Protein AF-0000000070791806 (afdb_homodimer)

Structure (mmCIF, N/CA/C/O backbone):
data_AF-0000000070791806-model_v1
#
loop_
_entity.id
_entity.type
_entity.pdbx_description
1 polymer 'Calcineurin-like phosphoesterase domain-containing protein'
#
loop_
_atom_site.group_PDB
_atom_site.id
_atom_site.type_symbol
_atom_site.label_atom_id
_atom_site.label_alt_id
_atom_site.label_comp_id
_atom_site.label_asym_id
_atom_site.label_entity_id
_atom_site.label_seq_id
_atom_site.pdbx_PDB_ins_code
_atom_site.Cartn_x
_atom_site.Cartn_y
_atom_site.Cartn_z
_atom_site.occupancy
_atom_site.B_iso_or_equiv
_atom_site.auth_seq_id
_atom_site.auth_comp_id
_atom_site.auth_asym_id
_atom_site.auth_atom_id
_atom_site.pdbx_PDB_model_num
ATOM 1 N N . MET A 1 1 ? 22.719 -7.113 5.812 1 58.66 1 MET A N 1
ATOM 2 C CA . MET A 1 1 ? 23.141 -7.645 7.105 1 58.66 1 MET A CA 1
ATOM 3 C C . MET A 1 1 ? 22.172 -8.711 7.598 1 58.66 1 MET A C 1
ATOM 5 O O . MET A 1 1 ? 20.969 -8.625 7.344 1 58.66 1 MET A O 1
ATOM 9 N N . LEU A 1 2 ? 22.781 -9.82 8.234 1 62.59 2 LEU A N 1
ATOM 10 C CA . LEU A 1 2 ? 21.969 -10.945 8.688 1 62.59 2 LEU A CA 1
ATOM 11 C C . LEU A 1 2 ? 22.406 -11.414 10.07 1 62.59 2 LEU A C 1
ATOM 13 O O . LEU A 1 2 ? 23.594 -11.367 10.398 1 62.59 2 LEU A O 1
ATOM 17 N N . GLY A 1 3 ? 21.516 -11.547 10.984 1 54.28 3 GLY A N 1
ATOM 18 C CA . GLY A 1 3 ? 21.781 -12.141 12.289 1 54.28 3 GLY A CA 1
ATOM 19 C C . GLY A 1 3 ? 20.609 -12.922 12.844 1 54.28 3 GLY A C 1
ATOM 20 O O . GLY A 1 3 ? 19.641 -13.188 12.125 1 54.28 3 GLY A O 1
ATOM 21 N N . THR A 1 4 ? 20.828 -13.5 14.016 1 52.38 4 THR A N 1
ATOM 22 C CA . THR A 1 4 ? 19.734 -14.117 14.75 1 52.38 4 THR A CA 1
ATOM 23 C C . THR A 1 4 ? 19.109 -13.125 15.719 1 52.38 4 THR A C 1
ATOM 25 O O . THR A 1 4 ? 19.734 -12.133 16.094 1 52.38 4 THR A O 1
ATOM 28 N N . PRO A 1 5 ? 17.891 -13.227 16.078 1 47 5 PRO A N 1
ATOM 29 C CA . PRO A 1 5 ? 17.234 -12.305 17 1 47 5 PRO A CA 1
ATOM 30 C C . PRO A 1 5 ? 18.031 -12.094 18.281 1 47 5 PRO A C 1
ATOM 32 O O . PRO A 1 5 ? 18 -11 18.859 1 47 5 PRO A O 1
ATOM 35 N N . THR A 1 6 ? 18.781 -13.117 18.547 1 48.09 6 THR A N 1
ATOM 36 C CA . THR A 1 6 ? 19.5 -13.047 19.828 1 48.09 6 THR A CA 1
ATOM 37 C C . THR A 1 6 ? 20.891 -12.461 19.625 1 48.09 6 THR A C 1
ATOM 39 O O . THR A 1 6 ? 21.453 -11.859 20.547 1 48.09 6 THR A O 1
ATOM 42 N N . SER A 1 7 ? 21.453 -12.617 18.469 1 52.59 7 SER A N 1
ATOM 43 C CA . SER A 1 7 ? 22.875 -12.281 18.312 1 52.59 7 SER A CA 1
ATOM 44 C C . SER A 1 7 ? 23.047 -10.977 17.547 1 52.59 7 SER A C 1
ATOM 46 O O . SER A 1 7 ? 24.141 -10.398 17.531 1 52.59 7 SER A O 1
ATOM 48 N N . GLY A 1 8 ? 22.047 -10.375 17.156 1 58.47 8 GLY A N 1
ATOM 49 C CA . GLY A 1 8 ? 22.172 -9.18 16.344 1 58.47 8 GLY A CA 1
ATOM 50 C C . GLY A 1 8 ? 22.781 -9.445 14.977 1 58.47 8 GLY A C 1
ATOM 51 O O . GLY A 1 8 ? 22.844 -10.594 14.531 1 58.47 8 GLY A O 1
ATOM 52 N N . PHE A 1 9 ? 23.156 -8.352 14.188 1 65.56 9 PHE A N 1
ATOM 53 C CA . PHE A 1 9 ? 23.688 -8.461 12.828 1 65.56 9 PHE A CA 1
ATOM 54 C C . PHE A 1 9 ? 25.156 -8.883 12.844 1 65.56 9 PHE A C 1
ATOM 56 O O . PHE A 1 9 ? 25.969 -8.273 13.531 1 65.56 9 PHE A O 1
ATOM 63 N N . GLY A 1 10 ? 25.344 -10.133 12.273 1 70.19 10 GLY A N 1
ATOM 64 C CA . GLY A 1 10 ? 26.703 -10.625 12.328 1 70.19 10 GLY A CA 1
ATOM 65 C C . GLY A 1 10 ? 27.312 -10.852 10.953 1 70.19 10 GLY A C 1
ATOM 66 O O . GLY A 1 10 ? 28.516 -11.062 10.836 1 70.19 10 GLY A O 1
ATOM 67 N N . SER A 1 11 ? 26.531 -10.883 9.945 1 81.12 11 SER A N 1
ATOM 68 C CA . SER A 1 11 ? 27.047 -11.164 8.609 1 81.12 11 SER A CA 1
ATOM 69 C C . SER A 1 11 ? 26.578 -10.117 7.605 1 81.12 11 SER A C 1
ATOM 71 O O . SER A 1 11 ? 25.484 -9.562 7.75 1 81.12 11 SER A O 1
ATOM 73 N N . VAL A 1 12 ? 27.5 -9.789 6.719 1 84.31 12 VAL A N 1
ATOM 74 C CA . VAL A 1 12 ? 27.172 -8.836 5.664 1 84.31 12 VAL A CA 1
ATOM 75 C C . VAL A 1 12 ? 27.406 -9.469 4.297 1 84.31 12 VAL A C 1
ATOM 77 O O . VAL A 1 12 ? 28.438 -10.109 4.078 1 84.31 12 VAL A O 1
ATOM 80 N N . VAL A 1 13 ? 26.422 -9.43 3.496 1 89.06 13 VAL A N 1
ATOM 81 C CA . VAL A 1 13 ? 26.547 -9.883 2.115 1 89.06 13 VAL A CA 1
ATOM 82 C C . VAL A 1 13 ? 26.359 -8.703 1.165 1 89.06 13 VAL A C 1
ATOM 84 O O . VAL A 1 13 ? 25.406 -7.934 1.297 1 89.06 13 VAL A O 1
ATOM 87 N N . VAL A 1 14 ? 27.25 -8.562 0.212 1 89.44 14 VAL A N 1
ATOM 88 C CA . VAL A 1 14 ? 27.188 -7.469 -0.757 1 89.44 14 VAL A CA 1
ATOM 89 C C . VAL A 1 14 ? 26.172 -7.809 -1.849 1 89.44 14 VAL A C 1
ATOM 91 O O . VAL A 1 14 ? 26.109 -8.945 -2.314 1 89.44 14 VAL A O 1
ATOM 94 N N . ALA A 1 15 ? 25.391 -6.844 -2.207 1 92.25 15 ALA A N 1
ATOM 95 C CA . ALA A 1 15 ? 24.391 -7.043 -3.242 1 92.25 15 ALA A CA 1
ATOM 96 C C . ALA A 1 15 ? 24.984 -6.855 -4.633 1 92.25 15 ALA A C 1
ATOM 98 O O . ALA A 1 15 ? 25.969 -6.133 -4.801 1 92.25 15 ALA A O 1
ATOM 99 N N . GLU A 1 16 ? 24.438 -7.582 -5.551 1 94.12 16 GLU A N 1
ATOM 100 C CA . GLU A 1 16 ? 24.672 -7.371 -6.977 1 94.12 16 GLU A CA 1
ATOM 101 C C . GLU A 1 16 ? 23.516 -6.621 -7.625 1 94.12 16 GLU A C 1
ATOM 103 O O . GLU A 1 16 ? 22.344 -6.875 -7.309 1 94.12 16 GLU A O 1
ATOM 108 N N . THR A 1 17 ? 23.906 -5.719 -8.547 1 94.62 17 THR A N 1
ATOM 109 C CA . THR A 1 17 ? 22.891 -4.902 -9.195 1 94.62 17 THR A CA 1
ATOM 110 C C . THR A 1 17 ? 22.562 -5.445 -10.586 1 94.62 17 THR A C 1
ATOM 112 O O . THR A 1 17 ? 23.484 -5.762 -11.359 1 94.62 17 THR A O 1
ATOM 115 N N . ARG A 1 18 ? 21.312 -5.641 -10.852 1 96.56 18 ARG A N 1
ATOM 116 C CA . ARG A 1 18 ? 20.781 -5.891 -12.195 1 96.56 18 ARG A CA 1
ATOM 117 C C . ARG A 1 18 ? 19.938 -4.723 -12.68 1 96.56 18 ARG A C 1
ATOM 119 O O . ARG A 1 18 ? 19.281 -4.047 -11.875 1 96.56 18 ARG A O 1
ATOM 126 N N . SER A 1 19 ? 20.016 -4.492 -13.969 1 96.81 19 SER A N 1
ATOM 127 C CA . SER A 1 19 ? 19.25 -3.357 -14.484 1 96.81 19 SER A CA 1
ATOM 128 C C . SER A 1 19 ? 18.594 -3.693 -15.82 1 96.81 19 SER A C 1
ATOM 130 O O . SER A 1 19 ? 18.984 -4.664 -16.469 1 96.81 19 SER A O 1
ATOM 132 N N . TYR A 1 20 ? 17.578 -3.004 -16.141 1 97.81 20 TYR A N 1
ATOM 133 C CA . TYR A 1 20 ? 16.969 -2.959 -17.469 1 97.81 20 TYR A CA 1
ATOM 134 C C . TYR A 1 20 ? 16.438 -1.564 -17.781 1 97.81 20 TYR A C 1
ATOM 136 O O . TYR A 1 20 ? 16.359 -0.712 -16.891 1 97.81 20 TYR A O 1
ATOM 144 N N . ARG A 1 21 ? 16.234 -1.248 -19 1 97.69 21 ARG A N 1
ATOM 145 C CA . ARG A 1 21 ? 15.609 -0.006 -19.438 1 97.69 21 ARG A CA 1
ATOM 146 C C . ARG A 1 21 ? 14.188 -0.257 -19.938 1 97.69 21 ARG A C 1
ATOM 148 O O . ARG A 1 21 ? 13.984 -1.01 -20.891 1 97.69 21 ARG A O 1
ATOM 155 N N . ASP A 1 22 ? 13.266 0.296 -19.266 1 98.06 22 ASP A N 1
ATOM 156 C CA . ASP A 1 22 ? 11.875 0.131 -19.672 1 98.06 22 ASP A CA 1
ATOM 157 C C . ASP A 1 22 ? 11.633 0.754 -21.047 1 98.06 22 ASP A C 1
ATOM 159 O O . ASP A 1 22 ? 11.852 1.953 -21.234 1 98.06 22 ASP A O 1
ATOM 163 N N . ALA A 1 23 ? 11.117 -0.011 -21.891 1 98 23 ALA A N 1
ATOM 164 C CA . ALA A 1 23 ? 11 0.411 -23.281 1 98 23 ALA A CA 1
ATOM 165 C C . ALA A 1 23 ? 9.938 1.491 -23.438 1 98 23 ALA A C 1
ATOM 167 O O . ALA A 1 23 ? 10.023 2.334 -24.344 1 98 23 ALA A O 1
ATOM 168 N N . LYS A 1 24 ? 8.977 1.492 -22.641 1 96.38 24 LYS A N 1
ATOM 169 C CA . LYS A 1 24 ? 7.883 2.457 -22.734 1 96.38 24 LYS A CA 1
ATOM 170 C C . LYS A 1 24 ? 8.32 3.834 -22.25 1 96.38 24 LYS A C 1
ATOM 172 O O . LYS A 1 24 ? 8.047 4.844 -22.906 1 96.38 24 LYS A O 1
ATOM 177 N N . SER A 1 25 ? 8.984 3.938 -21.109 1 95.12 25 SER A N 1
ATOM 178 C CA . SER A 1 25 ? 9.328 5.211 -20.484 1 95.12 25 SER A CA 1
ATOM 179 C C . SER A 1 25 ? 10.781 5.59 -20.781 1 95.12 25 SER A C 1
ATOM 181 O O . SER A 1 25 ? 11.188 6.73 -20.547 1 95.12 25 SER A O 1
ATOM 183 N N . ASN A 1 26 ? 11.609 4.668 -21.203 1 96.94 26 ASN A N 1
ATOM 184 C CA . ASN A 1 26 ? 13.047 4.82 -21.422 1 96.94 26 ASN A CA 1
ATOM 185 C C . ASN A 1 26 ? 13.789 5.055 -20.109 1 96.94 26 ASN A C 1
ATOM 187 O O . ASN A 1 26 ? 14.898 5.594 -20.094 1 96.94 26 ASN A O 1
ATOM 191 N N . THR A 1 27 ? 13.18 4.664 -19 1 95 27 THR A N 1
ATOM 192 C CA . THR A 1 27 ? 13.789 4.805 -17.688 1 95 27 THR A CA 1
ATOM 193 C C . THR A 1 27 ? 14.602 3.564 -17.328 1 95 27 THR A C 1
ATOM 195 O O . THR A 1 27 ? 14.141 2.438 -17.531 1 95 27 THR A O 1
ATOM 198 N N . GLU A 1 28 ? 15.797 3.748 -16.828 1 96.62 28 GLU A N 1
ATOM 199 C CA . GLU A 1 28 ? 16.594 2.635 -16.328 1 96.62 28 GLU A CA 1
ATOM 200 C C . GLU A 1 28 ? 16.172 2.236 -14.914 1 96.62 28 GLU A C 1
ATOM 202 O O . GLU A 1 28 ? 16.062 3.088 -14.031 1 96.62 28 GLU A O 1
ATOM 207 N N . VAL A 1 29 ? 15.875 1.046 -14.766 1 96.44 29 VAL A N 1
ATOM 208 C CA . VAL A 1 29 ? 15.539 0.479 -13.469 1 96.44 29 VAL A CA 1
ATOM 209 C C . VAL A 1 29 ? 16.703 -0.365 -12.953 1 96.44 29 VAL A C 1
ATOM 211 O O . VAL A 1 29 ? 17.234 -1.218 -13.68 1 96.44 29 VAL A O 1
ATOM 214 N N . ARG A 1 30 ? 17.203 -0.101 -11.719 1 95.19 30 ARG A N 1
ATOM 215 C CA . ARG A 1 30 ? 18.266 -0.868 -11.07 1 95.19 30 ARG A CA 1
ATOM 216 C C . ARG A 1 30 ? 17.734 -1.598 -9.844 1 95.19 30 ARG A C 1
ATOM 218 O O . ARG A 1 30 ? 17.031 -1.007 -9.016 1 95.19 30 ARG A O 1
ATOM 225 N N . VAL A 1 31 ? 17.969 -2.912 -9.797 1 95.94 31 VAL A N 1
ATOM 226 C CA . VAL A 1 31 ? 17.547 -3.744 -8.672 1 95.94 31 VAL A CA 1
ATOM 227 C C . VAL A 1 31 ? 18.766 -4.406 -8.031 1 95.94 31 VAL A C 1
ATOM 229 O O . VAL A 1 31 ? 19.625 -4.957 -8.734 1 95.94 31 VAL A O 1
ATOM 232 N N . ASN A 1 32 ? 18.906 -4.332 -6.703 1 93.88 32 ASN A N 1
ATOM 233 C CA . ASN A 1 32 ? 19.984 -4.961 -5.957 1 93.88 32 ASN A CA 1
ATOM 234 C C . ASN A 1 32 ? 19.562 -6.297 -5.359 1 93.88 32 ASN A C 1
ATOM 236 O O . ASN A 1 32 ? 18.5 -6.387 -4.719 1 93.88 32 ASN A O 1
ATOM 240 N N . HIS A 1 33 ? 20.328 -7.359 -5.699 1 95.12 33 HIS A N 1
ATOM 241 C CA . HIS A 1 33 ? 20.094 -8.695 -5.18 1 95.12 33 HIS A CA 1
ATOM 242 C C . HIS A 1 33 ? 21.25 -9.172 -4.309 1 95.12 33 HIS A C 1
ATOM 244 O O . HIS A 1 33 ? 22.406 -9.047 -4.688 1 95.12 33 HIS A O 1
ATOM 250 N N . ALA A 1 34 ? 20.938 -9.617 -3.113 1 93.19 34 ALA A N 1
ATOM 251 C CA . ALA A 1 34 ? 21.922 -10.266 -2.254 1 93.19 34 ALA A CA 1
ATOM 252 C C . ALA A 1 34 ? 21.531 -11.719 -1.97 1 93.19 34 ALA A C 1
ATOM 254 O O . ALA A 1 34 ? 20.391 -11.992 -1.582 1 93.19 34 ALA A O 1
ATOM 255 N N . HIS A 1 35 ? 22.406 -12.609 -2.246 1 91.94 35 HIS A N 1
ATOM 256 C CA . HIS A 1 35 ? 22.188 -14.031 -2.006 1 91.94 35 HIS A CA 1
ATOM 257 C C . HIS A 1 35 ? 22.812 -14.469 -0.687 1 91.94 35 HIS A C 1
ATOM 259 O O . HIS A 1 35 ? 24.031 -14.406 -0.522 1 91.94 35 HIS A O 1
ATOM 265 N N . LEU A 1 36 ? 21.938 -14.852 0.222 1 90.69 36 LEU A N 1
ATOM 266 C CA . LEU A 1 36 ? 22.422 -15.383 1.496 1 90.69 36 LEU A CA 1
ATOM 267 C C . LEU A 1 36 ? 22.594 -16.891 1.428 1 90.69 36 LEU A C 1
ATOM 269 O O . LEU A 1 36 ? 21.641 -17.609 1.112 1 90.69 36 LEU A O 1
ATOM 273 N N . THR A 1 37 ? 23.75 -17.359 1.739 1 89.69 37 THR A N 1
ATOM 274 C CA . THR A 1 37 ? 24.062 -18.781 1.644 1 89.69 37 THR A CA 1
ATOM 275 C C . THR A 1 37 ? 24.531 -19.328 2.994 1 89.69 37 THR A C 1
ATOM 277 O O . THR A 1 37 ? 24.703 -18.562 3.949 1 89.69 37 THR A O 1
ATOM 280 N N . ASN A 1 38 ? 24.594 -20.609 3.07 1 90.94 38 ASN A N 1
ATOM 281 C CA . ASN A 1 38 ? 25.109 -21.328 4.242 1 90.94 38 ASN A CA 1
ATOM 282 C C . ASN A 1 38 ? 24.234 -21.078 5.469 1 90.94 38 ASN A C 1
ATOM 284 O O . ASN A 1 38 ? 24.75 -20.797 6.555 1 90.94 38 ASN A O 1
ATOM 288 N N . LEU A 1 39 ? 22.969 -21.078 5.223 1 91.25 39 LEU A N 1
ATOM 289 C CA . LEU A 1 39 ? 22.031 -20.906 6.32 1 91.25 39 LEU A CA 1
ATOM 290 C C . LEU A 1 39 ? 21.672 -22.266 6.93 1 91.25 39 LEU A C 1
ATOM 292 O O . LEU A 1 39 ? 21.75 -23.297 6.258 1 91.25 39 LEU A O 1
ATOM 296 N N . THR A 1 40 ? 21.328 -22.219 8.172 1 92.25 40 THR A N 1
ATOM 297 C CA . THR A 1 40 ? 20.922 -23.422 8.883 1 92.25 40 THR A CA 1
ATOM 298 C C . THR A 1 40 ? 19.453 -23.75 8.617 1 92.25 40 THR A C 1
ATOM 300 O O . THR A 1 40 ? 18.594 -22.859 8.656 1 92.25 40 THR A O 1
ATOM 303 N N . PRO A 1 41 ? 19.172 -25.047 8.266 1 92.62 41 PRO A N 1
ATOM 304 C CA . PRO A 1 41 ? 17.781 -25.406 8.055 1 92.62 41 PRO A CA 1
ATOM 305 C C . PRO A 1 41 ? 16.906 -25.156 9.281 1 92.62 41 PRO A C 1
ATOM 307 O O . PRO A 1 41 ? 17.391 -25.219 10.414 1 92.62 41 PRO A O 1
ATOM 310 N N . ASP A 1 42 ? 15.68 -24.844 9.016 1 93 42 ASP A N 1
ATOM 311 C CA . ASP A 1 42 ? 14.648 -24.719 10.039 1 93 42 ASP A CA 1
ATOM 312 C C . ASP A 1 42 ? 15.055 -23.688 11.094 1 93 42 ASP A C 1
ATOM 314 O O . ASP A 1 42 ? 15.008 -23.984 12.297 1 93 42 ASP A O 1
ATOM 318 N N . THR A 1 43 ? 15.523 -22.531 10.633 1 90.25 43 THR A N 1
ATOM 319 C CA . THR A 1 43 ? 16.078 -21.516 11.523 1 90.25 43 THR A CA 1
ATOM 320 C C . THR A 1 43 ? 15.523 -20.125 11.172 1 90.25 43 THR A C 1
ATOM 322 O O . THR A 1 43 ? 15.398 -19.781 9.992 1 90.25 43 THR A O 1
ATOM 325 N N . ASP A 1 44 ? 15.18 -19.391 12.266 1 85.94 44 ASP A N 1
ATOM 326 C CA . ASP A 1 44 ? 14.742 -18 12.086 1 85.94 44 ASP A CA 1
ATOM 327 C C . ASP A 1 44 ? 15.93 -17.062 11.938 1 85.94 44 ASP A C 1
ATOM 329 O O . ASP A 1 44 ? 16.906 -17.172 12.672 1 85.94 44 ASP A O 1
ATOM 333 N N . TYR A 1 45 ? 15.898 -16.188 11.008 1 85.94 45 TYR A N 1
ATOM 334 C CA . TYR A 1 45 ? 16.906 -15.148 10.789 1 85.94 45 TYR A CA 1
ATOM 335 C C . TYR A 1 45 ? 16.266 -13.766 10.75 1 85.94 45 TYR A C 1
ATOM 337 O O . TYR A 1 45 ? 15.125 -13.617 10.32 1 85.94 45 TYR A O 1
ATOM 345 N N . VAL A 1 46 ? 16.953 -12.758 11.273 1 84.44 46 VAL A N 1
ATOM 346 C CA . VAL A 1 46 ? 16.656 -11.344 11.031 1 84.44 46 VAL A CA 1
ATOM 347 C C . VAL A 1 46 ? 17.625 -10.781 10.008 1 84.44 46 VAL A C 1
ATOM 349 O O . VAL A 1 46 ? 18.812 -11.117 10.023 1 84.44 46 VAL A O 1
ATOM 352 N N . TYR A 1 47 ? 17.125 -9.984 9.086 1 86.19 47 TYR A N 1
ATOM 353 C CA . TYR A 1 47 ? 18.016 -9.367 8.109 1 86.19 47 TYR A CA 1
ATOM 354 C C . TYR A 1 47 ? 17.688 -7.895 7.918 1 86.19 47 TYR A C 1
ATOM 356 O O . TYR A 1 47 ? 16.594 -7.441 8.297 1 86.19 47 TYR A O 1
ATOM 364 N N . ALA A 1 48 ? 18.672 -7.141 7.469 1 85.25 48 ALA A N 1
ATOM 365 C CA . ALA A 1 48 ? 18.531 -5.73 7.121 1 85.25 48 ALA A CA 1
ATOM 366 C C . ALA A 1 48 ? 19.125 -5.441 5.742 1 85.25 48 ALA A C 1
ATOM 368 O O . ALA A 1 48 ? 20.25 -5.852 5.449 1 85.25 48 ALA A O 1
ATOM 369 N N . ALA A 1 49 ? 18.297 -4.902 4.898 1 86.06 49 ALA A N 1
ATOM 370 C CA . ALA A 1 49 ? 18.812 -4.348 3.646 1 86.06 49 ALA A CA 1
ATOM 371 C C . ALA A 1 49 ? 19.25 -2.898 3.826 1 86.06 49 ALA A C 1
ATOM 373 O O . ALA A 1 49 ? 18.453 -2.047 4.223 1 86.06 49 ALA A O 1
ATOM 374 N N . VAL A 1 50 ? 20.516 -2.658 3.539 1 81.5 50 VAL A N 1
ATOM 375 C CA . VAL A 1 50 ? 21.078 -1.334 3.812 1 81.5 50 VAL A CA 1
ATOM 376 C C . VAL A 1 50 ? 21.734 -0.779 2.555 1 81.5 50 VAL A C 1
ATOM 378 O O . VAL A 1 50 ? 22.328 -1.526 1.78 1 81.5 50 VAL A O 1
ATOM 381 N N . HIS A 1 51 ? 21.375 0.355 2.295 1 78.12 51 HIS A N 1
ATOM 382 C CA . HIS A 1 51 ? 22.062 1.123 1.268 1 78.12 51 HIS A CA 1
ATOM 383 C C . HIS A 1 51 ? 22.531 2.473 1.806 1 78.12 51 HIS A C 1
ATOM 385 O O . HIS A 1 51 ? 21.891 3.043 2.693 1 78.12 51 HIS A O 1
ATOM 391 N N . ASP A 1 52 ? 23.656 2.877 1.338 1 70.88 52 ASP A N 1
ATOM 392 C CA . ASP A 1 52 ? 24.203 4.121 1.857 1 70.88 52 ASP A CA 1
ATOM 393 C C . ASP A 1 52 ? 23.172 5.242 1.823 1 70.88 52 ASP A C 1
ATOM 395 O O . ASP A 1 52 ? 22.531 5.473 0.795 1 70.88 52 ASP A O 1
ATOM 399 N N . GLY A 1 53 ? 23.047 5.812 2.93 1 62.53 53 GLY A N 1
ATOM 400 C CA . GLY A 1 53 ? 22.219 7.008 3.023 1 62.53 53 GLY A CA 1
ATOM 401 C C . GLY A 1 53 ? 20.75 6.703 3.279 1 62.53 53 GLY A C 1
ATOM 402 O O . GLY A 1 53 ? 19.922 7.613 3.297 1 62.53 53 GLY A O 1
ATOM 403 N N . THR A 1 54 ? 20.469 5.359 3.361 1 69.31 54 THR A N 1
ATOM 404 C CA . THR A 1 54 ? 19.062 5.07 3.572 1 69.31 54 THR A CA 1
ATOM 405 C C . THR A 1 54 ? 18.844 4.312 4.883 1 69.31 54 THR A C 1
ATOM 407 O O . THR A 1 54 ? 19.812 3.799 5.465 1 69.31 54 THR A O 1
ATOM 410 N N . THR A 1 55 ? 17.641 4.406 5.359 1 74.38 55 THR A N 1
ATOM 411 C CA . THR A 1 55 ? 17.234 3.631 6.523 1 74.38 55 THR A CA 1
ATOM 412 C C . THR A 1 55 ? 17.156 2.143 6.188 1 74.38 55 THR A C 1
ATOM 414 O O . THR A 1 55 ? 16.672 1.763 5.125 1 74.38 55 THR A O 1
ATOM 417 N N . PRO A 1 56 ? 17.781 1.341 7.047 1 78.69 56 PRO A N 1
ATOM 418 C CA . PRO A 1 56 ? 17.719 -0.1 6.793 1 78.69 56 PRO A CA 1
ATOM 419 C C . PRO A 1 56 ? 16.297 -0.64 6.758 1 78.69 56 PRO A C 1
ATOM 421 O O . PRO A 1 56 ? 15.445 -0.215 7.555 1 78.69 56 PRO A O 1
ATOM 424 N N . GLU A 1 57 ? 16.016 -1.464 5.762 1 84.5 57 GLU A N 1
ATOM 425 C CA . GLU A 1 57 ? 14.773 -2.23 5.734 1 84.5 57 GLU A CA 1
ATOM 426 C C . GLU A 1 57 ? 14.945 -3.586 6.414 1 84.5 57 GLU A C 1
ATOM 428 O O . GLU A 1 57 ? 15.805 -4.379 6.02 1 84.5 57 GLU A O 1
ATOM 433 N N . LEU A 1 58 ? 14.141 -3.805 7.465 1 84.69 58 LEU A N 1
ATOM 434 C CA . LEU A 1 58 ? 14.305 -5.008 8.273 1 84.69 58 LEU A CA 1
ATOM 435 C C . LEU A 1 58 ? 13.273 -6.066 7.883 1 84.69 58 LEU A C 1
ATOM 437 O O . LEU A 1 58 ? 12.188 -5.734 7.398 1 84.69 58 LEU A O 1
ATOM 441 N N . GLY A 1 59 ? 13.617 -7.359 8.062 1 86.25 59 GLY A N 1
ATOM 442 C CA . GLY A 1 59 ? 12.742 -8.5 7.859 1 86.25 59 GLY A CA 1
ATOM 443 C C . GLY A 1 59 ? 13.211 -9.75 8.578 1 86.25 59 GLY A C 1
ATOM 444 O O . GLY A 1 59 ? 14.234 -9.727 9.266 1 86.25 59 GLY A O 1
ATOM 445 N N . THR A 1 60 ? 12.391 -10.719 8.578 1 86.12 60 THR A N 1
ATOM 446 C CA . THR A 1 60 ? 12.719 -12.039 9.109 1 86.12 60 THR A CA 1
ATOM 447 C C . THR A 1 60 ? 12.445 -13.125 8.07 1 86.12 60 THR A C 1
ATOM 449 O O . THR A 1 60 ? 11.703 -12.898 7.109 1 86.12 60 THR A O 1
ATOM 452 N N . ALA A 1 61 ? 13.133 -14.148 8.172 1 87.62 61 ALA A N 1
ATOM 453 C CA . ALA A 1 61 ? 12.891 -15.328 7.344 1 87.62 61 ALA A CA 1
ATOM 454 C C . ALA A 1 61 ? 13.195 -16.609 8.109 1 87.62 61 ALA A C 1
ATOM 456 O O . ALA A 1 61 ? 14.086 -16.641 8.953 1 87.62 61 ALA A O 1
ATOM 457 N N . ARG A 1 62 ? 12.43 -17.562 7.812 1 88.94 62 ARG A N 1
ATOM 458 C CA . ARG A 1 62 ? 12.719 -18.906 8.312 1 88.94 62 ARG A CA 1
ATOM 459 C C . ARG A 1 62 ? 13.117 -19.844 7.18 1 88.94 62 ARG A C 1
ATOM 461 O O . ARG A 1 62 ? 12.438 -19.906 6.156 1 88.94 62 ARG A O 1
ATOM 468 N N . THR A 1 63 ? 14.242 -20.484 7.328 1 93.38 63 THR A N 1
ATOM 469 C CA . THR A 1 63 ? 14.695 -21.422 6.305 1 93.38 63 THR A CA 1
ATOM 470 C C . THR A 1 63 ? 13.875 -22.703 6.359 1 93.38 63 THR A C 1
ATOM 472 O O . THR A 1 63 ? 13.359 -23.078 7.414 1 93.38 63 THR A O 1
ATOM 475 N N . ALA A 1 64 ? 13.758 -23.359 5.191 1 93.81 64 ALA A N 1
ATOM 476 C CA . ALA A 1 64 ? 13.047 -24.641 5.098 1 93.81 64 ALA A CA 1
ATOM 477 C C . ALA A 1 64 ? 13.711 -25.703 5.961 1 93.81 64 ALA A C 1
ATOM 479 O O . ALA A 1 64 ? 14.922 -25.672 6.184 1 93.81 64 ALA A O 1
ATOM 480 N N . PRO A 1 65 ? 12.922 -26.656 6.492 1 92.75 65 PRO A N 1
ATOM 481 C CA . PRO A 1 65 ? 13.531 -27.812 7.172 1 92.75 65 PRO A CA 1
ATOM 482 C C . PRO A 1 65 ? 14.297 -28.719 6.219 1 92.75 65 PRO A C 1
ATOM 484 O O . PRO A 1 65 ? 14.023 -28.734 5.016 1 92.75 65 PRO A O 1
ATOM 487 N N . SER A 1 66 ? 15.219 -29.422 6.855 1 90.56 66 SER A N 1
ATOM 488 C CA . SER A 1 66 ? 15.906 -30.453 6.09 1 90.56 66 SER A CA 1
ATOM 489 C C . SER A 1 66 ? 15.18 -31.797 6.207 1 90.56 66 SER A C 1
ATOM 491 O O . SER A 1 66 ? 14.703 -32.156 7.285 1 90.56 66 SER A O 1
ATOM 493 N N . GLY A 1 67 ? 15.102 -32.438 5.098 1 91.69 67 GLY A N 1
ATOM 494 C CA . GLY A 1 67 ? 14.508 -33.75 5.105 1 91.69 67 GLY A CA 1
ATOM 495 C C . GLY A 1 67 ? 13 -33.719 5.27 1 91.69 67 GLY A C 1
ATOM 496 O O . GLY A 1 67 ? 12.344 -32.75 4.941 1 91.69 67 GLY A O 1
ATOM 497 N N . ARG A 1 68 ? 12.492 -34.875 5.703 1 95.94 68 ARG A N 1
ATOM 498 C CA . ARG A 1 68 ? 11.047 -35.062 5.785 1 95.94 68 ARG A CA 1
ATOM 499 C C . ARG A 1 68 ? 10.492 -34.5 7.078 1 95.94 68 ARG A C 1
ATOM 501 O O . ARG A 1 68 ? 10.469 -35.156 8.109 1 95.94 68 ARG A O 1
ATOM 508 N N . LYS A 1 69 ? 10.047 -33.25 7.008 1 96 69 LYS A N 1
ATOM 509 C CA . LYS A 1 69 ? 9.406 -32.531 8.109 1 96 69 LYS A CA 1
ATOM 510 C C . LYS A 1 69 ? 8.148 -31.797 7.633 1 96 69 LYS A C 1
ATOM 512 O O . LYS A 1 69 ? 8 -31.516 6.441 1 96 69 LYS A O 1
ATOM 517 N N . PRO A 1 70 ? 7.25 -31.562 8.594 1 97.38 70 PRO A N 1
ATOM 518 C CA . PRO A 1 70 ? 6.055 -30.812 8.203 1 97.38 70 PRO A CA 1
ATOM 519 C C . PRO A 1 70 ? 6.383 -29.406 7.684 1 97.38 70 PRO A C 1
ATOM 521 O O . PRO A 1 70 ? 7.305 -28.766 8.18 1 97.38 70 PRO A O 1
ATOM 524 N N . LEU A 1 71 ? 5.715 -28.984 6.68 1 97.44 71 LEU A N 1
ATOM 525 C CA . LEU A 1 71 ? 5.801 -27.609 6.211 1 97.44 71 LEU A CA 1
ATOM 526 C C . LEU A 1 71 ? 4.492 -27.172 5.555 1 97.44 71 LEU A C 1
ATOM 528 O O . LEU A 1 71 ? 3.658 -28.016 5.207 1 97.44 71 LEU A O 1
ATOM 532 N N . ARG A 1 72 ? 4.242 -25.984 5.543 1 98.31 72 ARG A N 1
ATOM 533 C CA . ARG A 1 72 ? 3.08 -25.375 4.91 1 98.31 72 ARG A CA 1
ATOM 534 C C . ARG A 1 72 ? 3.502 -24.406 3.818 1 98.31 72 ARG A C 1
ATOM 536 O O . ARG A 1 72 ? 4.402 -23.578 4.023 1 98.31 72 ARG A O 1
ATOM 543 N N . PHE A 1 73 ? 2.871 -24.438 2.635 1 98.81 73 PHE A N 1
ATOM 544 C CA . PHE A 1 73 ? 3.041 -23.406 1.619 1 98.81 73 PHE A CA 1
ATOM 545 C C . PHE A 1 73 ? 1.696 -22.984 1.036 1 98.81 73 PHE A C 1
ATOM 547 O O . PHE A 1 73 ? 0.677 -23.641 1.296 1 98.81 73 PHE A O 1
ATOM 554 N N . THR A 1 74 ? 1.612 -21.828 0.344 1 98.88 74 THR A N 1
ATOM 555 C CA . THR A 1 74 ? 0.393 -21.312 -0.269 1 98.88 74 THR A CA 1
ATOM 556 C C . THR A 1 74 ? 0.62 -21 -1.745 1 98.88 74 THR A C 1
ATOM 558 O O . THR A 1 74 ? 1.763 -20.938 -2.205 1 98.88 74 THR A O 1
ATOM 561 N N . SER A 1 75 ? -0.536 -20.891 -2.426 1 98.94 75 SER A N 1
ATOM 562 C CA . SER A 1 75 ? -0.412 -20.547 -3.842 1 98.94 75 SER A CA 1
ATOM 563 C C . SER A 1 75 ? -1.641 -19.797 -4.34 1 98.94 75 SER A C 1
ATOM 565 O O . SER A 1 75 ? -2.768 -20.109 -3.947 1 98.94 75 SER A O 1
ATOM 567 N N . PHE A 1 76 ? -1.404 -18.828 -5.141 1 98.88 76 PHE A N 1
ATOM 568 C CA . PHE A 1 76 ? -2.404 -18.172 -5.977 1 98.88 76 PHE A CA 1
ATOM 569 C C . PHE A 1 76 ? -1.744 -17.453 -7.145 1 98.88 76 PHE A C 1
ATOM 571 O O . PHE A 1 76 ? -0.519 -17.328 -7.195 1 98.88 76 PHE A O 1
ATOM 578 N N . GLY A 1 77 ? -2.48 -17.094 -8.172 1 98.75 77 GLY A N 1
ATOM 579 C CA . GLY A 1 77 ? -2.014 -16.234 -9.258 1 98.75 77 GLY A CA 1
ATOM 580 C C . GLY A 1 77 ? -2.934 -15.062 -9.539 1 98.75 77 GLY A C 1
ATOM 581 O O . GLY A 1 77 ? -3.928 -14.867 -8.836 1 98.75 77 GLY A O 1
ATOM 582 N N . ASP A 1 78 ? -2.539 -14.211 -10.422 1 98.81 78 ASP A N 1
ATOM 583 C CA . ASP A 1 78 ? -3.387 -13.156 -10.977 1 98.81 78 ASP A CA 1
ATOM 584 C C . ASP A 1 78 ? -3.766 -12.133 -9.914 1 98.81 78 ASP A C 1
ATOM 586 O O . ASP A 1 78 ? -4.945 -11.852 -9.703 1 98.81 78 ASP A O 1
ATOM 590 N N . GLN A 1 79 ? -2.773 -11.453 -9.359 1 98.69 79 GLN A N 1
ATOM 591 C CA . GLN A 1 79 ? -2.986 -10.625 -8.18 1 98.69 79 GLN A CA 1
ATOM 592 C C . GLN A 1 79 ? -3.334 -9.195 -8.57 1 98.69 79 GLN A C 1
ATOM 594 O O . GLN A 1 79 ? -4.328 -8.641 -8.094 1 98.69 79 GLN A O 1
ATOM 599 N N . SER A 1 80 ? -2.451 -8.594 -9.391 1 98.44 80 SER A N 1
ATOM 600 C CA . SER A 1 80 ? -2.506 -7.168 -9.688 1 98.44 80 SER A CA 1
ATOM 601 C C . SER A 1 80 ? -2.141 -6.336 -8.461 1 98.44 80 SER A C 1
ATOM 603 O O . SER A 1 80 ? -1.274 -6.723 -7.676 1 98.44 80 SER A O 1
ATOM 605 N N . THR A 1 81 ? -2.65 -5.027 -8.375 1 97.69 81 THR A N 1
ATOM 606 C CA . THR A 1 81 ? -2.354 -4.137 -7.262 1 97.69 81 THR A CA 1
ATOM 607 C C . THR A 1 81 ? -3.633 -3.5 -6.727 1 97.69 81 THR A C 1
ATOM 609 O O . THR A 1 81 ? -4.609 -3.344 -7.457 1 97.69 81 THR A O 1
ATOM 612 N N . PRO A 1 82 ? -3.67 -3.121 -5.465 1 97 82 PRO A N 1
ATOM 613 C CA . PRO A 1 82 ? -4.797 -2.354 -4.93 1 97 82 PRO A CA 1
ATOM 614 C C . PRO A 1 82 ? -4.633 -0.849 -5.125 1 97 82 PRO A C 1
ATOM 616 O O . PRO A 1 82 ? -5.281 -0.059 -4.438 1 97 82 PRO A O 1
ATOM 619 N N . ALA A 1 83 ? -3.809 -0.431 -6.023 1 96.69 83 ALA A N 1
ATOM 620 C CA . ALA A 1 83 ? -3.383 0.963 -6.121 1 96.69 83 ALA A CA 1
ATOM 621 C C . ALA A 1 83 ? -4.113 1.681 -7.254 1 96.69 83 ALA A C 1
ATOM 623 O O . ALA A 1 83 ? -4.508 1.056 -8.242 1 96.69 83 ALA A O 1
ATOM 624 N N . LEU A 1 84 ? -4.195 2.963 -7.09 1 95.69 84 LEU A N 1
ATOM 625 C CA . LEU A 1 84 ? -4.684 3.852 -8.141 1 95.69 84 LEU A CA 1
ATOM 626 C C . LEU A 1 84 ? -3.635 4.035 -9.227 1 95.69 84 LEU A C 1
ATOM 628 O O . LEU A 1 84 ? -2.434 3.994 -8.953 1 95.69 84 LEU A O 1
ATOM 632 N N . GLY A 1 85 ? -4.09 4.242 -10.492 1 90.38 85 GLY A N 1
ATOM 633 C CA . GLY A 1 85 ? -3.141 4.301 -11.594 1 90.38 85 GLY A CA 1
ATOM 634 C C . GLY A 1 85 ? -3.27 5.562 -12.422 1 90.38 85 GLY A C 1
ATOM 635 O O . GLY A 1 85 ? -2.311 6.328 -12.555 1 90.38 85 GLY A O 1
ATOM 636 N N . ARG A 1 86 ? -4.355 5.816 -13 1 88.38 86 ARG A N 1
ATOM 637 C CA . ARG A 1 86 ? -4.469 6.922 -13.945 1 88.38 86 ARG A CA 1
ATOM 638 C C . ARG A 1 86 ? -5.719 7.75 -13.664 1 88.38 86 ARG A C 1
ATOM 640 O O . ARG A 1 86 ? -6.68 7.254 -13.07 1 88.38 86 ARG A O 1
ATOM 647 N N . LEU A 1 87 ? -5.594 8.969 -14.07 1 87.81 87 LEU A N 1
ATOM 648 C CA . LEU A 1 87 ? -6.746 9.859 -14.023 1 87.81 87 LEU A CA 1
ATOM 649 C C . LEU A 1 87 ? -7.66 9.633 -15.219 1 87.81 87 LEU A C 1
ATOM 651 O O . LEU A 1 87 ? -7.211 9.688 -16.375 1 87.81 87 LEU A O 1
ATOM 655 N N . ALA A 1 88 ? -8.852 9.211 -15.016 1 85.25 88 ALA A N 1
ATOM 656 C CA . ALA A 1 88 ? -9.883 9.039 -16.031 1 85.25 88 ALA A CA 1
ATOM 657 C C . ALA A 1 88 ? -11.195 9.688 -15.602 1 85.25 88 ALA A C 1
ATOM 659 O O . ALA A 1 88 ? -11.742 9.344 -14.547 1 85.25 88 ALA A O 1
ATOM 660 N N . ASP A 1 89 ? -11.703 10.609 -16.375 1 83.38 89 ASP A N 1
ATOM 661 C CA . ASP A 1 89 ? -12.969 11.297 -16.125 1 83.38 89 ASP A CA 1
ATOM 662 C C . ASP A 1 89 ? -12.969 11.953 -14.742 1 83.38 89 ASP A C 1
ATOM 664 O O . ASP A 1 89 ? -13.93 11.805 -13.984 1 83.38 89 ASP A O 1
ATOM 668 N N . GLY A 1 90 ? -11.844 12.508 -14.398 1 80.94 90 GLY A N 1
ATOM 669 C CA . GLY A 1 90 ? -11.75 13.305 -13.18 1 80.94 90 GLY A CA 1
ATOM 670 C C . GLY A 1 90 ? -11.516 12.461 -11.938 1 80.94 90 GLY A C 1
ATOM 671 O O . GLY A 1 90 ? -11.508 12.984 -10.82 1 80.94 90 GLY A O 1
ATOM 672 N N . ARG A 1 91 ? -11.336 11.094 -12.133 1 86.38 91 ARG A N 1
ATOM 673 C CA . ARG A 1 91 ? -11.078 10.211 -10.992 1 86.38 91 ARG A CA 1
ATOM 674 C C . ARG A 1 91 ? -9.891 9.297 -11.273 1 86.38 91 ARG A C 1
ATOM 676 O O . ARG A 1 91 ? -9.688 8.852 -12.398 1 86.38 91 ARG A O 1
ATOM 683 N N . TYR A 1 92 ? -9.18 9.102 -10.242 1 91.12 92 TYR A N 1
ATOM 684 C CA . TYR A 1 92 ? -8.133 8.094 -10.383 1 91.12 92 TYR A CA 1
ATOM 685 C C . TYR A 1 92 ? -8.719 6.688 -10.32 1 91.12 92 TYR A C 1
ATOM 687 O O . TYR A 1 92 ? -9.594 6.406 -9.492 1 91.12 92 TYR A O 1
ATOM 695 N N . VAL A 1 93 ? -8.289 5.855 -11.234 1 93.62 93 VAL A N 1
ATOM 696 C CA . VAL A 1 93 ? -8.805 4.496 -11.359 1 93.62 93 VAL A CA 1
ATOM 697 C C . VAL A 1 93 ? -7.637 3.514 -11.484 1 93.62 93 VAL A C 1
ATOM 699 O O . VAL A 1 93 ? -6.48 3.926 -11.594 1 93.62 93 VAL A O 1
ATOM 702 N N . SER A 1 94 ? -7.965 2.25 -11.398 1 94.31 94 SER A N 1
ATOM 703 C CA . SER A 1 94 ? -7 1.217 -11.766 1 94.31 94 SER A CA 1
ATOM 704 C C . SER A 1 94 ? -6.82 1.14 -13.281 1 94.31 94 SER A C 1
ATOM 706 O O . SER A 1 94 ? -7.793 1.247 -14.031 1 94.31 94 SER A O 1
ATOM 708 N N . ASP A 1 95 ? -5.586 0.958 -13.742 1 94.12 95 ASP A N 1
ATOM 709 C CA . ASP A 1 95 ? -5.359 0.739 -15.172 1 94.12 95 ASP A CA 1
ATOM 710 C C . ASP A 1 95 ? -4.566 -0.545 -15.406 1 94.12 95 ASP A C 1
ATOM 712 O O . ASP A 1 95 ? -3.949 -0.714 -16.453 1 94.12 95 ASP A O 1
ATOM 716 N N . ASN A 1 96 ? -4.52 -1.399 -14.406 1 96.94 96 ASN A N 1
ATOM 717 C CA . ASN A 1 96 ? -3.924 -2.73 -14.469 1 96.94 96 ASN A CA 1
ATOM 718 C C . ASN A 1 96 ? -4.867 -3.793 -13.914 1 96.94 96 ASN A C 1
ATOM 720 O O . ASN A 1 96 ? -4.422 -4.77 -13.305 1 96.94 96 ASN A O 1
ATOM 724 N N . ILE A 1 97 ? -6.117 -3.518 -13.945 1 96.62 97 ILE A N 1
ATOM 725 C CA . ILE A 1 97 ? -7.238 -4.387 -13.594 1 96.62 97 ILE A CA 1
ATOM 726 C C . ILE A 1 97 ? -7.141 -4.785 -12.125 1 96.62 97 ILE A C 1
ATOM 728 O O . ILE A 1 97 ? -7.379 -5.941 -11.773 1 96.62 97 ILE A O 1
ATOM 732 N N . GLY A 1 98 ? -6.727 -3.914 -11.258 1 96.81 98 GLY A N 1
ATOM 733 C CA . GLY A 1 98 ? -6.582 -4.152 -9.836 1 96.81 98 GLY A CA 1
ATOM 734 C C . GLY A 1 98 ? -7.879 -3.977 -9.062 1 96.81 98 GLY A C 1
ATOM 735 O O . GLY A 1 98 ? -8.852 -3.439 -9.594 1 96.81 98 GLY A O 1
ATOM 736 N N . SER A 1 99 ? -7.98 -4.453 -7.855 1 96.25 99 SER A N 1
ATOM 737 C CA . SER A 1 99 ? -9.055 -4.316 -6.875 1 96.25 99 SER A CA 1
ATOM 738 C C . SER A 1 99 ? -8.5 -4.242 -5.457 1 96.25 99 SER A C 1
ATOM 740 O O . SER A 1 99 ? -7.316 -4.512 -5.23 1 96.25 99 SER A O 1
ATOM 742 N N . PRO A 1 100 ? -9.344 -3.891 -4.469 1 95.31 100 PRO A N 1
ATOM 743 C CA . PRO A 1 100 ? -8.891 -3.934 -3.078 1 95.31 100 PRO A CA 1
ATOM 744 C C . PRO A 1 100 ? -8.453 -5.332 -2.643 1 95.31 100 PRO A C 1
ATOM 746 O O . PRO A 1 100 ? -7.613 -5.469 -1.748 1 95.31 100 PRO A O 1
ATOM 749 N N . PHE A 1 101 ? -8.883 -6.355 -3.299 1 96.19 101 PHE A N 1
ATOM 750 C CA . PHE A 1 101 ? -8.625 -7.73 -2.893 1 96.19 101 PHE A CA 1
ATOM 751 C C . PHE A 1 101 ? -7.184 -8.117 -3.203 1 96.19 101 PHE A C 1
ATOM 753 O O . PHE A 1 101 ? -6.652 -9.07 -2.627 1 96.19 101 PHE A O 1
ATOM 760 N N . ALA A 1 102 ? -6.582 -7.371 -4.133 1 97.06 102 ALA A N 1
ATOM 761 C CA . ALA A 1 102 ? -5.156 -7.574 -4.387 1 97.06 102 ALA A CA 1
ATOM 762 C C . ALA A 1 102 ? -4.332 -7.277 -3.137 1 97.06 102 ALA A C 1
ATOM 764 O O . ALA A 1 102 ? -3.236 -7.816 -2.965 1 97.06 102 ALA A O 1
ATOM 765 N N . GLY A 1 103 ? -4.824 -6.391 -2.332 1 96.12 103 GLY A N 1
ATOM 766 C CA . GLY A 1 103 ? -4.199 -6.129 -1.045 1 96.12 103 GLY A CA 1
ATOM 767 C C . GLY A 1 103 ? -4.629 -7.105 0.035 1 96.12 103 GLY A C 1
ATOM 768 O O . GLY A 1 103 ? -3.811 -7.539 0.849 1 96.12 103 GLY A O 1
ATOM 769 N N . ASP A 1 104 ? -5.906 -7.48 0.076 1 96 104 ASP A N 1
ATOM 770 C CA . ASP A 1 104 ? -6.465 -8.359 1.102 1 96 104 ASP A CA 1
ATOM 771 C C . ASP A 1 104 ? -5.785 -9.727 1.083 1 96 104 ASP A C 1
ATOM 773 O O . ASP A 1 104 ? -5.559 -10.328 2.135 1 96 104 ASP A O 1
ATOM 777 N N . ILE A 1 105 ? -5.457 -10.18 -0.071 1 97.38 105 ILE A N 1
ATOM 778 C CA . ILE A 1 105 ? -4.93 -11.531 -0.185 1 97.38 105 ILE A CA 1
ATOM 779 C C . ILE A 1 105 ? -3.529 -11.594 0.42 1 97.38 105 ILE A C 1
ATOM 781 O O . ILE A 1 105 ? -3.139 -12.609 0.997 1 97.38 105 ILE A O 1
ATOM 785 N N . THR A 1 106 ? -2.758 -10.492 0.321 1 96.31 106 THR A N 1
ATOM 786 C CA . THR A 1 106 ? -1.434 -10.445 0.932 1 96.31 106 THR A CA 1
ATOM 787 C C . THR A 1 106 ? -1.53 -10.609 2.445 1 96.31 106 THR A C 1
ATOM 789 O O . THR A 1 106 ? -0.758 -11.359 3.043 1 96.31 106 THR A O 1
ATOM 792 N N . ILE A 1 107 ? -2.5 -9.953 3.059 1 93.06 107 ILE A N 1
ATOM 793 C CA . ILE A 1 107 ? -2.711 -10.055 4.5 1 93.06 107 ILE A CA 1
ATOM 794 C C . ILE A 1 107 ? -3.178 -11.461 4.855 1 93.06 107 ILE A C 1
ATOM 796 O O . ILE A 1 107 ? -2.777 -12.016 5.883 1 93.06 107 ILE A O 1
ATOM 800 N N . ALA A 1 108 ? -4.004 -12.008 4.004 1 94.94 108 ALA A N 1
ATOM 801 C CA . ALA A 1 108 ? -4.52 -13.352 4.227 1 94.94 108 ALA A CA 1
ATOM 802 C C . ALA A 1 108 ? -3.393 -14.383 4.215 1 94.94 108 ALA A C 1
ATOM 804 O O . ALA A 1 108 ? -3.369 -15.297 5.043 1 94.94 108 ALA A O 1
ATOM 805 N N . ILE A 1 109 ? -2.465 -14.25 3.264 1 95.81 109 ILE A N 1
ATOM 806 C CA . ILE A 1 109 ? -1.306 -15.133 3.197 1 95.81 109 ILE A CA 1
ATOM 807 C C . ILE A 1 109 ? -0.5 -15.023 4.488 1 95.81 109 ILE A C 1
ATOM 809 O O . ILE A 1 109 ? -0.092 -16.031 5.059 1 95.81 109 ILE A O 1
ATOM 813 N N . GLU A 1 110 ? -0.3 -13.836 4.926 1 92.19 110 GLU A N 1
ATOM 814 C CA . GLU A 1 110 ? 0.49 -13.625 6.137 1 92.19 110 GLU A CA 1
ATOM 815 C C . GLU A 1 110 ? -0.194 -14.242 7.352 1 92.19 110 GLU A C 1
ATOM 817 O O . GLU A 1 110 ? 0.475 -14.75 8.258 1 92.19 110 GLU A O 1
ATOM 822 N N . ARG A 1 111 ? -1.482 -14.227 7.359 1 89.31 111 ARG A N 1
ATOM 823 C CA . ARG A 1 111 ? -2.232 -14.836 8.453 1 89.31 111 ARG A CA 1
ATOM 824 C C . ARG A 1 111 ? -1.989 -16.344 8.508 1 89.31 111 ARG A C 1
ATOM 826 O O . ARG A 1 111 ? -1.964 -16.938 9.586 1 89.31 111 ARG A O 1
ATOM 833 N N . ILE A 1 112 ? -1.845 -16.875 7.328 1 93.25 112 ILE A N 1
ATOM 834 C CA . ILE A 1 112 ? -1.621 -18.312 7.23 1 93.25 112 ILE A CA 1
ATOM 835 C C . ILE A 1 112 ? -0.163 -18.641 7.555 1 93.25 112 ILE A C 1
ATOM 837 O O . ILE A 1 112 ? 0.154 -19.734 7.992 1 93.25 112 ILE A O 1
ATOM 841 N N . ALA A 1 113 ? 0.75 -17.719 7.379 1 92.19 113 ALA A N 1
ATOM 842 C CA . ALA A 1 113 ? 2.172 -17.766 7.711 1 92.19 113 ALA A CA 1
ATOM 843 C C . ALA A 1 113 ? 2.84 -18.984 7.066 1 92.19 113 ALA A C 1
ATOM 845 O O . ALA A 1 113 ? 3.49 -19.781 7.75 1 92.19 113 ALA A O 1
ATOM 846 N N . PRO A 1 114 ? 2.729 -19.125 5.742 1 96.62 114 PRO A N 1
ATOM 847 C CA . PRO A 1 114 ? 3.371 -20.266 5.074 1 96.62 114 PRO A CA 1
ATOM 848 C C . PRO A 1 114 ? 4.895 -20.156 5.066 1 96.62 114 PRO A C 1
ATOM 850 O O . PRO A 1 114 ? 5.445 -19.078 5.328 1 96.62 114 PRO A O 1
ATOM 853 N N . LEU A 1 115 ? 5.566 -21.297 4.855 1 97.12 115 LEU A N 1
ATOM 854 C CA . LEU A 1 115 ? 7.008 -21.266 4.637 1 97.12 115 LEU A CA 1
ATOM 855 C C . LEU A 1 115 ? 7.359 -20.469 3.393 1 97.12 115 LEU A C 1
ATOM 857 O O . LEU A 1 115 ? 8.336 -19.719 3.389 1 97.12 115 LEU A O 1
ATOM 861 N N . PHE A 1 116 ? 6.594 -20.641 2.352 1 97.94 116 PHE A N 1
ATOM 862 C CA . PHE A 1 116 ? 6.727 -19.859 1.127 1 97.94 116 PHE A CA 1
ATOM 863 C C . PHE A 1 116 ? 5.391 -19.766 0.398 1 97.94 116 PHE A C 1
ATOM 865 O O . PHE A 1 116 ? 4.469 -20.547 0.679 1 97.94 116 PHE A O 1
ATOM 872 N N . ASN A 1 117 ? 5.23 -18.75 -0.4 1 98.69 117 ASN A N 1
ATOM 873 C CA . ASN A 1 117 ? 4.07 -18.562 -1.267 1 98.69 117 ASN A CA 1
ATOM 874 C C . ASN A 1 117 ? 4.449 -18.688 -2.74 1 98.69 117 ASN A C 1
ATOM 876 O O . ASN A 1 117 ? 5.406 -18.062 -3.193 1 98.69 117 ASN A O 1
ATOM 880 N N . LEU A 1 118 ? 3.76 -19.578 -3.457 1 98.88 118 LEU A N 1
ATOM 881 C CA . LEU A 1 118 ? 3.893 -19.656 -4.906 1 98.88 118 LEU A CA 1
ATOM 882 C C . LEU A 1 118 ? 2.922 -18.703 -5.594 1 98.88 118 LEU A C 1
ATOM 884 O O . LEU A 1 118 ? 1.707 -18.797 -5.41 1 98.88 118 LEU A O 1
ATOM 888 N N . ILE A 1 119 ? 3.451 -17.781 -6.383 1 98.5 119 ILE A N 1
ATOM 889 C CA . ILE A 1 119 ? 2.584 -16.922 -7.176 1 98.5 119 ILE A CA 1
ATOM 890 C C . ILE A 1 119 ? 2.631 -17.359 -8.641 1 98.5 119 ILE A C 1
ATOM 892 O O . ILE A 1 119 ? 3.676 -17.25 -9.289 1 98.5 119 ILE A O 1
ATOM 896 N N . ASN A 1 120 ? 1.432 -17.734 -9.141 1 98.12 120 ASN A N 1
ATOM 897 C CA . ASN A 1 120 ? 1.341 -18.531 -10.352 1 98.12 120 ASN A CA 1
ATOM 898 C C . ASN A 1 120 ? 1.252 -17.656 -11.602 1 98.12 120 ASN A C 1
ATOM 900 O O . ASN A 1 120 ? 0.505 -17.969 -12.531 1 98.12 120 ASN A O 1
ATOM 904 N N . GLY A 1 121 ? 1.811 -16.547 -11.609 1 98.56 121 GLY A N 1
ATOM 905 C CA . GLY A 1 121 ? 1.863 -15.734 -12.82 1 98.56 121 GLY A CA 1
ATOM 906 C C . GLY A 1 121 ? 0.833 -14.617 -12.836 1 98.56 121 GLY A C 1
ATOM 907 O O . GLY A 1 121 ? -0.149 -14.664 -12.094 1 98.56 121 GLY A O 1
ATOM 908 N N . ASP A 1 122 ? 1.064 -13.648 -13.789 1 98.75 122 ASP A N 1
ATOM 909 C CA . ASP A 1 122 ? 0.277 -12.422 -13.875 1 98.75 122 ASP A CA 1
ATOM 910 C C . ASP A 1 122 ? 0.267 -11.68 -12.547 1 98.75 122 ASP A C 1
ATOM 912 O O . ASP A 1 122 ? -0.788 -11.516 -11.93 1 98.75 122 ASP A O 1
ATOM 916 N N . LEU A 1 123 ? 1.477 -11.172 -12.273 1 98.81 123 LEU A N 1
ATOM 917 C CA . LEU A 1 123 ? 1.771 -10.656 -10.945 1 98.81 123 LEU A CA 1
ATOM 918 C C . LEU A 1 123 ? 1.108 -9.297 -10.727 1 98.81 123 LEU A C 1
ATOM 920 O O . LEU A 1 123 ? 0.2 -9.172 -9.906 1 98.81 123 LEU A O 1
ATOM 924 N N . CYS A 1 124 ? 1.46 -8.297 -11.594 1 98.62 124 CYS A N 1
ATOM 925 C CA . CYS A 1 124 ? 0.971 -6.949 -11.312 1 98.62 124 CYS A CA 1
ATOM 926 C C . CYS A 1 124 ? 0.278 -6.352 -12.531 1 98.62 124 CYS A C 1
ATOM 928 O O . CYS A 1 124 ? -0.35 -5.297 -12.438 1 98.62 124 CYS A O 1
ATOM 930 N N . TYR A 1 125 ? 0.424 -7.039 -13.711 1 98.56 125 TYR A N 1
ATOM 931 C CA . TYR A 1 125 ? -0.198 -6.586 -14.945 1 98.56 125 TYR A CA 1
ATOM 932 C C . TYR A 1 125 ? 0.376 -5.246 -15.391 1 98.56 125 TYR A C 1
ATOM 934 O O . TYR A 1 125 ? -0.344 -4.402 -15.93 1 98.56 125 TYR A O 1
ATOM 942 N N . ALA A 1 126 ? 1.63 -5.016 -15.18 1 98.5 126 ALA A N 1
ATOM 943 C CA . ALA A 1 126 ? 2.285 -3.77 -15.57 1 98.5 126 ALA A CA 1
ATOM 944 C C . ALA A 1 126 ? 2.215 -3.562 -17.078 1 98.5 126 ALA A C 1
ATOM 946 O O . ALA A 1 126 ? 2.182 -2.426 -17.547 1 98.5 126 ALA A O 1
ATOM 947 N N . ASN A 1 127 ? 2.111 -4.605 -17.844 1 98.31 127 ASN A N 1
ATOM 948 C CA . ASN A 1 127 ? 2.104 -4.484 -19.297 1 98.31 127 ASN A CA 1
ATOM 949 C C . ASN A 1 127 ? 0.85 -3.77 -19.797 1 98.31 127 ASN A C 1
ATOM 951 O O . ASN A 1 127 ? 0.812 -3.285 -20.922 1 98.31 127 ASN A O 1
ATOM 955 N N . LEU A 1 128 ? -0.193 -3.682 -18.984 1 97.06 128 LEU A N 1
ATOM 956 C CA . LEU A 1 128 ? -1.433 -2.998 -19.328 1 97.06 128 LEU A CA 1
ATOM 957 C C . LEU A 1 128 ? -1.38 -1.53 -18.922 1 97.06 128 LEU A C 1
ATOM 959 O O . LEU A 1 128 ? -2.154 -0.712 -19.422 1 97.06 128 LEU A O 1
ATOM 963 N N . ALA A 1 129 ? -0.549 -1.193 -17.953 1 96.69 129 ALA A N 1
ATOM 964 C CA . ALA A 1 129 ? -0.6 0.076 -17.234 1 96.69 129 ALA A CA 1
ATOM 965 C C . ALA A 1 129 ? 0.073 1.188 -18.031 1 96.69 129 ALA A C 1
ATOM 967 O O . ALA A 1 129 ? 0.981 0.929 -18.828 1 96.69 129 ALA A O 1
ATOM 968 N N . GLN A 1 130 ? -0.391 2.42 -17.781 1 94 130 GLN A N 1
ATOM 969 C CA . GLN A 1 130 ? 0.261 3.596 -18.344 1 94 130 GLN A CA 1
ATOM 970 C C . GLN A 1 130 ? 1.697 3.723 -17.844 1 94 130 GLN A C 1
ATOM 972 O O . GLN A 1 130 ? 2.609 4 -18.625 1 94 130 GLN A O 1
ATOM 977 N N . ASP A 1 131 ? 1.929 3.559 -16.625 1 95.06 131 ASP A N 1
ATOM 978 C CA . ASP A 1 131 ? 3.246 3.582 -15.992 1 95.06 131 ASP A CA 1
ATOM 979 C C . ASP A 1 131 ? 3.619 2.205 -15.445 1 95.06 131 ASP A C 1
ATOM 981 O O . ASP A 1 131 ? 3.289 1.873 -14.305 1 95.06 131 ASP A O 1
ATOM 985 N N . ARG A 1 132 ? 4.473 1.449 -16.25 1 97.62 132 ARG A N 1
ATOM 986 C CA . ARG A 1 132 ? 4.844 0.084 -15.891 1 97.62 132 ARG A CA 1
ATOM 987 C C . ARG A 1 132 ? 5.664 0.059 -14.602 1 97.62 132 ARG A C 1
ATOM 989 O O . ARG A 1 132 ? 5.434 -0.782 -13.727 1 97.62 132 ARG A O 1
ATOM 996 N N . ILE A 1 133 ? 6.555 0.99 -14.516 1 96.44 133 ILE A N 1
ATOM 997 C CA . ILE A 1 133 ? 7.496 1.013 -13.398 1 96.44 133 ILE A CA 1
ATOM 998 C C . ILE A 1 133 ? 6.75 1.291 -12.102 1 96.44 133 ILE A C 1
ATOM 1000 O O . ILE A 1 133 ? 7 0.639 -11.078 1 96.44 133 ILE A O 1
ATOM 1004 N N . ARG A 1 134 ? 5.77 2.23 -12.102 1 95.06 134 ARG A N 1
ATOM 1005 C CA . ARG A 1 134 ? 4.945 2.494 -10.93 1 95.06 134 ARG A CA 1
ATOM 1006 C C . ARG A 1 134 ? 4.148 1.256 -10.531 1 95.06 134 ARG A C 1
ATOM 1008 O O . ARG A 1 134 ? 4.023 0.947 -9.344 1 95.06 134 ARG A O 1
ATOM 1015 N N . THR A 1 135 ? 3.641 0.602 -11.5 1 97.44 135 THR A N 1
ATOM 1016 C CA . THR A 1 135 ? 2.816 -0.571 -11.234 1 97.44 135 THR A CA 1
ATOM 1017 C C . THR A 1 135 ? 3.631 -1.656 -10.531 1 97.44 135 THR A C 1
ATOM 1019 O O . THR A 1 135 ? 3.17 -2.254 -9.562 1 97.44 135 THR A O 1
ATOM 1022 N N . TRP A 1 136 ? 4.848 -1.917 -11.008 1 98.06 136 TRP A N 1
ATOM 1023 C CA . TRP A 1 136 ? 5.738 -2.861 -10.336 1 98.06 136 TRP A CA 1
ATOM 1024 C C . TRP A 1 136 ? 6.043 -2.406 -8.914 1 98.06 136 TRP A C 1
ATOM 1026 O O . TRP A 1 136 ? 5.996 -3.205 -7.977 1 98.06 136 TRP A O 1
ATOM 1036 N N . SER A 1 137 ? 6.328 -1.124 -8.773 1 95.31 137 SER A N 1
ATOM 1037 C CA . SER A 1 137 ? 6.645 -0.583 -7.457 1 95.31 137 SER A CA 1
ATOM 1038 C C . SER A 1 137 ? 5.48 -0.771 -6.492 1 95.31 137 SER A C 1
ATOM 1040 O O . SER A 1 137 ? 5.68 -1.171 -5.344 1 95.31 137 SER A O 1
ATOM 1042 N N . ASP A 1 138 ? 4.273 -0.445 -6.977 1 96.31 138 ASP A N 1
ATOM 1043 C CA . ASP A 1 138 ? 3.072 -0.607 -6.16 1 96.31 138 ASP A CA 1
ATOM 1044 C C . ASP A 1 138 ? 2.893 -2.062 -5.734 1 96.31 138 ASP A C 1
ATOM 1046 O O . ASP A 1 138 ? 2.461 -2.336 -4.613 1 96.31 138 ASP A O 1
ATOM 1050 N N . TRP A 1 139 ? 3.217 -2.965 -6.637 1 98.19 139 TRP A N 1
ATOM 1051 C CA . TRP A 1 139 ? 3.07 -4.387 -6.344 1 98.19 139 TRP A CA 1
ATOM 1052 C C . TRP A 1 139 ? 4.047 -4.824 -5.258 1 98.19 139 TRP A C 1
ATOM 1054 O O . TRP A 1 139 ? 3.674 -5.551 -4.336 1 98.19 139 TRP A O 1
ATOM 1064 N N . PHE A 1 140 ? 5.285 -4.41 -5.355 1 96.69 140 PHE A N 1
ATOM 1065 C CA . PHE A 1 140 ? 6.281 -4.766 -4.352 1 96.69 140 PHE A CA 1
ATOM 1066 C C . PHE A 1 140 ? 5.941 -4.137 -3.006 1 96.69 140 PHE A C 1
ATOM 1068 O O . PHE A 1 140 ? 6.086 -4.777 -1.962 1 96.69 140 PHE A O 1
ATOM 1075 N N . ASP A 1 141 ? 5.469 -2.887 -3.053 1 93.69 141 ASP A N 1
ATOM 1076 C CA . ASP A 1 141 ? 5.07 -2.227 -1.813 1 93.69 141 ASP A CA 1
ATOM 1077 C C . ASP A 1 141 ? 3.92 -2.971 -1.138 1 93.69 141 ASP A C 1
ATOM 1079 O O . ASP A 1 141 ? 3.896 -3.109 0.087 1 93.69 141 ASP A O 1
ATOM 1083 N N . ASN A 1 142 ? 2.98 -3.381 -1.911 1 96.44 142 ASN A N 1
ATOM 1084 C CA . ASN A 1 142 ? 1.853 -4.148 -1.396 1 96.44 142 ASN A CA 1
ATOM 1085 C C . ASN A 1 142 ? 2.307 -5.465 -0.774 1 96.44 142 ASN A C 1
ATOM 1087 O O . ASN A 1 142 ? 1.895 -5.809 0.335 1 96.44 142 ASN A O 1
ATOM 1091 N N . ASN A 1 143 ? 3.166 -6.125 -1.46 1 97.44 143 ASN A N 1
ATOM 1092 C CA . ASN A 1 143 ? 3.465 -7.5 -1.078 1 97.44 143 ASN A CA 1
ATOM 1093 C C . ASN A 1 143 ? 4.57 -7.562 -0.027 1 97.44 143 ASN A C 1
ATOM 1095 O O . ASN A 1 143 ? 4.754 -8.594 0.625 1 97.44 143 ASN A O 1
ATOM 1099 N N . THR A 1 144 ? 5.32 -6.516 0.172 1 93.94 144 THR A N 1
ATOM 1100 C CA . THR A 1 144 ? 6.348 -6.496 1.207 1 93.94 144 THR A CA 1
ATOM 1101 C C . THR A 1 144 ? 5.734 -6.723 2.586 1 93.94 144 THR A C 1
ATOM 1103 O O . THR A 1 144 ? 6.426 -7.113 3.525 1 93.94 144 THR A O 1
ATOM 1106 N N . ARG A 1 145 ? 4.406 -6.539 2.727 1 91.62 145 ARG A N 1
ATOM 1107 C CA . ARG A 1 145 ? 3.676 -6.801 3.963 1 91.62 145 ARG A CA 1
ATOM 1108 C C . ARG A 1 145 ? 3.762 -8.273 4.344 1 91.62 145 ARG A C 1
ATOM 1110 O O . ARG A 1 145 ? 3.5 -8.641 5.492 1 91.62 145 ARG A O 1
ATOM 1117 N N . SER A 1 146 ? 4.156 -9.078 3.361 1 94.12 146 SER A N 1
ATOM 1118 C CA . SER A 1 146 ? 4.371 -10.5 3.598 1 94.12 146 SER A CA 1
ATOM 1119 C C . SER A 1 146 ? 5.754 -10.938 3.121 1 94.12 146 SER A C 1
ATOM 1121 O O . SER A 1 146 ? 6.484 -11.609 3.852 1 94.12 146 SER A O 1
ATOM 1123 N N . ALA A 1 147 ? 6.184 -10.469 1.998 1 95.5 147 ALA A N 1
ATOM 1124 C CA . ALA A 1 147 ? 7.371 -10.953 1.304 1 95.5 147 ALA A CA 1
ATOM 1125 C C . ALA A 1 147 ? 8.633 -10.656 2.105 1 95.5 147 ALA A C 1
ATOM 1127 O O . ALA A 1 147 ? 9.68 -11.266 1.876 1 95.5 147 ALA A O 1
ATOM 1128 N N . ARG A 1 148 ? 8.609 -9.773 3.033 1 93 148 ARG A N 1
ATOM 1129 C CA . ARG A 1 148 ? 9.773 -9.523 3.873 1 93 148 ARG A CA 1
ATOM 1130 C C . ARG A 1 148 ? 9.945 -10.609 4.926 1 93 148 ARG A C 1
ATOM 1132 O O . ARG A 1 148 ? 11.008 -10.727 5.543 1 93 148 ARG A O 1
ATOM 1139 N N . TYR A 1 149 ? 8.883 -11.484 5.082 1 91.81 149 TYR A N 1
ATOM 1140 C CA . TYR A 1 149 ? 8.922 -12.5 6.133 1 91.81 149 TYR A CA 1
ATOM 1141 C C . TYR A 1 149 ? 9 -13.898 5.535 1 91.81 149 TYR A C 1
ATOM 1143 O O . TYR A 1 149 ? 9.391 -14.852 6.219 1 91.81 149 TYR A O 1
ATOM 1151 N N . ARG A 1 150 ? 8.562 -14.039 4.375 1 93.5 150 ARG A N 1
ATOM 1152 C CA . ARG A 1 150 ? 8.562 -15.336 3.713 1 93.5 150 ARG A CA 1
ATOM 1153 C C . ARG A 1 150 ? 8.789 -15.195 2.213 1 93.5 150 ARG A C 1
ATOM 1155 O O . ARG A 1 150 ? 8.344 -14.219 1.606 1 93.5 150 ARG A O 1
ATOM 1162 N N . PRO A 1 151 ? 9.422 -16.156 1.636 1 96 151 PRO A N 1
ATOM 1163 C CA . PRO A 1 151 ? 9.672 -16.062 0.196 1 96 151 PRO A CA 1
ATOM 1164 C C . PRO A 1 151 ? 8.391 -16.109 -0.633 1 96 151 PRO A C 1
ATOM 1166 O O . PRO A 1 151 ? 7.523 -16.953 -0.384 1 96 151 PRO A O 1
ATOM 1169 N N . TRP A 1 152 ? 8.195 -15.18 -1.491 1 97.94 152 TRP A N 1
ATOM 1170 C CA . TRP A 1 152 ? 7.23 -15.25 -2.584 1 97.94 152 TRP A CA 1
ATOM 1171 C C . TRP A 1 152 ? 7.902 -15.711 -3.875 1 97.94 152 TRP A C 1
ATOM 1173 O O . TRP A 1 152 ? 8.68 -14.961 -4.477 1 97.94 152 TRP A O 1
ATOM 1183 N N . MET A 1 153 ? 7.652 -16.922 -4.273 1 98.56 153 MET A N 1
ATOM 1184 C CA . MET A 1 153 ? 8.297 -17.562 -5.414 1 98.56 153 MET A CA 1
ATOM 1185 C C . MET A 1 153 ? 7.445 -17.422 -6.672 1 98.56 153 MET A C 1
ATOM 1187 O O . MET A 1 153 ? 6.402 -18.062 -6.793 1 98.56 153 MET A O 1
ATOM 1191 N N . PRO A 1 154 ? 7.914 -16.641 -7.645 1 98.56 154 PRO A N 1
ATOM 1192 C CA . PRO A 1 154 ? 7.039 -16.297 -8.773 1 98.56 154 PRO A CA 1
ATOM 1193 C C . PRO A 1 154 ? 7.207 -17.25 -9.953 1 98.56 154 PRO A C 1
ATOM 1195 O O . PRO A 1 154 ? 8.289 -17.797 -10.156 1 98.56 154 PRO A O 1
ATOM 1198 N N . ALA A 1 155 ? 6.18 -17.469 -10.68 1 98.62 155 ALA A N 1
ATOM 1199 C CA . ALA A 1 155 ? 6.203 -17.875 -12.078 1 98.62 155 ALA A CA 1
ATOM 1200 C C . ALA A 1 155 ? 5.75 -16.734 -12.984 1 98.62 155 ALA A C 1
ATOM 1202 O O . ALA A 1 155 ? 4.906 -15.922 -12.602 1 98.62 155 ALA A O 1
ATOM 1203 N N . ALA A 1 156 ? 6.352 -16.641 -14.133 1 98.19 156 ALA A N 1
ATOM 1204 C CA . ALA A 1 156 ? 5.922 -15.609 -15.062 1 98.19 156 ALA A CA 1
ATOM 1205 C C . ALA A 1 156 ? 4.672 -16.031 -15.828 1 98.19 156 ALA A C 1
ATOM 1207 O O . ALA A 1 156 ? 4.52 -17.203 -16.172 1 98.19 156 ALA A O 1
ATOM 1208 N N . GLY A 1 157 ? 3.76 -15.133 -15.977 1 98.5 157 GLY A N 1
ATOM 1209 C CA . GLY A 1 157 ? 2.617 -15.305 -16.859 1 98.5 157 GLY A CA 1
ATOM 1210 C C . GLY A 1 157 ? 2.68 -14.43 -18.094 1 98.5 157 GLY A C 1
ATOM 1211 O O . GLY A 1 157 ? 3.711 -13.82 -18.391 1 98.5 157 GLY A O 1
ATOM 1212 N N . ASN A 1 158 ? 1.616 -14.484 -18.875 1 98.19 158 ASN A N 1
ATOM 1213 C CA . ASN A 1 158 ? 1.596 -13.734 -20.125 1 98.19 158 ASN A CA 1
ATOM 1214 C C . ASN A 1 158 ? 1.61 -12.227 -19.875 1 98.19 158 ASN A C 1
ATOM 1216 O O . ASN A 1 158 ? 2.049 -11.453 -20.734 1 98.19 158 ASN A O 1
ATOM 1220 N N . HIS A 1 159 ? 1.316 -11.758 -18.672 1 98.56 159 HIS A N 1
ATOM 1221 C CA . HIS A 1 159 ? 1.271 -10.32 -18.422 1 98.56 159 HIS A CA 1
ATOM 1222 C C . HIS A 1 159 ? 2.588 -9.82 -17.844 1 98.56 159 HIS A C 1
ATOM 1224 O O . HIS A 1 159 ? 2.748 -8.617 -17.594 1 98.56 159 HIS A O 1
ATOM 1230 N N . GLU A 1 160 ? 3.533 -10.695 -17.672 1 98.75 160 GLU A N 1
ATOM 1231 C CA . GLU A 1 160 ? 4.902 -10.258 -17.422 1 98.75 160 GLU A CA 1
ATOM 1232 C C . GLU A 1 160 ? 5.621 -9.938 -18.734 1 98.75 160 GLU A C 1
ATOM 1234 O O . GLU A 1 160 ? 6.73 -9.391 -18.719 1 98.75 160 GLU A O 1
ATOM 1239 N N . ASN A 1 161 ? 4.945 -10.258 -19.844 1 98.38 161 ASN A N 1
ATOM 1240 C CA . ASN A 1 161 ? 5.445 -9.898 -21.172 1 98.38 161 ASN A CA 1
ATOM 1241 C C . ASN A 1 161 ? 5.188 -8.43 -21.484 1 98.38 161 ASN A C 1
ATOM 1243 O O . ASN A 1 161 ? 4.078 -8.062 -21.875 1 98.38 161 ASN A O 1
ATOM 1247 N N . GLU A 1 162 ? 6.25 -7.66 -21.375 1 98.25 162 GLU A N 1
ATOM 1248 C CA . GLU A 1 162 ? 6.211 -6.227 -21.641 1 98.25 162 GLU A CA 1
ATOM 1249 C C . GLU A 1 162 ? 6.957 -5.887 -22.922 1 98.25 162 GLU A C 1
ATOM 1251 O O . GLU A 1 162 ? 8.188 -5.938 -22.969 1 98.25 162 GLU A O 1
ATOM 1256 N N . VAL A 1 163 ? 6.195 -5.477 -23.922 1 96.06 163 VAL A N 1
ATOM 1257 C CA . VAL A 1 163 ? 6.758 -5.277 -25.25 1 96.06 163 VAL A CA 1
ATOM 1258 C C . VAL A 1 163 ? 7.969 -4.352 -25.172 1 96.06 163 VAL A C 1
ATOM 1260 O O . VAL A 1 163 ? 7.926 -3.322 -24.5 1 96.06 163 VAL A O 1
ATOM 1263 N N . GLY A 1 164 ? 9.062 -4.746 -25.734 1 96.81 164 GLY A N 1
ATOM 1264 C CA . GLY A 1 164 ? 10.266 -3.938 -25.828 1 96.81 164 GLY A CA 1
ATOM 1265 C C . GLY A 1 164 ? 11.258 -4.215 -24.703 1 96.81 164 GLY A C 1
ATOM 1266 O O . GLY A 1 164 ? 12.43 -3.836 -24.797 1 96.81 164 GLY A O 1
ATOM 1267 N N . ASN A 1 165 ? 10.852 -4.828 -23.672 1 97.94 165 ASN A N 1
ATOM 1268 C CA . ASN A 1 165 ? 11.727 -5.121 -22.547 1 97.94 165 ASN A CA 1
ATOM 1269 C C . ASN A 1 165 ? 12.5 -6.422 -22.75 1 97.94 165 ASN A C 1
ATOM 1271 O O . ASN A 1 165 ? 12.211 -7.43 -22.109 1 97.94 165 ASN A O 1
ATOM 1275 N N . GLY A 1 166 ? 13.578 -6.355 -23.547 1 95.62 166 GLY A N 1
ATOM 1276 C CA . GLY A 1 166 ? 14.391 -7.523 -23.859 1 95.62 166 GLY A CA 1
ATOM 1277 C C . GLY A 1 166 ? 13.914 -8.281 -25.078 1 95.62 166 GLY A C 1
ATOM 1278 O O . GLY A 1 166 ? 12.969 -7.867 -25.75 1 95.62 166 GLY A O 1
ATOM 1279 N N . PRO A 1 167 ? 14.523 -9.375 -25.391 1 93.94 167 PRO A N 1
ATOM 1280 C CA . PRO A 1 167 ? 14.266 -10.078 -26.656 1 93.94 167 PRO A CA 1
ATOM 1281 C C . PRO A 1 167 ? 12.859 -10.656 -26.734 1 93.94 167 PRO A C 1
ATOM 1283 O O . PRO A 1 167 ? 12.273 -10.734 -27.812 1 93.94 167 PRO A O 1
ATOM 1286 N N . ILE A 1 168 ? 12.312 -10.992 -25.531 1 95.44 168 ILE A N 1
ATOM 1287 C CA . ILE A 1 168 ? 10.977 -11.586 -25.609 1 95.44 168 ILE A CA 1
ATOM 1288 C C . ILE A 1 168 ? 10.047 -10.891 -24.609 1 95.44 168 ILE A C 1
ATOM 1290 O O . ILE A 1 168 ? 8.977 -11.406 -24.297 1 95.44 168 ILE A O 1
ATOM 1294 N N . GLY A 1 169 ? 10.461 -9.82 -24 1 97.62 169 GLY A N 1
ATOM 1295 C CA . GLY A 1 169 ? 9.547 -8.969 -23.25 1 97.62 169 GLY A CA 1
ATOM 1296 C C . GLY A 1 169 ? 9.578 -9.227 -21.75 1 97.62 169 GLY A C 1
ATOM 1297 O O . GLY A 1 169 ? 8.719 -8.742 -21.016 1 97.62 169 GLY A O 1
ATOM 1298 N N . TYR A 1 170 ? 10.602 -9.969 -21.188 1 98.25 170 TYR A N 1
ATOM 1299 C CA . TYR A 1 170 ? 10.531 -10.383 -19.797 1 98.25 170 TYR A CA 1
ATOM 1300 C C . TYR A 1 170 ? 11.688 -9.797 -19 1 98.25 170 TYR A C 1
ATOM 1302 O O . TYR A 1 170 ? 11.984 -10.266 -17.891 1 98.25 170 TYR A O 1
ATOM 1310 N N . ASP A 1 171 ? 12.344 -8.711 -19.484 1 98.19 171 ASP A N 1
ATOM 1311 C CA . ASP A 1 171 ? 13.5 -8.125 -18.812 1 98.19 171 ASP A CA 1
ATOM 1312 C C . ASP A 1 171 ? 13.117 -7.59 -17.438 1 98.19 171 ASP A C 1
ATOM 1314 O O . ASP A 1 171 ? 13.906 -7.652 -16.484 1 98.19 171 ASP A O 1
ATOM 1318 N N . ALA A 1 172 ? 11.914 -6.977 -17.359 1 98.62 172 ALA A N 1
ATOM 1319 C CA . ALA A 1 172 ? 11.484 -6.484 -16.047 1 98.62 172 ALA A CA 1
ATOM 1320 C C . ALA A 1 172 ? 11.406 -7.621 -15.039 1 98.62 172 ALA A C 1
ATOM 1322 O O . ALA A 1 172 ? 12.031 -7.559 -13.977 1 98.62 172 ALA A O 1
ATOM 1323 N N . TYR A 1 173 ? 10.695 -8.695 -15.445 1 98.69 173 TYR A N 1
ATOM 1324 C CA . TYR A 1 173 ? 10.57 -9.867 -14.578 1 98.69 173 TYR A CA 1
ATOM 1325 C C . TYR A 1 173 ? 11.938 -10.414 -14.203 1 98.69 173 TYR A C 1
ATOM 1327 O O . TYR A 1 173 ? 12.203 -10.68 -13.023 1 98.69 173 TYR A O 1
ATOM 1335 N N . GLN A 1 174 ? 12.789 -10.562 -15.164 1 98.38 174 GLN A N 1
ATOM 1336 C CA . GLN A 1 174 ? 14.102 -11.172 -14.961 1 98.38 174 GLN A CA 1
ATOM 1337 C C . GLN A 1 174 ? 15 -10.266 -14.117 1 98.38 174 GLN A C 1
ATOM 1339 O O . GLN A 1 174 ? 15.961 -10.742 -13.5 1 98.38 174 GLN A O 1
ATOM 1344 N N . THR A 1 175 ? 14.734 -8.969 -14.133 1 98.31 175 THR A N 1
ATOM 1345 C CA . THR A 1 175 ? 15.508 -8.031 -13.328 1 98.31 175 THR A CA 1
ATOM 1346 C C . THR A 1 175 ? 15.008 -8.008 -11.883 1 98.31 175 THR A C 1
ATOM 1348 O O . THR A 1 175 ? 15.797 -8.023 -10.945 1 98.31 175 THR A O 1
ATOM 1351 N N . TYR A 1 176 ? 13.711 -8.055 -11.656 1 98.31 176 TYR A N 1
ATOM 1352 C CA . TYR A 1 176 ? 13.117 -7.914 -10.328 1 98.31 176 TYR A CA 1
ATOM 1353 C C . TYR A 1 176 ? 13.305 -9.18 -9.508 1 98.31 176 TYR A C 1
ATOM 1355 O O . TYR A 1 176 ? 13.375 -9.133 -8.281 1 98.31 176 TYR A O 1
ATOM 1363 N N . PHE A 1 177 ? 13.414 -10.344 -10.172 1 98.25 177 PHE A N 1
ATOM 1364 C CA . PHE A 1 177 ? 13.414 -11.594 -9.414 1 98.25 177 PHE A CA 1
ATOM 1365 C C . PHE A 1 177 ? 14.727 -12.344 -9.617 1 98.25 177 PHE A C 1
ATOM 1367 O O . PHE A 1 177 ? 15.133 -12.594 -10.758 1 98.25 177 PHE A O 1
ATOM 1374 N N . ALA A 1 178 ? 15.352 -12.648 -8.562 1 96.75 178 ALA A N 1
ATOM 1375 C CA . ALA A 1 178 ? 16.484 -13.57 -8.531 1 96.75 178 ALA A CA 1
ATOM 1376 C C . ALA A 1 178 ? 16.062 -14.938 -7.988 1 96.75 178 ALA A C 1
ATOM 1378 O O . ALA A 1 178 ? 16.031 -15.141 -6.773 1 96.75 178 ALA A O 1
ATOM 1379 N N . VAL A 1 179 ? 15.789 -15.859 -8.852 1 97.62 179 VAL A N 1
ATOM 1380 C CA . VAL A 1 179 ? 15.32 -17.203 -8.516 1 97.62 179 VAL A CA 1
ATOM 1381 C C . VAL A 1 179 ? 16.453 -18.203 -8.734 1 97.62 179 VAL A C 1
ATOM 1383 O O . VAL A 1 179 ? 17.5 -17.859 -9.266 1 97.62 179 VAL A O 1
ATOM 1386 N N . PRO A 1 180 ? 16.297 -19.453 -8.273 1 97.25 180 PRO A N 1
ATOM 1387 C CA . PRO A 1 180 ? 17.359 -20.438 -8.461 1 97.25 180 PRO A CA 1
ATOM 1388 C C . PRO A 1 180 ? 17.75 -20.625 -9.93 1 97.25 180 PRO A C 1
ATOM 1390 O O . PRO A 1 180 ? 16.891 -20.562 -10.812 1 97.25 180 PRO A O 1
ATOM 1393 N N . ASP A 1 181 ? 18.984 -20.875 -10.109 1 96.62 181 ASP A N 1
ATOM 1394 C CA . ASP A 1 181 ? 19.531 -21 -11.461 1 96.62 181 ASP A CA 1
ATOM 1395 C C . ASP A 1 181 ? 19.234 -22.359 -12.062 1 96.62 181 ASP A C 1
ATOM 1397 O O . ASP A 1 181 ? 19.609 -23.391 -11.492 1 96.62 181 ASP A O 1
ATOM 1401 N N . SER A 1 182 ? 18.562 -22.359 -13.172 1 97.62 182 SER A N 1
ATOM 1402 C CA . SER A 1 182 ? 18.234 -23.609 -13.859 1 97.62 182 SER A CA 1
ATOM 1403 C C . SER A 1 182 ? 19.328 -24 -14.852 1 97.62 182 SER A C 1
ATOM 1405 O O . SER A 1 182 ? 19.312 -25.109 -15.391 1 97.62 182 SER A O 1
ATOM 1407 N N . GLY A 1 183 ? 20.234 -23.125 -15.094 1 97.19 183 GLY A N 1
ATOM 1408 C CA . GLY A 1 183 ? 21.234 -23.344 -16.125 1 97.19 183 GLY A CA 1
ATOM 1409 C C . GLY A 1 183 ? 20.766 -22.953 -17.516 1 97.19 183 GLY A C 1
ATOM 1410 O O . GLY A 1 183 ? 21.391 -23.328 -18.5 1 97.19 183 GLY A O 1
ATOM 1411 N N . SER A 1 184 ? 19.719 -22.188 -17.594 1 96.69 184 SER A N 1
ATOM 1412 C CA . SER A 1 184 ? 19.188 -21.734 -18.875 1 96.69 184 SER A CA 1
ATOM 1413 C C . SER A 1 184 ? 20.156 -20.766 -19.562 1 96.69 184 SER A C 1
ATOM 1415 O O . SER A 1 184 ? 21.078 -20.266 -18.938 1 96.69 184 SER A O 1
ATOM 1417 N N . SER A 1 185 ? 19.906 -20.547 -20.859 1 96.25 185 SER A N 1
ATOM 1418 C CA . SER A 1 185 ? 20.641 -19.5 -21.562 1 96.25 185 SER A CA 1
ATOM 1419 C C . SER A 1 185 ? 20.422 -18.141 -20.922 1 96.25 185 SER A C 1
ATOM 1421 O O . SER A 1 185 ? 19.375 -17.891 -20.312 1 96.25 185 SER A O 1
ATOM 1423 N N . PRO A 1 186 ? 21.391 -17.266 -21.047 1 93 186 PRO A N 1
ATOM 1424 C CA . PRO A 1 186 ? 21.344 -15.984 -20.344 1 93 186 PRO A CA 1
ATOM 1425 C C . PRO A 1 186 ? 20.062 -15.195 -20.656 1 93 186 PRO A C 1
ATOM 1427 O O . PRO A 1 186 ? 19.5 -14.562 -19.766 1 93 186 PRO A O 1
ATOM 1430 N N . GLN A 1 187 ? 19.625 -15.273 -21.859 1 94.31 187 GLN A N 1
ATOM 1431 C CA . GLN A 1 187 ? 18.438 -14.516 -22.266 1 94.31 187 GLN A CA 1
ATOM 1432 C C . GLN A 1 187 ? 17.172 -15.078 -21.625 1 94.31 187 GLN A C 1
ATOM 1434 O O . GLN A 1 187 ? 16.141 -14.398 -21.578 1 94.31 187 GLN A O 1
ATOM 1439 N N . LEU A 1 188 ? 17.297 -16.297 -21.125 1 97.38 188 LEU A N 1
ATOM 1440 C CA . LEU A 1 188 ? 16.109 -16.969 -20.594 1 97.38 188 LEU A CA 1
ATOM 1441 C C . LEU A 1 188 ? 16.25 -17.203 -19.094 1 97.38 188 LEU A C 1
ATOM 1443 O O . LEU A 1 188 ? 15.445 -17.922 -18.5 1 97.38 188 LEU A O 1
ATOM 1447 N N . ARG A 1 189 ? 17.234 -16.562 -18.469 1 96.75 189 ARG A N 1
ATOM 1448 C CA . ARG A 1 189 ? 17.547 -16.75 -17.062 1 96.75 189 ARG A CA 1
ATOM 1449 C C . ARG A 1 189 ? 16.328 -16.469 -16.188 1 96.75 189 ARG A C 1
ATOM 1451 O O . ARG A 1 189 ? 15.664 -15.438 -16.359 1 96.75 189 ARG A O 1
ATOM 1458 N N . GLY A 1 190 ? 16.016 -17.375 -15.352 1 97.44 190 GLY A N 1
ATOM 1459 C CA . GLY A 1 190 ? 15.023 -17.156 -14.312 1 97.44 190 GLY A CA 1
ATOM 1460 C C . GLY A 1 190 ? 13.602 -17.406 -14.773 1 97.44 190 GLY A C 1
ATOM 1461 O O . GLY A 1 190 ? 12.664 -17.328 -13.977 1 97.44 190 GLY A O 1
ATOM 1462 N N . LEU A 1 191 ? 13.367 -17.75 -16.031 1 98.62 191 LEU A N 1
ATOM 1463 C CA . LEU A 1 191 ? 12.016 -17.953 -16.547 1 98.62 191 LEU A CA 1
ATOM 1464 C C . LEU A 1 191 ? 11.453 -19.297 -16.094 1 98.62 191 LEU A C 1
ATOM 1466 O O . LEU A 1 191 ? 10.242 -19.516 -16.125 1 98.62 191 LEU A O 1
ATOM 1470 N N . TRP A 1 192 ? 12.336 -20.188 -15.766 1 98.81 192 TRP A N 1
ATOM 1471 C CA . TRP A 1 192 ? 11.984 -21.453 -15.109 1 98.81 192 TRP A CA 1
ATOM 1472 C C . TRP A 1 192 ? 13.047 -21.844 -14.094 1 98.81 192 TRP A C 1
ATOM 1474 O O . TRP A 1 192 ? 14.203 -21.422 -14.195 1 98.81 192 TRP A O 1
ATOM 1484 N N . TYR A 1 193 ? 12.641 -22.531 -13.062 1 98.81 193 TYR A N 1
ATOM 1485 C CA . TYR A 1 193 ? 13.555 -22.922 -12 1 98.81 193 TYR A CA 1
ATOM 1486 C C . TYR A 1 193 ? 12.922 -23.969 -11.094 1 98.81 193 TYR A C 1
ATOM 1488 O O . TYR A 1 193 ? 11.766 -24.344 -11.289 1 98.81 193 TYR A O 1
ATOM 1496 N N . SER A 1 194 ? 13.734 -24.516 -10.195 1 98.75 194 SER A N 1
ATOM 1497 C CA . SER A 1 194 ? 13.234 -25.453 -9.195 1 98.75 194 SER A CA 1
ATOM 1498 C C . SER A 1 194 ? 13.922 -25.234 -7.852 1 98.75 194 SER A C 1
ATOM 1500 O O . SER A 1 194 ? 14.984 -24.609 -7.781 1 98.75 194 SER A O 1
ATOM 1502 N N . PHE A 1 195 ? 13.25 -25.594 -6.82 1 97.75 195 PHE A N 1
ATOM 1503 C CA . PHE A 1 195 ? 13.828 -25.641 -5.48 1 97.75 195 PHE A CA 1
ATOM 1504 C C . PHE A 1 195 ? 13.188 -26.734 -4.648 1 97.75 195 PHE A C 1
ATOM 1506 O O . PHE A 1 195 ? 12.148 -27.281 -5.031 1 97.75 195 PHE A O 1
ATOM 1513 N N . THR A 1 196 ? 13.875 -27.094 -3.6 1 97.19 196 THR A N 1
ATOM 1514 C CA . THR A 1 196 ? 13.391 -28.141 -2.697 1 97.19 196 THR A CA 1
ATOM 1515 C C . THR A 1 196 ? 13.133 -27.562 -1.306 1 97.19 196 THR A C 1
ATOM 1517 O O . THR A 1 196 ? 13.953 -26.812 -0.771 1 97.19 196 THR A O 1
ATOM 1520 N N . ALA A 1 197 ? 12.047 -27.781 -0.759 1 97.12 197 ALA A N 1
ATOM 1521 C CA . ALA A 1 197 ? 11.711 -27.547 0.641 1 97.12 197 ALA A CA 1
ATOM 1522 C C . ALA A 1 197 ? 11.25 -28.828 1.324 1 97.12 197 ALA A C 1
ATOM 1524 O O . ALA A 1 197 ? 10.172 -29.344 1.031 1 97.12 197 ALA A O 1
ATOM 1525 N N . GLY A 1 198 ? 12.031 -29.266 2.242 1 96.25 198 GLY A N 1
ATOM 1526 C CA . GLY A 1 198 ? 11.742 -30.578 2.803 1 96.25 198 GLY A CA 1
ATOM 1527 C C . GLY A 1 198 ? 11.742 -31.688 1.765 1 96.25 198 GLY A C 1
ATOM 1528 O O . GLY A 1 198 ? 12.711 -31.844 1.019 1 96.25 198 GLY A O 1
ATOM 1529 N N . SER A 1 199 ? 10.648 -32.375 1.708 1 97.31 199 SER A N 1
ATOM 1530 C CA . SER A 1 199 ? 10.531 -33.5 0.772 1 97.31 199 SER A CA 1
ATOM 1531 C C . SER A 1 199 ? 9.727 -33.094 -0.461 1 97.31 199 SER A C 1
ATOM 1533 O O . SER A 1 199 ? 9.242 -33.969 -1.199 1 97.31 199 SER A O 1
ATOM 1535 N N . VAL A 1 200 ? 9.578 -31.766 -0.642 1 98.25 200 VAL A N 1
ATOM 1536 C CA . VAL A 1 200 ? 8.781 -31.266 -1.755 1 98.25 200 VAL A CA 1
ATOM 1537 C C . VAL A 1 200 ? 9.695 -30.594 -2.781 1 98.25 200 VAL A C 1
ATOM 1539 O O . VAL A 1 200 ? 10.406 -29.641 -2.465 1 98.25 200 VAL A O 1
ATOM 1542 N N . ARG A 1 201 ? 9.742 -31.172 -3.973 1 98.5 201 ARG A N 1
ATOM 1543 C CA . ARG A 1 201 ? 10.367 -30.484 -5.102 1 98.5 201 ARG A CA 1
ATOM 1544 C C . ARG A 1 201 ? 9.359 -29.609 -5.836 1 98.5 201 ARG A C 1
ATOM 1546 O O . ARG A 1 201 ? 8.352 -30.094 -6.34 1 98.5 201 ARG A O 1
ATOM 1553 N N . VAL A 1 202 ? 9.648 -28.281 -5.855 1 98.88 202 VAL A N 1
ATOM 1554 C CA . VAL A 1 202 ? 8.812 -27.344 -6.59 1 98.88 202 VAL A CA 1
ATOM 1555 C C . VAL A 1 202 ? 9.477 -26.984 -7.914 1 98.88 202 VAL A C 1
ATOM 1557 O O . VAL A 1 202 ? 10.664 -26.656 -7.949 1 98.88 202 VAL A O 1
ATOM 1560 N N . ILE A 1 203 ? 8.734 -27.078 -8.945 1 98.94 203 ILE A N 1
ATOM 1561 C CA . ILE A 1 203 ? 9.203 -26.75 -10.289 1 98.94 203 ILE A CA 1
ATOM 1562 C C . ILE A 1 203 ? 8.352 -25.625 -10.867 1 98.94 203 ILE A C 1
ATOM 1564 O O . ILE A 1 203 ? 7.137 -25.781 -11.031 1 98.94 203 ILE A O 1
ATOM 1568 N N . SER A 1 204 ? 8.969 -24.5 -11.133 1 98.88 204 SER A N 1
ATOM 1569 C CA . SER A 1 204 ? 8.297 -23.359 -11.773 1 98.88 204 SER A CA 1
ATOM 1570 C C . SER A 1 204 ? 8.578 -23.344 -13.273 1 98.88 204 SER A C 1
ATOM 1572 O O . SER A 1 204 ? 9.727 -23.406 -13.703 1 98.88 204 SER A O 1
ATOM 1574 N N . LEU A 1 205 ? 7.52 -23.25 -14.055 1 98.88 205 LEU A N 1
ATOM 1575 C CA . LEU A 1 205 ? 7.641 -23.25 -15.508 1 98.88 205 LEU A CA 1
ATOM 1576 C C . LEU A 1 205 ? 7.086 -21.953 -16.094 1 98.88 205 LEU A C 1
ATOM 1578 O O . LEU A 1 205 ? 6.164 -21.359 -15.523 1 98.88 205 LEU A O 1
ATOM 1582 N N . HIS A 1 206 ? 7.637 -21.547 -17.188 1 98.56 206 HIS A N 1
ATOM 1583 C CA . HIS A 1 206 ? 7.074 -20.484 -18.016 1 98.56 206 HIS A CA 1
ATOM 1584 C C . HIS A 1 206 ? 6.449 -21.047 -19.281 1 98.56 206 HIS A C 1
ATOM 1586 O O . HIS A 1 206 ? 7.09 -21.078 -20.328 1 98.56 206 HIS A O 1
ATOM 1592 N N . ASN A 1 207 ? 5.184 -21.297 -19.219 1 97.06 207 ASN A N 1
ATOM 1593 C CA . ASN A 1 207 ? 4.605 -22.172 -20.234 1 97.06 207 ASN A CA 1
ATOM 1594 C C . ASN A 1 207 ? 4.066 -21.391 -21.422 1 97.06 207 ASN A C 1
ATOM 1596 O O . ASN A 1 207 ? 3.574 -21.969 -22.391 1 97.06 207 ASN A O 1
ATOM 1600 N N . ASP A 1 208 ? 4.254 -20.016 -21.422 1 97.69 208 ASP A N 1
ATOM 1601 C CA . ASP A 1 208 ? 4.012 -19.297 -22.672 1 97.69 208 ASP A CA 1
ATOM 1602 C C . ASP A 1 208 ? 4.84 -19.875 -23.812 1 97.69 208 ASP A C 1
ATOM 1604 O O . ASP A 1 208 ? 4.484 -19.734 -24.984 1 97.69 208 ASP A O 1
ATOM 1608 N N . ASP A 1 209 ? 5.887 -20.484 -23.484 1 98.19 209 ASP A N 1
ATOM 1609 C CA . ASP A 1 209 ? 6.805 -21.125 -24.422 1 98.19 209 ASP A CA 1
ATOM 1610 C C . ASP A 1 209 ? 6.074 -22.141 -25.297 1 98.19 209 ASP A C 1
ATOM 1612 O O . ASP A 1 209 ? 6.367 -22.266 -26.484 1 98.19 209 ASP A O 1
ATOM 1616 N N . VAL A 1 210 ? 5.098 -22.875 -24.766 1 98.69 210 VAL A N 1
ATOM 1617 C CA . VAL A 1 210 ? 4.488 -23.969 -25.484 1 98.69 210 VAL A CA 1
ATOM 1618 C C . VAL A 1 210 ? 3.031 -23.641 -25.797 1 98.69 210 VAL A C 1
ATOM 1620 O O . VAL A 1 210 ? 2.393 -24.328 -26.609 1 98.69 210 VAL A O 1
ATOM 1623 N N . CYS A 1 211 ? 2.473 -22.609 -25.234 1 98.69 211 CYS A N 1
ATOM 1624 C CA . CYS A 1 211 ? 1.06 -22.281 -25.391 1 98.69 211 CYS A CA 1
ATOM 1625 C C . CYS A 1 211 ? 0.783 -21.688 -26.766 1 98.69 211 CYS A C 1
ATOM 1627 O O . CYS A 1 211 ? 1.597 -20.922 -27.281 1 98.69 211 CYS A O 1
ATOM 1629 N N . TYR A 1 212 ? -0.392 -21.969 -27.266 1 98.56 212 TYR A N 1
ATOM 1630 C CA . TYR A 1 212 ? -0.858 -21.391 -28.531 1 98.56 212 TYR A CA 1
ATOM 1631 C C . TYR A 1 212 ? -1.336 -19.953 -28.328 1 98.56 212 TYR A C 1
ATOM 1633 O O . TYR A 1 212 ? -1.183 -19.109 -29.203 1 98.56 212 TYR A O 1
ATOM 1641 N N . GLN A 1 213 ? -1.847 -19.641 -27.25 1 97.88 213 GLN A N 1
ATOM 1642 C CA . GLN A 1 213 ? -2.5 -18.359 -27.016 1 97.88 213 GLN A CA 1
ATOM 1643 C C . GLN A 1 213 ? -1.506 -17.219 -27.156 1 97.88 213 GLN A C 1
ATOM 1645 O O . GLN A 1 213 ? -0.4 -17.281 -26.609 1 97.88 213 GLN A O 1
ATOM 1650 N N . ASP A 1 214 ? -1.934 -16.203 -27.891 1 96.94 214 ASP A N 1
ATOM 1651 C CA . ASP A 1 214 ? -1.271 -14.906 -27.906 1 96.94 214 ASP A CA 1
ATOM 1652 C C . ASP A 1 214 ? -1.855 -13.977 -26.844 1 96.94 214 ASP A C 1
ATOM 1654 O O . ASP A 1 214 ? -2.729 -13.164 -27.141 1 96.94 214 ASP A O 1
ATOM 1658 N N . GLY A 1 215 ? -1.3 -14.094 -25.609 1 92.56 215 GLY A N 1
ATOM 1659 C CA . GLY A 1 215 ? -1.993 -13.461 -24.5 1 92.56 215 GLY A CA 1
ATOM 1660 C C . GLY A 1 215 ? -1.216 -12.312 -23.875 1 92.56 215 GLY A C 1
ATOM 1661 O O . GLY A 1 215 ? -1.734 -11.586 -23.031 1 92.56 215 GLY A O 1
ATOM 1662 N N . GLY A 1 216 ? 0.073 -12.086 -24.219 1 93.12 216 GLY A N 1
ATOM 1663 C CA . GLY A 1 216 ? 0.891 -10.992 -23.734 1 93.12 216 GLY A CA 1
ATOM 1664 C C . GLY A 1 216 ? 0.959 -9.812 -24.688 1 93.12 216 GLY A C 1
ATOM 1665 O O . GLY A 1 216 ? 0.098 -9.664 -25.562 1 93.12 216 GLY A O 1
ATOM 1666 N N . ASN A 1 217 ? 1.906 -8.938 -24.422 1 95.5 217 ASN A N 1
ATOM 1667 C CA . ASN A 1 217 ? 2.08 -7.82 -25.344 1 95.5 217 ASN A CA 1
ATOM 1668 C C . ASN A 1 217 ? 2.648 -8.273 -26.688 1 95.5 217 ASN A C 1
ATOM 1670 O O . ASN A 1 217 ? 2.543 -7.562 -27.688 1 95.5 217 ASN A O 1
ATOM 1674 N N . SER A 1 218 ? 3.295 -9.453 -26.719 1 95.19 218 SER A N 1
ATOM 1675 C CA . SER A 1 218 ? 3.816 -10.055 -27.938 1 95.19 218 SER A CA 1
ATOM 1676 C C . SER A 1 218 ? 3.645 -11.57 -27.906 1 95.19 218 SER A C 1
ATOM 1678 O O . SER A 1 218 ? 3.455 -12.164 -26.844 1 95.19 218 SER A O 1
ATOM 1680 N N . TYR A 1 219 ? 3.625 -12.148 -29.109 1 96.75 219 TYR A N 1
ATOM 1681 C CA . TYR A 1 219 ? 3.492 -13.594 -29.25 1 96.75 219 TYR A CA 1
ATOM 1682 C C . TYR A 1 219 ? 4.84 -14.289 -29.078 1 96.75 219 TYR A C 1
ATOM 1684 O O . TYR A 1 219 ? 5.758 -14.078 -29.875 1 96.75 219 TYR A O 1
ATOM 1692 N N . VAL A 1 220 ? 4.961 -15.188 -28.062 1 96.69 220 VAL A N 1
ATOM 1693 C CA . VAL A 1 220 ? 6.293 -15.664 -27.719 1 96.69 220 VAL A CA 1
ATOM 1694 C C . VAL A 1 220 ? 6.305 -17.188 -27.719 1 96.69 220 VAL A C 1
ATOM 1696 O O . VAL A 1 220 ? 7.141 -17.812 -27.047 1 96.69 220 VAL A O 1
ATOM 1699 N N . ARG A 1 221 ? 5.438 -17.875 -28.375 1 97.44 221 ARG A N 1
ATOM 1700 C CA . ARG A 1 221 ? 5.457 -19.328 -28.453 1 97.44 221 ARG A CA 1
ATOM 1701 C C . ARG A 1 221 ? 6.75 -19.828 -29.094 1 97.44 221 ARG A C 1
ATOM 1703 O O . ARG A 1 221 ? 7.188 -19.297 -30.109 1 97.44 221 ARG A O 1
ATOM 1710 N N . GLY A 1 222 ? 7.352 -20.797 -28.469 1 98.06 222 GLY A N 1
ATOM 1711 C CA . GLY A 1 222 ? 8.531 -21.453 -29.016 1 98.06 222 GLY A CA 1
ATOM 1712 C C . GLY A 1 222 ? 9.812 -20.672 -28.75 1 98.06 222 GLY A C 1
ATOM 1713 O O . GLY A 1 222 ? 10.859 -20.969 -29.344 1 98.06 222 GLY A O 1
ATOM 1714 N N . TYR A 1 223 ? 9.75 -19.719 -27.859 1 97.25 223 TYR A N 1
ATOM 1715 C CA . TYR A 1 223 ? 10.859 -18.797 -27.703 1 97.25 223 TYR A CA 1
ATOM 1716 C C . TYR A 1 223 ? 12.109 -19.5 -27.188 1 97.25 223 TYR A C 1
ATOM 1718 O O . TYR A 1 223 ? 13.227 -19.031 -27.406 1 97.25 223 TYR A O 1
ATOM 1726 N N . SER A 1 224 ? 11.961 -20.688 -26.5 1 98 224 SER A N 1
ATOM 1727 C CA . SER A 1 224 ? 13.117 -21.312 -25.875 1 98 224 SER A CA 1
ATOM 1728 C C . SER A 1 224 ? 13.789 -22.312 -26.812 1 98 224 SER A C 1
ATOM 1730 O O . SER A 1 224 ? 14.836 -22.875 -26.484 1 98 224 SER A O 1
ATOM 1732 N N . GLY A 1 225 ? 13.156 -22.656 -27.969 1 97.69 225 GLY A N 1
ATOM 1733 C CA . GLY A 1 225 ? 13.688 -23.688 -28.859 1 97.69 225 GLY A CA 1
ATOM 1734 C C . GLY A 1 225 ? 13.734 -25.062 -28.234 1 97.69 225 GLY A C 1
ATOM 1735 O O . GLY A 1 225 ? 14.641 -25.844 -28.516 1 97.69 225 GLY A O 1
ATOM 1736 N N . GLY A 1 226 ? 12.914 -25.25 -27.281 1 98.25 226 GLY A N 1
ATOM 1737 C CA . GLY A 1 226 ? 12.852 -26.547 -26.625 1 98.25 226 GLY A CA 1
ATOM 1738 C C . GLY A 1 226 ? 13.727 -26.656 -25.391 1 98.25 226 GLY A C 1
ATOM 1739 O O . GLY A 1 226 ? 13.719 -27.672 -24.703 1 98.25 226 GLY A O 1
ATOM 1740 N N . GLU A 1 227 ? 14.422 -25.609 -25.047 1 98.44 227 GLU A N 1
ATOM 1741 C CA . GLU A 1 227 ? 15.32 -25.625 -23.906 1 98.44 227 GLU A CA 1
ATOM 1742 C C . GLU A 1 227 ? 14.555 -25.922 -22.609 1 98.44 227 GLU A C 1
ATOM 1744 O O . GLU A 1 227 ? 15.008 -26.703 -21.781 1 98.44 227 GLU A O 1
ATOM 1749 N N . GLN A 1 228 ? 13.461 -25.281 -22.406 1 98.69 228 GLN A N 1
ATOM 1750 C CA . GLN A 1 228 ? 12.68 -25.484 -21.188 1 98.69 228 GLN A CA 1
ATOM 1751 C C . GLN A 1 228 ? 12.188 -26.922 -21.078 1 98.69 228 GLN A C 1
ATOM 1753 O O . GLN A 1 228 ? 12.234 -27.531 -20.016 1 98.69 228 GLN A O 1
ATOM 1758 N N . ARG A 1 229 ? 11.719 -27.484 -22.203 1 98.62 229 ARG A N 1
ATOM 1759 C CA . ARG A 1 229 ? 11.211 -28.844 -22.188 1 98.62 229 ARG A CA 1
ATOM 1760 C C . ARG A 1 229 ? 12.305 -29.844 -21.828 1 98.62 229 ARG A C 1
ATOM 1762 O O . ARG A 1 229 ? 12.078 -30.75 -21.031 1 98.62 229 ARG A O 1
ATOM 1769 N N . ARG A 1 230 ? 13.469 -29.688 -22.406 1 98.69 230 ARG A N 1
ATOM 1770 C CA . ARG A 1 230 ? 14.594 -30.547 -22.094 1 98.69 230 ARG A CA 1
ATOM 1771 C C . ARG A 1 230 ? 14.969 -30.453 -20.609 1 98.69 230 ARG A C 1
ATOM 1773 O O . ARG A 1 230 ? 15.219 -31.469 -19.953 1 98.69 230 ARG A O 1
ATOM 1780 N N . TRP A 1 231 ? 15 -29.266 -20.172 1 98.81 231 TRP A N 1
ATOM 1781 C CA . TRP A 1 231 ? 15.305 -29.031 -18.766 1 98.81 231 TRP A CA 1
ATOM 1782 C C . TRP A 1 231 ? 14.266 -29.703 -17.875 1 98.81 231 TRP A C 1
ATOM 1784 O O . TRP A 1 231 ? 14.617 -30.344 -16.875 1 98.81 231 TRP A O 1
ATOM 1794 N N . LEU A 1 232 ? 13 -29.516 -18.188 1 98.88 232 LEU A N 1
ATOM 1795 C CA . LEU A 1 232 ? 11.914 -30.094 -17.406 1 98.88 232 LEU A CA 1
ATOM 1796 C C . LEU A 1 232 ? 12.039 -31.609 -17.328 1 98.88 232 LEU A C 1
ATOM 1798 O O . LEU A 1 232 ? 11.891 -32.188 -16.25 1 98.88 232 LEU A O 1
ATOM 1802 N N . GLN A 1 233 ? 12.234 -32.219 -18.469 1 98.81 233 GLN A N 1
ATOM 1803 C CA . GLN A 1 233 ? 12.383 -33.656 -18.5 1 98.81 233 GLN A CA 1
ATOM 1804 C C . GLN A 1 233 ? 13.5 -34.125 -17.562 1 98.81 233 GLN A C 1
ATOM 1806 O O . GLN A 1 233 ? 13.328 -35.062 -16.797 1 98.81 233 GLN A O 1
ATOM 1811 N N . ALA A 1 234 ? 14.594 -33.469 -17.672 1 98.81 234 ALA A N 1
ATOM 1812 C CA . ALA A 1 234 ? 15.734 -33.812 -16.828 1 98.81 234 ALA A CA 1
ATOM 1813 C C . ALA A 1 234 ? 15.422 -33.562 -15.352 1 98.81 234 ALA A C 1
ATOM 1815 O O . ALA A 1 234 ? 15.781 -34.344 -14.492 1 98.81 234 ALA A O 1
ATOM 1816 N N . GLU A 1 235 ? 14.836 -32.438 -15.078 1 98.75 235 GLU A N 1
ATOM 1817 C CA . GLU A 1 235 ? 14.508 -32.062 -13.703 1 98.75 235 GLU A CA 1
ATOM 1818 C C . GLU A 1 235 ? 13.539 -33.062 -13.07 1 98.75 235 GLU A C 1
ATOM 1820 O O . GLU A 1 235 ? 13.688 -33.438 -11.898 1 98.75 235 GLU A O 1
ATOM 1825 N N . LEU A 1 236 ? 12.547 -33.469 -13.797 1 98.88 236 LEU A N 1
ATOM 1826 C CA . LEU A 1 236 ? 11.578 -34.438 -13.305 1 98.88 236 LEU A CA 1
ATOM 1827 C C . LEU A 1 236 ? 12.242 -35.781 -13.047 1 98.88 236 LEU A C 1
ATOM 1829 O O . LEU A 1 236 ? 11.984 -36.438 -12.031 1 98.88 236 LEU A O 1
ATOM 1833 N N . ALA A 1 237 ? 13.055 -36.188 -13.977 1 98.75 237 ALA A N 1
ATOM 1834 C CA . ALA A 1 237 ? 13.789 -37.438 -13.789 1 98.75 237 ALA A CA 1
ATOM 1835 C C . ALA A 1 237 ? 14.656 -37.375 -12.539 1 98.75 237 ALA A C 1
ATOM 1837 O O . ALA A 1 237 ? 14.711 -38.344 -11.773 1 98.75 237 ALA A O 1
ATOM 1838 N N . ASN A 1 238 ? 15.336 -36.281 -12.367 1 98.38 238 ASN A N 1
ATOM 1839 C CA . ASN A 1 238 ? 16.172 -36.125 -11.188 1 98.38 238 ASN A CA 1
ATOM 1840 C C . ASN A 1 238 ? 15.359 -36.156 -9.906 1 98.38 238 ASN A C 1
ATOM 1842 O O . ASN A 1 238 ? 15.781 -36.75 -8.914 1 98.38 238 ASN A O 1
ATOM 1846 N N . ALA A 1 239 ? 14.242 -35.469 -9.93 1 98 239 ALA A N 1
ATOM 1847 C CA . ALA A 1 239 ? 13.375 -35.438 -8.75 1 98 239 ALA A CA 1
ATOM 1848 C C . ALA A 1 239 ? 12.922 -36.875 -8.375 1 98 239 ALA A C 1
ATOM 1850 O O . ALA A 1 239 ? 12.883 -37.219 -7.191 1 98 239 ALA A O 1
ATOM 1851 N N . ARG A 1 240 ? 12.625 -37.688 -9.32 1 97.06 240 ARG A N 1
ATOM 1852 C CA . ARG A 1 240 ? 12.094 -39 -9.062 1 97.06 240 ARG A CA 1
ATOM 1853 C C . ARG A 1 240 ? 13.211 -39.969 -8.688 1 97.06 240 ARG A C 1
ATOM 1855 O O . ARG A 1 240 ? 12.969 -40.969 -8.016 1 97.06 240 ARG A O 1
ATOM 1862 N N . ARG A 1 241 ? 14.398 -39.656 -9.031 1 96.81 241 ARG A N 1
ATOM 1863 C CA . ARG A 1 241 ? 15.531 -40.5 -8.641 1 96.81 241 ARG A CA 1
ATOM 1864 C C . ARG A 1 241 ? 16.016 -40.156 -7.238 1 96.81 241 ARG A C 1
ATOM 1866 O O . ARG A 1 241 ? 16.766 -40.906 -6.629 1 96.81 241 ARG A O 1
ATOM 1873 N N . ASP A 1 242 ? 15.641 -39.031 -6.797 1 96.25 242 ASP A N 1
ATOM 1874 C CA . ASP A 1 242 ? 16.078 -38.562 -5.477 1 96.25 242 ASP A CA 1
ATOM 1875 C C . ASP A 1 242 ? 15.188 -39.156 -4.379 1 96.25 242 ASP A C 1
ATOM 1877 O O . ASP A 1 242 ? 14.023 -38.75 -4.234 1 96.25 242 ASP A O 1
ATOM 1881 N N . SER A 1 243 ? 15.719 -39.938 -3.549 1 93.81 243 SER A N 1
ATOM 1882 C CA . SER A 1 243 ? 14.953 -40.656 -2.535 1 93.81 243 SER A CA 1
ATOM 1883 C C . SER A 1 243 ? 14.453 -39.719 -1.446 1 93.81 243 SER A C 1
ATOM 1885 O O . SER A 1 243 ? 13.578 -40.094 -0.658 1 93.81 243 SER A O 1
ATOM 1887 N N . GLU A 1 244 ? 14.984 -38.5 -1.463 1 94.56 244 GLU A N 1
ATOM 1888 C CA . GLU A 1 244 ? 14.586 -37.562 -0.434 1 94.56 244 GLU A CA 1
ATOM 1889 C C . GLU A 1 244 ? 13.352 -36.781 -0.857 1 94.56 244 GLU A C 1
ATOM 1891 O O . GLU A 1 244 ? 12.75 -36.062 -0.044 1 94.56 244 GLU A O 1
ATOM 1896 N N . ILE A 1 245 ? 12.961 -36.938 -2.082 1 97.06 245 ILE A N 1
ATOM 1897 C CA . ILE A 1 245 ? 11.82 -36.188 -2.609 1 97.06 245 ILE A CA 1
ATOM 1898 C C . ILE A 1 245 ? 10.586 -37.094 -2.646 1 97.06 245 ILE A C 1
ATOM 1900 O O . ILE A 1 245 ? 10.594 -38.156 -3.299 1 97.06 245 ILE A O 1
ATOM 1904 N N . ASP A 1 246 ? 9.555 -36.719 -1.967 1 97.81 246 ASP A N 1
ATOM 1905 C CA . ASP A 1 246 ? 8.281 -37.406 -2.02 1 97.81 246 ASP A CA 1
ATOM 1906 C C . ASP A 1 246 ? 7.32 -36.75 -2.998 1 97.81 246 ASP A C 1
ATOM 1908 O O . ASP A 1 246 ? 6.68 -37.406 -3.807 1 97.81 246 ASP A O 1
ATOM 1912 N N . TRP A 1 247 ? 7.281 -35.469 -2.932 1 98.62 247 TRP A N 1
ATOM 1913 C CA . TRP A 1 247 ? 6.266 -34.719 -3.668 1 98.62 247 TRP A CA 1
ATOM 1914 C C . TRP A 1 247 ? 6.902 -33.875 -4.762 1 98.62 247 TRP A C 1
ATOM 1916 O O . TRP A 1 247 ? 7.957 -33.25 -4.555 1 98.62 247 TRP A O 1
ATOM 1926 N N . VAL A 1 248 ? 6.305 -33.875 -5.926 1 98.88 248 VAL A N 1
ATOM 1927 C CA . VAL A 1 248 ? 6.668 -32.969 -7.016 1 98.88 248 VAL A CA 1
ATOM 1928 C C . VAL A 1 248 ? 5.496 -32.062 -7.336 1 98.88 248 VAL A C 1
ATOM 1930 O O . VAL A 1 248 ? 4.43 -32.5 -7.746 1 98.88 248 VAL A O 1
ATOM 1933 N N . VAL A 1 249 ? 5.684 -30.75 -7.109 1 98.94 249 VAL A N 1
ATOM 1934 C CA . VAL A 1 249 ? 4.691 -29.719 -7.348 1 98.94 249 VAL A CA 1
ATOM 1935 C C . VAL A 1 249 ? 5.156 -28.812 -8.484 1 98.94 249 VAL A C 1
ATOM 1937 O O . VAL A 1 249 ? 6.277 -28.297 -8.453 1 98.94 249 VAL A O 1
ATOM 1940 N N . VAL A 1 250 ? 4.305 -28.641 -9.492 1 98.94 250 VAL A N 1
ATOM 1941 C CA . VAL A 1 250 ? 4.621 -27.766 -10.602 1 98.94 250 VAL A CA 1
ATOM 1942 C C . VAL A 1 250 ? 3.797 -26.484 -10.492 1 98.94 250 VAL A C 1
ATOM 1944 O O . VAL A 1 250 ? 2.586 -26.531 -10.273 1 98.94 250 VAL A O 1
ATOM 1947 N N . CYS A 1 251 ? 4.434 -25.391 -10.578 1 98.88 251 CYS A N 1
ATOM 1948 C CA . CYS A 1 251 ? 3.82 -24.062 -10.625 1 98.88 251 CYS A CA 1
ATOM 1949 C C . CYS A 1 251 ? 3.977 -23.438 -12.008 1 98.88 251 CYS A C 1
ATOM 1951 O O . CYS A 1 251 ? 5.09 -23.344 -12.523 1 98.88 251 CYS A O 1
ATOM 1953 N N . MET A 1 252 ? 2.916 -23.078 -12.633 1 98.81 252 MET A N 1
ATOM 1954 C CA . MET A 1 252 ? 2.895 -22.438 -13.945 1 98.81 252 MET A CA 1
ATOM 1955 C C . MET A 1 252 ? 1.664 -21.547 -14.102 1 98.81 252 MET A C 1
ATOM 1957 O O . MET A 1 252 ? 0.796 -21.531 -13.227 1 98.81 252 MET A O 1
ATOM 1961 N N . HIS A 1 253 ? 1.598 -20.812 -15.18 1 98.88 253 HIS A N 1
ATOM 1962 C CA . HIS A 1 253 ? 0.554 -19.797 -15.227 1 98.88 253 HIS A CA 1
ATOM 1963 C C . HIS A 1 253 ? -0.651 -20.281 -16.031 1 98.88 253 HIS A C 1
ATOM 1965 O O . HIS A 1 253 ? -1.742 -20.438 -15.477 1 98.88 253 HIS A O 1
ATOM 1971 N N . GLN A 1 254 ? -0.452 -20.547 -17.312 1 98.62 254 GLN A N 1
ATOM 1972 C CA . GLN A 1 254 ? -1.551 -21 -18.156 1 98.62 254 GLN A CA 1
ATOM 1973 C C . GLN A 1 254 ? -1.933 -22.438 -17.812 1 98.62 254 GLN A C 1
ATOM 1975 O O . GLN A 1 254 ? -1.188 -23.141 -17.125 1 98.62 254 GLN A O 1
ATOM 1980 N N . THR A 1 255 ? -3.08 -22.844 -18.234 1 98.44 255 THR A N 1
ATOM 1981 C CA . THR A 1 255 ? -3.604 -24.062 -17.625 1 98.44 255 THR A CA 1
ATOM 1982 C C . THR A 1 255 ? -3.99 -25.078 -18.703 1 98.44 255 THR A C 1
ATOM 1984 O O . THR A 1 255 ? -4.34 -24.703 -19.828 1 98.44 255 THR A O 1
ATOM 1987 N N . ALA A 1 256 ? -3.951 -26.344 -18.344 1 98.5 256 ALA A N 1
ATOM 1988 C CA . ALA A 1 256 ? -4.363 -27.453 -19.203 1 98.5 256 ALA A CA 1
ATOM 1989 C C . ALA A 1 256 ? -5.859 -27.734 -19.062 1 98.5 256 ALA A C 1
ATOM 1991 O O . ALA A 1 256 ? -6.441 -28.453 -19.875 1 98.5 256 ALA A O 1
ATOM 1992 N N . ILE A 1 257 ? -6.469 -27.125 -18.078 1 98.25 257 ILE A N 1
ATOM 1993 C CA . ILE A 1 257 ? -7.891 -27.328 -17.812 1 98.25 257 ILE A CA 1
ATOM 1994 C C . ILE A 1 257 ? -8.555 -26 -17.5 1 98.25 257 ILE A C 1
ATOM 1996 O O . ILE A 1 257 ? -7.938 -25.109 -16.906 1 98.25 257 ILE A O 1
ATOM 2000 N N . SER A 1 258 ? -9.758 -25.859 -17.906 1 98.12 258 SER A N 1
ATOM 2001 C CA . SER A 1 258 ? -10.586 -24.703 -17.578 1 98.12 258 SER A CA 1
ATOM 2002 C C . SER A 1 258 ? -12.031 -24.922 -18 1 98.12 258 SER A C 1
ATOM 2004 O O . SER A 1 258 ? -12.297 -25.422 -19.094 1 98.12 258 SER A O 1
ATOM 2006 N N . THR A 1 259 ? -12.898 -24.547 -17.125 1 98.12 259 THR A N 1
ATOM 2007 C CA . THR A 1 259 ? -14.305 -24.625 -17.5 1 98.12 259 THR A CA 1
ATOM 2008 C C . THR A 1 259 ? -14.883 -23.234 -17.75 1 98.12 259 THR A C 1
ATOM 2010 O O . THR A 1 259 ? -16.094 -23.047 -17.734 1 98.12 259 THR A O 1
ATOM 2013 N N . ALA A 1 260 ? -14.031 -22.281 -17.922 1 96.25 260 ALA A N 1
ATOM 2014 C CA . ALA A 1 260 ? -14.516 -20.953 -18.266 1 96.25 260 ALA A CA 1
ATOM 2015 C C . ALA A 1 260 ? -15.102 -20.922 -19.672 1 96.25 260 ALA A C 1
ATOM 2017 O O . ALA A 1 260 ? -14.516 -21.469 -20.609 1 96.25 260 ALA A O 1
ATOM 2018 N N . ASP A 1 261 ? -16.25 -20.312 -19.859 1 92.44 261 ASP A N 1
ATOM 2019 C CA . ASP A 1 261 ? -16.953 -20.188 -21.125 1 92.44 261 ASP A CA 1
ATOM 2020 C C . ASP A 1 261 ? -16.469 -18.969 -21.906 1 92.44 261 ASP A C 1
ATOM 2022 O O . ASP A 1 261 ? -16.406 -19.016 -23.141 1 92.44 261 ASP A O 1
ATOM 2026 N N . ASP A 1 262 ? -16.188 -17.875 -21.219 1 87.06 262 ASP A N 1
ATOM 2027 C CA . ASP A 1 262 ? -15.836 -16.625 -21.859 1 87.06 262 ASP A CA 1
ATOM 2028 C C . ASP A 1 262 ? -14.625 -15.984 -21.188 1 87.06 262 ASP A C 1
ATOM 2030 O O . ASP A 1 262 ? -14.758 -15.023 -20.438 1 87.06 262 ASP A O 1
ATOM 2034 N N . ASN A 1 263 ? -13.492 -16.453 -21.484 1 91.94 263 ASN A N 1
ATOM 2035 C CA . ASN A 1 263 ? -12.195 -15.938 -21.047 1 91.94 263 ASN A CA 1
ATOM 2036 C C . ASN A 1 263 ? -11.055 -16.609 -21.812 1 91.94 263 ASN A C 1
ATOM 2038 O O . ASN A 1 263 ? -11.023 -16.578 -23.031 1 91.94 263 ASN A O 1
ATOM 2042 N N . ASN A 1 264 ? -10.07 -17.297 -21.141 1 95.44 264 ASN A N 1
ATOM 2043 C CA . ASN A 1 264 ? -8.906 -17.828 -21.859 1 95.44 264 ASN A CA 1
ATOM 2044 C C . ASN A 1 264 ? -9.141 -19.25 -22.328 1 95.44 264 ASN A C 1
ATOM 2046 O O . ASN A 1 264 ? -9.031 -19.547 -23.531 1 95.44 264 ASN A O 1
ATOM 2050 N N . GLY A 1 265 ? -9.523 -20.203 -21.453 1 96.5 265 GLY A N 1
ATOM 2051 C CA . GLY A 1 265 ? -9.656 -21.625 -21.75 1 96.5 265 GLY A CA 1
ATOM 2052 C C . GLY A 1 265 ? -8.391 -22.422 -21.469 1 96.5 265 GLY A C 1
ATOM 2053 O O . GLY A 1 265 ? -7.414 -21.875 -20.953 1 96.5 265 GLY A O 1
ATOM 2054 N N . ALA A 1 266 ? -8.5 -23.75 -21.766 1 98.38 266 ALA A N 1
ATOM 2055 C CA . ALA A 1 266 ? -7.332 -24.625 -21.688 1 98.38 266 ALA A CA 1
ATOM 2056 C C . ALA A 1 266 ? -6.477 -24.516 -22.953 1 98.38 266 ALA A C 1
ATOM 2058 O O . ALA A 1 266 ? -6.961 -24.078 -24 1 98.38 266 ALA A O 1
ATOM 2059 N N . ASP A 1 267 ? -5.277 -24.828 -22.859 1 98.81 267 ASP A N 1
ATOM 2060 C CA . ASP A 1 267 ? -4.395 -24.719 -24.031 1 98.81 267 ASP A CA 1
ATOM 2061 C C . ASP A 1 267 ? -3.861 -26.078 -24.453 1 98.81 267 ASP A C 1
ATOM 2063 O O . ASP A 1 267 ? -3.227 -26.781 -23.656 1 98.81 267 ASP A O 1
ATOM 2067 N N . LEU A 1 268 ? -4.023 -26.438 -25.656 1 98.81 268 LEU A N 1
ATOM 2068 C CA . LEU A 1 268 ? -3.594 -27.719 -26.203 1 98.81 268 LEU A CA 1
ATOM 2069 C C . LEU A 1 268 ? -2.076 -27.844 -26.141 1 98.81 268 LEU A C 1
ATOM 2071 O O . LEU A 1 268 ? -1.552 -28.953 -25.953 1 98.81 268 LEU A O 1
ATOM 2075 N N . GLY A 1 269 ? -1.368 -26.75 -26.312 1 98.81 269 GLY A N 1
ATOM 2076 C CA . GLY A 1 269 ? 0.083 -26.797 -26.234 1 98.81 269 GLY A CA 1
ATOM 2077 C C . GLY A 1 269 ? 0.594 -27.359 -24.922 1 98.81 269 GLY A C 1
ATOM 2078 O O . GLY A 1 269 ? 1.585 -28.094 -24.906 1 98.81 269 GLY A O 1
ATOM 2079 N N . ILE A 1 270 ? -0.031 -27.016 -23.844 1 98.88 270 ILE A N 1
ATOM 2080 C CA . ILE A 1 270 ? 0.335 -27.562 -22.547 1 98.88 270 ILE A CA 1
ATOM 2081 C C . ILE A 1 270 ? 0.044 -29.062 -22.5 1 98.88 270 ILE A C 1
ATOM 2083 O O . ILE A 1 270 ? 0.86 -29.844 -22.016 1 98.88 270 ILE A O 1
ATOM 2087 N N . ARG A 1 271 ? -1.108 -29.484 -23.031 1 98.81 271 ARG A N 1
ATOM 2088 C CA . ARG A 1 271 ? -1.503 -30.891 -23.031 1 98.81 271 ARG A CA 1
ATOM 2089 C C . ARG A 1 271 ? -0.541 -31.719 -23.875 1 98.81 271 ARG A C 1
ATOM 2091 O O . ARG A 1 271 ? -0.272 -32.875 -23.562 1 98.81 271 ARG A O 1
ATOM 2098 N N . GLN A 1 272 ? -0.019 -31.125 -24.906 1 98.69 272 GLN A N 1
ATOM 2099 C CA . GLN A 1 272 ? 0.876 -31.812 -25.812 1 98.69 272 GLN A CA 1
ATOM 2100 C C . GLN A 1 272 ? 2.287 -31.906 -25.234 1 98.69 272 GLN A C 1
ATOM 2102 O O . GLN A 1 272 ? 2.939 -32.938 -25.344 1 98.69 272 GLN A O 1
ATOM 2107 N N . GLU A 1 273 ? 2.715 -30.828 -24.609 1 98.69 273 GLU A N 1
ATOM 2108 C CA . GLU A 1 273 ? 4.145 -30.719 -24.344 1 98.69 273 GLU A CA 1
ATOM 2109 C C . GLU A 1 273 ? 4.461 -31.047 -22.891 1 98.69 273 GLU A C 1
ATOM 2111 O O . GLU A 1 273 ? 5.535 -31.562 -22.578 1 98.69 273 GLU A O 1
ATOM 2116 N N . TRP A 1 274 ? 3.551 -30.75 -21.938 1 98.75 274 TRP A N 1
ATOM 2117 C CA . TRP A 1 274 ? 3.854 -30.906 -20.531 1 98.75 274 TRP A CA 1
ATOM 2118 C C . TRP A 1 274 ? 3.178 -32.156 -19.953 1 98.75 274 TRP A C 1
ATOM 2120 O O . TRP A 1 274 ? 3.803 -32.938 -19.234 1 98.75 274 TRP A O 1
ATOM 2130 N N . LEU A 1 275 ? 1.905 -32.438 -20.266 1 98.69 275 LEU A N 1
ATOM 2131 C CA . LEU A 1 275 ? 1.134 -33.469 -19.562 1 98.69 275 LEU A CA 1
ATOM 2132 C C . LEU A 1 275 ? 1.757 -34.844 -19.75 1 98.69 275 LEU A C 1
ATOM 2134 O O . LEU A 1 275 ? 1.79 -35.656 -18.812 1 98.69 275 LEU A O 1
ATOM 2138 N N . PRO A 1 276 ? 2.279 -35.188 -20.969 1 98.62 276 PRO A N 1
ATOM 2139 C CA . PRO A 1 276 ? 2.947 -36.5 -21.078 1 98.62 276 PRO A CA 1
ATOM 2140 C C . PRO A 1 276 ? 4.129 -36.625 -20.125 1 98.62 276 PRO A C 1
ATOM 2142 O O . PRO A 1 276 ? 4.375 -37.719 -19.594 1 98.62 276 PRO A O 1
ATOM 2145 N N . LEU A 1 277 ? 4.895 -35.531 -19.953 1 98.88 277 LEU A N 1
ATOM 2146 C CA . LEU A 1 277 ? 6 -35.562 -19.016 1 98.88 277 LEU A CA 1
ATOM 2147 C C . LEU A 1 277 ? 5.484 -35.688 -17.578 1 98.88 277 LEU A C 1
ATOM 2149 O O . LEU A 1 277 ? 6.074 -36.406 -16.766 1 98.88 277 LEU A O 1
ATOM 2153 N N . PHE A 1 278 ? 4.406 -35 -17.266 1 98.88 278 PHE A N 1
ATOM 2154 C CA . PHE A 1 278 ? 3.816 -35.094 -15.938 1 98.88 278 PHE A CA 1
ATOM 2155 C C . PHE A 1 278 ? 3.369 -36.531 -15.641 1 98.88 278 PHE A C 1
ATOM 2157 O O . PHE A 1 278 ? 3.527 -37 -14.523 1 98.88 278 PHE A O 1
ATOM 2164 N N . ASP A 1 279 ? 2.811 -37.188 -16.641 1 98.62 279 ASP A N 1
ATOM 2165 C CA . ASP A 1 279 ? 2.402 -38.594 -16.516 1 98.62 279 ASP A CA 1
ATOM 2166 C C . ASP A 1 279 ? 3.611 -39.5 -16.297 1 98.62 279 ASP A C 1
ATOM 2168 O O . ASP A 1 279 ? 3.627 -40.312 -15.375 1 98.62 279 ASP A O 1
ATOM 2172 N N . GLN A 1 280 ? 4.562 -39.312 -17.141 1 98.62 280 GLN A N 1
ATOM 2173 C CA . GLN A 1 280 ? 5.734 -40.188 -17.141 1 98.62 280 GLN A CA 1
ATOM 2174 C C . GLN A 1 280 ? 6.465 -40.125 -15.805 1 98.62 280 GLN A C 1
ATOM 2176 O O . GLN A 1 280 ? 6.934 -41.156 -15.297 1 98.62 280 GLN A O 1
ATOM 2181 N N . TYR A 1 281 ? 6.516 -38.938 -15.297 1 98.62 281 TYR A N 1
ATOM 2182 C CA . TYR A 1 281 ? 7.328 -38.781 -14.094 1 98.62 281 TYR A CA 1
ATOM 2183 C C . TYR A 1 281 ? 6.453 -38.531 -12.875 1 98.62 281 TYR A C 1
ATOM 2185 O O . TYR A 1 281 ? 6.941 -38.125 -11.82 1 98.62 281 TYR A O 1
ATOM 2193 N N . GLN A 1 282 ? 5.191 -38.75 -13 1 97.81 282 GLN A N 1
ATOM 2194 C CA . GLN A 1 282 ? 4.23 -38.812 -11.906 1 97.81 282 GLN A CA 1
ATOM 2195 C C . GLN A 1 282 ? 4.242 -37.531 -11.094 1 97.81 282 GLN A C 1
ATOM 2197 O O . GLN A 1 282 ? 4.395 -37.562 -9.867 1 97.81 282 GLN A O 1
ATOM 2202 N N . VAL A 1 283 ? 4.109 -36.406 -11.742 1 98.88 283 VAL A N 1
ATOM 2203 C CA . VAL A 1 283 ? 3.881 -35.156 -11.039 1 98.88 283 VAL A CA 1
ATOM 2204 C C . VAL A 1 283 ? 2.635 -35.25 -10.164 1 98.88 283 VAL A C 1
ATOM 2206 O O . VAL A 1 283 ? 1.629 -35.844 -10.578 1 98.88 283 VAL A O 1
ATOM 2209 N N . ASP A 1 284 ? 2.699 -34.688 -8.938 1 98.88 284 ASP A N 1
ATOM 2210 C CA . ASP A 1 284 ? 1.611 -34.906 -7.988 1 98.88 284 ASP A CA 1
ATOM 2211 C C . ASP A 1 284 ? 0.572 -33.781 -8.102 1 98.88 284 ASP A C 1
ATOM 2213 O O . ASP A 1 284 ? -0.632 -34.062 -8.031 1 98.88 284 ASP A O 1
ATOM 2217 N N . LEU A 1 285 ? 1.032 -32.594 -8.195 1 98.94 285 LEU A N 1
ATOM 2218 C CA . LEU A 1 285 ? 0.191 -31.406 -8.086 1 98.94 285 LEU A CA 1
ATOM 2219 C C . LEU A 1 285 ? 0.663 -30.312 -9.047 1 98.94 285 LEU A C 1
ATOM 2221 O O . LEU A 1 285 ? 1.866 -30.078 -9.172 1 98.94 285 LEU A O 1
ATOM 2225 N N . VAL A 1 286 ? -0.26 -29.734 -9.781 1 98.94 286 VAL A N 1
ATOM 2226 C CA . VAL A 1 286 ? 0.005 -28.562 -10.625 1 98.94 286 VAL A CA 1
ATOM 2227 C C . VAL A 1 286 ? -0.851 -27.391 -10.164 1 98.94 286 VAL A C 1
ATOM 2229 O O . VAL A 1 286 ? -2.066 -27.516 -10.016 1 98.94 286 VAL A O 1
ATOM 2232 N N . VAL A 1 287 ? -0.216 -26.25 -9.898 1 98.94 287 VAL A N 1
ATOM 2233 C CA . VAL A 1 287 ? -0.936 -25.031 -9.531 1 98.94 287 VAL A CA 1
ATOM 2234 C C . VAL A 1 287 ? -0.765 -23.984 -10.625 1 98.94 287 VAL A C 1
ATOM 2236 O O . VAL A 1 287 ? 0.35 -23.734 -11.094 1 98.94 287 VAL A O 1
ATOM 2239 N N . CYS A 1 288 ? -1.891 -23.406 -11.07 1 98.75 288 CYS A N 1
ATOM 2240 C CA . CYS A 1 288 ? -1.922 -22.469 -12.18 1 98.75 288 CYS A CA 1
ATOM 2241 C C . CYS A 1 288 ? -2.748 -21.234 -11.82 1 98.75 288 CYS A C 1
ATOM 2243 O O . CYS A 1 288 ? -3.303 -21.156 -10.719 1 98.75 288 CYS A O 1
ATOM 2245 N N . GLY A 1 289 ? -2.713 -20.25 -12.688 1 98.44 289 GLY A N 1
ATOM 2246 C CA . GLY A 1 289 ? -3.607 -19.109 -12.734 1 98.44 289 GLY A CA 1
ATOM 2247 C C . GLY A 1 289 ? -4.242 -18.906 -14.102 1 98.44 289 GLY A C 1
ATOM 2248 O O . GLY A 1 289 ? -4.816 -19.828 -14.664 1 98.44 289 GLY A O 1
ATOM 2249 N N . HIS A 1 290 ? -4.23 -17.734 -14.594 1 98.56 290 HIS A N 1
ATOM 2250 C CA . HIS A 1 290 ? -4.621 -17.391 -15.961 1 98.56 290 HIS A CA 1
ATOM 2251 C C . HIS A 1 290 ? -6.137 -17.25 -16.078 1 98.56 290 HIS A C 1
ATOM 2253 O O . HIS A 1 290 ? -6.625 -16.359 -16.766 1 98.56 290 HIS A O 1
ATOM 2259 N N . GLU A 1 291 ? -6.828 -18.234 -15.586 1 98.38 291 GLU A N 1
ATOM 2260 C CA . GLU A 1 291 ? -8.242 -18.031 -15.289 1 98.38 291 GLU A CA 1
ATOM 2261 C C . GLU A 1 291 ? -8.438 -17.406 -13.914 1 98.38 291 GLU A C 1
ATOM 2263 O O . GLU A 1 291 ? -7.719 -17.734 -12.969 1 98.38 291 GLU A O 1
ATOM 2268 N N . HIS A 1 292 ? -9.391 -16.469 -13.883 1 98.38 292 HIS A N 1
ATOM 2269 C CA . HIS A 1 292 ? -9.508 -15.688 -12.648 1 98.38 292 HIS A CA 1
ATOM 2270 C C . HIS A 1 292 ? -10.57 -16.266 -11.727 1 98.38 292 HIS A C 1
ATOM 2272 O O . HIS A 1 292 ? -11.484 -15.555 -11.297 1 98.38 292 HIS A O 1
ATOM 2278 N N . HIS A 1 293 ? -10.5 -17.547 -11.461 1 98.5 293 HIS A N 1
ATOM 2279 C CA . HIS A 1 293 ? -11.359 -18.281 -10.547 1 98.5 293 HIS A CA 1
ATOM 2280 C C . HIS A 1 293 ? -10.633 -19.5 -9.969 1 98.5 293 HIS A C 1
ATOM 2282 O O . HIS A 1 293 ? -9.461 -19.719 -10.273 1 98.5 293 HIS A O 1
ATOM 2288 N N . TYR A 1 294 ? -11.32 -20.203 -8.984 1 98.62 294 TYR A N 1
ATOM 2289 C CA . TYR A 1 294 ? -10.789 -21.453 -8.445 1 98.62 294 TYR A CA 1
ATOM 2290 C C . TYR A 1 294 ? -11.477 -22.656 -9.07 1 98.62 294 TYR A C 1
ATOM 2292 O O . TYR A 1 294 ? -12.711 -22.719 -9.109 1 98.62 294 TYR A O 1
ATOM 2300 N N . GLU A 1 295 ? -10.625 -23.578 -9.57 1 98.31 295 GLU A N 1
ATOM 2301 C CA . GLU A 1 295 ? -11.133 -24.875 -10 1 98.31 295 GLU A CA 1
ATOM 2302 C C . GLU A 1 295 ? -10.109 -25.969 -9.766 1 98.31 295 GLU A C 1
ATOM 2304 O O . GLU A 1 295 ? -8.906 -25.719 -9.742 1 98.31 295 GLU A O 1
ATOM 2309 N N . ARG A 1 296 ? -10.617 -27.188 -9.523 1 98.75 296 ARG A N 1
ATOM 2310 C CA . ARG A 1 296 ? -9.805 -28.359 -9.227 1 98.75 296 ARG A CA 1
ATOM 2311 C C . ARG A 1 296 ? -10.219 -29.547 -10.086 1 98.75 296 ARG A C 1
ATOM 2313 O O . ARG A 1 296 ? -11.414 -29.781 -10.297 1 98.75 296 ARG A O 1
ATOM 2320 N N . SER A 1 297 ? -9.25 -30.297 -10.547 1 98.62 297 SER A N 1
ATOM 2321 C CA . SER A 1 297 ? -9.531 -31.531 -11.289 1 98.62 297 SER A CA 1
ATOM 2322 C C . SER A 1 297 ? -9.508 -32.75 -10.367 1 98.62 297 SER A C 1
ATOM 2324 O O . SER A 1 297 ? -8.945 -32.688 -9.266 1 98.62 297 SER A O 1
ATOM 2326 N N . HIS A 1 298 ? -10.109 -33.781 -10.852 1 98.25 298 HIS A N 1
ATOM 2327 C CA . HIS A 1 298 ? -9.75 -35.094 -10.367 1 98.25 298 HIS A CA 1
ATOM 2328 C C . HIS A 1 298 ? -8.297 -35.438 -10.695 1 98.25 298 HIS A C 1
ATOM 2330 O O . HIS A 1 298 ? -7.652 -34.719 -11.461 1 98.25 298 HIS A O 1
ATOM 2336 N N . PRO A 1 299 ? -7.734 -36.531 -9.984 1 98.56 299 PRO A N 1
ATOM 2337 C CA . PRO A 1 299 ? -6.414 -36.969 -10.461 1 98.56 299 PRO A CA 1
ATOM 2338 C C . PRO A 1 299 ? -6.438 -37.438 -11.914 1 98.56 299 PRO A C 1
ATOM 2340 O O . PRO A 1 299 ? -7.32 -38.188 -12.305 1 98.56 299 PRO A O 1
ATOM 2343 N N . LEU A 1 300 ? -5.492 -36.906 -12.695 1 98.69 300 LEU A N 1
ATOM 2344 C CA . LEU A 1 300 ? -5.496 -37.125 -14.133 1 98.69 300 LEU A CA 1
ATOM 2345 C C . LEU A 1 300 ? -4.285 -37.969 -14.555 1 98.69 300 LEU A C 1
ATOM 2347 O O . LEU A 1 300 ? -3.186 -37.781 -14.031 1 98.69 300 LEU A O 1
ATOM 2351 N N . ARG A 1 301 ? -4.473 -38.906 -15.438 1 98.5 301 ARG A N 1
ATOM 2352 C CA . ARG A 1 301 ? -3.426 -39.688 -16.094 1 98.5 301 ARG A CA 1
ATOM 2353 C C . ARG A 1 301 ? -3.861 -40.094 -17.484 1 98.5 301 ARG A C 1
ATOM 2355 O O . ARG A 1 301 ? -4.91 -40.75 -17.656 1 98.5 301 ARG A O 1
ATOM 2362 N N . GLY A 1 302 ? -3.016 -39.688 -18.438 1 98.12 302 GLY A N 1
ATOM 2363 C CA . GLY A 1 302 ? -3.33 -40 -19.812 1 98.12 302 GLY A CA 1
ATOM 2364 C C . GLY A 1 302 ? -4.281 -39.031 -20.453 1 98.12 302 GLY A C 1
ATOM 2365 O O . GLY A 1 302 ? -4.746 -38.094 -19.812 1 98.12 302 GLY A O 1
ATOM 2366 N N . ALA A 1 303 ? -4.512 -39.219 -21.734 1 98.12 303 ALA A N 1
ATOM 2367 C CA . ALA A 1 303 ? -5.395 -38.375 -22.531 1 98.12 303 ALA A CA 1
ATOM 2368 C C . ALA A 1 303 ? -6.227 -39.219 -23.5 1 98.12 303 ALA A C 1
ATOM 2370 O O . ALA A 1 303 ? -5.754 -40.25 -24.016 1 98.12 303 ALA A O 1
ATOM 2371 N N . LEU A 1 304 ? -7.398 -38.781 -23.75 1 97.5 304 LEU A N 1
ATOM 2372 C CA . LEU A 1 304 ? -8.227 -39.406 -24.781 1 97.5 304 LEU A CA 1
ATOM 2373 C C . LEU A 1 304 ? -7.633 -39.188 -26.172 1 97.5 304 LEU A C 1
ATOM 2375 O O . LEU A 1 304 ? -6.867 -38.219 -26.375 1 97.5 304 LEU A O 1
ATOM 2379 N N . GLY A 1 305 ? -7.957 -40.031 -27.156 1 95.19 305 GLY A N 1
ATOM 2380 C CA . GLY A 1 305 ? -7.496 -39.906 -28.531 1 95.19 305 GLY A CA 1
ATOM 2381 C C . GLY A 1 305 ? -8.234 -38.844 -29.312 1 95.19 305 GLY A C 1
ATOM 2382 O O . GLY A 1 305 ? -8.461 -38.969 -30.516 1 95.19 305 GLY A O 1
ATOM 2383 N N . THR A 1 306 ? -8.695 -37.812 -28.641 1 95.69 306 THR A N 1
ATOM 2384 C CA . THR A 1 306 ? -9.383 -36.719 -29.281 1 95.69 306 THR A CA 1
ATOM 2385 C C . THR A 1 306 ? -8.375 -35.688 -29.828 1 95.69 306 THR A C 1
ATOM 2387 O O . THR A 1 306 ? -7.191 -35.75 -29.469 1 95.69 306 THR A O 1
ATOM 2390 N N . ASP A 1 307 ? -8.797 -34.75 -30.625 1 95.75 307 ASP A N 1
ATOM 2391 C CA . ASP A 1 307 ? -7.953 -33.688 -31.188 1 95.75 307 ASP A CA 1
ATOM 2392 C C . ASP A 1 307 ? -7.418 -32.781 -30.078 1 95.75 307 ASP A C 1
ATOM 2394 O O . ASP A 1 307 ? -6.359 -32.156 -30.25 1 95.75 307 ASP A O 1
ATOM 2398 N N . THR A 1 308 ? -8.133 -32.719 -28.984 1 98.44 308 THR A N 1
ATOM 2399 C CA . THR A 1 308 ? -7.746 -31.797 -27.906 1 98.44 308 THR A CA 1
ATOM 2400 C C . THR A 1 308 ? -7.004 -32.531 -26.797 1 98.44 308 THR A C 1
ATOM 2402 O O . THR A 1 308 ? -6.641 -31.938 -25.781 1 98.44 308 THR A O 1
ATOM 2405 N N . ARG A 1 309 ? -6.871 -33.844 -26.938 1 98.38 309 ARG A N 1
ATOM 2406 C CA . ARG A 1 309 ? -6.176 -34.656 -25.938 1 98.38 309 ARG A CA 1
ATOM 2407 C C . ARG A 1 309 ? -6.793 -34.469 -24.562 1 98.38 309 ARG A C 1
ATOM 2409 O O . ARG A 1 309 ? -6.09 -34.156 -23.594 1 98.38 309 ARG A O 1
ATOM 2416 N N . THR A 1 310 ? -8.102 -34.719 -24.469 1 98.62 310 THR A N 1
ATOM 2417 C CA . THR A 1 310 ? -8.836 -34.531 -23.219 1 98.62 310 THR A CA 1
ATOM 2418 C C . THR A 1 310 ? -8.227 -35.375 -22.094 1 98.62 310 THR A C 1
ATOM 2420 O O . THR A 1 310 ? -8.086 -36.594 -22.219 1 98.62 310 THR A O 1
ATOM 2423 N N . PRO A 1 311 ? -7.82 -34.688 -20.969 1 98.62 311 PRO A N 1
ATOM 2424 C CA . PRO A 1 311 ? -7.227 -35.438 -19.875 1 98.62 311 PRO A CA 1
ATOM 2425 C C . PRO A 1 311 ? -8.195 -36.469 -19.266 1 98.62 311 PRO A C 1
ATOM 2427 O O . PRO A 1 311 ? -9.391 -36.188 -19.141 1 98.62 311 PRO A O 1
ATOM 2430 N N . ILE A 1 312 ? -7.691 -37.625 -18.797 1 98.5 312 ILE A N 1
ATOM 2431 C CA . ILE A 1 312 ? -8.523 -38.719 -18.297 1 98.5 312 ILE A CA 1
ATOM 2432 C C . ILE A 1 312 ? -8.484 -38.719 -16.766 1 98.5 312 ILE A C 1
ATOM 2434 O O . ILE A 1 312 ? -7.426 -38.906 -1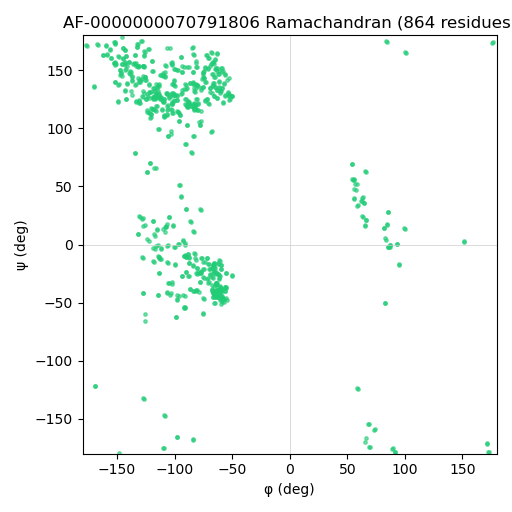6.172 1 98.5 312 ILE A O 1
ATOM 2438 N N . PRO A 1 313 ? -9.633 -38.5 -16.125 1 98.31 313 PRO A N 1
ATOM 2439 C CA . PRO A 1 313 ? -9.656 -38.719 -14.68 1 98.31 313 PRO A CA 1
ATOM 2440 C C . PRO A 1 313 ? -9.484 -40.188 -14.32 1 98.31 313 PRO A C 1
ATOM 2442 O O . PRO A 1 313 ? -10.156 -41.062 -14.906 1 98.31 313 PRO A O 1
ATOM 2445 N N . VAL A 1 314 ? -8.695 -40.5 -13.344 1 98.12 314 VAL A N 1
ATOM 2446 C CA . VAL A 1 314 ? -8.414 -41.875 -13.023 1 98.12 314 VAL A CA 1
ATOM 2447 C C . VAL A 1 314 ? -9.133 -42.281 -11.734 1 98.12 314 VAL A C 1
ATOM 2449 O O . VAL A 1 314 ? -9.195 -43.438 -11.391 1 98.12 314 VAL A O 1
ATOM 2452 N N . ASP A 1 315 ? -9.586 -41.375 -11.008 1 96.62 315 ASP A N 1
ATOM 2453 C CA . ASP A 1 315 ? -10.398 -41.531 -9.805 1 96.62 315 ASP A CA 1
ATOM 2454 C C . ASP A 1 315 ? -11.297 -40.312 -9.594 1 96.62 315 ASP A C 1
ATOM 2456 O O . ASP A 1 315 ? -11.031 -39.25 -10.141 1 96.62 315 ASP A O 1
ATOM 2460 N N . THR A 1 316 ? -12.406 -40.469 -8.859 1 95 316 THR A N 1
ATOM 2461 C CA . THR A 1 316 ? -13.328 -39.375 -8.672 1 95 316 THR A CA 1
ATOM 2462 C C . THR A 1 316 ? -13.531 -39.062 -7.184 1 95 316 THR A C 1
ATOM 2464 O O . THR A 1 316 ? -14.297 -38.188 -6.816 1 95 316 THR A O 1
ATOM 2467 N N . ARG A 1 317 ? -12.805 -39.781 -6.355 1 92.94 317 ARG A N 1
ATOM 2468 C CA . ARG A 1 317 ? -12.852 -39.469 -4.938 1 92.94 317 ARG A CA 1
ATOM 2469 C C . ARG A 1 317 ? -12.266 -38.062 -4.691 1 92.94 317 ARG A C 1
ATOM 2471 O O . ARG A 1 317 ? -11.203 -37.719 -5.215 1 92.94 317 ARG A O 1
ATOM 2478 N N . SER A 1 318 ? -12.977 -37.312 -3.855 1 89.69 318 SER A N 1
ATOM 2479 C CA . SER A 1 318 ? -12.633 -35.875 -3.809 1 89.69 318 SER A CA 1
ATOM 2480 C C . SER A 1 318 ? -12.023 -35.5 -2.465 1 89.69 318 SER A C 1
ATOM 2482 O O . SER A 1 318 ? -11.43 -34.438 -2.326 1 89.69 318 SER A O 1
ATOM 2484 N N . ASP A 1 319 ? -12.086 -36.312 -1.476 1 93.62 319 ASP A N 1
ATOM 2485 C CA . ASP A 1 319 ? -11.609 -35.938 -0.147 1 93.62 319 ASP A CA 1
ATOM 2486 C C . ASP A 1 319 ? -10.188 -36.469 0.087 1 93.62 319 ASP A C 1
ATOM 2488 O O . ASP A 1 319 ? -9.336 -35.75 0.613 1 93.62 319 ASP A O 1
ATOM 2492 N N . LEU A 1 320 ? -9.977 -37.688 -0.223 1 97.25 320 LEU A N 1
ATOM 2493 C CA . LEU A 1 320 ? -8.68 -38.344 -0.113 1 97.25 320 LEU A CA 1
ATOM 2494 C C . LEU A 1 320 ? -8.227 -38.875 -1.466 1 97.25 320 LEU A C 1
ATOM 2496 O O . LEU A 1 320 ? -8.75 -39.906 -1.947 1 97.25 320 LEU A O 1
ATOM 2500 N N . ILE A 1 321 ? -7.234 -38.25 -2.025 1 98.31 321 ILE A N 1
ATOM 2501 C CA . ILE A 1 321 ? -6.82 -38.5 -3.4 1 98.31 321 ILE A CA 1
ATOM 2502 C C . ILE A 1 321 ? -5.473 -39.219 -3.406 1 98.31 321 ILE A C 1
ATOM 2504 O O . ILE A 1 321 ? -4.5 -38.75 -2.818 1 98.31 321 ILE A O 1
ATOM 2508 N N . ASP A 1 322 ? -5.402 -40.375 -4.027 1 97.75 322 ASP A N 1
ATOM 2509 C CA . ASP A 1 322 ? -4.152 -41.094 -4.238 1 97.75 322 ASP A CA 1
ATOM 2510 C C . ASP A 1 322 ? -3.346 -40.469 -5.379 1 97.75 322 ASP A C 1
ATOM 2512 O O . ASP A 1 322 ? -3.605 -40.75 -6.551 1 97.75 322 ASP A O 1
ATOM 2516 N N . SER A 1 323 ? -2.299 -39.781 -5.082 1 96.44 323 SER A N 1
ATOM 2517 C CA . SER A 1 323 ? -1.558 -39 -6.082 1 96.44 323 SER A CA 1
ATOM 2518 C C . SER A 1 323 ? -0.713 -39.938 -6.961 1 96.44 323 SER A C 1
ATOM 2520 O O . SER A 1 323 ? -0.234 -39.5 -8.016 1 96.44 323 SER A O 1
ATOM 2522 N N . THR A 1 324 ? -0.523 -41.156 -6.555 1 96.69 324 THR A N 1
ATOM 2523 C CA . THR A 1 324 ? 0.217 -42.094 -7.395 1 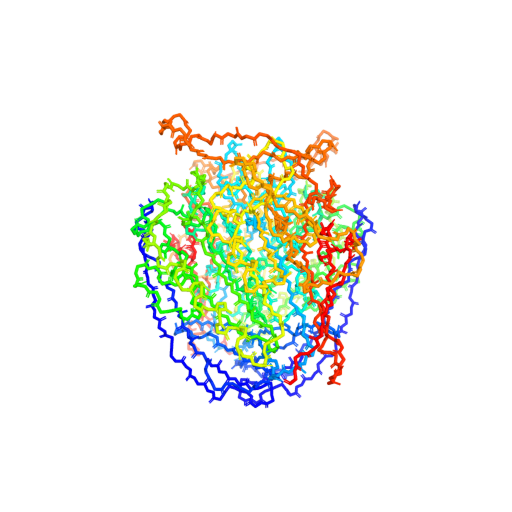96.69 324 THR A CA 1
ATOM 2524 C C . THR A 1 324 ? -0.575 -42.406 -8.656 1 96.69 324 THR A C 1
ATOM 2526 O O . THR A 1 324 ? -0.009 -42.906 -9.641 1 96.69 324 THR A O 1
ATOM 2529 N N . ARG A 1 325 ? -1.808 -42.188 -8.633 1 97.12 325 ARG A N 1
ATOM 2530 C CA . ARG A 1 325 ? -2.664 -42.594 -9.75 1 97.12 325 ARG A CA 1
ATOM 2531 C C . ARG A 1 325 ? -2.727 -41.5 -10.805 1 97.12 325 ARG A C 1
ATOM 2533 O O . ARG A 1 325 ? -2.998 -41.75 -11.977 1 97.12 325 ARG A O 1
ATOM 2540 N N . GLY A 1 326 ? -2.545 -40.312 -10.383 1 98.19 326 GLY A N 1
ATOM 2541 C CA . GLY A 1 326 ? -2.633 -39.219 -11.328 1 98.19 326 GLY A CA 1
ATOM 2542 C C . GLY A 1 326 ? -2.305 -37.875 -10.703 1 98.19 326 GLY A C 1
ATOM 2543 O O . GLY A 1 326 ? -2.168 -37.75 -9.484 1 98.19 326 GLY A O 1
ATOM 2544 N N . THR A 1 327 ? -2.193 -36.906 -11.555 1 98.75 327 THR A N 1
ATOM 2545 C CA . THR A 1 327 ? -1.851 -35.531 -11.164 1 98.75 327 THR A CA 1
ATOM 2546 C C . THR A 1 327 ? -3.111 -34.719 -10.906 1 98.75 327 THR A C 1
ATOM 2548 O O . THR A 1 327 ? -4.062 -34.75 -11.688 1 98.75 327 THR A O 1
ATOM 2551 N N . VAL A 1 328 ? -3.176 -33.969 -9.828 1 98.88 328 VAL A N 1
ATOM 2552 C CA . VAL A 1 328 ? -4.266 -33.031 -9.594 1 98.88 328 VAL A CA 1
ATOM 2553 C C . VAL A 1 328 ? -3.867 -31.625 -10.086 1 98.88 328 VAL A C 1
ATOM 2555 O O . VAL A 1 328 ? -2.771 -31.141 -9.789 1 98.88 328 VAL A O 1
ATOM 2558 N N . HIS A 1 329 ? -4.746 -31.031 -10.875 1 98.88 329 HIS A N 1
ATOM 2559 C CA . HIS A 1 329 ? -4.543 -29.672 -11.391 1 98.88 329 HIS A CA 1
ATOM 2560 C C . HIS A 1 329 ? -5.461 -28.672 -10.688 1 98.88 329 HIS A C 1
ATOM 2562 O O . HIS A 1 329 ? -6.664 -28.906 -10.57 1 98.88 329 HIS A O 1
ATOM 2568 N N . LEU A 1 330 ? -4.852 -27.625 -10.25 1 98.88 330 LEU A N 1
ATOM 2569 C CA . LEU A 1 330 ? -5.613 -26.516 -9.664 1 98.88 330 LEU A CA 1
ATOM 2570 C C . LEU A 1 330 ? -5.449 -25.25 -10.484 1 98.88 330 LEU A C 1
ATOM 2572 O O . LEU A 1 330 ? -4.34 -24.922 -10.914 1 98.88 330 LEU A O 1
ATOM 2576 N N . VAL A 1 331 ? -6.543 -24.594 -10.781 1 98.75 331 VAL A N 1
ATOM 2577 C CA . VAL A 1 331 ? -6.551 -23.203 -11.18 1 98.75 331 VAL A CA 1
ATOM 2578 C C . VAL A 1 331 ? -6.855 -22.312 -9.969 1 98.75 331 VAL A C 1
ATOM 2580 O O . VAL A 1 331 ? -7.926 -22.422 -9.367 1 98.75 331 VAL A O 1
ATOM 2583 N N . ILE A 1 332 ? -5.867 -21.547 -9.594 1 98.88 332 ILE A N 1
ATOM 2584 C CA . ILE A 1 332 ? -5.996 -20.672 -8.43 1 98.88 332 ILE A CA 1
ATOM 2585 C C . ILE A 1 332 ? -5.77 -19.234 -8.852 1 98.88 332 ILE A C 1
ATOM 2587 O O . ILE A 1 332 ? -4.793 -18.594 -8.438 1 98.88 332 ILE A O 1
ATOM 2591 N N . GLY A 1 333 ? -6.703 -18.656 -9.609 1 98.56 333 GLY A N 1
ATOM 2592 C CA . GLY A 1 333 ? -6.48 -17.359 -10.219 1 98.56 333 GLY A CA 1
ATOM 2593 C C . GLY A 1 333 ? -7.227 -16.234 -9.523 1 98.56 333 GLY A C 1
ATOM 2594 O O . GLY A 1 333 ? -7.504 -15.203 -10.133 1 98.56 333 GLY A O 1
ATOM 2595 N N . GLY A 1 334 ? -7.582 -16.391 -8.25 1 98 334 GLY A N 1
ATOM 2596 C CA . GLY A 1 334 ? -8.352 -15.406 -7.504 1 98 334 GLY A CA 1
ATOM 2597 C C . GLY A 1 334 ? -7.48 -14.453 -6.711 1 98 334 GLY A C 1
ATOM 2598 O O . GLY A 1 334 ? -7.785 -14.141 -5.559 1 98 334 GLY A O 1
ATOM 2599 N N . GLY A 1 335 ? -6.395 -14 -7.293 1 98.06 335 GLY A N 1
ATOM 2600 C CA . GLY A 1 335 ? -5.41 -13.25 -6.531 1 98.06 335 GLY A CA 1
ATOM 2601 C C . GLY A 1 335 ? -5.82 -11.812 -6.281 1 98.06 335 GLY A C 1
ATOM 2602 O O . GLY A 1 335 ? -5.297 -11.164 -5.371 1 98.06 335 GLY A O 1
ATOM 2603 N N . GLY A 1 336 ? -6.719 -11.266 -7.191 1 97.12 336 GLY A N 1
ATOM 2604 C CA . GLY A 1 336 ? -7.125 -9.914 -6.832 1 97.12 336 GLY A CA 1
ATOM 2605 C C . GLY A 1 336 ? -7.496 -9.062 -8.031 1 97.12 336 GLY A C 1
ATOM 2606 O O . GLY A 1 336 ? -7.891 -7.906 -7.883 1 97.12 336 GLY A O 1
ATOM 2607 N N . THR A 1 337 ? -7.469 -9.594 -9.234 1 96.69 337 THR A N 1
ATOM 2608 C CA . THR A 1 337 ? -7.828 -8.812 -10.414 1 96.69 337 THR A CA 1
ATOM 2609 C C . THR A 1 337 ? -9.289 -8.383 -10.352 1 96.69 337 THR A C 1
ATOM 2611 O O . THR A 1 337 ? -10.117 -9.055 -9.734 1 96.69 337 THR A O 1
ATOM 2614 N N . SER A 1 338 ? -9.578 -7.246 -10.984 1 96.69 338 SER A N 1
ATOM 2615 C CA . SER A 1 338 ? -10.945 -6.727 -10.984 1 96.69 338 SER A CA 1
ATOM 2616 C C . SER A 1 338 ? -11.781 -7.375 -12.086 1 96.69 338 SER A C 1
ATOM 2618 O O . SER A 1 338 ? -12.883 -6.918 -12.383 1 96.69 338 SER A O 1
ATOM 2620 N N . LYS A 1 339 ? -11.266 -8.438 -12.703 1 95.62 339 LYS A N 1
ATOM 2621 C CA . LYS A 1 339 ? -11.977 -9.18 -13.734 1 95.62 339 LYS A CA 1
ATOM 2622 C C . LYS A 1 339 ? -12.086 -10.664 -13.383 1 95.62 339 LYS A C 1
ATOM 2624 O O . LYS A 1 339 ? -11.609 -11.523 -14.125 1 95.62 339 LYS A O 1
ATOM 2629 N N . PRO A 1 340 ? -12.758 -10.93 -12.312 1 96.25 340 PRO A N 1
ATOM 2630 C CA . PRO A 1 340 ? -12.938 -12.344 -11.961 1 96.25 340 PRO A CA 1
ATOM 2631 C C . PRO A 1 340 ? -13.742 -13.109 -13.008 1 96.25 340 PRO A C 1
ATOM 2633 O O . PRO A 1 340 ? -14.578 -12.523 -13.703 1 96.25 340 PRO A O 1
ATOM 2636 N N . THR A 1 341 ? -13.516 -14.422 -13.148 1 97.56 341 THR A N 1
ATOM 2637 C CA . THR A 1 341 ? -14.18 -15.227 -14.164 1 97.56 341 THR A CA 1
ATOM 2638 C C . THR A 1 341 ? -15.055 -16.297 -13.523 1 97.56 341 THR A C 1
ATOM 2640 O O . THR A 1 341 ? -15.586 -17.172 -14.219 1 97.56 341 THR A O 1
ATOM 2643 N N . ASN A 1 342 ? -15.195 -16.234 -12.219 1 96.56 342 ASN A N 1
ATOM 2644 C CA . ASN A 1 342 ? -15.969 -17.266 -11.539 1 96.56 342 ASN A CA 1
ATOM 2645 C C . ASN A 1 342 ? -17.422 -17.266 -11.992 1 96.56 342 ASN A C 1
ATOM 2647 O O . ASN A 1 342 ? -18.094 -18.312 -11.953 1 96.56 342 ASN A O 1
ATOM 2651 N N . ALA A 1 343 ? -17.891 -16.125 -12.461 1 95.06 343 ALA A N 1
ATOM 2652 C CA . ALA A 1 343 ? -19.281 -16.031 -12.891 1 95.06 343 ALA A CA 1
ATOM 2653 C C . ALA A 1 343 ? -19.422 -16.359 -14.375 1 95.06 343 ALA A C 1
ATOM 2655 O O . ALA A 1 343 ? -20.531 -16.344 -14.922 1 95.06 343 ALA A O 1
ATOM 2656 N N . LEU A 1 344 ? -18.328 -16.688 -14.969 1 95.81 344 LEU A N 1
ATOM 2657 C CA . LEU A 1 344 ? -18.328 -16.953 -16.406 1 95.81 344 LEU A CA 1
ATOM 2658 C C . LEU A 1 344 ? -18.141 -18.453 -16.688 1 95.81 344 LEU A C 1
ATOM 2660 O O . LEU A 1 344 ? -17.812 -18.844 -17.797 1 95.81 344 LEU A O 1
ATOM 2664 N N . LEU A 1 345 ? -18.312 -19.281 -15.719 1 96.94 345 LEU A N 1
ATOM 2665 C CA . LEU A 1 345 ? -18.141 -20.719 -15.883 1 96.94 345 LEU A CA 1
ATOM 2666 C C . LEU A 1 345 ? -19.312 -21.328 -16.625 1 96.94 345 LEU A C 1
ATOM 2668 O O . LEU A 1 345 ? -20.469 -20.922 -16.422 1 96.94 345 LEU A O 1
ATOM 2672 N N . PHE A 1 346 ? -19.062 -22.359 -17.484 1 97.06 346 PHE A N 1
ATOM 2673 C CA . PHE A 1 346 ? -20.141 -23.141 -18.078 1 97.06 346 PHE A CA 1
ATOM 2674 C C . PHE A 1 346 ? -21.047 -23.703 -17 1 97.06 346 PHE A C 1
ATOM 2676 O O . PHE A 1 346 ? -20.594 -24.109 -15.938 1 97.06 346 PHE A O 1
ATOM 2683 N N . PRO A 1 347 ? -22.391 -23.719 -17.281 1 95.31 347 PRO A N 1
ATOM 2684 C CA . PRO A 1 347 ? -23.266 -24.375 -16.312 1 95.31 347 PRO A CA 1
ATOM 2685 C C . PRO A 1 347 ? -22.922 -25.844 -16.094 1 95.31 347 PRO A C 1
ATOM 2687 O O . PRO A 1 347 ? -22.891 -26.328 -14.961 1 95.31 347 PRO A O 1
ATOM 2690 N N . GLN A 1 348 ? -22.609 -26.547 -17.203 1 93.69 348 GLN A N 1
ATOM 2691 C CA . GLN A 1 348 ? -22.094 -27.906 -17.141 1 93.69 348 GLN A CA 1
ATOM 2692 C C . GLN A 1 348 ? -20.594 -27.938 -17.359 1 93.69 348 GLN A C 1
ATOM 2694 O O . GLN A 1 348 ? -20.031 -27.031 -17.984 1 93.69 348 GLN A O 1
ATOM 2699 N N . PRO A 1 349 ? -19.953 -28.969 -16.891 1 94.25 349 PRO A N 1
ATOM 2700 C CA . PRO A 1 349 ? -18.5 -29.016 -17.078 1 94.25 349 PRO A CA 1
ATOM 2701 C C . PRO A 1 349 ? -18.094 -29.203 -18.547 1 94.25 349 PRO A C 1
ATOM 2703 O O . PRO A 1 349 ? -18.203 -30.312 -19.078 1 94.25 349 PRO A O 1
ATOM 2706 N N . ARG A 1 350 ? -17.812 -28.203 -19.141 1 97.56 350 ARG A N 1
ATOM 2707 C CA . ARG A 1 350 ? -17.25 -28.125 -20.484 1 97.56 350 ARG A CA 1
ATOM 2708 C C . ARG A 1 350 ? -15.961 -27.312 -20.5 1 97.56 350 ARG A C 1
ATOM 2710 O O . ARG A 1 350 ? -15.617 -26.672 -19.5 1 97.56 350 ARG A O 1
ATOM 2717 N N . CYS A 1 351 ? -15.281 -27.469 -21.594 1 98.12 351 CYS A N 1
ATOM 2718 C CA . CYS A 1 351 ? -13.984 -26.797 -21.719 1 98.12 351 CYS A CA 1
ATOM 2719 C C . CYS A 1 351 ? -13.773 -26.281 -23.141 1 98.12 351 CYS A C 1
ATOM 2721 O O . CYS A 1 351 ? -13.992 -27.016 -24.109 1 98.12 351 CYS A O 1
ATOM 2723 N N . GLN A 1 352 ? -13.5 -25 -23.25 1 97.88 352 GLN A N 1
ATOM 2724 C CA . GLN A 1 352 ? -12.938 -24.484 -24.484 1 97.88 352 GLN A CA 1
ATOM 2725 C C . GLN A 1 352 ? -11.43 -24.672 -24.531 1 97.88 352 GLN A C 1
ATOM 2727 O O . GLN A 1 352 ? -10.711 -24.188 -23.656 1 97.88 352 GLN A O 1
ATOM 2732 N N . VAL A 1 353 ? -10.977 -25.375 -25.531 1 98.56 353 VAL A N 1
ATOM 2733 C CA . VAL A 1 353 ? -9.547 -25.641 -25.672 1 98.56 353 VAL A CA 1
ATOM 2734 C C . VAL A 1 353 ? -8.977 -24.844 -26.844 1 98.56 353 VAL A C 1
ATOM 2736 O O . VAL A 1 353 ? -9.492 -24.906 -27.953 1 98.56 353 VAL A O 1
ATOM 2739 N N . ILE A 1 354 ? -7.953 -24.078 -26.562 1 98.62 354 ILE A N 1
ATOM 2740 C CA . ILE A 1 354 ? -7.242 -23.375 -27.625 1 98.62 354 ILE A CA 1
ATOM 2741 C C . ILE A 1 354 ? -6.387 -24.359 -28.422 1 98.62 354 ILE A C 1
ATOM 2743 O O . ILE A 1 354 ? -5.516 -25.031 -27.844 1 98.62 354 ILE A O 1
ATOM 2747 N N . THR A 1 355 ? -6.574 -24.438 -29.719 1 98.31 355 THR A N 1
ATOM 2748 C CA . THR A 1 355 ? -5.875 -25.422 -30.531 1 98.31 355 THR A CA 1
ATOM 2749 C C . THR A 1 355 ? -4.969 -24.734 -31.547 1 98.31 355 THR A C 1
ATOM 2751 O O . THR A 1 355 ? -4.223 -25.406 -32.281 1 98.31 355 THR A O 1
ATOM 2754 N N . GLY A 1 356 ? -5.039 -23.469 -31.562 1 97.94 356 GLY A N 1
ATOM 2755 C CA . GLY A 1 356 ? -4.262 -22.625 -32.469 1 97.94 356 GLY A CA 1
ATOM 2756 C C . GLY A 1 356 ? -4.645 -21.172 -32.406 1 97.94 356 GLY A C 1
ATOM 2757 O O . GLY A 1 356 ? -5.406 -20.75 -31.547 1 97.94 356 GLY A O 1
ATOM 2758 N N . VAL A 1 357 ? -4.004 -20.406 -33.219 1 98.12 357 VAL A N 1
ATOM 2759 C CA . VAL A 1 357 ? -4.324 -18.984 -33.312 1 98.12 357 VAL A CA 1
ATOM 2760 C C . VAL A 1 357 ? -4.473 -18.578 -34.781 1 98.12 357 VAL A C 1
ATOM 2762 O O . VAL A 1 357 ? -3.922 -19.234 -35.688 1 98.12 357 VAL A O 1
ATOM 2765 N N . GLY A 1 358 ? -5.254 -17.531 -35 1 97.44 358 GLY A N 1
ATOM 2766 C CA . GLY A 1 358 ? -5.359 -16.953 -36.344 1 97.44 358 GLY A CA 1
ATOM 2767 C C . GLY A 1 358 ? -4.246 -15.977 -36.656 1 97.44 358 GLY A C 1
ATOM 2768 O O . GLY A 1 358 ? -3.221 -15.953 -35.969 1 97.44 358 GLY A O 1
ATOM 2769 N N . ASP A 1 359 ? -4.5 -15.242 -37.781 1 96.62 359 ASP A N 1
ATOM 2770 C CA . ASP A 1 359 ? -3.57 -14.18 -38.156 1 96.62 359 ASP A CA 1
ATOM 2771 C C . ASP A 1 359 ? -3.66 -13 -37.188 1 96.62 359 ASP A C 1
ATOM 2773 O O . ASP A 1 359 ? -4.703 -12.781 -36.594 1 96.62 359 ASP A O 1
ATOM 2777 N N . PHE A 1 360 ? -2.543 -12.367 -37.125 1 95.06 360 PHE A N 1
ATOM 2778 C CA . PHE A 1 360 ? -2.514 -11.18 -36.281 1 95.06 360 PHE A CA 1
ATOM 2779 C C . PHE A 1 360 ? -3.646 -10.227 -36.656 1 95.06 360 PHE A C 1
ATOM 2781 O O . PHE A 1 360 ? -3.844 -9.914 -37.812 1 95.06 360 PHE A O 1
ATOM 2788 N N . ASP A 1 361 ? -4.402 -9.828 -35.688 1 94.56 361 ASP A N 1
ATOM 2789 C CA . ASP A 1 361 ? -5.492 -8.867 -35.844 1 94.56 361 ASP A CA 1
ATOM 2790 C C . ASP A 1 361 ? -5.117 -7.512 -35.25 1 94.56 361 ASP A C 1
ATOM 2792 O O . ASP A 1 361 ? -5.043 -7.355 -34.031 1 94.56 361 ASP A O 1
ATOM 2796 N N . PRO A 1 362 ? -4.941 -6.508 -36.062 1 92.19 362 PRO A N 1
ATOM 2797 C CA . PRO A 1 362 ? -4.531 -5.195 -35.562 1 92.19 362 PRO A CA 1
ATOM 2798 C C . PRO A 1 362 ? -5.57 -4.562 -34.656 1 92.19 362 PRO A C 1
ATOM 2800 O O . PRO A 1 362 ? -5.23 -3.732 -33.812 1 92.19 362 PRO A O 1
ATOM 2803 N N . ALA A 1 363 ? -6.797 -4.938 -34.781 1 91.25 363 ALA A N 1
ATOM 2804 C CA . ALA A 1 363 ? -7.863 -4.355 -33.969 1 91.25 363 ALA A CA 1
ATOM 2805 C C . ALA A 1 363 ? -7.707 -4.742 -32.5 1 91.25 363 ALA A C 1
ATOM 2807 O O . ALA A 1 363 ? -7.969 -3.934 -31.609 1 91.25 363 ALA A O 1
ATOM 2808 N N . ILE A 1 364 ? -7.23 -5.969 -32.281 1 88.88 364 ILE A N 1
ATOM 2809 C CA . ILE A 1 364 ? -7.094 -6.43 -30.906 1 88.88 364 ILE A CA 1
ATOM 2810 C C . ILE A 1 364 ? -5.617 -6.57 -30.562 1 88.88 364 ILE A C 1
ATOM 2812 O O . ILE A 1 364 ? -5.273 -6.93 -29.422 1 88.88 364 ILE A O 1
ATOM 2816 N N . ARG A 1 365 ? -4.766 -6.328 -31.594 1 90.31 365 ARG A N 1
ATOM 2817 C CA . ARG A 1 365 ? -3.314 -6.312 -31.453 1 90.31 365 ARG A CA 1
ATOM 2818 C C . ARG A 1 365 ? -2.799 -7.652 -30.938 1 90.31 365 ARG A C 1
ATOM 2820 O O . ARG A 1 365 ? -1.919 -7.703 -30.078 1 90.31 365 ARG A O 1
ATOM 2827 N N . ARG A 1 366 ? -3.438 -8.75 -31.312 1 95.25 366 ARG A N 1
ATOM 2828 C CA . ARG A 1 366 ? -3.014 -10.117 -31.016 1 95.25 366 ARG A CA 1
ATOM 2829 C C . ARG A 1 366 ? -3.586 -11.094 -32.031 1 95.25 366 ARG A C 1
ATOM 2831 O O . ARG A 1 366 ? -4.422 -10.719 -32.875 1 95.25 366 ARG A O 1
ATOM 2838 N N . LYS A 1 367 ? -3.088 -12.297 -32.031 1 97.44 367 LYS A N 1
ATOM 2839 C CA . LYS A 1 367 ? -3.652 -13.406 -32.781 1 97.44 367 LYS A CA 1
ATOM 2840 C C . LYS A 1 367 ? -4.828 -14.039 -32.062 1 97.44 367 LYS A C 1
ATOM 2842 O O . LYS A 1 367 ? -4.688 -14.492 -30.922 1 97.44 367 LYS A O 1
ATOM 2847 N N . PRO A 1 368 ? -6.012 -14.016 -32.719 1 96.88 368 PRO A N 1
ATOM 2848 C CA . PRO A 1 368 ? -7.164 -14.602 -32.031 1 96.88 368 PRO A CA 1
ATOM 2849 C C . PRO A 1 368 ? -7.023 -16.109 -31.812 1 96.88 368 PRO A C 1
ATOM 2851 O O . PRO A 1 368 ? -6.527 -16.812 -32.688 1 96.88 368 PRO A O 1
ATOM 2854 N N . SER A 1 369 ? -7.488 -16.594 -30.734 1 97.38 369 SER A N 1
ATOM 2855 C CA . SER A 1 369 ? -7.438 -18.016 -30.422 1 97.38 369 SER A CA 1
ATOM 2856 C C . SER A 1 369 ? -8.469 -18.797 -31.234 1 97.38 369 SER A C 1
ATOM 2858 O O . SER A 1 369 ? -9.57 -18.312 -31.484 1 97.38 369 SER A O 1
ATOM 2860 N N . ILE A 1 370 ? -8.109 -19.984 -31.641 1 97.75 370 ILE A N 1
ATOM 2861 C CA . ILE A 1 370 ? -9.031 -20.953 -32.219 1 97.75 370 ILE A CA 1
ATOM 2862 C C . ILE A 1 370 ? -9.43 -21.984 -31.188 1 97.75 370 ILE A C 1
ATOM 2864 O O . ILE A 1 370 ? -8.578 -22.672 -30.625 1 97.75 370 ILE A O 1
ATOM 2868 N N . PHE A 1 371 ? -10.742 -22.109 -30.984 1 97.81 371 PHE A N 1
ATOM 2869 C CA . PHE A 1 371 ? -11.234 -22.922 -29.875 1 97.81 371 PHE A CA 1
ATOM 2870 C C . PHE A 1 371 ? -11.898 -24.188 -30.391 1 97.81 371 PHE A C 1
ATOM 2872 O O . PHE A 1 371 ? -12.523 -24.188 -31.453 1 97.81 371 PHE A O 1
ATOM 2879 N N . VAL A 1 372 ? -11.742 -25.234 -29.672 1 98.06 372 VAL A N 1
ATOM 2880 C CA . VAL A 1 372 ? -12.531 -26.453 -29.797 1 98.06 372 VAL A CA 1
ATOM 2881 C C . VAL A 1 372 ? -13.211 -26.766 -28.469 1 98.06 372 VAL A C 1
ATOM 2883 O O . VAL A 1 372 ? -12.57 -26.75 -27.406 1 98.06 372 VAL A O 1
ATOM 2886 N N . LEU A 1 373 ? -14.484 -27.031 -28.531 1 97.56 373 LEU A N 1
ATOM 2887 C CA . LEU A 1 373 ? -15.25 -27.344 -27.328 1 97.56 373 LEU A CA 1
ATOM 2888 C C . LEU A 1 373 ? -15.172 -28.844 -27.016 1 97.56 373 LEU A C 1
ATOM 2890 O O . LEU A 1 373 ? -15.234 -29.672 -27.922 1 97.56 373 LEU A O 1
ATOM 2894 N N . GLU A 1 374 ? -15.031 -29.188 -25.75 1 98.06 374 GLU A N 1
ATOM 2895 C CA . GLU A 1 374 ? -15.07 -30.562 -25.297 1 98.06 374 GLU A CA 1
ATOM 2896 C C . GLU A 1 374 ? -15.781 -30.688 -23.953 1 98.06 374 GLU A C 1
ATOM 2898 O O . GLU A 1 374 ? -16.031 -29.672 -23.281 1 98.06 374 GLU A O 1
ATOM 2903 N N . ASP A 1 375 ? -16.219 -31.953 -23.609 1 97.31 375 ASP A N 1
ATOM 2904 C CA . ASP A 1 375 ? -16.656 -32.219 -22.234 1 97.31 375 ASP A CA 1
ATOM 2905 C C . ASP A 1 375 ? -15.477 -32.188 -21.266 1 97.31 375 ASP A C 1
ATOM 2907 O O . ASP A 1 375 ? -14.328 -32.344 -21.672 1 97.31 375 ASP A O 1
ATOM 2911 N N . ALA A 1 376 ? -15.734 -31.891 -20.031 1 98.19 376 ALA A N 1
ATOM 2912 C CA . ALA A 1 376 ? -14.695 -31.812 -19 1 98.19 376 ALA A CA 1
ATOM 2913 C C . ALA A 1 376 ? -14.898 -32.875 -17.922 1 98.19 376 ALA A C 1
ATOM 2915 O O . ALA A 1 376 ? -15.125 -32.531 -16.766 1 98.19 376 ALA A O 1
ATOM 2916 N N . PRO A 1 377 ? -14.766 -34.156 -18.266 1 97.19 377 PRO A N 1
ATOM 2917 C CA . PRO A 1 377 ? -14.961 -35.188 -17.25 1 97.19 377 PRO A CA 1
ATOM 2918 C C . PRO A 1 377 ? -13.977 -35.062 -16.094 1 97.19 377 PRO A C 1
ATOM 2920 O O . PRO A 1 377 ? -14.188 -35.688 -15.031 1 97.19 377 PRO A O 1
ATOM 2923 N N . TRP A 1 378 ? -12.961 -34.281 -16.297 1 97.88 378 TRP A N 1
ATOM 2924 C CA . TRP A 1 378 ? -11.883 -34.125 -15.312 1 97.88 378 TRP A CA 1
ATOM 2925 C C . TRP A 1 378 ? -12.273 -33.156 -14.227 1 97.88 378 TRP A C 1
ATOM 2927 O O . TRP A 1 378 ? -11.586 -33.031 -13.203 1 97.88 378 TRP A O 1
ATOM 2937 N N . SER A 1 379 ? -13.359 -32.375 -14.391 1 98.12 379 SER A N 1
ATOM 2938 C CA . SER A 1 379 ? -13.727 -31.312 -13.461 1 98.12 379 SER A CA 1
ATOM 2939 C C . SER A 1 379 ? -14.219 -31.875 -12.141 1 98.12 379 SER A C 1
ATOM 2941 O O . SER A 1 379 ? -15.188 -32.656 -12.109 1 98.12 379 SER A O 1
ATOM 2943 N N . ALA A 1 380 ? -13.555 -31.516 -11.047 1 98.12 380 ALA A N 1
ATOM 2944 C CA . ALA A 1 380 ? -13.93 -32.031 -9.734 1 98.12 380 ALA A CA 1
ATOM 2945 C C . ALA A 1 380 ? -14.625 -30.984 -8.891 1 98.12 380 ALA A C 1
ATOM 2947 O O . ALA A 1 380 ? -15.539 -31.297 -8.125 1 98.12 380 ALA A O 1
ATOM 2948 N N . PHE A 1 381 ? -14.18 -29.766 -8.906 1 98.19 381 PHE A N 1
ATOM 2949 C CA . PHE A 1 381 ? -14.727 -28.672 -8.102 1 98.19 381 PHE A CA 1
ATOM 2950 C C . PHE A 1 381 ? -14.578 -27.344 -8.82 1 98.19 381 PHE A C 1
ATOM 2952 O O . PHE A 1 381 ? -13.547 -27.078 -9.445 1 98.19 381 PHE A O 1
ATOM 2959 N N . ARG A 1 382 ? -15.547 -26.5 -8.812 1 97.94 382 ARG A N 1
ATOM 2960 C CA . ARG A 1 382 ? -15.586 -25.156 -9.359 1 97.94 382 ARG A CA 1
ATOM 2961 C C . ARG A 1 382 ? -16.188 -24.172 -8.359 1 97.94 382 ARG A C 1
ATOM 2963 O O . ARG A 1 382 ? -17.312 -24.359 -7.887 1 97.94 382 ARG A O 1
ATOM 2970 N N . ASP A 1 383 ? -15.445 -23.125 -8.016 1 98.06 383 ASP A N 1
ATOM 2971 C CA . ASP A 1 383 ? -16 -22.125 -7.113 1 98.06 383 ASP A CA 1
ATOM 2972 C C . ASP A 1 383 ? -16.734 -21.031 -7.887 1 98.06 383 ASP A C 1
ATOM 2974 O O . ASP A 1 383 ? -16.125 -20.078 -8.344 1 98.06 383 ASP A O 1
ATOM 2978 N N . ARG A 1 384 ? -18.016 -21.062 -7.918 1 97.12 384 ARG A N 1
ATOM 2979 C CA . ARG A 1 384 ? -18.844 -20.125 -8.672 1 97.12 384 ARG A CA 1
ATOM 2980 C C . ARG A 1 384 ? -19.203 -18.906 -7.82 1 97.12 384 ARG A C 1
ATOM 2982 O O . ARG A 1 384 ? -19.656 -17.875 -8.344 1 97.12 384 ARG A O 1
ATOM 2989 N N . ASP A 1 385 ? -18.922 -18.984 -6.516 1 96.88 385 ASP A N 1
ATOM 2990 C CA . ASP A 1 385 ? -19.484 -18.016 -5.59 1 96.88 385 ASP A CA 1
ATOM 2991 C C . ASP A 1 385 ? -18.422 -17 -5.148 1 96.88 385 ASP A C 1
ATOM 2993 O O . ASP A 1 385 ? -18.734 -15.844 -4.867 1 96.88 385 ASP A O 1
ATOM 2997 N N . ASN A 1 386 ? -17.234 -17.422 -5.055 1 97.19 386 ASN A N 1
ATOM 2998 C CA . ASN A 1 386 ? -16.188 -16.578 -4.492 1 97.19 386 ASN A CA 1
ATOM 2999 C C . ASN A 1 386 ? -15.117 -16.25 -5.527 1 97.19 386 ASN A C 1
ATOM 3001 O O . ASN A 1 386 ? -14.391 -17.141 -5.969 1 97.19 386 ASN A O 1
ATOM 3005 N N . PRO A 1 387 ? -14.93 -15.039 -5.812 1 96.38 387 PRO A N 1
ATOM 3006 C CA . PRO A 1 387 ? -14.016 -14.672 -6.895 1 96.38 387 PRO A CA 1
ATOM 3007 C C . PRO A 1 387 ? -12.555 -14.695 -6.461 1 96.38 387 PRO A C 1
ATOM 3009 O O . PRO A 1 387 ? -11.656 -14.836 -7.297 1 96.38 387 PRO A O 1
ATOM 3012 N N . TYR A 1 388 ? -12.297 -14.508 -5.152 1 97.88 388 TYR A N 1
ATOM 3013 C CA . TYR A 1 388 ? -10.922 -14.328 -4.688 1 97.88 388 TYR A CA 1
ATOM 3014 C C . TYR A 1 388 ? -10.547 -15.375 -3.65 1 97.88 388 TYR A C 1
ATOM 3016 O O . TYR A 1 388 ? -11.359 -15.719 -2.785 1 97.88 388 TYR A O 1
ATOM 3024 N N . GLY A 1 389 ? -9.312 -15.883 -3.826 1 98.5 389 GLY A N 1
ATOM 3025 C CA . GLY A 1 389 ? -8.859 -16.875 -2.861 1 98.5 389 GLY A CA 1
ATOM 3026 C C . GLY A 1 389 ? -7.496 -17.438 -3.184 1 98.5 389 GLY A C 1
ATOM 3027 O O . GLY A 1 389 ? -6.875 -17.062 -4.176 1 98.5 389 GLY A O 1
ATOM 3028 N N . PHE A 1 390 ? -6.984 -18.25 -2.279 1 98.81 390 PHE A N 1
ATOM 3029 C CA . PHE A 1 390 ? -5.719 -18.969 -2.383 1 98.81 390 PHE A CA 1
ATOM 3030 C C . PHE A 1 390 ? -5.824 -20.359 -1.747 1 98.81 390 PHE A C 1
ATOM 3032 O O . PHE A 1 390 ? -6.812 -20.656 -1.079 1 98.81 390 PHE A O 1
ATOM 3039 N N . VAL A 1 391 ? -4.84 -21.188 -2.002 1 98.94 391 VAL A N 1
ATOM 3040 C CA . VAL A 1 391 ? -4.824 -22.516 -1.4 1 98.94 391 VAL A CA 1
ATOM 3041 C C . VAL A 1 391 ? -3.627 -22.641 -0.459 1 98.94 391 VAL A C 1
ATOM 3043 O O . VAL A 1 391 ? -2.525 -22.188 -0.782 1 98.94 391 VAL A O 1
ATOM 3046 N N . ALA A 1 392 ? -3.877 -23.188 0.704 1 98.88 392 ALA A N 1
ATOM 3047 C CA . ALA A 1 392 ? -2.824 -23.609 1.625 1 98.88 392 ALA A CA 1
ATOM 3048 C C . ALA A 1 392 ? -2.586 -25.109 1.539 1 98.88 392 ALA A C 1
ATOM 3050 O O . ALA A 1 392 ? -3.535 -25.891 1.442 1 98.88 392 ALA A O 1
ATOM 3051 N N . PHE A 1 393 ? -1.344 -25.453 1.533 1 98.94 393 PHE A N 1
ATOM 3052 C CA . PHE A 1 393 ? -0.935 -26.859 1.469 1 98.94 393 PHE A CA 1
ATOM 3053 C C . PHE A 1 393 ? -0.133 -27.25 2.707 1 98.94 393 PHE A C 1
ATOM 3055 O O . PHE A 1 393 ? 0.962 -26.719 2.93 1 98.94 393 PHE A O 1
ATOM 3062 N N . ASP A 1 394 ? -0.627 -28.141 3.484 1 98.81 394 ASP A N 1
ATOM 3063 C CA . ASP A 1 394 ? 0.053 -28.672 4.664 1 98.81 394 ASP A CA 1
ATOM 3064 C C . ASP A 1 394 ? 0.665 -30.047 4.383 1 98.81 394 ASP A C 1
ATOM 3066 O O . ASP A 1 394 ? -0.057 -31.016 4.195 1 98.81 394 ASP A O 1
ATOM 3070 N N . VAL A 1 395 ? 1.933 -30.094 4.391 1 98.69 395 VAL A N 1
ATOM 3071 C CA . VAL A 1 395 ? 2.646 -31.344 4.141 1 98.69 395 VAL A CA 1
ATOM 3072 C C . VAL A 1 395 ? 2.846 -32.094 5.453 1 98.69 395 VAL A C 1
ATOM 3074 O O . VAL A 1 395 ? 3.41 -31.562 6.406 1 98.69 395 VAL A O 1
ATOM 3077 N N . ASP A 1 396 ? 2.387 -33.25 5.496 1 98.31 396 ASP A N 1
ATOM 3078 C CA . ASP A 1 396 ? 2.654 -34.219 6.559 1 98.31 396 ASP A CA 1
ATOM 3079 C C . ASP A 1 396 ? 3.562 -35.344 6.066 1 98.31 396 ASP A C 1
ATOM 3081 O O . ASP A 1 396 ? 3.135 -36.188 5.289 1 98.31 396 ASP A O 1
ATOM 3085 N N . PRO A 1 397 ? 4.785 -35.375 6.523 1 96.62 397 PRO A N 1
ATOM 3086 C CA . PRO A 1 397 ? 5.738 -36.375 6.012 1 96.62 397 PRO A CA 1
ATOM 3087 C C . PRO A 1 397 ? 5.344 -37.812 6.359 1 96.62 397 PRO A C 1
ATOM 3089 O O . PRO A 1 397 ? 5.789 -38.75 5.703 1 96.62 397 PRO A O 1
ATOM 3092 N N . GLY A 1 398 ? 4.531 -37.875 7.336 1 96.12 398 GLY A N 1
ATOM 3093 C CA . GLY A 1 398 ? 4.176 -39.219 7.77 1 96.12 398 GLY A CA 1
ATOM 3094 C C . GLY A 1 398 ? 5.32 -39.969 8.438 1 96.12 398 GLY A C 1
ATOM 3095 O O . GLY A 1 398 ? 6.379 -39.375 8.688 1 96.12 398 GLY A O 1
ATOM 3096 N N . GLN A 1 399 ? 5.039 -41.312 8.758 1 95 399 GLN A N 1
ATOM 3097 C CA . GLN A 1 399 ? 6.035 -42.156 9.414 1 95 399 GLN A CA 1
ATOM 3098 C C . GLN A 1 399 ? 6.785 -43 8.398 1 95 399 GLN A C 1
ATOM 3100 O O . GLN A 1 399 ? 6.23 -43.375 7.359 1 95 399 GLN A O 1
ATOM 3105 N N . PRO A 1 400 ? 8.062 -43.312 8.734 1 92.62 400 PRO A N 1
ATOM 3106 C CA . PRO A 1 400 ? 8.773 -44.219 7.836 1 92.62 400 PRO A CA 1
ATOM 3107 C C . PRO A 1 400 ? 8.008 -45.531 7.574 1 92.62 400 PRO A C 1
ATOM 3109 O O . PRO A 1 400 ? 7.477 -46.125 8.508 1 92.62 400 PRO A O 1
ATOM 3112 N N . GLY A 1 401 ? 7.902 -45.844 6.367 1 92 401 GLY A N 1
ATOM 3113 C CA . GLY A 1 401 ? 7.188 -47.062 5.992 1 92 401 GLY A CA 1
ATOM 3114 C C . GLY A 1 401 ? 5.695 -46.844 5.836 1 92 401 GLY A C 1
ATOM 3115 O O . GLY A 1 401 ? 4.973 -47.781 5.438 1 92 401 GLY A O 1
ATOM 3116 N N . GLY A 1 402 ? 5.258 -45.688 6.082 1 95.81 402 GLY A N 1
ATOM 3117 C CA . GLY A 1 402 ? 3.844 -45.344 5.984 1 95.81 402 GLY A CA 1
ATOM 3118 C C . GLY A 1 402 ? 3.518 -44.469 4.797 1 95.81 402 GLY A C 1
ATOM 3119 O O . GLY A 1 402 ? 4.082 -44.625 3.715 1 95.81 402 GLY A O 1
ATOM 3120 N N . THR A 1 403 ? 2.508 -43.625 5.035 1 96.81 403 THR A N 1
ATOM 3121 C CA . THR A 1 403 ? 2.066 -42.719 3.98 1 96.81 403 THR A CA 1
ATOM 3122 C C . THR A 1 403 ? 2.441 -41.25 4.312 1 96.81 403 THR A C 1
ATOM 3124 O O . THR A 1 403 ? 2.645 -40.938 5.48 1 96.81 403 THR A O 1
ATOM 3127 N N . THR A 1 404 ? 2.715 -40.5 3.334 1 98.12 404 THR A N 1
ATOM 3128 C CA . THR A 1 404 ? 2.828 -39.031 3.414 1 98.12 404 THR A CA 1
ATOM 3129 C C . THR A 1 404 ? 1.64 -38.375 2.734 1 98.12 404 THR A C 1
ATOM 3131 O O . THR A 1 404 ? 0.946 -38.969 1.926 1 98.12 404 THR A O 1
ATOM 3134 N N . SER A 1 405 ? 1.334 -37.125 3.217 1 98.69 405 SER A N 1
ATOM 3135 C CA . SER A 1 405 ? 0.14 -36.469 2.689 1 98.69 405 SER A CA 1
ATOM 3136 C C . SER A 1 405 ? 0.333 -34.969 2.588 1 98.69 405 SER A C 1
ATOM 3138 O O . SER A 1 405 ? 1.217 -34.406 3.236 1 98.69 405 SER A O 1
ATOM 3140 N N . ILE A 1 406 ? -0.406 -34.344 1.716 1 98.88 406 ILE A N 1
ATOM 3141 C CA . ILE A 1 406 ? -0.59 -32.875 1.625 1 98.88 406 ILE A CA 1
ATOM 3142 C C . ILE A 1 406 ? -2.068 -32.531 1.783 1 98.88 406 ILE A C 1
ATOM 3144 O O . ILE A 1 406 ? -2.891 -32.906 0.941 1 98.88 406 ILE A O 1
ATOM 3148 N N . LYS A 1 407 ? -2.424 -31.891 2.852 1 98.88 407 LYS A N 1
ATOM 3149 C CA . LYS A 1 407 ? -3.775 -31.359 3.006 1 98.88 407 LYS A CA 1
ATOM 3150 C C . LYS A 1 407 ? -3.902 -29.984 2.355 1 98.88 407 LYS A C 1
ATOM 3152 O O . LYS A 1 407 ? -3.203 -29.047 2.738 1 98.88 407 LYS A O 1
ATOM 3157 N N . ALA A 1 408 ? -4.797 -29.922 1.371 1 98.88 408 ALA A N 1
ATOM 3158 C CA . ALA A 1 408 ? -5.031 -28.656 0.662 1 98.88 408 ALA A CA 1
ATOM 3159 C C . ALA A 1 408 ? -6.324 -28 1.123 1 98.88 408 ALA A C 1
ATOM 3161 O O . ALA A 1 408 ? -7.363 -28.656 1.218 1 98.88 408 ALA A O 1
ATOM 3162 N N . THR A 1 409 ? -6.262 -26.75 1.477 1 98.81 409 THR A N 1
ATOM 3163 C CA . THR A 1 409 ? -7.422 -25.953 1.87 1 98.81 409 THR A CA 1
ATOM 3164 C C . THR A 1 409 ? -7.535 -24.688 1.01 1 98.81 409 THR A C 1
ATOM 3166 O O . THR A 1 409 ? -6.641 -23.844 1.02 1 98.81 409 THR A O 1
ATOM 3169 N N . TYR A 1 410 ? -8.625 -24.656 0.221 1 98.75 410 TYR A N 1
ATOM 3170 C CA . TYR A 1 410 ? -8.922 -23.438 -0.516 1 98.75 410 TYR A CA 1
ATOM 3171 C C . TYR A 1 410 ? -9.68 -22.438 0.358 1 98.75 410 TYR A C 1
ATOM 3173 O O . TYR A 1 410 ? -10.781 -22.734 0.837 1 98.75 410 TYR A O 1
ATOM 3181 N N . TYR A 1 411 ? -9.031 -21.266 0.572 1 98.56 411 TYR A N 1
ATOM 3182 C CA . TYR A 1 411 ? -9.633 -20.156 1.313 1 98.56 411 TYR A CA 1
ATOM 3183 C C . TYR A 1 411 ? -10.133 -19.078 0.367 1 98.56 411 TYR A C 1
ATOM 3185 O O . TYR A 1 411 ? -9.367 -18.531 -0.434 1 98.56 411 TYR A O 1
ATOM 3193 N N . ALA A 1 412 ? -11.43 -18.797 0.47 1 98.25 412 ALA A N 1
ATOM 3194 C CA . ALA A 1 412 ? -11.906 -17.547 -0.113 1 98.25 412 ALA A CA 1
ATOM 3195 C C . ALA A 1 412 ? -11.516 -16.344 0.752 1 98.25 412 ALA A C 1
ATOM 3197 O O . ALA A 1 412 ? -11.57 -16.422 1.982 1 98.25 412 ALA A O 1
ATOM 3198 N N . VAL A 1 413 ? -11.039 -15.305 0.077 1 96.38 413 VAL A N 1
ATOM 3199 C CA . VAL A 1 413 ? -10.781 -14.039 0.757 1 96.38 413 VAL A CA 1
ATOM 3200 C C . VAL A 1 413 ? -12.031 -13.172 0.726 1 96.38 413 VAL A C 1
ATOM 3202 O O . VAL A 1 413 ? -12.484 -12.75 -0.345 1 96.38 413 VAL A O 1
ATOM 3205 N N . THR A 1 414 ? -12.602 -12.805 1.877 1 89.25 414 THR A N 1
ATOM 3206 C CA . THR A 1 414 ? -13.945 -12.234 1.916 1 89.25 414 THR A CA 1
ATOM 3207 C C . THR A 1 414 ? -13.906 -10.797 2.418 1 89.25 414 THR A C 1
ATOM 3209 O O . THR A 1 414 ? -14.945 -10.148 2.537 1 89.25 414 THR A O 1
ATOM 3212 N N . GLY A 1 415 ? -12.695 -10.273 2.764 1 79.75 415 GLY A N 1
ATOM 3213 C CA . GLY A 1 415 ? -12.672 -8.883 3.182 1 79.75 415 GLY A CA 1
ATOM 3214 C C . GLY A 1 415 ? -11.336 -8.445 3.734 1 79.75 415 GLY A C 1
ATOM 3215 O O . GLY A 1 415 ? -10.344 -9.172 3.625 1 79.75 415 GLY A O 1
ATOM 3216 N N . PRO A 1 416 ? -11.445 -7.168 4.293 1 79.31 416 PRO A N 1
ATOM 3217 C CA . PRO A 1 416 ? -10.203 -6.613 4.844 1 79.31 416 PRO A CA 1
ATOM 3218 C C . PRO A 1 416 ? -9.688 -7.406 6.043 1 79.31 416 PRO A C 1
ATOM 3220 O O . PRO A 1 416 ? -10.414 -8.227 6.602 1 79.31 416 PRO A O 1
ATOM 3223 N N . PHE A 1 417 ? -8.398 -7.316 6.418 1 77.5 417 PHE A N 1
ATOM 3224 C CA . PHE A 1 417 ? -7.684 -7.914 7.539 1 77.5 417 PHE A CA 1
ATOM 3225 C C . PHE A 1 417 ? -7.629 -9.43 7.395 1 77.5 417 PHE A C 1
ATOM 3227 O O . PHE A 1 417 ? -7.598 -10.156 8.398 1 77.5 417 PHE A O 1
ATOM 3234 N N . GLY A 1 418 ? -7.918 -9.93 6.105 1 73.38 418 GLY A N 1
ATOM 3235 C CA . GLY A 1 418 ? -7.68 -11.336 5.816 1 73.38 418 GLY A CA 1
ATOM 3236 C C . GLY A 1 418 ? -8.836 -12.227 6.211 1 73.38 418 GLY A C 1
ATOM 3237 O O . GLY A 1 418 ? -8.633 -13.359 6.652 1 73.38 418 GLY A O 1
ATOM 3238 N N . GLY A 1 419 ? -9.953 -11.719 6.211 1 85.81 419 GLY A N 1
ATOM 3239 C CA . GLY A 1 419 ? -11.094 -12.594 6.414 1 85.81 419 GLY A CA 1
ATOM 3240 C C . GLY A 1 419 ? -11.117 -13.781 5.473 1 85.81 419 GLY A C 1
ATOM 3241 O O . GLY A 1 419 ? -11 -13.617 4.254 1 85.81 419 GLY A O 1
ATOM 3242 N N . LEU A 1 420 ? -11.172 -15.023 6.031 1 94.56 420 LEU A N 1
ATOM 3243 C CA . LEU A 1 420 ? -11.055 -16.234 5.238 1 94.56 420 LEU A CA 1
ATOM 3244 C C . LEU A 1 420 ? -12.25 -17.156 5.465 1 94.56 420 LEU A C 1
ATOM 3246 O O . LEU A 1 420 ? -12.773 -17.25 6.578 1 94.56 420 LEU A O 1
ATOM 3250 N N . THR A 1 421 ? -12.688 -17.766 4.422 1 96.69 421 THR A N 1
ATOM 3251 C CA . THR A 1 421 ? -13.695 -18.828 4.473 1 96.69 421 THR A CA 1
ATOM 3252 C C . THR A 1 421 ? -13.203 -20.078 3.74 1 96.69 421 THR A C 1
ATOM 3254 O O . THR A 1 421 ? -12.758 -19.984 2.594 1 96.69 421 THR A O 1
ATOM 3257 N N . VAL A 1 422 ? -13.25 -21.219 4.426 1 97.69 422 VAL A N 1
ATOM 3258 C CA . VAL A 1 422 ? -12.891 -22.469 3.779 1 97.69 422 VAL A CA 1
ATOM 3259 C C . VAL A 1 422 ? -13.969 -22.875 2.779 1 97.69 422 VAL A C 1
ATOM 3261 O O . VAL A 1 422 ? -15.148 -22.953 3.129 1 97.69 422 VAL A O 1
ATOM 3264 N N . ILE A 1 423 ? -13.602 -23.094 1.592 1 98.31 423 ILE A N 1
ATOM 3265 C CA . ILE A 1 423 ? -14.562 -23.359 0.531 1 98.31 423 ILE A CA 1
ATOM 3266 C C . ILE A 1 423 ? -14.383 -24.797 0.03 1 98.31 423 ILE A C 1
ATOM 3268 O O . ILE A 1 423 ? -15.367 -25.484 -0.252 1 98.31 423 ILE A O 1
ATOM 3272 N N . ASP A 1 424 ? -13.141 -25.234 -0.158 1 98.31 424 ASP A N 1
ATOM 3273 C CA . ASP A 1 424 ? -12.781 -26.578 -0.642 1 98.31 424 ASP A CA 1
ATOM 3274 C C . ASP A 1 424 ? -11.617 -27.156 0.156 1 98.31 424 ASP A C 1
ATOM 3276 O O . ASP A 1 424 ? -10.742 -26.406 0.613 1 98.31 424 ASP A O 1
ATOM 3280 N N . GLN A 1 425 ? -11.672 -28.438 0.437 1 98.44 425 GLN A N 1
ATOM 3281 C CA . GLN A 1 425 ? -10.609 -29.156 1.122 1 98.44 425 GLN A CA 1
ATOM 3282 C C . GLN A 1 425 ? -10.43 -30.562 0.539 1 98.44 425 GLN A C 1
ATOM 3284 O O . GLN A 1 425 ? -11.414 -31.234 0.248 1 98.44 425 GLN A O 1
ATOM 3289 N N . PHE A 1 426 ? -9.203 -30.953 0.381 1 98.62 426 PHE A N 1
ATOM 3290 C CA . PHE A 1 426 ? -8.867 -32.312 -0.051 1 98.62 426 PHE A CA 1
ATOM 3291 C C . PHE A 1 426 ? -7.473 -32.688 0.417 1 98.62 426 PHE A C 1
ATOM 3293 O O . PHE A 1 426 ? -6.676 -31.828 0.798 1 98.62 426 PHE A O 1
ATOM 3300 N N . THR A 1 427 ? -7.168 -33.938 0.474 1 98.81 427 THR A N 1
ATOM 3301 C CA . THR A 1 427 ? -5.867 -34.438 0.899 1 98.81 427 THR A CA 1
ATOM 3302 C C . THR A 1 427 ? -5.258 -35.344 -0.173 1 98.81 427 THR A C 1
ATOM 3304 O O . THR A 1 427 ? -5.914 -36.281 -0.661 1 98.81 427 THR A O 1
ATOM 3307 N N . LEU A 1 428 ? -4.098 -35.062 -0.61 1 98.81 428 LEU A N 1
ATOM 3308 C CA . LEU A 1 428 ? -3.289 -35.969 -1.412 1 98.81 428 LEU A CA 1
ATOM 3309 C C . LEU A 1 428 ? -2.529 -36.938 -0.524 1 98.81 428 LEU A C 1
ATOM 3311 O O . LEU A 1 428 ? -2.014 -36.562 0.529 1 98.81 428 LEU A O 1
ATOM 3315 N N . THR A 1 429 ? -2.482 -38.156 -0.904 1 98.31 429 THR A N 1
ATOM 3316 C CA . THR A 1 429 ? -1.76 -39.156 -0.135 1 98.31 429 THR A CA 1
ATOM 3317 C C . THR A 1 429 ? -0.975 -40.094 -1.059 1 98.31 429 THR A C 1
ATOM 3319 O O . THR A 1 429 ? -1.353 -40.281 -2.215 1 98.31 429 THR A O 1
ATOM 3322 N N . LYS A 1 430 ? 0.131 -40.594 -0.608 1 97.81 430 LYS A N 1
ATOM 3323 C CA . LYS A 1 430 ? 0.962 -41.562 -1.296 1 97.81 430 LYS A CA 1
ATOM 3324 C C . LYS A 1 430 ? 1.918 -42.25 -0.325 1 97.81 430 LYS A C 1
ATOM 3326 O O . LYS A 1 430 ? 2.113 -41.781 0.798 1 97.81 430 LYS A O 1
ATOM 3331 N N . PRO A 1 431 ? 2.492 -43.406 -0.775 1 96.12 431 PRO A N 1
ATOM 3332 C CA . PRO A 1 431 ? 3.512 -44 0.087 1 96.12 431 PRO A CA 1
ATOM 3333 C C . PRO A 1 431 ? 4.719 -43.094 0.298 1 96.12 431 PRO A C 1
ATOM 3335 O O . PRO A 1 431 ? 5.18 -42.438 -0.645 1 96.12 431 PRO A O 1
ATOM 3338 N N . ARG A 1 432 ? 5.129 -43 1.535 1 94.44 432 ARG A N 1
ATOM 3339 C CA . ARG A 1 432 ? 6.332 -42.25 1.869 1 94.44 432 ARG A CA 1
ATOM 3340 C C . ARG A 1 432 ? 7.574 -42.906 1.279 1 94.44 432 ARG A C 1
ATOM 3342 O O . ARG A 1 432 ? 7.691 -44.125 1.282 1 94.44 432 ARG A O 1
ATOM 3349 N N . GLY A 1 433 ? 8.484 -42.094 0.75 1 83.5 433 GLY A N 1
ATOM 3350 C CA . GLY A 1 433 ? 9.727 -42.625 0.232 1 83.5 433 GLY A CA 1
ATOM 3351 C C . GLY A 1 433 ? 10.625 -43.219 1.314 1 83.5 433 GLY A C 1
ATOM 3352 O O . GLY A 1 433 ? 10.453 -42.906 2.496 1 83.5 433 GLY A O 1
ATOM 3353 N N . GLY A 1 434 ? 11.414 -44.25 1.125 1 73.06 434 GLY A N 1
ATOM 3354 C CA . GLY A 1 434 ? 12.312 -44.875 2.061 1 73.06 434 GLY A CA 1
ATOM 3355 C C . GLY A 1 434 ? 13.602 -44.125 2.291 1 73.06 434 GLY A C 1
ATOM 3356 O O . GLY A 1 434 ? 13.945 -43.219 1.501 1 73.06 434 GLY A O 1
ATOM 3357 N N . MET B 1 1 ? 8.984 -5.383 21.828 1 60.53 1 MET B N 1
ATOM 3358 C CA . MET B 1 1 ? 10.391 -5.582 22.188 1 60.53 1 MET B CA 1
ATOM 3359 C C . MET B 1 1 ? 11.258 -4.48 21.594 1 60.53 1 MET B C 1
ATOM 3361 O O . MET B 1 1 ? 10.977 -3.973 20.5 1 60.53 1 MET B O 1
ATOM 3365 N N . LEU B 1 2 ? 12.312 -4.047 22.453 1 65.19 2 LEU B N 1
ATOM 3366 C CA . LEU B 1 2 ? 13.172 -2.953 22.016 1 65.19 2 LEU B CA 1
ATOM 3367 C C . LEU B 1 2 ? 14.633 -3.248 22.344 1 65.19 2 LEU B C 1
ATOM 3369 O O . LEU B 1 2 ? 14.93 -3.896 23.359 1 65.19 2 LEU B O 1
ATOM 3373 N N . GLY B 1 3 ? 15.516 -3.074 21.438 1 57.59 3 GLY B N 1
ATOM 3374 C CA . GLY B 1 3 ? 16.953 -3.162 21.672 1 57.59 3 GLY B CA 1
ATOM 3375 C C . GLY B 1 3 ? 17.75 -2.234 20.766 1 57.59 3 GLY B C 1
ATOM 3376 O O . GLY B 1 3 ? 17.188 -1.337 20.141 1 57.59 3 GLY B O 1
ATOM 3377 N N . THR B 1 4 ? 19.078 -2.293 20.938 1 54.5 4 THR B N 1
ATOM 3378 C CA . THR B 1 4 ? 19.969 -1.587 20.031 1 54.5 4 THR B CA 1
ATOM 3379 C C . THR B 1 4 ? 20.438 -2.506 18.906 1 54.5 4 THR B C 1
ATOM 3381 O O . THR B 1 4 ? 20.375 -3.73 19.031 1 54.5 4 THR B O 1
ATOM 3384 N N . PRO B 1 5 ? 20.781 -2.031 17.797 1 47.16 5 PRO B N 1
ATOM 3385 C CA . PRO B 1 5 ? 21.25 -2.859 16.672 1 47.16 5 PRO B CA 1
ATOM 3386 C C . PRO B 1 5 ? 22.344 -3.836 17.078 1 47.16 5 PRO B C 1
ATOM 3388 O O . PRO B 1 5 ? 22.438 -4.938 16.531 1 47.16 5 PRO B O 1
ATOM 3391 N N . THR B 1 6 ? 23.016 -3.404 18.078 1 49.41 6 THR B N 1
ATOM 3392 C CA . THR B 1 6 ? 24.172 -4.219 18.453 1 49.41 6 THR B CA 1
ATOM 3393 C C . THR B 1 6 ? 23.781 -5.215 19.547 1 49.41 6 THR B C 1
ATOM 3395 O O . THR B 1 6 ? 24.391 -6.285 19.656 1 49.41 6 THR B O 1
ATOM 3398 N N . SER B 1 7 ? 22.797 -4.891 20.328 1 53.94 7 SER B N 1
ATOM 3399 C CA . SER B 1 7 ? 22.547 -5.695 21.516 1 53.94 7 SER B CA 1
ATOM 3400 C C . SER B 1 7 ? 21.312 -6.57 21.344 1 53.94 7 SER B C 1
ATOM 3402 O O . SER B 1 7 ? 21.078 -7.496 22.125 1 53.94 7 SER B O 1
ATOM 3404 N N . GLY B 1 8 ? 20.672 -6.484 20.281 1 60.12 8 GLY B N 1
ATOM 3405 C CA . GLY B 1 8 ? 19.438 -7.227 20.094 1 60.12 8 GLY B CA 1
ATOM 3406 C C . GLY B 1 8 ? 18.328 -6.77 21.016 1 60.12 8 GLY B C 1
ATOM 3407 O O . GLY B 1 8 ? 18.375 -5.672 21.562 1 60.12 8 GLY B O 1
ATOM 3408 N N . PHE B 1 9 ? 17.172 -7.582 21.141 1 66.25 9 PHE B N 1
ATOM 3409 C CA . PHE B 1 9 ? 15.992 -7.219 21.922 1 66.25 9 PHE B CA 1
ATOM 3410 C C . PHE B 1 9 ? 16.203 -7.484 23.406 1 66.25 9 PHE B C 1
ATOM 3412 O O . PHE B 1 9 ? 16.625 -8.578 23.781 1 66.25 9 PHE B O 1
ATOM 3419 N N . GLY B 1 10 ? 16.188 -6.324 24.156 1 70.81 10 GLY B N 1
ATOM 3420 C CA . GLY B 1 10 ? 16.453 -6.5 25.562 1 70.81 10 GLY B CA 1
ATOM 3421 C C . GLY B 1 10 ? 15.305 -6.055 26.453 1 70.81 10 GLY B C 1
ATOM 3422 O O . GLY B 1 10 ? 15.305 -6.324 27.656 1 70.81 10 GLY B O 1
ATOM 3423 N N . SER B 1 11 ? 14.398 -5.348 25.938 1 81.44 11 SER B N 1
ATOM 3424 C CA . SER B 1 11 ? 13.305 -4.836 26.75 1 81.44 11 SER B CA 1
ATOM 3425 C C . SER B 1 11 ? 11.953 -5.152 26.109 1 81.44 11 SER B C 1
ATOM 3427 O O . SER B 1 11 ? 11.836 -5.215 24.875 1 81.44 11 SER B O 1
ATOM 3429 N N . VAL B 1 12 ? 11.008 -5.473 27 1 84.69 12 VAL B N 1
ATOM 3430 C CA . VAL B 1 12 ? 9.656 -5.75 26.531 1 84.69 12 VAL B CA 1
ATOM 3431 C C . VAL B 1 12 ? 8.672 -4.82 27.234 1 84.69 12 VAL B C 1
ATOM 3433 O O . VAL B 1 12 ? 8.75 -4.625 28.453 1 84.69 12 VAL B O 1
ATOM 3436 N N . VAL B 1 13 ? 7.891 -4.164 26.484 1 89.25 13 VAL B N 1
ATOM 3437 C CA . VAL B 1 13 ? 6.816 -3.328 27 1 89.25 13 VAL B CA 1
ATOM 3438 C C . VAL B 1 13 ? 5.465 -3.896 26.578 1 89.25 13 VAL B C 1
ATOM 3440 O O . VAL B 1 13 ? 5.25 -4.191 25.406 1 89.25 13 VAL B O 1
ATOM 3443 N N . VAL B 1 14 ? 4.562 -4.039 27.516 1 89.62 14 VAL B N 1
ATOM 3444 C CA . VAL B 1 14 ? 3.232 -4.57 27.234 1 89.62 14 VAL B CA 1
ATOM 3445 C C . VAL B 1 14 ? 2.354 -3.477 26.641 1 89.62 14 VAL B C 1
ATOM 3447 O O . VAL B 1 14 ? 2.389 -2.328 27.078 1 89.62 14 VAL B O 1
ATOM 3450 N N . ALA B 1 15 ? 1.63 -3.834 25.641 1 92.31 15 ALA B N 1
ATOM 3451 C CA . ALA B 1 15 ? 0.745 -2.879 24.969 1 92.31 15 ALA B CA 1
ATOM 3452 C C . ALA B 1 15 ? -0.589 -2.768 25.703 1 92.31 15 ALA B C 1
ATOM 3454 O O . ALA B 1 15 ? -1.02 -3.713 26.375 1 92.31 15 ALA B O 1
ATOM 3455 N N . GLU B 1 16 ? -1.145 -1.599 25.641 1 94.19 16 GLU B N 1
ATOM 3456 C CA . GLU B 1 16 ? -2.525 -1.348 26.047 1 94.19 16 GLU B CA 1
ATOM 3457 C C . GLU B 1 16 ? -3.447 -1.271 24.828 1 94.19 16 GLU B C 1
ATOM 3459 O O . GLU B 1 16 ? -3.078 -0.704 23.797 1 94.19 16 GLU B O 1
ATOM 3464 N N . THR B 1 17 ? -4.648 -1.854 25.031 1 94.81 17 THR B N 1
ATOM 3465 C CA . THR B 1 17 ? -5.594 -1.889 23.922 1 94.81 17 THR B CA 1
ATOM 3466 C C . THR B 1 17 ? -6.652 -0.801 24.078 1 94.81 17 THR B C 1
ATOM 3468 O O . THR B 1 17 ? -7.211 -0.624 25.172 1 94.81 17 THR B O 1
ATOM 3471 N N . ARG B 1 18 ? -6.852 -0.03 23.047 1 96.56 18 ARG B N 1
ATOM 3472 C CA . ARG B 1 18 ? -7.984 0.879 22.906 1 96.56 18 ARG B CA 1
ATOM 3473 C C . ARG B 1 18 ? -8.914 0.429 21.781 1 96.56 18 ARG B C 1
ATOM 3475 O O . ARG B 1 18 ? -8.461 -0.172 20.797 1 96.56 18 ARG B O 1
ATOM 3482 N N . SER B 1 19 ? -10.195 0.679 22 1 96.88 19 SER B N 1
ATOM 3483 C CA . SER B 1 19 ? -11.141 0.229 20.984 1 96.88 19 SER B CA 1
ATOM 3484 C C . SER B 1 19 ? -12.234 1.265 20.75 1 96.88 19 SER B C 1
ATOM 3486 O O . SER B 1 19 ? -12.43 2.166 21.562 1 96.88 19 SER B O 1
ATOM 3488 N N . TYR B 1 20 ? -12.836 1.217 19.609 1 97.81 20 TYR B N 1
ATOM 3489 C CA . TYR B 1 20 ? -14.078 1.91 19.281 1 97.81 20 TYR B CA 1
ATOM 3490 C C . TYR B 1 20 ? -14.938 1.068 18.344 1 97.81 20 TYR B C 1
ATOM 3492 O O . TYR B 1 20 ? -14.477 0.062 17.812 1 97.81 20 TYR B O 1
ATOM 3500 N N . ARG B 1 21 ? -16.188 1.339 18.281 1 97.75 21 ARG B N 1
ATOM 3501 C CA . ARG B 1 21 ? -17.109 0.712 17.328 1 97.75 21 ARG B CA 1
ATOM 3502 C C . ARG B 1 21 ? -17.484 1.677 16.219 1 97.75 21 ARG B C 1
ATOM 3504 O O . ARG B 1 21 ? -18.047 2.744 16.469 1 97.75 21 ARG B O 1
ATOM 3511 N N . ASP B 1 22 ? -17.109 1.338 15.039 1 98.12 22 ASP B N 1
ATOM 3512 C CA . ASP B 1 22 ? -17.453 2.189 13.906 1 98.12 22 ASP B CA 1
ATOM 3513 C C . ASP B 1 22 ? -18.969 2.27 13.703 1 98.12 22 ASP B C 1
ATOM 3515 O O . ASP B 1 22 ? -19.625 1.247 13.5 1 98.12 22 ASP B O 1
ATOM 3519 N N . ALA B 1 23 ? -19.422 3.418 13.672 1 98 23 ALA B N 1
ATOM 3520 C CA . ALA B 1 23 ? -20.875 3.621 13.656 1 98 23 ALA B CA 1
ATOM 3521 C C . ALA B 1 23 ? -21.469 3.203 12.32 1 98 23 ALA B C 1
ATOM 3523 O O . ALA B 1 23 ? -22.641 2.789 12.25 1 98 23 ALA B O 1
ATOM 3524 N N . LYS B 1 24 ? -20.766 3.287 11.297 1 96.38 24 LYS B N 1
ATOM 3525 C CA . LYS B 1 24 ? -21.281 2.961 9.969 1 96.38 24 LYS B CA 1
ATOM 3526 C C . LYS B 1 24 ? -21.391 1.45 9.773 1 96.38 24 LYS B C 1
ATOM 3528 O O . LYS B 1 24 ? -22.406 0.953 9.281 1 96.38 24 LYS B O 1
ATOM 3533 N N . SER B 1 25 ? -20.359 0.682 10.148 1 95.31 25 SER B N 1
ATOM 3534 C CA . SER B 1 25 ? -20.297 -0.753 9.891 1 95.31 25 SER B CA 1
ATOM 3535 C C . SER B 1 25 ? -20.688 -1.554 11.125 1 95.31 25 SER B C 1
ATOM 3537 O O . SER B 1 25 ? -20.922 -2.76 11.047 1 95.31 25 SER B O 1
ATOM 3539 N N . ASN B 1 26 ? -20.688 -0.952 12.297 1 97 26 ASN B N 1
ATOM 3540 C CA . ASN B 1 26 ? -20.922 -1.579 13.594 1 97 26 ASN B CA 1
ATOM 3541 C C . ASN B 1 26 ? -19.797 -2.557 13.953 1 97 26 ASN B C 1
ATOM 3543 O O . ASN B 1 26 ? -20 -3.453 14.773 1 97 26 ASN B O 1
ATOM 3547 N N . THR B 1 27 ? -18.656 -2.396 13.336 1 95.12 27 THR B N 1
ATOM 3548 C CA . THR B 1 27 ? -17.5 -3.242 13.609 1 95.12 27 THR B CA 1
ATOM 3549 C C . THR B 1 27 ? -16.656 -2.656 14.742 1 95.12 27 THR B C 1
ATOM 3551 O O . THR B 1 27 ? -16.375 -1.456 14.758 1 95.12 27 THR B O 1
ATOM 3554 N N . GLU B 1 28 ? -16.234 -3.48 15.68 1 96.69 28 GLU B N 1
ATOM 3555 C CA . GLU B 1 28 ? -15.32 -3.055 16.734 1 96.69 28 GLU B CA 1
ATOM 3556 C C . GLU B 1 28 ? -13.875 -3.064 16.234 1 96.69 28 GLU B C 1
ATOM 3558 O O . GLU B 1 28 ? -13.414 -4.055 15.664 1 96.69 28 GLU B O 1
ATOM 3563 N N . VAL B 1 29 ? -13.258 -2.002 16.359 1 96.56 29 VAL B N 1
ATOM 3564 C CA . VAL B 1 29 ? -11.844 -1.865 16.016 1 96.56 29 VAL B CA 1
ATOM 3565 C C . VAL B 1 29 ? -11.008 -1.816 17.297 1 96.56 29 VAL B C 1
ATOM 3567 O O . VAL B 1 29 ? -11.312 -1.049 18.203 1 96.56 29 VAL B O 1
ATOM 3570 N N . ARG B 1 30 ? -9.969 -2.68 17.438 1 95.5 30 ARG B N 1
ATOM 3571 C CA . ARG B 1 30 ? -9.039 -2.705 18.562 1 95.5 30 ARG B CA 1
ATOM 3572 C C . ARG B 1 30 ? -7.633 -2.322 18.109 1 95.5 30 ARG B C 1
ATOM 3574 O O . ARG B 1 30 ? -7.133 -2.83 17.109 1 95.5 30 ARG B O 1
ATOM 3581 N N . VAL B 1 31 ? -7.059 -1.344 18.812 1 96 31 VAL B N 1
ATOM 3582 C CA . VAL B 1 31 ? -5.707 -0.879 18.516 1 96 31 VAL B CA 1
ATOM 3583 C C . VAL B 1 31 ? -4.828 -1.055 19.75 1 96 31 VAL B C 1
ATOM 3585 O O . VAL B 1 31 ? -5.227 -0.693 20.859 1 96 31 VAL B O 1
ATOM 3588 N N . ASN B 1 32 ? -3.643 -1.646 19.625 1 93.94 32 ASN B N 1
ATOM 3589 C CA . ASN B 1 32 ? -2.684 -1.834 20.703 1 93.94 32 ASN B CA 1
ATOM 3590 C C . ASN B 1 32 ? -1.605 -0.754 20.703 1 93.94 32 ASN B C 1
ATOM 3592 O O . ASN B 1 32 ? -1.007 -0.481 19.656 1 93.94 32 ASN B O 1
ATOM 3596 N N . HIS B 1 33 ? -1.466 -0.078 21.844 1 95.19 33 HIS B N 1
ATOM 3597 C CA . HIS B 1 33 ? -0.454 0.959 22.016 1 95.19 33 HIS B CA 1
ATOM 3598 C C . HIS B 1 33 ? 0.561 0.569 23.094 1 95.19 33 HIS B C 1
ATOM 3600 O O . HIS B 1 33 ? 0.184 0.11 24.172 1 95.19 33 HIS B O 1
ATOM 3606 N N . ALA B 1 34 ? 1.821 0.661 22.75 1 93.31 34 ALA B N 1
ATOM 3607 C CA . ALA B 1 34 ? 2.891 0.493 23.734 1 93.31 34 ALA B CA 1
ATOM 3608 C C . ALA B 1 34 ? 3.729 1.763 23.859 1 93.31 34 ALA B C 1
ATOM 3610 O O . ALA B 1 34 ? 4.152 2.332 22.844 1 93.31 34 ALA B O 1
ATOM 3611 N N . HIS B 1 35 ? 3.873 2.23 25.031 1 91.81 35 HIS B N 1
ATOM 3612 C CA . HIS B 1 35 ? 4.668 3.422 25.312 1 91.81 35 HIS B CA 1
ATOM 3613 C C . HIS B 1 35 ? 6.066 3.053 25.797 1 91.81 35 HIS B C 1
ATOM 3615 O O . HIS B 1 35 ? 6.219 2.439 26.859 1 91.81 35 HIS B O 1
ATOM 3621 N N . LEU B 1 36 ? 7.035 3.406 24.984 1 90.69 36 LEU B N 1
ATOM 3622 C CA . LEU B 1 36 ? 8.422 3.188 25.375 1 90.69 36 LEU B CA 1
ATOM 3623 C C . LEU B 1 36 ? 8.984 4.41 26.094 1 90.69 36 LEU B C 1
ATOM 3625 O O . LEU B 1 36 ? 8.977 5.516 25.547 1 90.69 36 LEU B O 1
ATOM 3629 N N . THR B 1 37 ? 9.484 4.223 27.25 1 89.56 37 THR B N 1
ATOM 3630 C CA . THR B 1 37 ? 9.984 5.316 28.078 1 89.56 37 THR B CA 1
ATOM 3631 C C . THR B 1 37 ? 11.445 5.09 28.438 1 89.56 37 THR B C 1
ATOM 3633 O O . THR B 1 37 ? 12.008 4.031 28.141 1 89.56 37 THR B O 1
ATOM 3636 N N . ASN B 1 38 ? 12.047 6.109 28.969 1 90.75 38 ASN B N 1
ATOM 3637 C CA . ASN B 1 38 ? 13.414 6.07 29.469 1 90.75 38 ASN B CA 1
ATOM 3638 C C . ASN B 1 38 ? 14.414 5.77 28.359 1 90.75 38 ASN B C 1
ATOM 3640 O O . ASN B 1 38 ? 15.312 4.941 28.531 1 90.75 38 ASN B O 1
ATOM 3644 N N . LEU B 1 39 ? 14.156 6.363 27.25 1 91.19 39 LEU B N 1
ATOM 3645 C CA . LEU B 1 39 ? 15.078 6.219 26.125 1 91.19 39 LEU B CA 1
ATOM 3646 C C . LEU B 1 39 ? 16.172 7.273 26.188 1 91.19 39 LEU B C 1
ATOM 3648 O O . LEU B 1 39 ? 15.977 8.352 26.75 1 91.19 39 LEU B O 1
ATOM 3652 N N . THR B 1 40 ? 17.281 6.93 25.625 1 92.06 40 THR B N 1
ATOM 3653 C CA . THR B 1 40 ? 18.422 7.844 25.578 1 92.06 40 THR B CA 1
ATOM 3654 C C . THR B 1 40 ? 18.281 8.805 24.406 1 92.06 40 THR B C 1
ATOM 3656 O O . THR B 1 40 ? 17.938 8.398 23.281 1 92.06 40 THR B O 1
ATOM 3659 N N . PRO B 1 41 ? 18.484 10.125 24.672 1 92.56 41 PRO B N 1
ATOM 3660 C CA . PRO B 1 41 ? 18.406 11.078 23.578 1 92.56 41 PRO B CA 1
ATOM 3661 C C . PRO B 1 41 ? 19.406 10.766 22.453 1 92.56 41 PRO B C 1
ATOM 3663 O O . PRO B 1 41 ? 20.469 10.211 22.719 1 92.56 41 PRO B O 1
ATOM 3666 N N . ASP B 1 42 ? 19.016 11.109 21.281 1 92.94 42 ASP B N 1
ATOM 3667 C CA . ASP B 1 42 ? 19.875 11.039 20.094 1 92.94 42 ASP B CA 1
ATOM 3668 C C . ASP B 1 42 ? 20.422 9.633 19.906 1 92.94 42 ASP B C 1
ATOM 3670 O O . ASP B 1 42 ? 21.641 9.453 19.75 1 92.94 42 ASP B O 1
ATOM 3674 N N . THR B 1 43 ? 19.531 8.641 20 1 90.25 43 THR B N 1
ATOM 3675 C CA . THR B 1 43 ? 19.938 7.238 19.969 1 90.25 43 THR B CA 1
ATOM 3676 C C . THR B 1 43 ? 19.062 6.434 19.031 1 90.25 43 THR B C 1
ATOM 3678 O O . THR B 1 43 ? 17.844 6.625 19 1 90.25 43 THR B O 1
ATOM 3681 N N . ASP B 1 44 ? 19.734 5.535 18.25 1 86.06 44 ASP B N 1
ATOM 3682 C CA . ASP B 1 44 ? 19 4.625 17.375 1 86.06 44 ASP B CA 1
ATOM 3683 C C . ASP B 1 44 ? 18.516 3.404 18.141 1 86.06 44 ASP B C 1
ATOM 3685 O O . ASP B 1 44 ? 19.25 2.824 18.938 1 86.06 44 ASP B O 1
ATOM 3689 N N . TYR B 1 45 ? 17.312 3.029 17.953 1 85.94 45 TYR B N 1
ATOM 3690 C CA . TYR B 1 45 ? 16.703 1.837 18.547 1 85.94 45 TYR B CA 1
ATOM 3691 C C . TYR B 1 45 ? 16.094 0.949 17.469 1 85.94 45 TYR B C 1
ATOM 3693 O O . TYR B 1 45 ? 15.625 1.444 16.438 1 85.94 45 TYR B O 1
ATOM 3701 N N . VAL B 1 46 ? 16.172 -0.366 17.641 1 84.5 46 VAL B N 1
ATOM 3702 C CA . VAL B 1 46 ? 15.375 -1.337 16.891 1 84.5 46 VAL B CA 1
ATOM 3703 C C . VAL B 1 46 ? 14.219 -1.831 17.766 1 84.5 46 VAL B C 1
ATOM 3705 O O . VAL B 1 46 ? 14.391 -2.031 18.969 1 84.5 46 VAL B O 1
ATOM 3708 N N . TYR B 1 47 ? 13.062 -1.957 17.172 1 86.25 47 TYR B N 1
ATOM 3709 C CA . TYR B 1 47 ? 11.93 -2.467 17.938 1 86.25 47 TYR B CA 1
ATOM 3710 C C . TYR B 1 47 ? 11.148 -3.502 17.125 1 86.25 47 TYR B C 1
ATOM 3712 O O . TYR B 1 47 ? 11.289 -3.586 15.906 1 86.25 47 TYR B O 1
ATOM 3720 N N . ALA B 1 48 ? 10.453 -4.367 17.844 1 85.44 48 ALA B N 1
ATOM 3721 C CA . ALA B 1 48 ? 9.555 -5.363 17.266 1 85.44 48 ALA B CA 1
ATOM 3722 C C . ALA B 1 48 ? 8.195 -5.344 17.953 1 85.44 48 ALA B C 1
ATOM 3724 O O . ALA B 1 48 ? 8.109 -5.344 19.188 1 85.44 48 ALA B O 1
ATOM 3725 N N . ALA B 1 49 ? 7.184 -5.164 17.141 1 86.38 49 ALA B N 1
ATOM 3726 C CA . ALA B 1 49 ? 5.828 -5.379 17.641 1 86.38 49 ALA B CA 1
ATOM 3727 C C . ALA B 1 49 ? 5.41 -6.84 17.469 1 86.38 49 ALA B C 1
ATOM 3729 O O . ALA B 1 49 ? 5.414 -7.371 16.359 1 86.38 49 ALA B O 1
ATOM 3730 N N . VAL B 1 50 ? 5.07 -7.445 18.609 1 81.56 50 VAL B N 1
ATOM 3731 C CA . VAL B 1 50 ? 4.793 -8.875 18.578 1 81.56 50 VAL B CA 1
ATOM 3732 C C . VAL B 1 50 ? 3.436 -9.156 19.219 1 81.56 50 VAL B C 1
ATOM 3734 O O . VAL B 1 50 ? 3.035 -8.469 20.156 1 81.56 50 VAL B O 1
ATOM 3737 N N . HIS B 1 51 ? 2.738 -9.891 18.531 1 78.31 51 HIS B N 1
ATOM 3738 C CA . HIS B 1 51 ? 1.51 -10.445 19.078 1 78.31 51 HIS B CA 1
ATOM 3739 C C . HIS B 1 51 ? 1.47 -11.961 18.922 1 78.31 51 HIS B C 1
ATOM 3741 O O . HIS B 1 51 ? 2.043 -12.5 17.969 1 78.31 51 HIS B O 1
ATOM 3747 N N . ASP B 1 52 ? 0.899 -12.578 19.891 1 70.88 52 ASP B N 1
ATOM 3748 C CA . ASP B 1 52 ? 0.883 -14.039 19.844 1 70.88 52 ASP B CA 1
ATOM 3749 C C . ASP B 1 52 ? 0.382 -14.547 18.5 1 70.88 52 ASP B C 1
ATOM 3751 O O . ASP B 1 52 ? -0.663 -14.102 18.016 1 70.88 52 ASP B O 1
ATOM 3755 N N . GLY B 1 53 ? 1.169 -15.375 17.984 1 62.56 53 GLY B N 1
ATOM 3756 C CA . GLY B 1 53 ? 0.756 -16.078 16.781 1 62.56 53 GLY B CA 1
ATOM 3757 C C . GLY B 1 53 ? 1.081 -15.328 15.5 1 62.56 53 GLY B C 1
ATOM 3758 O O . GLY B 1 53 ? 0.711 -15.758 14.406 1 62.56 53 GLY B O 1
ATOM 3759 N N . THR B 1 54 ? 1.692 -14.117 15.711 1 69.44 54 THR B N 1
ATOM 3760 C CA . THR B 1 54 ? 1.97 -13.383 14.484 1 69.44 54 THR B CA 1
ATOM 3761 C C . THR B 1 54 ? 3.467 -13.133 14.328 1 69.44 54 THR B C 1
ATOM 3763 O O . THR B 1 54 ? 4.23 -13.281 15.281 1 69.44 54 THR B O 1
ATOM 3766 N N . THR B 1 55 ? 3.844 -12.906 13.102 1 74.38 55 THR B N 1
ATOM 3767 C CA . THR B 1 55 ? 5.211 -12.508 12.789 1 74.38 55 THR B CA 1
ATOM 3768 C C . THR B 1 55 ? 5.504 -11.109 13.328 1 74.38 55 THR B C 1
ATOM 3770 O O . THR B 1 55 ? 4.68 -10.203 13.195 1 74.38 55 THR B O 1
ATOM 3773 N N . PRO B 1 56 ? 6.613 -10.984 14.031 1 78.81 56 PRO B N 1
ATOM 3774 C CA . PRO B 1 56 ? 6.957 -9.664 14.547 1 78.81 56 PRO B CA 1
ATOM 3775 C C . PRO B 1 56 ? 7.117 -8.617 13.445 1 78.81 56 PRO B C 1
ATOM 3777 O O . PRO B 1 56 ? 7.66 -8.922 12.383 1 78.81 56 PRO B O 1
ATOM 3780 N N . GLU B 1 57 ? 6.535 -7.457 13.672 1 84.56 57 GLU B N 1
ATOM 3781 C CA . GLU B 1 57 ? 6.797 -6.305 12.82 1 84.56 57 GLU B CA 1
ATOM 3782 C C . GLU B 1 57 ? 7.969 -5.48 13.352 1 84.56 57 GLU B C 1
ATOM 3784 O O . GLU B 1 57 ? 7.945 -5.02 14.492 1 84.56 57 GLU B O 1
ATOM 3789 N N . LEU B 1 58 ? 8.992 -5.348 12.508 1 84.81 58 LEU B N 1
ATOM 3790 C CA . LEU B 1 58 ? 10.227 -4.699 12.945 1 84.81 58 LEU B CA 1
ATOM 3791 C C . LEU B 1 58 ? 10.281 -3.254 12.461 1 84.81 58 LEU B C 1
ATOM 3793 O O . LEU B 1 58 ? 9.672 -2.914 11.438 1 84.81 58 LEU B O 1
ATOM 3797 N N . GLY B 1 59 ? 10.977 -2.379 13.211 1 86.19 59 GLY B N 1
ATOM 3798 C CA . GLY B 1 59 ? 11.242 -0.991 12.859 1 86.19 59 GLY B CA 1
ATOM 3799 C C . GLY B 1 59 ? 12.414 -0.395 13.609 1 86.19 59 GLY B C 1
ATOM 3800 O O . GLY B 1 59 ? 13.055 -1.076 14.414 1 86.19 59 GLY B O 1
ATOM 3801 N N . THR B 1 60 ? 12.789 0.763 13.227 1 86 60 THR B N 1
ATOM 3802 C CA . THR B 1 60 ? 13.812 1.541 13.906 1 86 60 THR B CA 1
ATOM 3803 C C . THR B 1 60 ? 13.305 2.939 14.242 1 86 60 THR B C 1
ATOM 3805 O O . THR B 1 60 ? 12.312 3.398 13.664 1 86 60 THR B O 1
ATOM 3808 N N . ALA B 1 61 ? 13.844 3.488 15.211 1 87.69 61 ALA B N 1
ATOM 3809 C CA . ALA B 1 61 ? 13.562 4.875 15.57 1 87.69 61 ALA B CA 1
ATOM 3810 C C . ALA B 1 61 ? 14.789 5.551 16.172 1 87.69 61 ALA B C 1
ATOM 3812 O O . ALA B 1 61 ? 15.594 4.902 16.844 1 87.69 61 ALA B O 1
ATOM 3813 N N . ARG B 1 62 ? 14.891 6.773 15.883 1 88.88 62 ARG B N 1
ATOM 3814 C CA . ARG B 1 62 ? 15.898 7.594 16.531 1 88.88 62 ARG B CA 1
ATOM 3815 C C . ARG B 1 62 ? 15.25 8.633 17.453 1 88.88 62 ARG B C 1
ATOM 3817 O O . ARG B 1 62 ? 14.328 9.344 17.031 1 88.88 62 ARG B O 1
ATOM 3824 N N . THR B 1 63 ? 15.664 8.656 18.688 1 93.25 63 THR B N 1
ATOM 3825 C CA . THR B 1 63 ? 15.125 9.633 19.625 1 93.25 63 THR B CA 1
ATOM 3826 C C . THR B 1 63 ? 15.68 11.023 19.328 1 93.25 63 THR B C 1
ATOM 3828 O O . THR B 1 63 ? 16.781 11.156 18.797 1 93.25 63 THR B O 1
ATOM 3831 N N . ALA B 1 64 ? 14.883 12.055 19.688 1 93.69 64 ALA B N 1
ATOM 3832 C CA . ALA B 1 64 ? 15.297 13.438 19.5 1 93.69 64 ALA B CA 1
ATOM 3833 C C . ALA B 1 64 ? 16.531 13.75 20.344 1 93.69 64 ALA B C 1
ATOM 3835 O O . ALA B 1 64 ? 16.75 13.141 21.406 1 93.69 64 ALA B O 1
ATOM 3836 N N . PRO B 1 65 ? 17.406 14.672 19.875 1 92.81 65 PRO B N 1
ATOM 3837 C CA . PRO B 1 65 ? 18.5 15.141 20.719 1 92.81 65 PRO B CA 1
ATOM 3838 C C . PRO B 1 65 ? 18.016 15.938 21.938 1 92.81 65 PRO B C 1
ATOM 3840 O O . PRO B 1 65 ? 16.906 16.5 21.906 1 92.81 65 PRO B O 1
ATOM 3843 N N . SER B 1 66 ? 18.891 15.914 22.922 1 90.56 66 SER B N 1
ATOM 3844 C CA . SER B 1 66 ? 18.625 16.781 24.062 1 90.56 66 SER B CA 1
ATOM 3845 C C . SER B 1 66 ? 19.25 18.156 23.875 1 90.56 66 SER B C 1
ATOM 3847 O O . SER B 1 66 ? 20.375 18.266 23.375 1 90.56 66 SER B O 1
ATOM 3849 N N . GLY B 1 67 ? 18.5 19.125 24.219 1 91.56 67 GLY B N 1
ATOM 3850 C CA . GLY B 1 67 ? 19.031 20.484 24.156 1 91.56 67 GLY B CA 1
ATOM 3851 C C . GLY B 1 67 ? 19.141 21.016 22.75 1 91.56 67 GLY B C 1
ATOM 3852 O O . GLY B 1 67 ? 18.422 20.578 21.844 1 91.56 67 GLY B O 1
ATOM 3853 N N . ARG B 1 68 ? 20 22.016 22.641 1 95.94 68 ARG B N 1
ATOM 3854 C CA . ARG B 1 68 ? 20.125 22.734 21.375 1 95.94 68 ARG B CA 1
ATOM 3855 C C . ARG B 1 68 ? 21.047 22 20.406 1 95.94 68 ARG B C 1
ATOM 3857 O O . ARG B 1 68 ? 22.266 22.203 20.453 1 95.94 68 ARG B O 1
ATOM 3864 N N . LYS B 1 69 ? 20.469 21.172 19.562 1 96 69 LYS B N 1
ATOM 3865 C CA . LYS B 1 69 ? 21.172 20.422 18.516 1 96 69 LYS B CA 1
ATOM 3866 C C . LYS B 1 69 ? 20.422 20.516 17.188 1 96 69 LYS B C 1
ATOM 3868 O O . LYS B 1 69 ? 19.219 20.766 17.156 1 96 69 LYS B O 1
ATOM 3873 N N . PRO B 1 70 ? 21.172 20.312 16.109 1 97.38 70 PRO B N 1
ATOM 3874 C CA . PRO B 1 70 ? 20.5 20.312 14.812 1 97.38 70 PRO B CA 1
ATOM 3875 C C . PRO B 1 70 ? 19.453 19.203 14.703 1 97.38 70 PRO B C 1
ATOM 3877 O O . PRO B 1 70 ? 19.672 18.094 15.211 1 97.38 70 PRO B O 1
ATOM 3880 N N . LEU B 1 71 ? 18.359 19.484 14.109 1 97.44 71 LEU B N 1
ATOM 3881 C CA . LEU B 1 71 ? 17.375 18.469 13.773 1 97.44 71 LEU B CA 1
ATOM 3882 C C . LEU B 1 71 ? 16.562 18.875 12.539 1 97.44 71 LEU B C 1
ATOM 3884 O O . LEU B 1 71 ? 16.578 20.047 12.148 1 97.44 71 LEU B O 1
ATOM 3888 N N . ARG B 1 72 ? 16.062 17.969 11.875 1 98.25 72 ARG B N 1
ATOM 3889 C CA . ARG B 1 72 ? 15.219 18.156 10.703 1 98.25 72 ARG B CA 1
ATOM 3890 C C . ARG B 1 72 ? 13.828 17.578 10.938 1 98.25 72 ARG B C 1
ATOM 3892 O O . ARG B 1 72 ? 13.695 16.453 11.422 1 98.25 72 ARG B O 1
ATOM 3899 N N . PHE B 1 73 ? 12.758 18.297 10.586 1 98.81 73 PHE B N 1
ATOM 3900 C CA . PHE B 1 73 ? 11.406 17.734 10.555 1 98.81 73 PHE B CA 1
ATOM 3901 C C . PHE B 1 73 ? 10.68 18.141 9.281 1 98.81 73 PHE B C 1
ATOM 3903 O O . PHE B 1 73 ? 11.164 19 8.531 1 98.81 73 PHE B O 1
ATOM 3910 N N . THR B 1 74 ? 9.578 17.453 8.898 1 98.88 74 THR B N 1
ATOM 3911 C CA . THR B 1 74 ? 8.781 17.75 7.711 1 98.88 74 THR B CA 1
ATOM 3912 C C . THR B 1 74 ? 7.312 17.922 8.07 1 98.88 74 THR B C 1
ATOM 3914 O O . THR B 1 74 ? 6.891 17.578 9.18 1 98.88 74 THR B O 1
ATOM 3917 N N . SER B 1 75 ? 6.625 18.547 7.105 1 98.94 75 SER B N 1
ATOM 3918 C CA . SER B 1 75 ? 5.199 18.734 7.352 1 98.94 75 SER B CA 1
ATOM 3919 C C . SER B 1 75 ? 4.414 18.781 6.047 1 98.94 75 SER B C 1
ATOM 3921 O O . SER B 1 75 ? 4.879 19.359 5.059 1 98.94 75 SER B O 1
ATOM 3923 N N . PHE B 1 76 ? 3.289 18.172 6.055 1 98.88 76 PHE B N 1
ATOM 3924 C CA . PHE B 1 76 ? 2.242 18.328 5.055 1 98.88 76 PHE B CA 1
ATOM 3925 C C . PHE B 1 76 ? 0.892 17.891 5.609 1 98.88 76 PHE B C 1
ATOM 3927 O O . PHE B 1 76 ? 0.82 17.312 6.695 1 98.88 76 PHE B O 1
ATOM 3934 N N . GLY B 1 77 ? -0.212 18.25 4.988 1 98.75 77 GLY B N 1
ATOM 3935 C CA . GLY B 1 77 ? -1.541 17.75 5.301 1 98.75 77 GLY B CA 1
ATOM 3936 C C . GLY B 1 77 ? -2.289 17.234 4.082 1 98.75 77 GLY B C 1
ATOM 3937 O O . GLY B 1 77 ? -1.744 17.219 2.977 1 98.75 77 GLY B O 1
ATOM 3938 N N . ASP B 1 78 ? -3.449 16.688 4.297 1 98.81 78 ASP B N 1
ATOM 3939 C CA . ASP B 1 78 ? -4.398 16.344 3.238 1 98.81 78 ASP B CA 1
ATOM 3940 C C . ASP B 1 78 ? -3.844 15.258 2.328 1 98.81 78 ASP B C 1
ATOM 3942 O O . ASP B 1 78 ? -3.793 15.422 1.108 1 98.81 78 ASP B O 1
ATOM 3946 N N . GLN B 1 79 ? -3.6 14.078 2.883 1 98.75 79 GLN B N 1
ATOM 3947 C CA . GLN B 1 79 ? -2.861 13.039 2.172 1 98.75 79 GLN B CA 1
ATOM 3948 C C . GLN B 1 79 ? -3.805 12.117 1.405 1 98.75 79 GLN B C 1
ATOM 3950 O O . GLN B 1 79 ? -3.609 11.875 0.214 1 98.75 79 GLN B O 1
ATOM 3955 N N . SER B 1 80 ? -4.789 11.57 2.137 1 98.44 80 SER B N 1
ATOM 3956 C CA . SER B 1 80 ? -5.641 10.5 1.623 1 98.44 80 SER B CA 1
ATOM 3957 C C . SER B 1 80 ? -4.848 9.211 1.436 1 98.44 80 SER B C 1
ATOM 3959 O O . SER B 1 80 ? -3.953 8.906 2.225 1 98.44 80 SER B O 1
ATOM 3961 N N . THR B 1 81 ? -5.324 8.289 0.468 1 97.69 81 THR B N 1
ATOM 3962 C CA . THR B 1 81 ? -4.656 7.016 0.215 1 97.69 81 THR B CA 1
ATOM 3963 C C . THR B 1 81 ? -4.449 6.801 -1.282 1 97.69 81 THR B C 1
ATOM 3965 O O . THR B 1 81 ? -5.207 7.324 -2.1 1 97.69 81 THR B O 1
ATOM 3968 N N . PRO B 1 82 ? -3.432 6.047 -1.678 1 96.94 82 PRO B N 1
ATOM 3969 C CA . PRO B 1 82 ? -3.279 5.664 -3.082 1 96.94 82 PRO B CA 1
ATOM 3970 C C . PRO B 1 82 ? -4.062 4.402 -3.438 1 96.94 82 PRO B C 1
ATOM 3972 O O . PRO B 1 82 ? -3.787 3.766 -4.457 1 96.94 82 PRO B O 1
ATOM 3975 N N . ALA B 1 83 ? -5.023 4.027 -2.666 1 96.69 83 ALA B N 1
ATOM 3976 C CA . ALA B 1 83 ? -5.664 2.721 -2.768 1 96.69 83 ALA B CA 1
ATOM 3977 C C . ALA B 1 83 ? -7.008 2.824 -3.48 1 96.69 83 ALA B C 1
ATOM 3979 O O . ALA B 1 83 ? -7.668 3.867 -3.432 1 96.69 83 ALA B O 1
ATOM 3980 N N . LEU B 1 84 ? -7.387 1.719 -4.047 1 95.81 84 LEU B N 1
ATOM 3981 C CA . LEU B 1 84 ? -8.719 1.555 -4.621 1 95.81 84 LEU B CA 1
ATOM 3982 C C . LEU B 1 84 ? -9.766 1.38 -3.525 1 95.81 84 LEU B C 1
ATOM 3984 O O . LEU B 1 84 ? -9.469 0.834 -2.459 1 95.81 84 LEU B O 1
ATOM 3988 N N . GLY B 1 85 ? -11.008 1.843 -3.789 1 90.75 85 GLY B N 1
ATOM 3989 C CA . GLY B 1 85 ? -12.023 1.818 -2.748 1 90.75 85 GLY B CA 1
ATOM 3990 C C . GLY B 1 85 ? -13.289 1.094 -3.164 1 90.75 85 GLY B C 1
ATOM 3991 O O . GLY B 1 85 ? -13.602 0.023 -2.637 1 90.75 85 GLY B O 1
ATOM 3992 N N . ARG B 1 86 ? -14 1.57 -4.074 1 88.44 86 ARG B N 1
ATOM 3993 C CA . ARG B 1 86 ? -15.312 1.022 -4.391 1 88.44 86 ARG B CA 1
ATOM 3994 C C . ARG B 1 86 ? -15.43 0.706 -5.875 1 88.44 86 ARG B C 1
ATOM 3996 O O . ARG B 1 86 ? -14.727 1.294 -6.699 1 88.44 86 ARG B O 1
ATOM 4003 N N . LEU B 1 87 ? -16.281 -0.235 -6.113 1 88.12 87 LEU B N 1
ATOM 4004 C CA . LEU B 1 87 ? -16.641 -0.555 -7.492 1 88.12 87 LEU B CA 1
ATOM 4005 C C . LEU B 1 87 ? -17.672 0.427 -8.023 1 88.12 87 LEU B C 1
ATOM 4007 O O . LEU B 1 87 ? -18.734 0.611 -7.414 1 88.12 87 LEU B O 1
ATOM 4011 N N . ALA B 1 88 ? -17.359 1.189 -9 1 85.81 88 ALA B N 1
ATOM 4012 C CA . ALA B 1 88 ? -18.25 2.111 -9.688 1 85.81 88 ALA B CA 1
ATOM 4013 C C . ALA B 1 88 ? -18.172 1.93 -11.203 1 85.81 88 ALA B C 1
ATOM 4015 O O . ALA B 1 88 ? -17.094 2.047 -11.789 1 85.81 88 ALA B O 1
ATOM 4016 N N . ASP B 1 89 ? -19.281 1.628 -11.828 1 84 89 ASP B N 1
ATOM 4017 C CA . ASP B 1 89 ? -19.375 1.451 -13.273 1 84 89 ASP B CA 1
ATOM 4018 C C . ASP B 1 89 ? -18.391 0.403 -13.766 1 84 89 ASP B C 1
ATOM 4020 O O . ASP B 1 89 ? -17.656 0.637 -14.734 1 84 89 ASP B O 1
ATOM 4024 N N . GLY B 1 90 ? -18.25 -0.668 -12.992 1 81.5 90 GLY B N 1
ATOM 4025 C CA . GLY B 1 90 ? -17.453 -1.814 -13.406 1 81.5 90 GLY B CA 1
ATOM 4026 C C . GLY B 1 90 ? -15.969 -1.638 -13.156 1 81.5 90 GLY B C 1
ATOM 4027 O O . GLY B 1 90 ? -15.164 -2.479 -13.562 1 81.5 90 GLY B O 1
ATOM 4028 N N . ARG B 1 91 ? -15.547 -0.521 -12.492 1 87.31 91 ARG B N 1
ATOM 4029 C CA . ARG B 1 91 ? -14.141 -0.269 -12.18 1 87.31 91 ARG B CA 1
ATOM 4030 C C . ARG B 1 91 ? -13.969 0.125 -10.711 1 87.31 91 ARG B C 1
ATOM 4032 O O . ARG B 1 91 ? -14.828 0.808 -10.148 1 87.31 91 ARG B O 1
ATOM 4039 N N . TYR B 1 92 ? -12.961 -0.339 -10.195 1 91.31 92 TYR B N 1
ATOM 4040 C CA . TYR B 1 92 ? -12.625 0.145 -8.859 1 91.31 92 TYR B CA 1
ATOM 4041 C C . TYR B 1 92 ? -12.008 1.539 -8.93 1 91.31 92 TYR B C 1
ATOM 4043 O O . TYR B 1 92 ? -11.164 1.812 -9.781 1 91.31 92 TYR B O 1
ATOM 4051 N N . VAL B 1 93 ? -12.5 2.42 -8.062 1 93.62 93 VAL B N 1
ATOM 4052 C CA . VAL B 1 93 ? -12.078 3.814 -8.055 1 93.62 93 VAL B CA 1
ATOM 4053 C C . VAL B 1 93 ? -11.75 4.242 -6.625 1 93.62 93 VAL B C 1
ATOM 4055 O O . VAL B 1 93 ? -11.984 3.494 -5.676 1 93.62 93 VAL B O 1
ATOM 4058 N N . SER B 1 94 ? -11.156 5.406 -6.512 1 94.38 94 SER B N 1
ATOM 4059 C CA . SER B 1 94 ? -11.039 6.043 -5.203 1 94.38 94 SER B CA 1
ATOM 4060 C C . SER B 1 94 ? -12.383 6.582 -4.73 1 94.38 94 SER B C 1
ATOM 4062 O O . SER B 1 94 ? -13.148 7.141 -5.52 1 94.38 94 SER B O 1
ATOM 4064 N N . ASP B 1 95 ? -12.695 6.434 -3.436 1 94.19 95 ASP B N 1
ATOM 4065 C CA . ASP B 1 95 ? -13.906 7.035 -2.881 1 94.19 95 ASP B CA 1
ATOM 4066 C C . ASP B 1 95 ? -13.586 7.875 -1.648 1 94.19 95 ASP B C 1
ATOM 4068 O O . ASP B 1 95 ? -14.469 8.156 -0.835 1 94.19 95 ASP B O 1
ATOM 4072 N N . ASN B 1 96 ? -12.328 8.203 -1.468 1 97 96 ASN B N 1
ATOM 4073 C CA . ASN B 1 96 ? -11.836 9.094 -0.426 1 97 96 ASN B CA 1
ATOM 4074 C C . ASN B 1 96 ? -10.922 10.18 -0.999 1 97 96 ASN B C 1
ATOM 4076 O O . ASN B 1 96 ? -9.969 10.602 -0.345 1 97 96 ASN B O 1
ATOM 4080 N N . ILE B 1 97 ? -11.078 10.461 -2.23 1 96.62 97 ILE B N 1
ATOM 4081 C CA . ILE B 1 97 ? -10.422 11.516 -2.998 1 96.62 97 ILE B CA 1
ATOM 4082 C C . ILE B 1 97 ? -8.914 11.266 -3.031 1 96.62 97 ILE B C 1
ATOM 4084 O O . ILE B 1 97 ? -8.125 12.203 -2.9 1 96.62 97 ILE B O 1
ATOM 4088 N N . GLY B 1 98 ? -8.492 10.047 -3.129 1 96.75 98 GLY B N 1
ATOM 4089 C CA . GLY B 1 98 ? -7.09 9.656 -3.17 1 96.75 98 GLY B CA 1
ATOM 4090 C C . GLY B 1 98 ? -6.484 9.758 -4.559 1 96.75 98 GLY B C 1
ATOM 4091 O O . GLY B 1 98 ? -7.207 9.891 -5.547 1 96.75 98 GLY B O 1
ATOM 4092 N N . SER B 1 99 ? -5.18 9.766 -4.691 1 96.19 99 SER B N 1
ATOM 4093 C CA . SER B 1 99 ? -4.363 9.727 -5.898 1 96.19 99 SER B CA 1
ATOM 4094 C C . SER B 1 99 ? -3.088 8.93 -5.68 1 96.19 99 SER B C 1
ATOM 4096 O O . SER B 1 99 ? -2.744 8.594 -4.543 1 96.19 99 SER B O 1
ATOM 4098 N N . PRO B 1 100 ? -2.336 8.609 -6.766 1 95.19 100 PRO B N 1
ATOM 4099 C CA . PRO B 1 100 ? -1.038 7.957 -6.586 1 95.19 100 PRO B CA 1
ATOM 4100 C C . PRO B 1 100 ? -0.064 8.797 -5.762 1 95.19 100 PRO B C 1
ATOM 4102 O O . PRO B 1 100 ? 0.828 8.25 -5.109 1 95.19 100 PRO B O 1
ATOM 4105 N N . PHE B 1 101 ? -0.256 10.078 -5.668 1 96.12 101 PHE B N 1
ATOM 4106 C CA . PHE B 1 101 ? 0.679 10.977 -5.004 1 96.12 101 PHE B CA 1
ATOM 4107 C C . PHE B 1 101 ? 0.583 10.828 -3.49 1 96.12 101 PHE B C 1
ATOM 4109 O O . PHE B 1 101 ? 1.508 11.203 -2.766 1 96.12 101 PHE B O 1
ATOM 4116 N N . ALA B 1 102 ? -0.558 10.297 -3.035 1 97.06 102 ALA B N 1
ATOM 4117 C CA . ALA B 1 102 ? -0.674 9.977 -1.614 1 97.06 102 ALA B CA 1
ATOM 4118 C C . ALA B 1 102 ? 0.36 8.938 -1.195 1 97.06 102 ALA B C 1
ATOM 4120 O O . ALA B 1 102 ? 0.757 8.883 -0.029 1 97.06 102 ALA B O 1
ATOM 4121 N N . GLY B 1 103 ? 0.734 8.109 -2.111 1 96.12 103 GLY B N 1
ATOM 4122 C CA . GLY B 1 103 ? 1.816 7.168 -1.872 1 96.12 103 GLY B CA 1
ATOM 4123 C C . GLY B 1 103 ? 3.191 7.766 -2.105 1 96.12 103 GLY B C 1
ATOM 4124 O O . GLY B 1 103 ? 4.125 7.5 -1.349 1 96.12 103 GLY B O 1
ATOM 4125 N N . ASP B 1 104 ? 3.359 8.586 -3.148 1 95.88 104 ASP B N 1
ATOM 4126 C CA . ASP B 1 104 ? 4.641 9.18 -3.525 1 95.88 104 ASP B CA 1
ATOM 4127 C C . ASP B 1 104 ? 5.191 10.055 -2.402 1 95.88 104 ASP B C 1
ATOM 4129 O O . ASP B 1 104 ? 6.402 10.086 -2.168 1 95.88 104 ASP B O 1
ATOM 4133 N N . ILE B 1 105 ? 4.332 10.711 -1.726 1 97.38 105 ILE B N 1
ATOM 4134 C CA . ILE B 1 105 ? 4.789 11.672 -0.729 1 97.38 105 ILE B CA 1
ATOM 4135 C C . ILE B 1 105 ? 5.395 10.938 0.463 1 97.38 105 ILE B C 1
ATOM 4137 O O . ILE B 1 105 ? 6.344 11.422 1.085 1 97.38 105 ILE B O 1
ATOM 4141 N N . THR B 1 106 ? 4.867 9.742 0.789 1 96.31 106 THR B N 1
ATOM 4142 C CA . THR B 1 106 ? 5.43 8.938 1.87 1 96.31 106 THR B CA 1
ATOM 4143 C C . THR B 1 106 ? 6.879 8.562 1.569 1 96.31 106 THR B C 1
ATOM 4145 O O . THR B 1 106 ? 7.746 8.656 2.439 1 96.31 106 THR B O 1
ATOM 4148 N N . ILE B 1 107 ? 7.152 8.188 0.332 1 93.06 107 ILE B N 1
ATOM 4149 C CA . ILE B 1 107 ? 8.5 7.832 -0.09 1 93.06 107 ILE B CA 1
ATOM 4150 C C . ILE B 1 107 ? 9.391 9.07 -0.066 1 93.06 107 ILE B C 1
ATOM 4152 O O . ILE B 1 107 ? 10.562 8.992 0.312 1 93.06 107 ILE B O 1
ATOM 4156 N N . ALA B 1 108 ? 8.828 10.172 -0.469 1 94.94 108 ALA B N 1
ATOM 4157 C CA . ALA B 1 108 ? 9.562 11.43 -0.491 1 94.94 108 ALA B CA 1
ATOM 4158 C C . ALA B 1 108 ? 10 11.836 0.915 1 94.94 108 ALA B C 1
ATOM 4160 O O . ALA B 1 108 ? 11.125 12.289 1.117 1 94.94 108 ALA B O 1
ATOM 4161 N N . ILE B 1 109 ? 9.094 11.695 1.888 1 95.88 109 ILE B N 1
ATOM 4162 C CA . ILE B 1 109 ? 9.414 11.984 3.281 1 95.88 109 ILE B CA 1
ATOM 4163 C C . ILE B 1 109 ? 10.562 11.102 3.742 1 95.88 109 ILE B C 1
ATOM 4165 O O . ILE B 1 109 ? 11.508 11.578 4.379 1 95.88 109 ILE B O 1
ATOM 4169 N N . GLU B 1 110 ? 10.492 9.867 3.418 1 92.31 110 GLU B N 1
ATOM 4170 C CA . GLU B 1 110 ? 11.523 8.93 3.844 1 92.31 110 GLU B CA 1
ATOM 4171 C C . GLU B 1 110 ? 12.875 9.281 3.221 1 92.31 110 GLU B C 1
ATOM 4173 O O . GLU B 1 110 ? 13.922 9.102 3.848 1 92.31 110 GLU B O 1
ATOM 4178 N N . ARG B 1 111 ? 12.844 9.789 2.037 1 89.31 111 ARG B N 1
ATOM 4179 C CA . ARG B 1 111 ? 14.07 10.211 1.372 1 89.31 111 ARG B CA 1
ATOM 4180 C C . ARG B 1 111 ? 14.742 11.352 2.127 1 89.31 111 ARG B C 1
ATOM 4182 O O . ARG B 1 111 ? 15.977 11.445 2.164 1 89.31 111 ARG B O 1
ATOM 4189 N N . ILE B 1 112 ? 13.883 12.164 2.676 1 93.25 112 ILE B N 1
ATOM 4190 C CA . ILE B 1 112 ? 14.391 13.32 3.416 1 93.25 112 ILE B CA 1
ATOM 4191 C C . ILE B 1 112 ? 14.836 12.883 4.809 1 93.25 112 ILE B C 1
ATOM 4193 O O . ILE B 1 112 ? 15.68 13.539 5.43 1 93.25 112 ILE B O 1
ATOM 4197 N N . ALA B 1 113 ? 14.344 11.805 5.34 1 92.12 113 ALA B N 1
ATOM 4198 C CA . ALA B 1 113 ? 14.703 11.148 6.598 1 92.12 113 ALA B CA 1
ATOM 4199 C C . ALA B 1 113 ? 14.617 12.133 7.762 1 92.12 113 ALA B C 1
ATOM 4201 O O . ALA B 1 113 ? 15.578 12.289 8.523 1 92.12 113 ALA B O 1
ATOM 4202 N N . PRO B 1 114 ? 13.453 12.758 7.961 1 96.62 114 PRO B N 1
ATOM 4203 C CA . PRO B 1 114 ? 13.312 13.695 9.078 1 96.62 114 PRO B CA 1
ATOM 4204 C C . PRO B 1 114 ? 13.289 12.984 10.438 1 96.62 114 PRO B C 1
ATOM 4206 O O . PRO B 1 114 ? 13.109 11.766 10.5 1 96.62 114 PRO B O 1
ATOM 4209 N N . LEU B 1 115 ? 13.562 13.75 11.492 1 97.12 115 LEU B N 1
ATOM 4210 C CA . LEU B 1 115 ? 13.383 13.227 12.844 1 97.12 115 LEU B CA 1
ATOM 4211 C C . LEU B 1 115 ? 11.93 12.859 13.102 1 97.12 115 LEU B C 1
ATOM 4213 O O . LEU B 1 115 ? 11.641 11.836 13.719 1 97.12 115 LEU B O 1
ATOM 4217 N N . PHE B 1 116 ? 11.031 13.703 12.656 1 97.94 116 PHE B N 1
ATOM 4218 C CA . PHE B 1 116 ? 9.602 13.438 12.711 1 97.94 116 PHE B CA 1
ATOM 4219 C C . PHE B 1 116 ? 8.867 14.172 11.586 1 97.94 116 PHE B C 1
ATOM 4221 O O . PHE B 1 116 ? 9.422 15.086 10.977 1 97.94 116 PHE B O 1
ATOM 4228 N N . ASN B 1 117 ? 7.723 13.672 11.219 1 98.69 117 ASN B N 1
ATOM 4229 C CA . ASN B 1 117 ? 6.836 14.305 10.25 1 98.69 117 ASN B CA 1
ATOM 4230 C C . ASN B 1 117 ? 5.547 14.789 10.906 1 98.69 117 ASN B C 1
ATOM 4232 O O . ASN B 1 117 ? 4.898 14.039 11.641 1 98.69 117 ASN B O 1
ATOM 4236 N N . LEU B 1 118 ? 5.238 16.078 10.727 1 98.88 118 LEU B N 1
ATOM 4237 C CA . LEU B 1 118 ? 3.945 16.609 11.141 1 98.88 118 LEU B CA 1
ATOM 4238 C C . LEU B 1 118 ? 2.912 16.453 10.031 1 98.88 118 LEU B C 1
ATOM 4240 O O . LEU B 1 118 ? 3.1 16.969 8.922 1 98.88 118 LEU B O 1
ATOM 4244 N N . ILE B 1 119 ? 1.829 15.773 10.328 1 98.56 119 ILE B N 1
ATOM 4245 C CA . ILE B 1 119 ? 0.735 15.688 9.367 1 98.56 119 ILE B CA 1
ATOM 4246 C C . ILE B 1 119 ? -0.428 16.562 9.836 1 98.56 119 ILE B C 1
ATOM 4248 O O . ILE B 1 119 ? -1.038 16.297 10.875 1 98.56 119 ILE B O 1
ATOM 4252 N N . ASN B 1 120 ? -0.753 17.547 8.969 1 98.19 120 ASN B N 1
ATOM 4253 C CA . ASN B 1 120 ? -1.536 18.703 9.398 1 98.19 120 ASN B CA 1
ATOM 4254 C C . ASN B 1 120 ? -3.033 18.453 9.227 1 98.19 120 ASN B C 1
ATOM 4256 O O . ASN B 1 120 ? -3.77 19.359 8.828 1 98.19 120 ASN B O 1
ATOM 4260 N N . GLY B 1 121 ? -3.484 17.297 9.336 1 98.56 121 GLY B N 1
ATOM 4261 C CA . GLY B 1 121 ? -4.914 17.031 9.312 1 98.56 121 GLY B CA 1
ATOM 4262 C C . GLY B 1 121 ? -5.406 16.531 7.965 1 98.56 121 GLY B C 1
ATOM 4263 O O . GLY B 1 121 ? -4.727 16.703 6.949 1 98.56 121 GLY B O 1
ATOM 4264 N N . ASP B 1 122 ? -6.672 15.977 7.996 1 98.75 122 ASP B N 1
ATOM 4265 C CA . ASP B 1 122 ? -7.262 15.297 6.844 1 98.75 122 ASP B CA 1
ATOM 4266 C C . ASP B 1 122 ? -6.344 14.195 6.324 1 98.75 122 ASP B C 1
ATOM 4268 O O . ASP B 1 122 ? -5.863 14.266 5.191 1 98.75 122 ASP B O 1
ATOM 4272 N N . LEU B 1 123 ? -6.285 13.188 7.191 1 98.88 123 LEU B N 1
ATOM 4273 C CA . LEU B 1 123 ? -5.27 12.148 7.027 1 98.88 123 LEU B CA 1
ATOM 4274 C C . LEU B 1 123 ? -5.641 11.203 5.891 1 98.88 123 LEU B C 1
ATOM 4276 O O . LEU B 1 123 ? -4.953 11.156 4.867 1 98.88 123 LEU B O 1
ATOM 4280 N N . CYS B 1 124 ? -6.828 10.531 6.004 1 98.69 124 CYS B N 1
ATOM 4281 C CA . CYS B 1 124 ? -7.125 9.492 5.02 1 98.69 124 CYS B CA 1
ATOM 4282 C C . CYS B 1 124 ? -8.492 9.719 4.387 1 98.69 124 CYS B C 1
ATOM 4284 O O . CYS B 1 124 ? -8.844 9.055 3.41 1 98.69 124 CYS B O 1
ATOM 4286 N N . TYR B 1 125 ? -9.297 10.664 4.984 1 98.56 125 TYR B N 1
ATOM 4287 C CA . TYR B 1 125 ? -10.625 10.984 4.473 1 98.56 125 TYR B CA 1
ATOM 4288 C C . TYR B 1 125 ? -11.562 9.789 4.59 1 98.56 125 TYR B C 1
ATOM 4290 O O . TYR B 1 125 ? -12.406 9.57 3.721 1 98.56 125 TYR B O 1
ATOM 4298 N N . ALA B 1 126 ? -11.438 9.016 5.613 1 98.5 126 ALA B N 1
ATOM 4299 C CA . ALA B 1 126 ? -12.289 7.848 5.836 1 98.5 126 ALA B CA 1
ATOM 4300 C C . ALA B 1 126 ? -13.75 8.258 5.965 1 98.5 126 ALA B C 1
ATOM 4302 O O . ALA B 1 126 ? -14.648 7.488 5.605 1 98.5 126 ALA B O 1
ATOM 4303 N N . ASN B 1 127 ? -14.023 9.453 6.395 1 98.31 127 ASN B N 1
ATOM 4304 C CA . ASN B 1 127 ? -15.398 9.875 6.609 1 98.31 127 ASN B CA 1
ATOM 4305 C C . ASN B 1 127 ? -16.172 9.969 5.293 1 98.31 127 ASN B C 1
ATOM 4307 O O . ASN B 1 127 ? -17.406 9.984 5.289 1 98.31 127 ASN B O 1
ATOM 4311 N N . LEU B 1 128 ? -15.492 10.023 4.16 1 97.19 128 LEU B N 1
ATOM 4312 C CA . LEU B 1 128 ? -16.109 10.078 2.842 1 97.19 128 LEU B CA 1
ATOM 4313 C C . LEU B 1 128 ? -16.328 8.672 2.285 1 97.19 128 LEU B C 1
ATOM 4315 O O . LEU B 1 128 ? -17.141 8.477 1.375 1 97.19 128 LEU B O 1
ATOM 4319 N N . ALA B 1 129 ? -15.578 7.699 2.746 1 96.81 129 ALA B N 1
ATOM 4320 C CA . ALA B 1 129 ? -15.43 6.395 2.107 1 96.81 129 ALA B CA 1
ATOM 4321 C C . ALA B 1 129 ? -16.594 5.477 2.459 1 96.81 129 ALA B C 1
ATOM 4323 O O . ALA B 1 129 ? -17.203 5.613 3.525 1 96.81 129 ALA B O 1
ATOM 4324 N N . GLN B 1 130 ? -16.875 4.539 1.534 1 94.19 130 GLN B N 1
ATOM 4325 C CA . GLN B 1 130 ? -17.859 3.492 1.795 1 94.19 130 GLN B CA 1
ATOM 4326 C C . GLN B 1 130 ? -17.438 2.621 2.973 1 94.19 130 GLN B C 1
ATOM 4328 O O . GLN B 1 130 ? -18.25 2.291 3.836 1 94.19 130 GLN B O 1
ATOM 4333 N N . ASP B 1 131 ? -16.234 2.225 3.037 1 95.31 131 ASP B N 1
ATOM 4334 C CA . ASP B 1 131 ? -15.648 1.441 4.117 1 95.31 131 ASP B CA 1
ATOM 4335 C C . ASP B 1 131 ? -14.578 2.244 4.863 1 95.31 131 ASP B C 1
ATOM 4337 O O . ASP B 1 131 ? -13.406 2.238 4.477 1 95.31 131 ASP B O 1
ATOM 4341 N N . ARG B 1 132 ? -14.984 2.826 6.059 1 97.75 132 ARG B N 1
ATOM 4342 C CA . ARG B 1 132 ? -14.094 3.691 6.828 1 97.75 132 ARG B CA 1
ATOM 4343 C C . ARG B 1 132 ? -12.891 2.914 7.355 1 97.75 132 ARG B C 1
ATOM 4345 O O . ARG B 1 132 ? -11.758 3.393 7.293 1 97.75 132 ARG B O 1
ATOM 4352 N N . ILE B 1 133 ? -13.18 1.742 7.812 1 96.56 133 ILE B N 1
ATOM 4353 C CA . ILE B 1 133 ? -12.148 0.936 8.469 1 96.56 133 ILE B CA 1
ATOM 4354 C C . ILE B 1 133 ? -11.086 0.531 7.449 1 96.56 133 ILE B C 1
ATOM 4356 O O . ILE B 1 133 ? -9.891 0.605 7.73 1 96.56 133 ILE B O 1
ATOM 4360 N N . ARG B 1 134 ? -11.5 0.141 6.207 1 95.25 134 ARG B N 1
ATOM 4361 C CA . ARG B 1 134 ? -10.547 -0.174 5.148 1 95.25 134 ARG B CA 1
ATOM 4362 C C . ARG B 1 134 ? -9.703 1.043 4.793 1 95.25 134 ARG B C 1
ATOM 4364 O O . ARG B 1 134 ? -8.492 0.921 4.578 1 95.25 134 ARG B O 1
ATOM 4371 N N . THR B 1 135 ? -10.328 2.154 4.75 1 97.5 135 THR B N 1
ATOM 4372 C CA . THR B 1 135 ? -9.625 3.373 4.371 1 97.5 135 THR B CA 1
ATOM 4373 C C . THR B 1 135 ? -8.531 3.699 5.383 1 97.5 135 THR B C 1
ATOM 4375 O O . THR B 1 135 ? -7.406 4.031 5 1 97.5 135 THR B O 1
ATOM 4378 N N . TRP B 1 136 ? -8.82 3.592 6.672 1 98.12 136 TRP B N 1
ATOM 4379 C CA . TRP B 1 136 ? -7.812 3.777 7.707 1 98.12 136 TRP B CA 1
ATOM 4380 C C . TRP B 1 136 ? -6.691 2.756 7.562 1 98.12 136 TRP B C 1
ATOM 4382 O O . TRP B 1 136 ? -5.508 3.104 7.641 1 98.12 136 TRP B O 1
ATOM 4392 N N . SER B 1 137 ? -7.082 1.511 7.336 1 95.44 137 SER B N 1
ATOM 4393 C CA . SER B 1 137 ? -6.09 0.449 7.191 1 95.44 137 SER B CA 1
ATOM 4394 C C . SER B 1 137 ? -5.156 0.724 6.016 1 95.44 137 SER B C 1
ATOM 4396 O O . SER B 1 137 ? -3.941 0.557 6.133 1 95.44 137 SER B O 1
ATOM 4398 N N . ASP B 1 138 ? -5.758 1.129 4.883 1 96.44 138 ASP B N 1
ATOM 4399 C CA . ASP B 1 138 ? -4.977 1.452 3.695 1 96.44 138 ASP B CA 1
ATOM 4400 C C . ASP B 1 138 ? -4 2.592 3.975 1 96.44 138 ASP B C 1
ATOM 4402 O O . ASP B 1 138 ? -2.873 2.59 3.473 1 96.44 138 ASP B O 1
ATOM 4406 N N . TRP B 1 139 ? -4.461 3.543 4.766 1 98.12 139 TRP B N 1
ATOM 4407 C CA . TRP B 1 139 ? -3.619 4.688 5.098 1 98.12 139 TRP B CA 1
ATOM 4408 C C . TRP B 1 139 ? -2.428 4.262 5.949 1 98.12 139 TRP B C 1
ATOM 4410 O O . TRP B 1 139 ? -1.297 4.688 5.703 1 98.12 139 TRP B O 1
ATOM 4420 N N . PHE B 1 140 ? -2.646 3.453 6.938 1 96.75 140 PHE B N 1
ATOM 4421 C CA . PHE B 1 140 ? -1.567 2.979 7.793 1 96.75 140 PHE B CA 1
ATOM 4422 C C . PHE B 1 140 ? -0.598 2.102 7.012 1 96.75 140 PHE B C 1
ATOM 4424 O O . PHE B 1 140 ? 0.618 2.199 7.188 1 96.75 140 PHE B O 1
ATOM 4431 N N . ASP B 1 141 ? -1.153 1.257 6.145 1 93.81 141 ASP B N 1
ATOM 4432 C CA . ASP B 1 141 ? -0.297 0.416 5.312 1 93.81 141 ASP B CA 1
ATOM 4433 C C . ASP B 1 141 ? 0.601 1.263 4.414 1 93.81 141 ASP B C 1
ATOM 4435 O O . ASP B 1 141 ? 1.777 0.946 4.227 1 93.81 141 ASP B O 1
ATOM 4439 N N . ASN B 1 142 ? 0.04 2.271 3.852 1 96.44 142 ASN B N 1
ATOM 4440 C CA . ASN B 1 142 ? 0.799 3.186 3.006 1 96.44 142 ASN B CA 1
ATOM 4441 C C . ASN B 1 142 ? 1.911 3.881 3.787 1 96.44 142 ASN B C 1
ATOM 4443 O O . ASN B 1 142 ? 3.053 3.939 3.328 1 96.44 142 ASN B O 1
ATOM 4447 N N . ASN B 1 143 ? 1.583 4.324 4.93 1 97.44 143 ASN B N 1
ATOM 4448 C CA . ASN B 1 143 ? 2.496 5.215 5.637 1 97.44 143 ASN B CA 1
ATOM 4449 C C . ASN B 1 143 ? 3.506 4.434 6.473 1 97.44 143 ASN B C 1
ATOM 4451 O O . ASN B 1 143 ? 4.527 4.98 6.895 1 97.44 143 ASN B O 1
ATOM 4455 N N . THR B 1 144 ? 3.279 3.18 6.738 1 94.06 144 THR B N 1
ATOM 4456 C CA . THR B 1 144 ? 4.238 2.367 7.477 1 94.06 144 THR B CA 1
ATOM 4457 C C . THR B 1 144 ? 5.578 2.309 6.746 1 94.06 144 THR B C 1
ATOM 4459 O O . THR B 1 144 ? 6.609 2.021 7.355 1 94.06 144 THR B O 1
ATOM 4462 N N . ARG B 1 145 ? 5.602 2.646 5.441 1 91.62 145 ARG B N 1
ATOM 4463 C CA . ARG B 1 145 ? 6.824 2.715 4.652 1 91.62 145 ARG B CA 1
ATOM 4464 C C . ARG B 1 145 ? 7.773 3.775 5.199 1 91.62 145 ARG B C 1
ATOM 4466 O O . ARG B 1 145 ? 8.969 3.766 4.895 1 91.62 145 ARG B O 1
ATOM 4473 N N . SER B 1 146 ? 7.215 4.645 6.035 1 94.12 146 SER B N 1
ATOM 4474 C CA . SER B 1 146 ? 8.008 5.664 6.711 1 94.12 146 SER B CA 1
ATOM 4475 C C . SER B 1 146 ? 7.781 5.637 8.219 1 94.12 146 SER B C 1
ATOM 4477 O O . SER B 1 146 ? 8.734 5.641 8.992 1 94.12 146 SER B O 1
ATOM 4479 N N . ALA B 1 147 ? 6.57 5.48 8.641 1 95.56 147 ALA B N 1
ATOM 4480 C CA . ALA B 1 147 ? 6.156 5.656 10.031 1 95.56 147 ALA B CA 1
ATOM 4481 C C . ALA B 1 147 ? 6.789 4.598 10.93 1 95.56 147 ALA B C 1
ATOM 4483 O O . ALA B 1 147 ? 6.844 4.762 12.148 1 95.56 147 ALA B O 1
ATOM 4484 N N . ARG B 1 148 ? 7.293 3.533 10.422 1 92.94 148 ARG B N 1
ATOM 4485 C CA . ARG B 1 148 ? 7.98 2.539 11.234 1 92.94 148 ARG B CA 1
ATOM 4486 C C . ARG B 1 148 ? 9.391 3.004 11.594 1 92.94 148 ARG B C 1
ATOM 4488 O O . ARG B 1 148 ? 10.023 2.443 12.492 1 92.94 148 ARG B O 1
ATOM 4495 N N . TYR B 1 149 ? 9.867 4.105 10.914 1 91.69 149 TYR B N 1
ATOM 4496 C CA . TYR B 1 149 ? 11.234 4.555 11.125 1 91.69 149 TYR B CA 1
ATOM 4497 C C . TYR B 1 149 ? 11.266 5.918 11.812 1 91.69 149 TYR B C 1
ATOM 4499 O O . TYR B 1 149 ? 12.289 6.312 12.375 1 91.69 149 TYR B O 1
ATOM 4507 N N . ARG B 1 150 ? 10.25 6.633 11.672 1 93.5 150 ARG B N 1
ATOM 4508 C CA . ARG B 1 150 ? 10.172 7.965 12.266 1 93.5 150 ARG B CA 1
ATOM 4509 C C . ARG B 1 150 ? 8.75 8.289 12.688 1 93.5 150 ARG B C 1
ATOM 4511 O O . ARG B 1 150 ? 7.785 7.879 12.039 1 93.5 150 ARG B O 1
ATOM 4518 N N . PRO B 1 151 ? 8.625 9.047 13.727 1 96 151 PRO B N 1
ATOM 4519 C CA . PRO B 1 151 ? 7.277 9.391 14.188 1 96 151 PRO B CA 1
ATOM 4520 C C . PRO B 1 151 ? 6.512 10.258 13.195 1 96 151 PRO B C 1
ATOM 4522 O O . PRO B 1 151 ? 7.066 11.227 12.664 1 96 151 PRO B O 1
ATOM 4525 N N . TRP B 1 152 ? 5.34 9.883 12.836 1 97.94 152 TRP B N 1
ATOM 4526 C CA . TRP B 1 152 ? 4.352 10.727 12.18 1 97.94 152 TRP B CA 1
ATOM 4527 C C . TRP B 1 152 ? 3.375 11.312 13.195 1 97.94 152 TRP B C 1
ATOM 4529 O O . TRP B 1 152 ? 2.543 10.586 13.75 1 97.94 152 TRP B O 1
ATOM 4539 N N . MET B 1 153 ? 3.498 12.578 13.477 1 98.56 153 MET B N 1
ATOM 4540 C CA . MET B 1 153 ? 2.729 13.266 14.508 1 98.56 153 MET B CA 1
ATOM 4541 C C . MET B 1 153 ? 1.505 13.953 13.906 1 98.56 153 MET B C 1
ATOM 4543 O O . MET B 1 153 ? 1.633 14.961 13.219 1 98.56 153 MET B O 1
ATOM 4547 N N . PRO B 1 154 ? 0.307 13.453 14.219 1 98.56 154 PRO B N 1
ATOM 4548 C CA . PRO B 1 154 ? -0.874 13.938 13.5 1 98.56 154 PRO B CA 1
ATOM 4549 C C . PRO B 1 154 ? -1.568 15.094 14.219 1 98.56 154 PRO B C 1
ATOM 4551 O O . PRO B 1 154 ? -1.506 15.188 15.445 1 98.56 154 PRO B O 1
ATOM 4554 N N . ALA B 1 155 ? -2.156 15.961 13.484 1 98.62 155 ALA B N 1
ATOM 4555 C CA . ALA B 1 155 ? -3.275 16.797 13.906 1 98.62 155 ALA B CA 1
ATOM 4556 C C . ALA B 1 155 ? -4.578 16.359 13.25 1 98.62 155 ALA B C 1
ATOM 4558 O O . ALA B 1 155 ? -4.57 15.875 12.109 1 98.62 155 ALA B O 1
ATOM 4559 N N . ALA B 1 156 ? -5.648 16.469 13.977 1 98.25 156 ALA B N 1
ATOM 4560 C CA . ALA B 1 156 ? -6.934 16.109 13.375 1 98.25 156 ALA B CA 1
ATOM 4561 C C . ALA B 1 156 ? -7.48 17.25 12.531 1 98.25 156 ALA B C 1
ATOM 4563 O O . ALA B 1 156 ? -7.336 18.422 12.883 1 98.25 156 ALA B O 1
ATOM 4564 N N . GLY B 1 157 ? -8.008 16.906 11.398 1 98.5 157 GLY B N 1
ATOM 4565 C CA . GLY B 1 157 ? -8.758 17.844 10.578 1 98.5 157 GLY B CA 1
ATOM 4566 C C . GLY B 1 157 ? -10.242 17.531 10.539 1 98.5 157 GLY B C 1
ATOM 4567 O O . GLY B 1 157 ? -10.734 16.703 11.305 1 98.5 157 GLY B O 1
ATOM 4568 N N . ASN B 1 158 ? -10.961 18.297 9.727 1 98.19 158 ASN B N 1
ATOM 4569 C CA . ASN B 1 158 ? -12.406 18.141 9.664 1 98.19 158 ASN B CA 1
ATOM 4570 C C . ASN B 1 158 ? -12.789 16.781 9.086 1 98.19 158 ASN B C 1
ATOM 4572 O O . ASN B 1 158 ? -13.875 16.266 9.367 1 98.19 158 ASN B O 1
ATOM 4576 N N . HIS B 1 159 ? -11.898 16.062 8.438 1 98.62 159 HIS B N 1
ATOM 4577 C CA . HIS B 1 159 ? -12.258 14.789 7.828 1 98.62 159 HIS B CA 1
ATOM 4578 C C . HIS B 1 159 ? -11.906 13.625 8.742 1 98.62 159 HIS B C 1
ATOM 4580 O O . HIS B 1 159 ? -12.18 12.469 8.414 1 98.62 159 HIS B O 1
ATOM 4586 N N . GLU B 1 160 ? -11.359 13.906 9.891 1 98.75 160 GLU B N 1
ATOM 4587 C CA . GLU B 1 160 ? -11.289 12.891 10.93 1 98.75 160 GLU B CA 1
ATOM 4588 C C . GLU B 1 160 ? -12.602 12.805 11.703 1 98.75 160 GLU B C 1
ATOM 4590 O O . GLU B 1 160 ? -12.797 11.898 12.516 1 98.75 160 GLU B O 1
ATOM 4595 N N . ASN B 1 161 ? -13.492 13.766 11.414 1 98.38 161 ASN B N 1
ATOM 4596 C CA . ASN B 1 161 ? -14.836 13.742 11.984 1 98.38 161 ASN B CA 1
ATOM 4597 C C . ASN B 1 161 ? -15.734 12.742 11.266 1 98.38 161 ASN B C 1
ATOM 4599 O O . ASN B 1 161 ? -16.25 13.023 10.18 1 98.38 161 ASN B O 1
ATOM 4603 N N . GLU B 1 162 ? -15.922 11.609 11.93 1 98.31 162 GLU B N 1
ATOM 4604 C CA . GLU B 1 162 ? -16.75 10.523 11.414 1 98.31 162 GLU B CA 1
ATOM 4605 C C . GLU B 1 162 ? -18.047 10.398 12.211 1 98.31 162 GLU B C 1
ATOM 4607 O O . GLU B 1 162 ? -18.047 9.953 13.359 1 98.31 162 GLU B O 1
ATOM 4612 N N . VAL B 1 163 ? -19.141 10.742 11.547 1 96.31 163 VAL B N 1
ATOM 4613 C CA . VAL B 1 163 ? -20.422 10.828 12.219 1 96.31 163 VAL B CA 1
ATOM 4614 C C . VAL B 1 163 ? -20.703 9.531 12.977 1 96.31 163 VAL B C 1
ATOM 4616 O O . VAL B 1 163 ? -20.5 8.438 12.438 1 96.31 163 VAL B O 1
ATOM 4619 N N . GLY B 1 164 ? -21.047 9.617 14.219 1 96.94 164 GLY B N 1
ATOM 4620 C CA . GLY B 1 164 ? -21.438 8.477 15.039 1 96.94 164 GLY B CA 1
ATOM 4621 C C . GLY B 1 164 ? -20.281 7.902 15.844 1 96.94 164 GLY B C 1
ATOM 4622 O O . GLY B 1 164 ? -20.5 7.141 16.781 1 96.94 164 GLY B O 1
ATOM 4623 N N . ASN B 1 165 ? -19.094 8.195 15.508 1 98 165 ASN B N 1
ATOM 4624 C CA . ASN B 1 165 ? -17.922 7.676 16.203 1 98 165 ASN B CA 1
ATOM 4625 C C . ASN B 1 165 ? -17.578 8.531 17.422 1 98 165 ASN B C 1
ATOM 4627 O O . ASN B 1 165 ? -16.594 9.258 17.422 1 98 165 ASN B O 1
ATOM 4631 N N . GLY B 1 166 ? -18.312 8.328 18.516 1 95.69 166 GLY B N 1
ATOM 4632 C CA . GLY B 1 166 ? -18.094 9.078 19.75 1 95.69 166 GLY B CA 1
ATOM 4633 C C . GLY B 1 166 ? -18.906 10.352 19.828 1 95.69 166 GLY B C 1
ATOM 4634 O O . GLY B 1 166 ? -19.719 10.633 18.922 1 95.69 166 GLY B O 1
ATOM 4635 N N . PRO B 1 167 ? -18.734 11.148 20.828 1 94.06 167 PRO B N 1
ATOM 4636 C CA . PRO B 1 167 ? -19.609 12.297 21.078 1 94.06 167 PRO B CA 1
ATOM 4637 C C . PRO B 1 167 ? -19.469 13.391 20.016 1 94.06 167 PRO B C 1
ATOM 4639 O O . PRO B 1 167 ? -20.438 14.086 19.719 1 94.06 167 PRO B O 1
ATOM 4642 N N . ILE B 1 168 ? -18.25 13.445 19.422 1 95.5 168 ILE B N 1
ATOM 4643 C CA . ILE B 1 168 ? -18.109 14.508 18.438 1 95.5 168 ILE B CA 1
ATOM 4644 C C . ILE B 1 168 ? -17.5 13.953 17.156 1 95.5 168 ILE B C 1
ATOM 4646 O O . ILE B 1 168 ? -17.016 14.703 16.312 1 95.5 168 ILE B O 1
ATOM 4650 N N . GLY B 1 169 ? -17.359 12.664 17.031 1 97.69 169 GLY B N 1
ATOM 4651 C CA . GLY B 1 169 ? -17.047 12.055 15.75 1 97.69 169 GLY B CA 1
ATOM 4652 C C . GLY B 1 169 ? -15.578 11.711 15.602 1 97.69 169 GLY B C 1
ATOM 4653 O O . GLY B 1 169 ? -15.117 11.391 14.508 1 97.69 169 GLY B O 1
ATOM 4654 N N . TYR B 1 170 ? -14.734 11.711 16.703 1 98.31 170 TYR B N 1
ATOM 4655 C CA . TYR B 1 170 ? -13.297 11.578 16.547 1 98.31 170 TYR B CA 1
ATOM 4656 C C . TYR B 1 170 ? -12.781 10.328 17.25 1 98.31 170 TYR B C 1
ATOM 4658 O O . TYR B 1 170 ? -11.578 10.195 17.484 1 98.31 170 TYR B O 1
ATOM 4666 N N . ASP B 1 171 ? -13.664 9.336 17.531 1 98.25 171 ASP B N 1
ATOM 4667 C CA . ASP B 1 171 ? -13.258 8.133 18.25 1 98.25 171 ASP B CA 1
ATOM 4668 C C . ASP B 1 171 ? -12.227 7.34 17.453 1 98.25 171 ASP B C 1
ATOM 4670 O O . ASP B 1 171 ? -11.328 6.723 18.031 1 98.25 171 ASP B O 1
ATOM 4674 N N . ALA B 1 172 ? -12.438 7.281 16.109 1 98.62 172 ALA B N 1
ATOM 4675 C CA . ALA B 1 172 ? -11.461 6.566 15.305 1 98.62 172 ALA B CA 1
ATOM 4676 C C . ALA B 1 172 ? -10.07 7.18 15.461 1 98.62 172 ALA B C 1
ATOM 4678 O O . ALA B 1 172 ? -9.109 6.48 15.797 1 98.62 172 ALA B O 1
ATOM 4679 N N . TYR B 1 173 ? -10 8.516 15.305 1 98.69 173 TYR B N 1
ATOM 4680 C CA . TYR B 1 173 ? -8.734 9.227 15.445 1 98.69 173 TYR B CA 1
ATOM 4681 C C . TYR B 1 173 ? -8.133 8.992 16.828 1 98.69 173 TYR B C 1
ATOM 4683 O O . TYR B 1 173 ? -6.945 8.672 16.953 1 98.69 173 TYR B O 1
ATOM 4691 N N . GLN B 1 174 ? -8.938 9.117 17.828 1 98.44 174 GLN B N 1
ATOM 4692 C CA . GLN B 1 174 ? -8.484 9.023 19.203 1 98.44 174 GLN B CA 1
ATOM 4693 C C . GLN B 1 174 ? -8.062 7.594 19.547 1 98.44 174 GLN B C 1
ATOM 4695 O O . GLN B 1 174 ? -7.285 7.375 20.484 1 98.44 174 GLN B O 1
ATOM 4700 N N . THR B 1 175 ? -8.625 6.617 18.844 1 98.31 175 THR B N 1
ATOM 4701 C CA . THR B 1 175 ? -8.25 5.223 19.078 1 98.31 175 THR B CA 1
ATOM 4702 C C . THR B 1 175 ? -6.957 4.887 18.344 1 98.31 175 THR B C 1
ATOM 4704 O O . THR B 1 175 ? -6.074 4.227 18.891 1 98.31 175 THR B O 1
ATOM 4707 N N . TYR B 1 176 ? -6.75 5.375 17.125 1 98.31 176 TYR B N 1
ATOM 4708 C CA . TYR B 1 176 ? -5.609 5.02 16.281 1 98.31 176 TYR B CA 1
ATOM 4709 C C . TYR B 1 176 ? -4.34 5.703 16.781 1 98.31 176 TYR B C 1
ATOM 4711 O O . TYR B 1 176 ? -3.236 5.184 16.594 1 98.31 176 TYR B O 1
ATOM 4719 N N . PHE B 1 177 ? -4.465 6.867 17.422 1 98.25 177 PHE B N 1
ATOM 4720 C CA . PHE B 1 177 ? -3.268 7.633 17.75 1 98.25 177 PHE B CA 1
ATOM 4721 C C . PHE B 1 177 ? -3.127 7.805 19.25 1 98.25 177 PHE B C 1
ATOM 4723 O O . PHE B 1 177 ? -4.059 8.258 19.922 1 98.25 177 PHE B O 1
ATOM 4730 N N . ALA B 1 178 ? -2.018 7.43 19.75 1 96.75 178 ALA B N 1
ATOM 4731 C CA . ALA B 1 178 ? -1.594 7.727 21.109 1 96.75 178 ALA B CA 1
ATOM 4732 C C . ALA B 1 178 ? -0.553 8.844 21.141 1 96.75 178 ALA B C 1
ATOM 4734 O O . ALA B 1 178 ? 0.644 8.586 20.984 1 96.75 178 ALA B O 1
ATOM 4735 N N . VAL B 1 179 ? -0.989 10.031 21.344 1 97.56 179 VAL B N 1
ATOM 4736 C CA . VAL B 1 179 ? -0.142 11.219 21.344 1 97.56 179 VAL B CA 1
ATOM 4737 C C . VAL B 1 179 ? 0.093 11.68 22.781 1 97.56 179 VAL B C 1
ATOM 4739 O O . VAL B 1 179 ? -0.52 11.156 23.719 1 97.56 179 VAL B O 1
ATOM 4742 N N . PRO B 1 180 ? 1.026 12.625 23.016 1 97.25 180 PRO B N 1
ATOM 4743 C CA . PRO B 1 180 ? 1.281 13.094 24.391 1 97.25 180 PRO B CA 1
ATOM 4744 C C . PRO B 1 180 ? 0.023 13.617 25.078 1 97.25 180 PRO B C 1
ATOM 4746 O O . PRO B 1 180 ? -0.827 14.234 24.422 1 97.25 180 PRO B O 1
ATOM 4749 N N . ASP B 1 181 ? -0.021 13.406 26.328 1 96.69 181 ASP B N 1
ATOM 4750 C CA . ASP B 1 181 ? -1.188 13.773 27.125 1 96.69 181 ASP B CA 1
ATOM 4751 C C . ASP B 1 181 ? -1.185 15.266 27.453 1 96.69 181 ASP B C 1
ATOM 4753 O O . ASP B 1 181 ? -0.233 15.773 28.047 1 96.69 181 ASP B O 1
ATOM 4757 N N . SER B 1 182 ? -2.227 15.93 27.047 1 97.56 182 SER B N 1
ATOM 4758 C CA . SER B 1 182 ? -2.355 17.359 27.312 1 97.56 182 SER B CA 1
ATOM 4759 C C . SER B 1 182 ? -3.08 17.609 28.641 1 97.56 182 SER B C 1
ATOM 4761 O O . SER B 1 182 ? -3.121 18.734 29.125 1 97.56 182 SER B O 1
ATOM 4763 N N . GLY B 1 183 ? -3.635 16.609 29.188 1 97.25 183 GLY B N 1
ATOM 4764 C CA . GLY B 1 183 ? -4.465 16.75 30.375 1 97.25 183 GLY B CA 1
ATOM 4765 C C . GLY B 1 183 ? -5.898 17.125 30.047 1 97.25 183 GLY B C 1
ATOM 4766 O O . GLY B 1 183 ? -6.648 17.531 30.938 1 97.25 183 GLY B O 1
ATOM 4767 N N . SER B 1 184 ? -6.309 16.938 28.828 1 96.75 184 SER B N 1
ATOM 4768 C CA . SER B 1 184 ? -7.672 17.25 28.406 1 96.75 184 SER B CA 1
ATOM 4769 C C . SER B 1 184 ? -8.672 16.297 29.062 1 96.75 184 SER B C 1
ATOM 4771 O O . SER B 1 184 ? -8.289 15.266 29.609 1 96.75 184 SER B O 1
ATOM 4773 N N . SER B 1 185 ? -9.953 16.672 28.984 1 96.31 185 SER B N 1
ATOM 4774 C CA . SER B 1 185 ? -11.008 15.758 29.406 1 96.31 185 SER B CA 1
ATOM 4775 C C . SER B 1 185 ? -10.977 14.469 28.594 1 96.31 185 SER B C 1
ATOM 4777 O O . SER B 1 185 ? -10.547 14.469 27.438 1 96.31 185 SER B O 1
ATOM 4779 N N . PRO B 1 186 ? -11.43 13.398 29.203 1 93.06 186 PRO B N 1
ATOM 4780 C CA . PRO B 1 186 ? -11.312 12.094 28.562 1 93.06 186 PRO B CA 1
ATOM 4781 C C . PRO B 1 186 ? -11.938 12.055 27.172 1 93.06 186 PRO B C 1
ATOM 4783 O O . PRO B 1 186 ? -11.391 11.43 26.25 1 93.06 186 PRO B O 1
ATOM 4786 N N . GLN B 1 187 ? -13.008 12.734 27 1 94.38 187 GLN B N 1
ATOM 4787 C CA . GLN B 1 187 ? -13.719 12.727 25.734 1 94.38 187 GLN B CA 1
ATOM 4788 C C . GLN B 1 187 ? -12.938 13.477 24.656 1 94.38 187 GLN B C 1
ATOM 4790 O O . GLN B 1 187 ? -13.195 13.305 23.469 1 94.38 187 GLN B O 1
ATOM 4795 N N . LEU B 1 188 ? -11.977 14.266 25.109 1 97.38 188 LEU B N 1
ATOM 4796 C CA . LEU B 1 188 ? -11.242 15.117 24.188 1 97.38 188 LEU B CA 1
ATOM 4797 C C . LEU B 1 188 ? -9.773 14.711 24.125 1 97.38 188 LEU B C 1
ATOM 4799 O O . LEU B 1 188 ? -8.953 15.414 23.531 1 97.38 188 LEU B O 1
ATOM 4803 N N . ARG B 1 189 ? -9.453 13.547 24.672 1 96.81 189 ARG B N 1
ATOM 4804 C CA . ARG B 1 189 ? -8.078 13.062 24.766 1 96.81 189 ARG B CA 1
ATOM 4805 C C . ARG B 1 189 ? -7.422 13.008 23.391 1 96.81 189 ARG B C 1
ATOM 4807 O O . ARG B 1 189 ? -8 12.469 22.438 1 96.81 189 ARG B O 1
ATOM 4814 N N . GLY B 1 190 ? -6.281 13.594 23.297 1 97.44 190 GLY B N 1
ATOM 4815 C CA . GLY B 1 190 ? -5.441 13.43 22.109 1 97.44 190 GLY B CA 1
ATOM 4816 C C . GLY B 1 190 ? -5.789 14.383 21 1 97.44 190 GLY B C 1
ATOM 4817 O O . GLY B 1 190 ? -5.109 14.422 19.969 1 97.44 190 GLY B O 1
ATOM 4818 N N . LEU B 1 191 ? -6.801 15.234 21.125 1 98.62 191 LEU B N 1
ATOM 4819 C CA . LEU B 1 191 ? -7.215 16.141 20.062 1 98.62 191 LEU B CA 1
ATOM 4820 C C . LEU B 1 191 ? -6.266 17.328 19.953 1 98.62 191 LEU B C 1
ATOM 4822 O O . LEU B 1 191 ? -6.234 18.016 18.922 1 98.62 191 LEU B O 1
ATOM 4826 N N . TRP B 1 192 ? -5.59 17.609 21.031 1 98.81 192 TRP B N 1
ATOM 4827 C CA . TRP B 1 192 ? -4.484 18.562 21.047 1 98.81 192 TRP B CA 1
ATOM 4828 C C . TRP B 1 192 ? -3.375 18.078 21.969 1 98.81 192 TRP B C 1
ATOM 4830 O O . TRP B 1 192 ? -3.619 17.297 22.891 1 98.81 192 TRP B O 1
ATOM 4840 N N . TYR B 1 193 ? -2.168 18.453 21.672 1 98.81 193 TYR B N 1
ATOM 4841 C CA . TYR B 1 193 ? -1.017 18.016 22.453 1 98.81 193 TYR B CA 1
ATOM 4842 C C . TYR B 1 193 ? 0.224 18.828 22.094 1 98.81 193 TYR B C 1
ATOM 4844 O O . TYR B 1 193 ? 0.176 19.688 21.219 1 98.81 193 TYR B O 1
ATOM 4852 N N . SER B 1 194 ? 1.281 18.609 22.859 1 98.75 194 SER B N 1
ATOM 4853 C CA . SER B 1 194 ? 2.566 19.234 22.562 1 98.75 194 SER B CA 1
ATOM 4854 C C . SER B 1 194 ? 3.723 18.281 22.875 1 98.75 194 SER B C 1
ATOM 4856 O O . SER B 1 194 ? 3.555 17.312 23.594 1 98.75 194 SER B O 1
ATOM 4858 N N . PHE B 1 195 ? 4.797 18.484 22.219 1 97.75 195 PHE B N 1
ATOM 4859 C CA . PHE B 1 195 ? 6.047 17.797 22.516 1 97.75 195 PHE B CA 1
ATOM 4860 C C . PHE B 1 195 ? 7.242 18.688 22.172 1 97.75 195 PHE B C 1
ATOM 4862 O O . PHE B 1 195 ? 7.094 19.703 21.5 1 97.75 195 PHE B O 1
ATOM 4869 N N . THR B 1 196 ? 8.359 18.312 22.734 1 97.12 196 THR B N 1
ATOM 4870 C CA . THR B 1 196 ? 9.594 19.062 22.516 1 97.12 196 THR B CA 1
ATOM 4871 C C . THR B 1 196 ? 10.633 18.188 21.812 1 97.12 196 THR B C 1
ATOM 4873 O O . THR B 1 196 ? 10.836 17.031 22.203 1 97.12 196 THR B O 1
ATOM 4876 N N . ALA B 1 197 ? 11.203 18.609 20.797 1 97.12 197 ALA B N 1
ATOM 4877 C CA . ALA B 1 197 ? 12.375 18.031 20.156 1 97.12 197 ALA B CA 1
ATOM 4878 C C . ALA B 1 197 ? 13.516 19.047 20.078 1 97.12 197 ALA B C 1
ATOM 4880 O O . ALA B 1 197 ? 13.43 20.031 19.344 1 97.12 197 ALA B O 1
ATOM 4881 N N . GLY B 1 198 ? 14.547 18.766 20.781 1 96.25 198 GLY B N 1
ATOM 4882 C CA . GLY B 1 198 ? 15.586 19.781 20.891 1 96.25 198 GLY B CA 1
ATOM 4883 C C . GLY B 1 198 ? 15.086 21.078 21.484 1 96.25 198 GLY B C 1
ATOM 4884 O O . GLY B 1 198 ? 14.484 21.094 22.562 1 96.25 198 GLY B O 1
ATOM 4885 N N . SER B 1 199 ? 15.297 22.141 20.75 1 97.25 199 SER B N 1
ATOM 4886 C CA . SER B 1 199 ? 14.891 23.453 21.219 1 97.25 199 SER B CA 1
ATOM 4887 C C . SER B 1 199 ? 13.586 23.891 20.562 1 97.25 199 SER B C 1
ATOM 4889 O O . SER B 1 199 ? 13.25 25.078 20.578 1 97.25 199 SER B O 1
ATOM 4891 N N . VAL B 1 200 ? 12.875 22.906 19.984 1 98.31 200 VAL B N 1
ATOM 4892 C CA . VAL B 1 200 ? 11.633 23.219 19.266 1 98.31 200 VAL B CA 1
ATOM 4893 C C . VAL B 1 200 ? 10.445 22.656 20.047 1 98.31 200 VAL B C 1
ATOM 4895 O O . VAL B 1 200 ? 10.359 21.453 20.281 1 98.31 200 VAL B O 1
ATOM 4898 N N . ARG B 1 201 ? 9.586 23.547 20.516 1 98.5 201 ARG B N 1
ATOM 4899 C CA . ARG B 1 201 ? 8.289 23.141 21.047 1 98.5 201 ARG B CA 1
ATOM 4900 C C . ARG B 1 201 ? 7.246 23.078 19.938 1 98.5 201 ARG B C 1
ATOM 4902 O O . ARG B 1 201 ? 6.969 24.078 19.281 1 98.5 201 ARG B O 1
ATOM 4909 N N . VAL B 1 202 ? 6.695 21.844 19.734 1 98.88 202 VAL B N 1
ATOM 4910 C CA . VAL B 1 202 ? 5.625 21.672 18.75 1 98.88 202 VAL B CA 1
ATOM 4911 C C . VAL B 1 202 ? 4.281 21.578 19.469 1 98.88 202 VAL B C 1
ATOM 4913 O O . VAL B 1 202 ? 4.141 20.828 20.438 1 98.88 202 VAL B O 1
ATOM 4916 N N . ILE B 1 203 ? 3.373 22.344 19 1 98.94 203 ILE B N 1
ATOM 4917 C CA . ILE B 1 203 ? 2.023 22.359 19.562 1 98.94 203 ILE B CA 1
ATOM 4918 C C . ILE B 1 203 ? 1.018 21.984 18.469 1 98.94 203 ILE B C 1
ATOM 4920 O O . ILE B 1 203 ? 0.91 22.656 17.453 1 98.94 203 ILE B O 1
ATOM 4924 N N . SER B 1 204 ? 0.324 20.875 18.672 1 98.94 204 SER B N 1
ATOM 4925 C CA . SER B 1 204 ? -0.73 20.438 17.766 1 98.94 204 SER B CA 1
ATOM 4926 C C . SER B 1 204 ? -2.107 20.844 18.281 1 98.94 204 SER B C 1
ATOM 4928 O O . SER B 1 204 ? -2.447 20.578 19.438 1 98.94 204 SER B O 1
ATOM 4930 N N . LEU B 1 205 ? -2.869 21.5 17.422 1 98.88 205 LEU B N 1
ATOM 4931 C CA . LEU B 1 205 ? -4.199 21.969 17.797 1 98.88 205 LEU B CA 1
ATOM 4932 C C . LEU B 1 205 ? -5.27 21.328 16.922 1 98.88 205 LEU B C 1
ATOM 4934 O O . LEU B 1 205 ? -5.016 21 15.758 1 98.88 205 LEU B O 1
ATOM 4938 N N . HIS B 1 206 ? -6.43 21.156 17.484 1 98.62 206 HIS B N 1
ATOM 4939 C CA . HIS B 1 206 ? -7.633 20.797 16.734 1 98.62 206 HIS B CA 1
ATOM 4940 C C . HIS B 1 206 ? -8.57 21.984 16.594 1 98.62 206 HIS B C 1
ATOM 4942 O O . HIS B 1 206 ? -9.5 22.141 17.391 1 98.62 206 HIS B O 1
ATOM 4948 N N . ASN B 1 207 ? -8.445 22.688 15.516 1 97.25 207 ASN B N 1
ATOM 4949 C CA . ASN B 1 207 ? -9.023 24.031 15.484 1 97.25 207 ASN B CA 1
ATOM 4950 C C . ASN B 1 207 ? -10.445 24.016 14.922 1 97.25 207 ASN B C 1
ATOM 4952 O O . ASN B 1 207 ? -11.102 25.047 14.859 1 97.25 207 ASN B O 1
ATOM 4956 N N . ASP B 1 208 ? -11 22.781 14.609 1 97.75 208 ASP B N 1
ATOM 4957 C CA . ASP B 1 208 ? -12.438 22.734 14.352 1 97.75 208 ASP B CA 1
ATOM 4958 C C . ASP B 1 208 ? -13.227 23.312 15.531 1 97.75 208 ASP B C 1
ATOM 4960 O O . ASP B 1 208 ? -14.359 23.766 15.359 1 97.75 208 ASP B O 1
ATOM 4964 N N . ASP B 1 209 ? -12.648 23.281 16.641 1 98.25 209 ASP B N 1
ATOM 4965 C CA . ASP B 1 209 ? -13.227 23.797 17.875 1 98.25 209 ASP B CA 1
ATOM 4966 C C . ASP B 1 209 ? -13.617 25.266 17.734 1 98.25 209 ASP B C 1
ATOM 4968 O O . ASP B 1 209 ? -14.648 25.688 18.266 1 98.25 209 ASP B O 1
ATOM 4972 N N . VAL B 1 210 ? -12.859 26.062 17.016 1 98.69 210 VAL B N 1
ATOM 4973 C CA . VAL B 1 210 ? -13.078 27.516 16.984 1 98.69 210 VAL B CA 1
ATOM 4974 C C . VAL B 1 210 ? -13.531 27.938 15.594 1 98.69 210 VAL B C 1
ATOM 4976 O O . VAL B 1 210 ? -13.992 29.062 15.398 1 98.69 210 VAL B O 1
ATOM 4979 N N . CYS B 1 211 ? -13.453 27.094 14.609 1 98.69 211 CYS B N 1
ATOM 4980 C CA . CYS B 1 211 ? -13.75 27.438 13.227 1 98.69 211 CYS B CA 1
ATOM 4981 C C . CYS B 1 211 ? -15.258 27.562 13.008 1 98.69 211 CYS B C 1
ATOM 4983 O O . CYS B 1 211 ? -16.031 26.781 13.562 1 98.69 211 CYS B O 1
ATOM 4985 N N . TYR B 1 212 ? -15.625 28.453 12.125 1 98.56 212 TYR B N 1
ATOM 4986 C CA . TYR B 1 212 ? -17.016 28.625 11.719 1 98.56 212 TYR B CA 1
ATOM 4987 C C . TYR B 1 212 ? -17.422 27.531 10.727 1 98.56 212 TYR B C 1
ATOM 4989 O O . TYR B 1 212 ? -18.578 27.094 10.711 1 98.56 212 TYR B O 1
ATOM 4997 N N . GLN B 1 213 ? -16.578 27.078 9.945 1 97.94 213 GLN B N 1
ATOM 4998 C CA . GLN B 1 213 ? -16.906 26.188 8.844 1 97.94 213 GLN B CA 1
ATOM 4999 C C . GLN B 1 213 ? -17.484 24.859 9.359 1 97.94 213 GLN B C 1
ATOM 5001 O O . GLN B 1 213 ? -16.938 24.281 10.297 1 97.94 213 GLN B O 1
ATOM 5006 N N . ASP B 1 214 ? -18.562 24.469 8.75 1 97.19 214 ASP B N 1
ATOM 5007 C CA . ASP B 1 214 ? -19.094 23.125 8.883 1 97.19 214 ASP B CA 1
ATOM 5008 C C . ASP B 1 214 ? -18.516 22.188 7.82 1 97.19 214 ASP B C 1
ATOM 5010 O O . ASP B 1 214 ? -19.125 21.984 6.77 1 97.19 214 ASP B O 1
ATOM 5014 N N . GLY B 1 215 ? -17.312 21.594 8.156 1 92.94 215 GLY B N 1
ATOM 5015 C CA . GLY B 1 215 ? -16.562 20.938 7.094 1 92.94 215 GLY B CA 1
ATOM 5016 C C . GLY B 1 215 ? -16.469 19.438 7.27 1 92.94 215 GLY B C 1
ATOM 5017 O O . GLY B 1 215 ? -16 18.734 6.371 1 92.94 215 GLY B O 1
ATOM 5018 N N . GLY B 1 216 ? -16.844 18.859 8.422 1 93.5 216 GLY B N 1
ATOM 5019 C CA . GLY B 1 216 ? -16.828 17.422 8.672 1 93.5 216 GLY B CA 1
ATOM 5020 C C . GLY B 1 216 ? -18.172 16.766 8.477 1 93.5 216 GLY B C 1
ATOM 5021 O O . GLY B 1 216 ? -19.047 17.312 7.801 1 93.5 216 GLY B O 1
ATOM 5022 N N . ASN B 1 217 ? -18.281 15.539 8.977 1 95.81 217 ASN B N 1
ATOM 5023 C CA . ASN B 1 217 ? -19.578 14.867 8.898 1 95.81 217 ASN B CA 1
ATOM 5024 C C . ASN B 1 217 ? -20.609 15.516 9.82 1 95.81 217 ASN B C 1
ATOM 5026 O O . ASN B 1 217 ? -21.812 15.336 9.641 1 95.81 217 ASN B O 1
ATOM 5030 N N . SER B 1 218 ? -20.141 16.25 10.844 1 95.38 218 SER B N 1
ATOM 5031 C CA . SER B 1 218 ? -21 16.984 11.766 1 95.38 218 SER B CA 1
ATOM 5032 C C . SER B 1 218 ? -20.359 18.312 12.156 1 95.38 218 SER B C 1
ATOM 5034 O O . SER B 1 218 ? -19.156 18.5 12.016 1 95.38 218 SER B O 1
ATOM 5036 N N . TYR B 1 219 ? -21.234 19.25 12.555 1 96.81 219 TYR B N 1
ATOM 5037 C CA . TYR B 1 219 ? -20.766 20.562 12.984 1 96.81 219 TYR B CA 1
ATOM 5038 C C . TYR B 1 219 ? -20.312 20.531 14.438 1 96.81 219 TYR B C 1
ATOM 5040 O O . TYR B 1 219 ? -21.109 20.281 15.336 1 96.81 219 TYR B O 1
ATOM 5048 N N . VAL B 1 220 ? -19.016 20.875 14.703 1 96.69 220 VAL B N 1
ATOM 5049 C CA . VAL B 1 220 ? -18.484 20.609 16.031 1 96.69 220 VAL B CA 1
ATOM 5050 C C . VAL B 1 220 ? -17.859 21.891 16.594 1 96.69 220 VAL B C 1
ATOM 5052 O O . VAL B 1 220 ? -16.969 21.828 17.453 1 96.69 220 VAL B O 1
ATOM 5055 N N . ARG B 1 221 ? -18.188 23.031 16.172 1 97.44 221 ARG B N 1
ATOM 5056 C CA . ARG B 1 221 ? -17.672 24.281 16.734 1 97.44 221 ARG B CA 1
ATOM 5057 C C . ARG B 1 221 ? -18.016 24.406 18.219 1 97.44 221 ARG B C 1
ATOM 5059 O O . ARG B 1 221 ? -19.156 24.156 18.609 1 97.44 221 ARG B O 1
ATOM 5066 N N . GLY B 1 222 ? -17.047 24.75 19 1 98.06 222 GLY B N 1
ATOM 5067 C CA . GLY B 1 222 ? -17.266 25.016 20.422 1 98.06 222 GLY B CA 1
ATOM 5068 C C . GLY B 1 222 ? -17.312 23.75 21.25 1 98.06 222 GLY B C 1
ATOM 5069 O O . GLY B 1 222 ? -17.703 23.781 22.422 1 98.06 222 GLY B O 1
ATOM 5070 N N . TYR B 1 223 ? -16.891 22.656 20.703 1 97.31 223 TYR B N 1
ATOM 5071 C CA . TYR B 1 223 ? -17.094 21.359 21.344 1 97.31 223 TYR B CA 1
ATOM 5072 C C . TYR B 1 223 ? -16.312 21.266 22.656 1 97.31 223 TYR B C 1
ATOM 5074 O O . TYR B 1 223 ? -16.672 20.5 23.547 1 97.31 223 TYR B O 1
ATOM 5082 N N . SER B 1 224 ? -15.203 22.078 22.828 1 98.06 224 SER B N 1
ATOM 5083 C CA . SER B 1 224 ? -14.352 21.906 24 1 98.06 224 SER B CA 1
ATOM 5084 C C . SER B 1 224 ? -14.789 22.812 25.141 1 98.06 224 SER B C 1
ATOM 5086 O O . SER B 1 224 ? -14.242 22.734 26.234 1 98.06 224 SER B O 1
ATOM 5088 N N . GLY B 1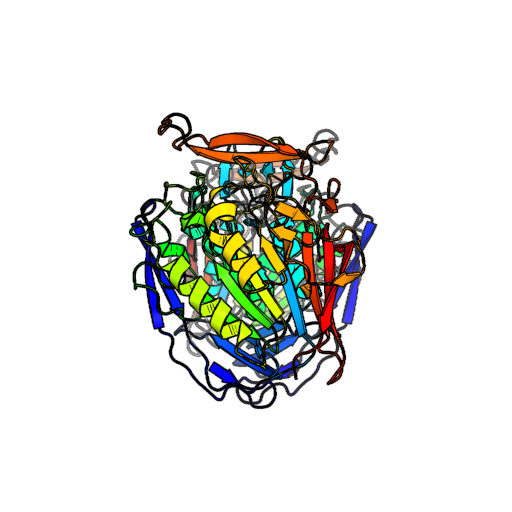 225 ? -15.719 23.766 24.891 1 97.69 225 GLY B N 1
ATOM 5089 C CA . GLY B 1 225 ? -16.109 24.734 25.906 1 97.69 225 GLY B CA 1
ATOM 5090 C C . GLY B 1 225 ? -14.977 25.641 26.344 1 97.69 225 GLY B C 1
ATOM 5091 O O . GLY B 1 225 ? -14.891 26.031 27.5 1 97.69 225 GLY B O 1
ATOM 5092 N N . GLY B 1 226 ? -14.047 25.797 25.5 1 98.25 226 GLY B N 1
ATOM 5093 C CA . GLY B 1 226 ? -12.93 26.672 25.797 1 98.25 226 GLY B CA 1
ATOM 5094 C C . GLY B 1 226 ? -11.742 25.953 26.406 1 98.25 226 GLY B C 1
ATOM 5095 O O . GLY B 1 226 ? -10.703 26.562 26.641 1 98.25 226 GLY B O 1
ATOM 5096 N N . GLU B 1 227 ? -11.82 24.672 26.594 1 98.5 227 GLU B N 1
ATOM 5097 C CA . GLU B 1 227 ? -10.75 23.906 27.203 1 98.5 227 GLU B CA 1
ATOM 5098 C C . GLU B 1 227 ? -9.469 23.984 26.391 1 98.5 227 GLU B C 1
ATOM 5100 O O . GLU B 1 227 ? -8.375 24.172 26.938 1 98.5 227 GLU B O 1
ATOM 5105 N N . GLN B 1 228 ? -9.57 23.828 25.125 1 98.69 228 GLN B N 1
ATOM 5106 C CA . GLN B 1 228 ? -8.391 23.859 24.25 1 98.69 228 GLN B CA 1
ATOM 5107 C C . GLN B 1 228 ? -7.719 25.234 24.312 1 98.69 228 GLN B C 1
ATOM 5109 O O . GLN B 1 228 ? -6.492 25.328 24.375 1 98.69 228 GLN B O 1
ATOM 5114 N N . ARG B 1 229 ? -8.523 26.297 24.281 1 98.69 229 ARG B N 1
ATOM 5115 C CA . ARG B 1 229 ? -7.973 27.656 24.312 1 98.69 229 ARG B CA 1
ATOM 5116 C C . ARG B 1 229 ? -7.211 27.906 25.609 1 98.69 229 ARG B C 1
ATOM 5118 O O . ARG B 1 229 ? -6.121 28.469 25.594 1 98.69 229 ARG B O 1
ATOM 5125 N N . ARG B 1 230 ? -7.781 27.516 26.719 1 98.69 230 ARG B N 1
ATOM 5126 C CA . ARG B 1 230 ? -7.117 27.672 28.016 1 98.69 230 ARG B CA 1
ATOM 5127 C C . ARG B 1 230 ? -5.805 26.891 28.047 1 98.69 230 ARG B C 1
ATOM 5129 O O . ARG B 1 230 ? -4.789 27.406 28.531 1 98.69 230 ARG B O 1
ATOM 5136 N N . TRP B 1 231 ? -5.879 25.719 27.562 1 98.81 231 TRP B N 1
ATOM 5137 C CA . TRP B 1 231 ? -4.676 24.906 27.5 1 98.81 231 TRP B CA 1
ATOM 5138 C C . TRP B 1 231 ? -3.609 25.547 26.641 1 98.81 231 TRP B C 1
ATOM 5140 O O . TRP B 1 231 ? -2.434 25.594 27 1 98.81 231 TRP B O 1
ATOM 5150 N N . LEU B 1 232 ? -4.012 26.031 25.469 1 98.88 232 LEU B N 1
ATOM 5151 C CA . LEU B 1 232 ? -3.076 26.656 24.547 1 98.88 232 LEU B CA 1
ATOM 5152 C C . LEU B 1 232 ? -2.385 27.859 25.188 1 98.88 232 LEU B C 1
ATOM 5154 O O . LEU B 1 232 ? -1.168 28.016 25.078 1 98.88 232 LEU B O 1
ATOM 5158 N N . GLN B 1 233 ? -3.186 28.703 25.797 1 98.81 233 GLN B N 1
ATOM 5159 C CA . GLN B 1 233 ? -2.619 29.859 26.469 1 98.81 233 GLN B CA 1
ATOM 5160 C C . GLN B 1 233 ? -1.561 29.453 27.5 1 98.81 233 GLN B C 1
ATOM 5162 O O . GLN B 1 233 ? -0.475 30.031 27.531 1 98.81 233 GLN B O 1
ATOM 5167 N N . ALA B 1 234 ? -1.9 28.484 28.266 1 98.81 234 ALA B N 1
ATOM 5168 C CA . ALA B 1 234 ? -0.965 28 29.281 1 98.81 234 ALA B CA 1
ATOM 5169 C C . ALA B 1 234 ? 0.273 27.391 28.641 1 98.81 234 ALA B C 1
ATOM 5171 O O . ALA B 1 234 ? 1.395 27.594 29.094 1 98.81 234 ALA B O 1
ATOM 5172 N N . GLU B 1 235 ? 0.065 26.594 27.641 1 98.75 235 GLU B N 1
ATOM 5173 C CA . GLU B 1 235 ? 1.159 25.906 26.953 1 98.75 235 GLU B CA 1
ATOM 5174 C C . GLU B 1 235 ? 2.121 26.906 26.328 1 98.75 235 GLU B C 1
ATOM 5176 O O . GLU B 1 235 ? 3.34 26.734 26.375 1 98.75 235 GLU B O 1
ATOM 5181 N N . LEU B 1 236 ? 1.596 27.922 25.688 1 98.88 236 LEU B N 1
ATOM 5182 C CA . LEU B 1 236 ? 2.426 28.938 25.078 1 98.88 236 LEU B CA 1
ATOM 5183 C C . LEU B 1 236 ? 3.219 29.719 26.125 1 98.88 236 LEU B C 1
ATOM 5185 O O . LEU B 1 236 ? 4.402 30 25.938 1 98.88 236 LEU B O 1
ATOM 5189 N N . ALA B 1 237 ? 2.549 30.062 27.172 1 98.75 237 ALA B N 1
ATOM 5190 C CA . ALA B 1 237 ? 3.236 30.734 28.266 1 98.75 237 ALA B CA 1
ATOM 5191 C C . ALA B 1 237 ? 4.383 29.891 28.812 1 98.75 237 ALA B C 1
ATOM 5193 O O . ALA B 1 237 ? 5.473 30.406 29.078 1 98.75 237 ALA B O 1
ATOM 5194 N N . ASN B 1 238 ? 4.109 28.641 29.016 1 98.38 238 ASN B N 1
ATOM 5195 C CA . ASN B 1 238 ? 5.129 27.719 29.5 1 98.38 238 ASN B CA 1
ATOM 5196 C C . ASN B 1 238 ? 6.305 27.609 28.531 1 98.38 238 ASN B C 1
ATOM 5198 O O . ASN B 1 238 ? 7.461 27.578 28.953 1 98.38 238 ASN B O 1
ATOM 5202 N N . ALA B 1 239 ? 5.984 27.5 27.266 1 98 239 ALA B N 1
ATOM 5203 C CA . ALA B 1 239 ? 7.035 27.406 26.25 1 98 239 ALA B CA 1
ATOM 5204 C C . ALA B 1 239 ? 7.941 28.641 26.281 1 98 239 ALA B C 1
ATOM 5206 O O . ALA B 1 239 ? 9.164 28.516 26.141 1 98 239 ALA B O 1
ATOM 5207 N N . ARG B 1 240 ? 7.398 29.781 26.484 1 97.06 240 ARG B N 1
ATOM 5208 C CA . ARG B 1 240 ? 8.172 31.016 26.438 1 97.06 240 ARG B CA 1
ATOM 5209 C C . ARG B 1 240 ? 8.93 31.25 27.734 1 97.06 240 ARG B C 1
ATOM 5211 O O . ARG B 1 240 ? 9.945 31.938 27.75 1 97.06 240 ARG B O 1
ATOM 5218 N N . ARG B 1 241 ? 8.516 30.625 28.766 1 96.81 241 ARG B N 1
ATOM 5219 C CA . ARG B 1 241 ? 9.227 30.719 30.031 1 96.81 241 ARG B CA 1
ATOM 5220 C C . ARG B 1 241 ? 10.383 29.719 30.094 1 96.81 241 ARG B C 1
ATOM 5222 O O . ARG B 1 241 ? 11.258 29.844 30.953 1 96.81 241 ARG B O 1
ATOM 5229 N N . ASP B 1 242 ? 10.32 28.766 29.266 1 96.25 242 ASP B N 1
ATOM 5230 C CA . ASP B 1 242 ? 11.344 27.734 29.266 1 96.25 242 ASP B CA 1
ATOM 5231 C C . ASP B 1 242 ? 12.57 28.188 28.469 1 96.25 242 ASP B C 1
ATOM 5233 O O . ASP B 1 242 ? 12.523 28.266 27.234 1 96.25 242 ASP B O 1
ATOM 5237 N N . SER B 1 243 ? 13.672 28.328 29.094 1 93.75 243 SER B N 1
ATOM 5238 C CA . SER B 1 243 ? 14.875 28.875 28.469 1 93.75 243 SER B CA 1
ATOM 5239 C C . SER B 1 243 ? 15.477 27.891 27.469 1 93.75 243 SER B C 1
ATOM 5241 O O . SER B 1 243 ? 16.328 28.25 26.656 1 93.75 243 SER B O 1
ATOM 5243 N N . GLU B 1 244 ? 14.969 26.656 27.531 1 94.56 244 GLU B N 1
ATOM 5244 C CA . GLU B 1 244 ? 15.516 25.641 26.641 1 94.56 244 GLU B CA 1
ATOM 5245 C C . GLU B 1 244 ? 14.781 25.641 25.297 1 94.56 244 GLU B C 1
ATOM 5247 O O . GLU B 1 244 ? 15.227 25 24.344 1 94.56 244 GLU B O 1
ATOM 5252 N N . ILE B 1 245 ? 13.719 26.391 25.219 1 97.06 245 ILE B N 1
ATOM 5253 C CA . ILE B 1 245 ? 12.914 26.422 24 1 97.06 245 ILE B CA 1
ATOM 5254 C C . ILE B 1 245 ? 13.227 27.688 23.203 1 97.06 245 ILE B C 1
ATO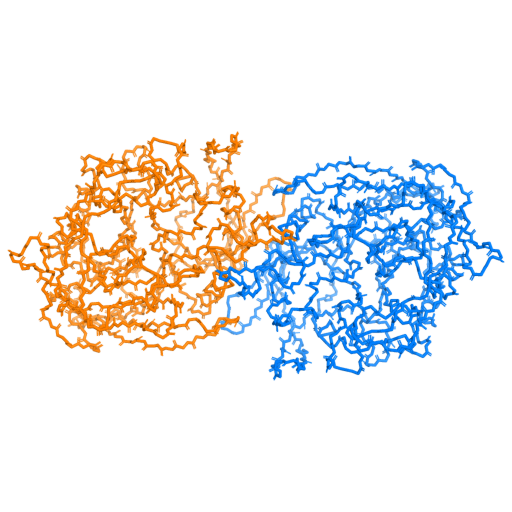M 5256 O O . ILE B 1 245 ? 13.055 28.797 23.719 1 97.06 245 ILE B O 1
ATOM 5260 N N . ASP B 1 246 ? 13.664 27.531 22 1 97.81 246 ASP B N 1
ATOM 5261 C CA . ASP B 1 246 ? 13.883 28.672 21.094 1 97.81 246 ASP B CA 1
ATOM 5262 C C . ASP B 1 246 ? 12.695 28.859 20.156 1 97.81 246 ASP B C 1
ATOM 5264 O O . ASP B 1 246 ? 12.227 29.984 19.953 1 97.81 246 ASP B O 1
ATOM 5268 N N . TRP B 1 247 ? 12.234 27.766 19.641 1 98.62 247 TRP B N 1
ATOM 5269 C CA . TRP B 1 247 ? 11.234 27.828 18.578 1 98.62 247 TRP B CA 1
ATOM 5270 C C . TRP B 1 247 ? 9.906 27.25 19.047 1 98.62 247 TRP B C 1
ATOM 5272 O O . TRP B 1 247 ? 9.875 26.25 19.75 1 98.62 247 TRP B O 1
ATOM 5282 N N . VAL B 1 248 ? 8.844 27.922 18.703 1 98.88 248 VAL B N 1
ATOM 5283 C CA . VAL B 1 248 ? 7.484 27.422 18.906 1 98.88 248 VAL B CA 1
ATOM 5284 C C . VAL B 1 248 ? 6.797 27.234 17.562 1 98.88 248 VAL B C 1
ATOM 5286 O O . VAL B 1 248 ? 6.59 28.203 16.828 1 98.88 248 VAL B O 1
ATOM 5289 N N . VAL B 1 249 ? 6.48 25.984 17.219 1 98.94 249 VAL B N 1
ATOM 5290 C CA . VAL B 1 249 ? 5.82 25.609 15.984 1 98.94 249 VAL B CA 1
ATOM 5291 C C . VAL B 1 249 ? 4.422 25.078 16.281 1 98.94 249 VAL B C 1
ATOM 5293 O O . VAL B 1 249 ? 4.258 24.172 17.125 1 98.94 249 VAL B O 1
ATOM 5296 N N . VAL B 1 250 ? 3.428 25.656 15.633 1 98.94 250 VAL B N 1
ATOM 5297 C CA . VAL B 1 250 ? 2.055 25.188 15.805 1 98.94 250 VAL B CA 1
ATOM 5298 C C . VAL B 1 250 ? 1.615 24.422 14.562 1 98.94 250 VAL B C 1
ATOM 5300 O O . VAL B 1 250 ? 1.811 24.875 13.43 1 98.94 250 VAL B O 1
ATOM 5303 N N . CYS B 1 251 ? 1.101 23.266 14.758 1 98.88 251 CYS B N 1
ATOM 5304 C CA . CYS B 1 251 ? 0.506 22.422 13.727 1 98.88 251 CYS B CA 1
ATOM 5305 C C . CYS B 1 251 ? -1.006 22.344 13.891 1 98.88 251 CYS B C 1
ATOM 5307 O O . CYS B 1 251 ? -1.498 22 14.969 1 98.88 251 CYS B O 1
ATOM 5309 N N . MET B 1 252 ? -1.738 22.703 12.898 1 98.81 252 MET B N 1
ATOM 5310 C CA . MET B 1 252 ? -3.197 22.656 12.891 1 98.81 252 MET B CA 1
ATOM 5311 C C . MET B 1 252 ? -3.725 22.469 11.469 1 98.81 252 MET B C 1
ATOM 5313 O O . MET B 1 252 ? -2.951 22.484 10.508 1 98.81 252 MET B O 1
ATOM 5317 N N . HIS B 1 253 ? -5.027 22.266 11.336 1 98.88 253 HIS B N 1
ATOM 5318 C CA . HIS B 1 253 ? -5.508 21.844 10.023 1 98.88 253 HIS B CA 1
ATOM 5319 C C . HIS B 1 253 ? -6.066 23.031 9.242 1 98.88 253 HIS B C 1
ATOM 5321 O O . HIS B 1 253 ? -5.52 23.406 8.203 1 98.88 253 HIS B O 1
ATOM 5327 N N . GLN B 1 254 ? -7.117 23.656 9.758 1 98.62 254 GLN B N 1
ATOM 5328 C CA . GLN B 1 254 ? -7.719 24.797 9.078 1 98.62 254 GLN B CA 1
ATOM 5329 C C . GLN B 1 254 ? -6.832 26.031 9.188 1 98.62 254 GLN B C 1
ATOM 5331 O O . GLN B 1 254 ? -5.906 26.078 10 1 98.62 254 GLN B O 1
ATOM 5336 N N . THR B 1 255 ? -7.074 26.984 8.359 1 98.44 255 THR B N 1
ATOM 5337 C CA . THR B 1 255 ? -6.039 28 8.219 1 98.44 255 THR B CA 1
ATOM 5338 C C . THR B 1 255 ? -6.617 29.391 8.43 1 98.44 255 THR B C 1
ATOM 5340 O O . THR B 1 255 ? -7.801 29.625 8.18 1 98.44 255 THR B O 1
ATOM 5343 N N . ALA B 1 256 ? -5.758 30.297 8.852 1 98.56 256 ALA B N 1
ATOM 5344 C CA . ALA B 1 256 ? -6.094 31.719 9.039 1 98.56 256 ALA B CA 1
ATOM 5345 C C . ALA B 1 256 ? -5.891 32.5 7.746 1 98.56 256 ALA B C 1
ATOM 5347 O O . ALA B 1 256 ? -6.355 33.625 7.621 1 98.56 256 ALA B O 1
ATOM 5348 N N . ILE B 1 257 ? -5.254 31.891 6.785 1 98.25 257 ILE B N 1
ATOM 5349 C CA . ILE B 1 257 ? -4.953 32.531 5.52 1 98.25 257 ILE B CA 1
ATOM 5350 C C . ILE B 1 257 ? -5.219 31.578 4.363 1 98.25 257 ILE B C 1
ATOM 5352 O O . ILE B 1 257 ? -5.023 30.375 4.496 1 98.25 257 ILE B O 1
ATOM 5356 N N . SER B 1 258 ? -5.68 32.094 3.285 1 98.12 258 SER B N 1
ATOM 5357 C CA . SER B 1 258 ? -5.863 31.344 2.047 1 98.12 258 SER B CA 1
ATOM 5358 C C . SER B 1 258 ? -6.191 32.25 0.882 1 98.12 258 SER B C 1
ATOM 5360 O O . SER B 1 258 ? -6.996 33.188 1.024 1 98.12 258 SER B O 1
ATOM 5362 N N . THR B 1 259 ? -5.547 31.984 -0.207 1 98.19 259 THR B N 1
ATOM 5363 C CA . THR B 1 259 ? -5.895 32.781 -1.389 1 98.19 259 THR B CA 1
ATOM 5364 C C . THR B 1 259 ? -6.699 31.922 -2.375 1 98.19 259 THR B C 1
ATOM 5366 O O . THR B 1 259 ? -6.773 32.25 -3.562 1 98.19 259 THR B O 1
ATOM 5369 N N . ALA B 1 260 ? -7.227 30.844 -1.919 1 96.25 260 ALA B N 1
ATOM 5370 C CA . ALA B 1 260 ? -8.086 30.047 -2.787 1 96.25 260 ALA B CA 1
ATOM 5371 C C . ALA B 1 260 ? -9.398 30.766 -3.076 1 96.25 260 ALA B C 1
ATOM 5373 O O . ALA B 1 260 ? -10.016 31.328 -2.168 1 96.25 260 ALA B O 1
ATOM 5374 N N . ASP B 1 261 ? -9.844 30.797 -4.312 1 92.38 261 ASP B N 1
ATOM 5375 C CA . ASP B 1 261 ? -11.062 31.453 -4.77 1 92.38 261 ASP B CA 1
ATOM 5376 C C . ASP B 1 261 ? -12.273 30.516 -4.617 1 92.38 261 ASP B C 1
ATOM 5378 O O . ASP B 1 261 ? -13.375 30.984 -4.34 1 92.38 261 ASP B O 1
ATOM 5382 N N . ASP B 1 262 ? -12.078 29.234 -4.887 1 86.75 262 ASP B N 1
ATOM 5383 C CA . ASP B 1 262 ? -13.18 28.281 -4.898 1 86.75 262 ASP B CA 1
ATOM 5384 C C . ASP B 1 262 ? -12.805 27 -4.141 1 86.75 262 ASP B C 1
ATOM 5386 O O . ASP B 1 262 ? -12.508 25.984 -4.75 1 86.75 262 ASP B O 1
ATOM 5390 N N . ASN B 1 263 ? -12.852 27.047 -2.895 1 91.81 263 ASN B N 1
ATOM 5391 C CA . ASN B 1 263 ? -12.633 25.938 -1.975 1 91.81 263 ASN B CA 1
ATOM 5392 C C . ASN B 1 263 ? -13.031 26.297 -0.548 1 91.81 263 ASN B C 1
ATOM 5394 O O . ASN B 1 263 ? -14.164 26.719 -0.302 1 91.81 263 ASN B O 1
ATOM 5398 N N . ASN B 1 264 ? -12.125 26.234 0.481 1 95.38 264 ASN B N 1
ATOM 5399 C CA . ASN B 1 264 ? -12.531 26.453 1.863 1 95.38 264 ASN B CA 1
ATOM 5400 C C . ASN B 1 264 ? -12.391 27.922 2.254 1 95.38 264 ASN B C 1
ATOM 5402 O O . ASN B 1 264 ? -13.359 28.562 2.688 1 95.38 264 ASN B O 1
ATOM 5406 N N . GLY B 1 265 ? -11.211 28.562 2.092 1 96.5 265 GLY B N 1
ATOM 5407 C CA . GLY B 1 265 ? -10.898 29.906 2.539 1 96.5 265 GLY B CA 1
ATOM 5408 C C . GLY B 1 265 ? -10.297 29.953 3.932 1 96.5 265 GLY B C 1
ATOM 5409 O O . GLY B 1 265 ? -10.047 28.906 4.535 1 96.5 265 GLY B O 1
ATOM 5410 N N . ALA B 1 266 ? -10.031 31.234 4.371 1 98.38 266 ALA B N 1
ATOM 5411 C CA . ALA B 1 266 ? -9.586 31.453 5.742 1 98.38 266 ALA B CA 1
ATOM 5412 C C . ALA B 1 266 ? -10.766 31.469 6.707 1 98.38 266 ALA B C 1
ATOM 5414 O O . ALA B 1 266 ? -11.906 31.688 6.297 1 98.38 266 ALA B O 1
ATOM 5415 N N . ASP B 1 267 ? -10.523 31.219 7.91 1 98.81 267 ASP B N 1
ATOM 5416 C CA . ASP B 1 267 ? -11.617 31.188 8.883 1 98.81 267 ASP B CA 1
ATOM 5417 C C . ASP B 1 267 ? -11.445 32.281 9.945 1 98.81 267 ASP B C 1
ATOM 5419 O O . ASP B 1 267 ? -10.422 32.312 10.633 1 98.81 267 ASP B O 1
ATOM 5423 N N . LEU B 1 268 ? -12.398 33.062 10.141 1 98.81 268 LEU B N 1
ATOM 5424 C CA . LEU B 1 268 ? -12.375 34.156 11.102 1 98.81 268 LEU B CA 1
ATOM 5425 C C . LEU B 1 268 ? -12.234 33.656 12.531 1 98.81 268 LEU B C 1
ATOM 5427 O O . LEU B 1 268 ? -11.609 34.281 13.375 1 98.81 268 LEU B O 1
ATOM 5431 N N . GLY B 1 269 ? -12.828 32.5 12.805 1 98.81 269 GLY B N 1
ATOM 5432 C CA . GLY B 1 269 ? -12.711 31.922 14.133 1 98.81 269 GLY B CA 1
ATOM 5433 C C . GLY B 1 269 ? -11.281 31.719 14.57 1 98.81 269 GLY B C 1
ATOM 5434 O O . GLY B 1 269 ? -10.945 31.922 15.742 1 98.81 269 GLY B O 1
ATOM 5435 N N . ILE B 1 270 ? -10.445 31.297 13.68 1 98.88 270 ILE B N 1
ATOM 5436 C CA . ILE B 1 270 ? -9.023 31.125 13.977 1 98.88 270 ILE B CA 1
ATOM 5437 C C . ILE B 1 270 ? -8.391 32.469 14.25 1 98.88 270 ILE B C 1
ATOM 5439 O O . ILE B 1 270 ? -7.609 32.625 15.195 1 98.88 270 ILE B O 1
ATOM 5443 N N . ARG B 1 271 ? -8.719 33.5 13.445 1 98.81 271 ARG B N 1
ATOM 5444 C CA . ARG B 1 271 ? -8.164 34.844 13.594 1 98.81 271 ARG B CA 1
ATOM 5445 C C . ARG B 1 271 ? -8.578 35.438 14.93 1 98.81 271 ARG B C 1
ATOM 5447 O O . ARG B 1 271 ? -7.805 36.188 15.539 1 98.81 271 ARG B O 1
ATOM 5454 N N . GLN B 1 272 ? -9.734 35.094 15.375 1 98.69 272 GLN B N 1
ATOM 5455 C CA . GLN B 1 272 ? -10.266 35.656 16.609 1 98.69 272 GLN B CA 1
ATOM 5456 C C . GLN B 1 272 ? -9.68 34.938 17.844 1 98.69 272 GLN B C 1
ATOM 5458 O O . GLN B 1 272 ? -9.336 35.594 18.828 1 98.69 272 GLN B O 1
ATOM 5463 N N . GLU B 1 273 ? -9.539 33.656 17.719 1 98.69 273 GLU B N 1
ATOM 5464 C CA . GLU B 1 273 ? -9.312 32.875 18.938 1 98.69 273 GLU B CA 1
ATOM 5465 C C . GLU B 1 273 ? -7.844 32.5 19.078 1 98.69 273 GLU B C 1
ATOM 5467 O O . GLU B 1 273 ? -7.336 32.375 20.203 1 98.69 273 GLU B O 1
ATOM 5472 N N . TRP B 1 274 ? -7.121 32.25 17.969 1 98.75 274 TRP B N 1
ATOM 5473 C CA . TRP B 1 274 ? -5.754 31.75 18.047 1 98.75 274 TRP B CA 1
ATOM 5474 C C . TRP B 1 274 ? -4.742 32.844 17.781 1 98.75 274 TRP B C 1
ATOM 5476 O O . TRP B 1 274 ? -3.75 33 18.5 1 98.75 274 TRP B O 1
ATOM 5486 N N . LEU B 1 275 ? -4.938 33.75 16.781 1 98.69 275 LEU B N 1
ATOM 5487 C CA . LEU B 1 275 ? -3.893 34.656 16.312 1 98.69 275 LEU B CA 1
ATOM 5488 C C . LEU B 1 275 ? -3.49 35.625 17.422 1 98.69 275 LEU B C 1
ATOM 5490 O O . LEU B 1 275 ? -2.311 35.938 17.578 1 98.69 275 LEU B O 1
ATOM 5494 N N . PRO B 1 276 ? -4.457 36.156 18.25 1 98.62 276 PRO B N 1
ATOM 5495 C CA . PRO B 1 276 ? -4.012 37 19.359 1 98.62 276 PRO B CA 1
ATOM 5496 C C . PRO B 1 276 ? -3.062 36.281 20.312 1 98.62 276 PRO B C 1
ATOM 5498 O O . PRO B 1 276 ? -2.125 36.906 20.828 1 98.62 276 PRO B O 1
ATOM 5501 N N . LEU B 1 277 ? -3.332 35 20.578 1 98.88 277 LEU B N 1
ATOM 5502 C CA . LEU B 1 277 ? -2.43 34.219 21.422 1 98.88 277 LEU B CA 1
ATOM 5503 C C . LEU B 1 277 ? -1.081 34.031 20.75 1 98.88 277 LEU B C 1
ATOM 5505 O O . LEU B 1 277 ? -0.036 34.094 21.391 1 98.88 277 LEU B O 1
ATOM 5509 N N . PHE B 1 278 ? -1.106 33.75 19.438 1 98.88 278 PHE B N 1
ATOM 5510 C CA . PHE B 1 278 ? 0.137 33.594 18.703 1 98.88 278 PHE B CA 1
ATOM 5511 C C . PHE B 1 278 ? 0.975 34.875 18.75 1 98.88 278 PHE B C 1
ATOM 5513 O O . PHE B 1 278 ? 2.201 34.812 18.875 1 98.88 278 PHE B O 1
ATOM 5520 N N . ASP B 1 279 ? 0.323 36.031 18.672 1 98.62 279 ASP B N 1
ATOM 5521 C CA . ASP B 1 279 ? 1.002 37.312 18.781 1 98.62 279 ASP B CA 1
ATOM 5522 C C . ASP B 1 279 ? 1.588 37.5 20.188 1 98.62 279 ASP B C 1
ATOM 5524 O O . ASP B 1 279 ? 2.762 37.844 20.328 1 98.62 279 ASP B O 1
ATOM 5528 N N . GLN B 1 280 ? 0.765 37.281 21.141 1 98.62 280 GLN B N 1
ATOM 5529 C CA . GLN B 1 280 ? 1.142 37.531 22.531 1 98.62 280 GLN B CA 1
ATOM 5530 C C . GLN B 1 280 ? 2.354 36.688 22.922 1 98.62 280 GLN B C 1
ATOM 5532 O O . GLN B 1 280 ? 3.24 37.188 23.641 1 98.62 280 GLN B O 1
ATOM 5537 N N . TYR B 1 281 ? 2.33 35.5 22.453 1 98.62 281 TYR B N 1
ATOM 5538 C CA . TYR B 1 281 ? 3.377 34.594 22.922 1 98.62 281 TYR B CA 1
ATOM 5539 C C . TYR B 1 281 ? 4.387 34.312 21.812 1 98.62 281 TYR B C 1
ATOM 5541 O O . TYR B 1 281 ? 5.191 33.375 21.906 1 98.62 281 TYR B O 1
ATOM 5549 N N . GLN B 1 282 ? 4.324 35.031 20.75 1 97.81 282 GLN B N 1
ATOM 5550 C CA . GLN B 1 282 ? 5.332 35.062 19.703 1 97.81 282 GLN B CA 1
ATOM 5551 C C . GLN B 1 282 ? 5.559 33.688 19.094 1 97.81 282 GLN B C 1
ATOM 5553 O O . GLN B 1 282 ? 6.695 33.219 19.031 1 97.81 282 GLN B O 1
ATOM 5558 N N . VAL B 1 283 ? 4.512 33.062 18.688 1 98.88 283 VAL B N 1
ATOM 5559 C CA . VAL B 1 283 ? 4.637 31.844 17.891 1 98.88 283 VAL B CA 1
ATOM 5560 C C . VAL B 1 283 ? 5.457 32.125 16.625 1 98.88 283 VAL B C 1
ATOM 5562 O O . VAL B 1 283 ? 5.297 33.188 16 1 98.88 283 VAL B O 1
ATOM 5565 N N . ASP B 1 284 ? 6.355 31.188 16.266 1 98.88 284 ASP B N 1
ATOM 5566 C CA . ASP B 1 284 ? 7.285 31.453 15.18 1 98.88 284 ASP B CA 1
ATOM 5567 C C . ASP B 1 284 ? 6.715 30.984 13.844 1 98.88 284 ASP B C 1
ATOM 5569 O O . ASP B 1 284 ? 6.859 31.656 12.82 1 98.88 284 ASP B O 1
ATOM 5573 N N . LEU B 1 285 ? 6.148 29.812 13.836 1 98.94 285 LEU B N 1
ATOM 5574 C CA . LEU B 1 285 ? 5.746 29.125 12.617 1 98.94 285 LEU B CA 1
ATOM 5575 C C . LEU B 1 285 ? 4.438 28.375 12.828 1 98.94 285 LEU B C 1
ATOM 5577 O O . LEU B 1 285 ? 4.246 27.734 13.867 1 98.94 285 LEU B O 1
ATOM 5581 N N . VAL B 1 286 ? 3.512 28.531 11.906 1 98.94 286 VAL B N 1
ATOM 5582 C CA . VAL B 1 286 ? 2.273 27.75 11.875 1 98.94 286 VAL B CA 1
ATOM 5583 C C . VAL B 1 286 ? 2.197 26.953 10.586 1 98.94 286 VAL B C 1
ATOM 5585 O O . VAL B 1 286 ? 2.367 27.5 9.492 1 98.94 286 VAL B O 1
ATOM 5588 N N . VAL B 1 287 ? 1.987 25.625 10.703 1 98.94 287 VAL B N 1
ATOM 5589 C CA . VAL B 1 287 ? 1.812 24.766 9.539 1 98.94 287 VAL B CA 1
ATOM 5590 C C . VAL B 1 287 ? 0.387 24.219 9.508 1 98.94 287 VAL B C 1
ATOM 5592 O O . VAL B 1 287 ? -0.119 23.734 10.531 1 98.94 287 VAL B O 1
ATOM 5595 N N . CYS B 1 288 ? -0.266 24.375 8.352 1 98.75 288 CYS B N 1
ATOM 5596 C CA . CYS B 1 288 ? -1.664 23.984 8.18 1 98.75 288 CYS B CA 1
ATOM 5597 C C . CYS B 1 288 ? -1.851 23.172 6.914 1 98.75 288 CYS B C 1
ATOM 5599 O O . CYS B 1 288 ? -0.891 22.922 6.18 1 98.75 288 CYS B O 1
ATOM 5601 N N . GLY B 1 289 ? -3.045 22.641 6.738 1 98.44 289 GLY B N 1
ATOM 5602 C CA . GLY B 1 289 ? -3.578 22.062 5.516 1 98.44 289 GLY B CA 1
ATOM 5603 C C . GLY B 1 289 ? -4.914 22.656 5.109 1 98.44 289 GLY B C 1
ATOM 5604 O O . GLY B 1 289 ? -5.059 23.875 5.02 1 98.44 289 GLY B O 1
ATOM 5605 N N . HIS B 1 290 ? -5.84 21.844 4.789 1 98.56 290 HIS B N 1
ATOM 5606 C CA . HIS B 1 290 ? -7.23 22.219 4.559 1 98.56 290 HIS B CA 1
ATOM 5607 C C . HIS B 1 290 ? -7.43 22.75 3.145 1 98.56 290 HIS B C 1
ATOM 5609 O O . HIS B 1 290 ? -8.438 22.453 2.5 1 98.56 290 HIS B O 1
ATOM 5615 N N . GLU B 1 291 ? -6.598 23.672 2.777 1 98.38 291 GLU B N 1
ATOM 5616 C CA . GLU B 1 291 ? -6.438 23.969 1.358 1 98.38 291 GLU B CA 1
ATOM 5617 C C . GLU B 1 291 ? -5.438 23.016 0.702 1 98.38 291 GLU B C 1
ATOM 5619 O O . GLU B 1 291 ? -4.43 22.656 1.311 1 98.38 291 GLU B O 1
ATOM 5624 N N . HIS B 1 292 ? -5.809 22.609 -0.518 1 98.38 292 HIS B N 1
ATOM 5625 C CA . HIS B 1 292 ? -5.004 21.547 -1.131 1 98.38 292 HIS B CA 1
ATOM 5626 C C . HIS B 1 292 ? -3.949 22.141 -2.062 1 98.38 292 HIS B C 1
ATOM 5628 O O . HIS B 1 292 ? -3.859 21.75 -3.229 1 98.38 292 HIS B O 1
ATOM 5634 N N . HIS B 1 293 ? -3.188 23.094 -1.578 1 98.5 293 HIS B N 1
ATOM 5635 C CA . HIS B 1 293 ? -2.064 23.719 -2.256 1 98.5 293 HIS B CA 1
ATOM 5636 C C . HIS B 1 293 ? -1.031 24.234 -1.256 1 98.5 293 HIS B C 1
ATOM 5638 O O . HIS B 1 293 ? -1.198 24.062 -0.046 1 98.5 293 HIS B O 1
ATOM 5644 N N . TYR B 1 294 ? 0.135 24.734 -1.797 1 98.62 294 TYR B N 1
ATOM 5645 C CA . TYR B 1 294 ? 1.148 25.375 -0.96 1 98.62 294 TYR B CA 1
ATOM 5646 C C . TYR B 1 294 ? 1.05 26.891 -1.038 1 98.62 294 TYR B C 1
ATOM 5648 O O . TYR B 1 294 ? 1.004 27.453 -2.131 1 98.62 294 TYR B O 1
ATOM 5656 N N . GLU B 1 295 ? 0.994 27.5 0.165 1 98.31 295 GLU B N 1
ATOM 5657 C CA . GLU B 1 295 ? 1.117 28.953 0.25 1 98.31 295 GLU B CA 1
ATOM 5658 C C . GLU B 1 295 ? 1.806 29.375 1.545 1 98.31 295 GLU B C 1
ATOM 5660 O O . GLU B 1 295 ? 1.747 28.656 2.547 1 98.31 295 GLU B O 1
ATOM 5665 N N . ARG B 1 296 ? 2.51 30.5 1.47 1 98.75 296 ARG B N 1
ATOM 5666 C CA . ARG B 1 296 ? 3.273 31.047 2.588 1 98.75 296 ARG B CA 1
ATOM 5667 C C . ARG B 1 296 ? 2.957 32.531 2.797 1 98.75 296 ARG B C 1
ATOM 5669 O O . ARG B 1 296 ? 2.838 33.281 1.833 1 98.75 296 ARG B O 1
ATOM 5676 N N . SER B 1 297 ? 2.857 32.938 4.039 1 98.62 297 SER B N 1
ATOM 5677 C CA . SER B 1 297 ? 2.678 34.344 4.367 1 98.62 297 SER B CA 1
ATOM 5678 C C . SER B 1 297 ? 4.016 35 4.66 1 98.62 297 SER B C 1
ATOM 5680 O O . SER B 1 297 ? 5.004 34.344 4.957 1 98.62 297 SER B O 1
ATOM 5682 N N . HIS B 1 298 ? 3.982 36.312 4.574 1 98.25 298 HIS B N 1
ATOM 5683 C CA . HIS B 1 298 ? 4.973 37.094 5.297 1 98.25 298 HIS B CA 1
ATOM 5684 C C . HIS B 1 298 ? 4.836 36.906 6.801 1 98.25 298 HIS B C 1
ATOM 5686 O O . HIS B 1 298 ? 3.854 36.312 7.273 1 98.25 298 HIS B O 1
ATOM 5692 N N . PRO B 1 299 ? 5.938 37.344 7.598 1 98.5 299 PRO B N 1
ATOM 5693 C CA . PRO B 1 299 ? 5.703 37.344 9.039 1 98.5 299 PRO B CA 1
ATOM 5694 C C . PRO B 1 299 ? 4.566 38.25 9.461 1 98.5 299 PRO B C 1
ATOM 5696 O O . PRO B 1 299 ? 4.504 39.406 9 1 98.5 299 PRO B O 1
ATOM 5699 N N . LEU B 1 300 ? 3.674 37.719 10.289 1 98.69 300 LEU B N 1
ATOM 5700 C CA . LEU B 1 300 ? 2.447 38.438 10.625 1 98.69 300 LEU B CA 1
ATOM 5701 C C . LEU B 1 300 ? 2.416 38.781 12.109 1 98.69 300 LEU B C 1
ATOM 5703 O O . LEU B 1 300 ? 2.844 38 12.953 1 98.69 300 LEU B O 1
ATOM 5707 N N . ARG B 1 301 ? 1.994 39.969 12.43 1 98.5 301 ARG B N 1
ATOM 5708 C CA . ARG B 1 301 ? 1.728 40.438 13.789 1 98.5 301 ARG B CA 1
ATOM 5709 C C . ARG B 1 301 ? 0.619 41.469 13.805 1 98.5 301 ARG B C 1
ATOM 5711 O O . ARG B 1 301 ? 0.706 42.5 13.102 1 98.5 301 ARG B O 1
ATOM 5718 N N . GLY B 1 302 ? -0.392 41.125 14.586 1 98.12 302 GLY B N 1
ATOM 5719 C CA . GLY B 1 302 ? -1.525 42.031 14.672 1 98.12 302 GLY B CA 1
ATOM 5720 C C . GLY B 1 302 ? -2.537 41.844 13.562 1 98.12 302 GLY B C 1
ATOM 5721 O O . GLY B 1 302 ? -2.332 41 12.672 1 98.12 302 GLY B O 1
ATOM 5722 N N . ALA B 1 303 ? -3.635 42.562 13.672 1 98.19 303 ALA B N 1
ATOM 5723 C CA . ALA B 1 303 ? -4.727 42.5 12.703 1 98.19 303 ALA B CA 1
ATOM 5724 C C . ALA B 1 303 ? -5.281 43.906 12.422 1 98.19 303 ALA B C 1
ATOM 5726 O O . ALA B 1 303 ? -5.324 44.75 13.312 1 98.19 303 ALA B O 1
ATOM 5727 N N . LEU B 1 304 ? -5.711 44.094 11.227 1 97.56 304 LEU B N 1
ATOM 5728 C CA . LEU B 1 304 ? -6.406 45.312 10.875 1 97.56 304 LEU B CA 1
ATOM 5729 C C . LEU B 1 304 ? -7.754 45.406 11.586 1 97.56 304 LEU B C 1
ATOM 5731 O O . LEU B 1 304 ? -8.312 44.375 11.984 1 97.56 304 LEU B O 1
ATOM 5735 N N . GLY B 1 305 ? -8.32 46.625 11.773 1 95.25 305 GLY B N 1
ATOM 5736 C CA . GLY B 1 305 ? -9.617 46.812 12.398 1 95.25 305 GLY B CA 1
ATOM 5737 C C . GLY B 1 305 ? -10.781 46.5 11.469 1 95.25 305 GLY B C 1
ATOM 5738 O O . GLY B 1 305 ? -11.828 47.156 11.539 1 95.25 305 GLY B O 1
ATOM 5739 N N . THR B 1 306 ? -10.586 45.594 10.562 1 95.81 306 THR B N 1
ATOM 5740 C CA . THR B 1 306 ? -11.641 45.188 9.648 1 95.81 306 THR B CA 1
ATOM 5741 C C . THR B 1 306 ? -12.523 44.125 10.297 1 95.81 306 THR B C 1
ATOM 5743 O O . THR B 1 306 ? -12.164 43.562 11.328 1 95.81 306 THR B O 1
ATOM 5746 N N . ASP B 1 307 ? -13.648 43.781 9.711 1 95.88 307 ASP B N 1
ATOM 5747 C CA . ASP B 1 307 ? -14.57 42.781 10.195 1 95.88 307 ASP B CA 1
ATOM 5748 C C . ASP B 1 307 ? -13.938 41.375 10.148 1 95.88 307 ASP B C 1
ATOM 5750 O O . ASP B 1 307 ? -14.312 40.5 10.922 1 95.88 307 ASP B O 1
ATOM 5754 N N . THR B 1 3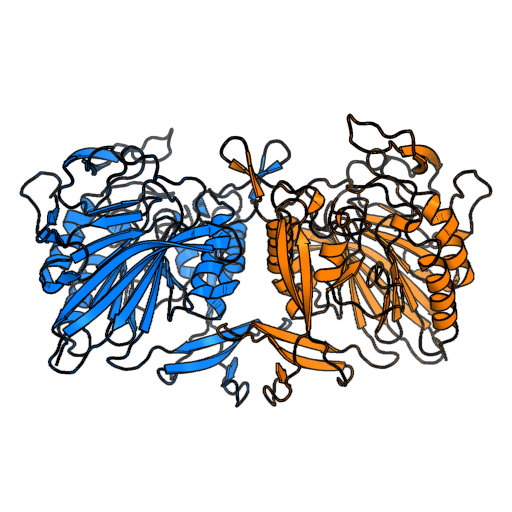08 ? -12.969 41.219 9.273 1 98.44 308 THR B N 1
ATOM 5755 C CA . THR B 1 308 ? -12.359 39.906 9.102 1 98.44 308 THR B CA 1
ATOM 5756 C C . THR B 1 308 ? -11.031 39.812 9.844 1 98.44 308 THR B C 1
ATOM 5758 O O . THR B 1 308 ? -10.336 38.781 9.773 1 98.44 308 THR B O 1
ATOM 5761 N N . ARG B 1 309 ? -10.625 40.906 10.469 1 98.44 309 ARG B N 1
ATOM 5762 C CA . ARG B 1 309 ? -9.367 40.938 11.219 1 98.44 309 ARG B CA 1
ATOM 5763 C C . ARG B 1 309 ? -8.195 40.531 10.344 1 98.44 309 ARG B C 1
ATOM 5765 O O . ARG B 1 309 ? -7.426 39.656 10.703 1 98.44 309 ARG B O 1
ATOM 5772 N N . THR B 1 310 ? -8.023 41.25 9.234 1 98.69 310 THR B N 1
ATOM 5773 C CA . THR B 1 310 ? -6.977 40.938 8.266 1 98.69 310 THR B CA 1
ATOM 5774 C C . THR B 1 310 ? -5.602 40.969 8.914 1 98.69 310 THR B C 1
ATOM 5776 O O . THR B 1 310 ? -5.215 41.969 9.508 1 98.69 310 THR B O 1
ATOM 5779 N N . PRO B 1 311 ? -4.844 39.812 8.844 1 98.69 311 PRO B N 1
ATOM 5780 C CA . PRO B 1 311 ? -3.518 39.812 9.469 1 98.69 311 PRO B CA 1
ATOM 5781 C C . PRO B 1 311 ? -2.57 40.844 8.836 1 98.69 311 PRO B C 1
ATOM 5783 O O . PRO B 1 311 ? -2.596 41.031 7.617 1 98.69 311 PRO B O 1
ATOM 5786 N N . ILE B 1 312 ? -1.67 41.438 9.641 1 98.56 312 ILE B N 1
ATOM 5787 C CA . ILE B 1 312 ? -0.779 42.5 9.188 1 98.56 312 ILE B CA 1
ATOM 5788 C C . ILE B 1 312 ? 0.618 41.938 8.945 1 98.56 312 ILE B C 1
ATOM 5790 O O . ILE B 1 312 ? 1.255 41.438 9.867 1 98.56 312 ILE B O 1
ATOM 5794 N N . PRO B 1 313 ? 1.09 41.969 7.684 1 98.31 313 PRO B N 1
ATOM 5795 C CA . PRO B 1 313 ? 2.508 41.656 7.496 1 98.31 313 PRO B CA 1
ATOM 5796 C C . PRO B 1 313 ? 3.432 42.719 8.125 1 98.31 313 PRO B C 1
ATOM 5798 O O . PRO B 1 313 ? 3.234 43.906 7.934 1 98.31 313 PRO B O 1
ATOM 5801 N N . VAL B 1 314 ? 4.457 42.281 8.781 1 98.06 314 VAL B N 1
ATOM 5802 C CA . VAL B 1 314 ? 5.324 43.188 9.492 1 98.06 314 VAL B CA 1
ATOM 5803 C C . VAL B 1 314 ? 6.641 43.344 8.734 1 98.06 314 VAL B C 1
ATOM 5805 O O . VAL B 1 314 ? 7.438 44.25 9.047 1 98.06 314 VAL B O 1
ATOM 5808 N N . ASP B 1 315 ? 6.934 42.531 7.859 1 96.56 315 ASP B N 1
ATOM 5809 C CA . ASP B 1 315 ? 8.07 42.531 6.949 1 96.56 315 ASP B CA 1
ATOM 5810 C C . ASP B 1 315 ? 7.754 41.812 5.652 1 96.56 315 ASP B C 1
ATOM 5812 O O . ASP B 1 315 ? 6.82 41 5.598 1 96.56 315 ASP B O 1
ATOM 5816 N N . THR B 1 316 ? 8.477 42.125 4.559 1 95 316 THR B N 1
ATOM 5817 C CA . THR B 1 316 ? 8.18 41.5 3.281 1 95 316 THR B CA 1
ATOM 5818 C C . THR B 1 316 ? 9.414 40.812 2.725 1 95 316 THR B C 1
ATOM 5820 O O . THR B 1 316 ? 9.383 40.25 1.627 1 95 316 THR B O 1
ATOM 5823 N N . ARG B 1 317 ? 10.469 40.812 3.488 1 92.88 317 ARG B N 1
ATOM 5824 C CA . ARG B 1 317 ? 11.633 40.031 3.068 1 92.88 317 ARG B CA 1
ATOM 5825 C C . ARG B 1 317 ? 11.305 38.531 3.045 1 92.88 317 ARG B C 1
ATOM 5827 O O . ARG B 1 317 ? 10.711 38 3.988 1 92.88 317 ARG B O 1
ATOM 5834 N N . SER B 1 318 ? 11.734 37.875 1.966 1 89.5 318 SER B N 1
ATOM 5835 C CA . SER B 1 318 ? 11.211 36.531 1.749 1 89.5 318 SER B CA 1
ATOM 5836 C C . SER B 1 318 ? 12.297 35.469 1.937 1 89.5 318 SER B C 1
ATOM 5838 O O . SER B 1 318 ? 11.992 34.281 2.061 1 89.5 318 SER B O 1
ATOM 5840 N N . ASP B 1 319 ? 13.523 35.812 2.004 1 93.44 319 ASP B N 1
ATOM 5841 C CA . ASP B 1 319 ? 14.594 34.812 2.074 1 93.44 319 ASP B CA 1
ATOM 5842 C C . ASP B 1 319 ? 15.047 34.594 3.516 1 93.44 319 ASP B C 1
ATOM 5844 O O . ASP B 1 319 ? 15.25 33.469 3.945 1 93.44 319 ASP B O 1
ATOM 5848 N N . LEU B 1 320 ? 15.273 35.688 4.211 1 97.19 320 LEU B N 1
ATOM 5849 C CA . LEU B 1 320 ? 15.664 35.656 5.613 1 97.19 320 LEU B CA 1
ATOM 5850 C C . LEU B 1 320 ? 14.656 36.406 6.469 1 97.19 320 LEU B C 1
ATOM 5852 O O . LEU B 1 320 ? 14.602 37.656 6.434 1 97.19 320 LEU B O 1
ATOM 5856 N N . ILE B 1 321 ? 13.914 35.688 7.254 1 98.31 321 ILE B N 1
ATOM 5857 C CA . ILE B 1 321 ? 12.766 36.219 7.98 1 98.31 321 ILE B CA 1
ATOM 5858 C C . ILE B 1 321 ? 13.078 36.281 9.469 1 98.31 321 ILE B C 1
ATOM 5860 O O . ILE B 1 321 ? 13.445 35.281 10.078 1 98.31 321 ILE B O 1
ATOM 5864 N N . ASP B 1 322 ? 12.969 37.438 10.062 1 97.69 322 ASP B N 1
ATOM 5865 C CA . ASP B 1 322 ? 13.094 37.594 11.508 1 97.69 322 ASP B CA 1
ATOM 5866 C C . ASP B 1 322 ? 11.82 37.188 12.227 1 97.69 322 ASP B C 1
ATOM 5868 O O . ASP B 1 322 ? 10.859 37.938 12.305 1 97.69 322 ASP B O 1
ATOM 5872 N N . SER B 1 323 ? 11.828 36.031 12.867 1 96.31 323 SER B N 1
ATOM 5873 C CA . SER B 1 323 ? 10.617 35.469 13.445 1 96.31 323 SER B CA 1
ATOM 5874 C C . SER B 1 323 ? 10.203 36.219 14.711 1 96.31 323 SER B C 1
ATOM 5876 O O . SER B 1 323 ? 9.078 36.062 15.188 1 96.31 323 SER B O 1
ATOM 5878 N N . THR B 1 324 ? 11.078 37 15.258 1 96.69 324 THR B N 1
ATOM 5879 C CA . THR B 1 324 ? 10.703 37.812 16.438 1 96.69 324 THR B CA 1
ATOM 5880 C C . THR B 1 324 ? 9.68 38.875 16.062 1 96.69 324 THR B C 1
ATOM 5882 O O . THR B 1 324 ? 8.984 39.406 16.922 1 96.69 324 THR B O 1
ATOM 5885 N N . ARG B 1 325 ? 9.586 39.188 14.852 1 97.12 325 ARG B N 1
ATOM 5886 C CA . ARG B 1 325 ? 8.719 40.25 14.406 1 97.12 325 ARG B CA 1
ATOM 5887 C C . ARG B 1 325 ? 7.305 39.75 14.133 1 97.12 325 ARG B C 1
ATOM 5889 O O . ARG B 1 325 ? 6.34 40.531 14.188 1 97.12 325 ARG B O 1
ATOM 5896 N N . GLY B 1 326 ? 7.219 38.531 13.805 1 98.12 326 GLY B N 1
ATOM 5897 C CA . GLY B 1 326 ? 5.906 38 13.492 1 98.12 326 GLY B CA 1
ATOM 5898 C C . GLY B 1 326 ? 5.934 36.5 13.188 1 98.12 326 GLY B C 1
ATOM 5899 O O . GLY B 1 326 ? 7.008 35.938 13.039 1 98.12 326 GLY B O 1
ATOM 5900 N N . THR B 1 327 ? 4.758 35.969 13.07 1 98.75 327 THR B N 1
ATOM 5901 C CA . THR B 1 327 ? 4.566 34.531 12.82 1 98.75 327 THR B CA 1
ATOM 5902 C C . THR B 1 327 ? 4.441 34.25 11.32 1 98.75 327 THR B C 1
ATOM 5904 O O . THR B 1 327 ? 3.732 34.969 10.609 1 98.75 327 THR B O 1
ATOM 5907 N N . VAL B 1 328 ? 5.121 33.281 10.805 1 98.88 328 VAL B N 1
ATOM 5908 C CA . VAL B 1 328 ? 4.934 32.844 9.422 1 98.88 328 VAL B CA 1
ATOM 5909 C C . VAL B 1 328 ? 3.922 31.688 9.375 1 98.88 328 VAL B C 1
ATOM 5911 O O . VAL B 1 328 ? 4.02 30.734 10.148 1 98.88 328 VAL B O 1
ATOM 5914 N N . HIS B 1 329 ? 2.949 31.828 8.484 1 98.88 329 HIS B N 1
ATOM 5915 C CA . HIS B 1 329 ? 1.933 30.812 8.266 1 98.88 329 HIS B CA 1
ATOM 5916 C C . HIS B 1 329 ? 2.146 30.094 6.941 1 98.88 329 HIS B C 1
ATOM 5918 O O . HIS B 1 329 ? 2.332 30.734 5.902 1 98.88 329 HIS B O 1
ATOM 5924 N N . LEU B 1 330 ? 2.129 28.781 7.027 1 98.88 330 LEU B N 1
ATOM 5925 C CA . LEU B 1 330 ? 2.203 27.969 5.828 1 98.88 330 LEU B CA 1
ATOM 5926 C C . LEU B 1 330 ? 0.938 27.125 5.664 1 98.88 330 LEU B C 1
ATOM 5928 O O . LEU B 1 330 ? 0.436 26.562 6.633 1 98.88 330 LEU B O 1
ATOM 5932 N N . VAL B 1 331 ? 0.39 27.141 4.473 1 98.75 331 VAL B N 1
ATOM 5933 C CA . VAL B 1 331 ? -0.545 26.109 4.027 1 98.75 331 VAL B CA 1
ATOM 5934 C C . VAL B 1 331 ? 0.196 25.062 3.211 1 98.75 331 VAL B C 1
ATOM 5936 O O . VAL B 1 331 ? 0.766 25.359 2.162 1 98.75 331 VAL B O 1
ATOM 5939 N N . ILE B 1 332 ? 0.243 23.875 3.77 1 98.88 332 ILE B N 1
ATOM 5940 C CA . ILE B 1 332 ? 0.942 22.781 3.125 1 98.88 332 ILE B CA 1
ATOM 5941 C C . ILE B 1 332 ? -0.029 21.625 2.881 1 98.88 332 ILE B C 1
ATOM 5943 O O . ILE B 1 332 ? 0.108 20.547 3.475 1 98.88 332 ILE B O 1
ATOM 5947 N N . GLY B 1 333 ? -0.96 21.812 1.959 1 98.56 333 GLY B N 1
ATOM 5948 C CA . GLY B 1 333 ? -2.041 20.844 1.802 1 98.56 333 GLY B CA 1
ATOM 5949 C C . GLY B 1 333 ? -1.877 19.953 0.584 1 98.56 333 GLY B C 1
ATOM 5950 O O . GLY B 1 333 ? -2.857 19.422 0.063 1 98.56 333 GLY B O 1
ATOM 5951 N N . GLY B 1 334 ? -0.664 19.766 0.088 1 98 334 GLY B N 1
ATOM 5952 C CA . GLY B 1 334 ? -0.4 18.984 -1.108 1 98 334 GLY B CA 1
ATOM 5953 C C . GLY B 1 334 ? -0.047 17.531 -0.808 1 98 334 GLY B C 1
ATOM 5954 O O . GLY B 1 334 ? 0.869 16.969 -1.414 1 98 334 GLY B O 1
ATOM 5955 N N . GLY B 1 335 ? -0.736 16.938 0.124 1 98.06 335 GLY B N 1
ATOM 5956 C CA . GLY B 1 335 ? -0.325 15.625 0.611 1 98.06 335 GLY B CA 1
ATOM 5957 C C . GLY B 1 335 ? -0.69 14.492 -0.332 1 98.06 335 GLY B C 1
ATOM 5958 O O . GLY B 1 335 ? -0.114 13.406 -0.259 1 98.06 335 GLY B O 1
ATOM 5959 N N . GLY B 1 336 ? -1.757 14.727 -1.187 1 97.06 336 GLY B N 1
ATOM 5960 C CA . GLY B 1 336 ? -1.985 13.633 -2.113 1 97.06 336 GLY B CA 1
ATOM 5961 C C . GLY B 1 336 ? -3.434 13.508 -2.549 1 97.06 336 GLY B C 1
ATOM 5962 O O . GLY B 1 336 ? -3.773 12.648 -3.361 1 97.06 336 GLY B O 1
ATOM 5963 N N . THR B 1 337 ? -4.32 14.391 -2.135 1 96.81 337 THR B N 1
ATOM 5964 C CA . THR B 1 337 ? -5.719 14.312 -2.531 1 96.81 337 THR B CA 1
ATOM 5965 C C . THR B 1 337 ? -5.871 14.523 -4.035 1 96.81 337 THR B C 1
ATOM 5967 O O . THR B 1 337 ? -5.051 15.195 -4.656 1 96.81 337 THR B O 1
ATOM 5970 N N . SER B 1 338 ? -6.922 13.914 -4.594 1 96.69 338 SER B N 1
ATOM 5971 C CA . SER B 1 338 ? -7.172 14.039 -6.027 1 96.69 338 SER B CA 1
ATOM 5972 C C . SER B 1 338 ? -7.926 15.328 -6.344 1 96.69 338 SER B C 1
ATOM 5974 O O . SER B 1 338 ? -8.398 15.516 -7.469 1 96.69 338 SER B O 1
ATOM 5976 N N . LYS B 1 339 ? -8.047 16.234 -5.371 1 95.5 339 LYS B N 1
ATOM 5977 C CA . LYS B 1 339 ? -8.703 17.516 -5.551 1 95.5 339 LYS B CA 1
ATOM 5978 C C . LYS B 1 339 ? -7.773 18.672 -5.176 1 95.5 339 LYS B C 1
ATOM 5980 O O . LYS B 1 339 ? -8.094 19.469 -4.293 1 95.5 339 LYS B O 1
ATOM 5985 N N . PRO B 1 340 ? -6.707 18.781 -5.895 1 96.31 340 PRO B N 1
ATOM 5986 C CA . PRO B 1 340 ? -5.812 19.906 -5.609 1 96.31 340 PRO B CA 1
ATOM 5987 C C . PRO B 1 340 ? -6.469 21.25 -5.879 1 96.31 340 PRO B C 1
ATOM 5989 O O . PRO B 1 340 ? -7.359 21.359 -6.727 1 96.31 340 PRO B O 1
ATOM 5992 N N . THR B 1 341 ? -6.051 22.312 -5.164 1 97.56 341 THR B N 1
ATOM 5993 C CA . THR B 1 341 ? -6.664 23.625 -5.301 1 97.56 341 THR B CA 1
ATOM 5994 C C . THR B 1 341 ? -5.652 24.656 -5.816 1 97.56 341 THR B C 1
ATOM 5996 O O . THR B 1 341 ? -5.934 25.844 -5.848 1 97.56 341 THR B O 1
ATOM 5999 N N . ASN B 1 342 ? -4.496 24.172 -6.211 1 96.62 342 ASN B N 1
ATOM 6000 C CA . ASN B 1 342 ? -3.461 25.094 -6.672 1 96.62 342 ASN B CA 1
ATOM 6001 C C . ASN B 1 342 ? -3.904 25.859 -7.918 1 96.62 342 ASN B C 1
ATOM 6003 O O . ASN B 1 342 ? -3.453 26.984 -8.156 1 96.62 342 ASN B O 1
ATOM 6007 N N . ALA B 1 343 ? -4.809 25.281 -8.664 1 95.12 343 ALA B N 1
ATOM 6008 C CA . ALA B 1 343 ? -5.27 25.906 -9.898 1 95.12 343 ALA B CA 1
ATOM 6009 C C . ALA B 1 343 ? -6.488 26.797 -9.633 1 95.12 343 ALA B C 1
ATOM 6011 O O . ALA B 1 343 ? -7.016 27.422 -10.555 1 95.12 343 ALA B O 1
ATOM 6012 N N . LEU B 1 344 ? -6.879 26.828 -8.406 1 95.69 344 LEU B N 1
ATOM 6013 C CA . LEU B 1 344 ? -8.078 27.578 -8.039 1 95.69 344 LEU B CA 1
ATOM 6014 C C . LEU B 1 344 ? -7.715 28.844 -7.285 1 95.69 344 LEU B C 1
ATOM 6016 O O . LEU B 1 344 ? -8.57 29.469 -6.645 1 95.69 344 LEU B O 1
ATOM 6020 N N . LEU B 1 345 ? -6.5 29.266 -7.316 1 96.88 345 LEU B N 1
ATOM 6021 C CA . LEU B 1 345 ? -6.055 30.453 -6.609 1 96.88 345 LEU B CA 1
ATOM 6022 C C . LEU B 1 345 ? -6.504 31.719 -7.336 1 96.88 345 LEU B C 1
ATOM 6024 O O . LEU B 1 345 ? -6.504 31.766 -8.57 1 96.88 345 LEU B O 1
ATOM 6028 N N . PHE B 1 346 ? -6.887 32.781 -6.562 1 96.94 346 PHE B N 1
ATOM 6029 C CA . PHE B 1 346 ? -7.129 34.094 -7.156 1 96.94 346 PHE B CA 1
ATOM 6030 C C . PHE B 1 346 ? -5.934 34.531 -7.988 1 96.94 346 PHE B C 1
ATOM 6032 O O . PHE B 1 346 ? -4.785 34.312 -7.605 1 96.94 346 PHE B O 1
ATOM 6039 N N . PRO B 1 347 ? -6.215 35.219 -9.148 1 95.19 347 PRO B N 1
ATOM 6040 C CA . PRO B 1 347 ? -5.074 35.75 -9.891 1 95.19 347 PRO B CA 1
ATOM 6041 C C . PRO B 1 347 ? -4.273 36.781 -9.078 1 95.19 347 PRO B C 1
ATOM 6043 O O . PRO B 1 347 ? -3.039 36.719 -9.078 1 95.19 347 PRO B O 1
ATOM 6046 N N . GLN B 1 348 ? -4.98 37.625 -8.344 1 93.69 348 GLN B N 1
ATOM 6047 C CA . GLN B 1 348 ? -4.359 38.531 -7.387 1 93.69 348 GLN B CA 1
ATOM 6048 C C . GLN B 1 348 ? -4.539 38.031 -5.957 1 93.69 348 GLN B C 1
ATOM 6050 O O . GLN B 1 348 ? -5.48 37.281 -5.668 1 93.69 348 GLN B O 1
ATOM 6055 N N . PRO B 1 349 ? -3.68 38.438 -5.078 1 94.06 349 PRO B N 1
ATOM 6056 C CA . PRO B 1 349 ? -3.814 37.969 -3.703 1 94.06 349 PRO B CA 1
ATOM 6057 C C . PRO B 1 349 ? -5.059 38.5 -3.004 1 94.06 349 PRO B C 1
ATOM 6059 O O . PRO B 1 349 ? -5.086 39.688 -2.607 1 94.06 349 PRO B O 1
ATOM 6062 N N . ARG B 1 350 ? -5.996 37.75 -2.996 1 97.5 350 ARG B N 1
ATOM 6063 C CA . ARG B 1 350 ? -7.238 37.969 -2.262 1 97.5 350 ARG B CA 1
ATOM 6064 C C . ARG B 1 350 ? -7.562 36.781 -1.38 1 97.5 350 ARG B C 1
ATOM 6066 O O . ARG B 1 350 ? -6.91 35.719 -1.482 1 97.5 350 ARG B O 1
ATOM 6073 N N . CYS B 1 351 ? -8.492 37.031 -0.497 1 98.12 351 CYS B N 1
ATOM 6074 C CA . CYS B 1 351 ? -8.852 36 0.464 1 98.12 351 CYS B CA 1
ATOM 6075 C C . CYS B 1 351 ? -10.352 36 0.722 1 98.12 351 CYS B C 1
ATOM 6077 O O . CYS B 1 351 ? -10.945 37.031 0.965 1 98.12 351 CYS B O 1
ATOM 6079 N N . GLN B 1 352 ? -10.969 34.844 0.532 1 97.88 352 GLN B N 1
ATOM 6080 C CA . GLN B 1 352 ? -12.305 34.625 1.078 1 97.88 352 GLN B CA 1
ATOM 6081 C C . GLN B 1 352 ? -12.242 34.188 2.537 1 97.88 352 GLN B C 1
ATOM 6083 O O . GLN B 1 352 ? -11.617 33.188 2.857 1 97.88 352 GLN B O 1
ATOM 6088 N N . VAL B 1 353 ? -12.867 34.969 3.381 1 98.56 353 VAL B N 1
ATOM 6089 C CA . VAL B 1 353 ? -12.852 34.656 4.809 1 98.56 353 VAL B CA 1
ATOM 6090 C C . VAL B 1 353 ? -14.227 34.188 5.254 1 98.56 353 VAL B C 1
ATOM 6092 O O . VAL B 1 353 ? -15.234 34.844 5.004 1 98.56 353 VAL B O 1
ATOM 6095 N N . ILE B 1 354 ? -14.273 33.031 5.859 1 98.62 354 ILE B N 1
ATOM 6096 C CA . ILE B 1 354 ? -15.508 32.531 6.453 1 98.62 354 ILE B CA 1
ATOM 6097 C C . ILE B 1 354 ? -15.812 33.312 7.734 1 98.62 354 ILE B C 1
ATOM 6099 O O . ILE B 1 354 ? -15 33.312 8.664 1 98.62 354 ILE B O 1
ATOM 6103 N N . THR B 1 355 ? -16.969 33.906 7.82 1 98.31 355 THR B N 1
ATOM 6104 C CA . THR B 1 355 ? -17.297 34.75 8.969 1 98.31 355 THR B CA 1
ATOM 6105 C C . THR B 1 355 ? -18.5 34.188 9.727 1 98.31 355 THR B C 1
ATOM 6107 O O . THR B 1 355 ? -18.859 34.719 10.781 1 98.31 355 THR B O 1
ATOM 6110 N N . GLY B 1 356 ? -19.031 33.156 9.211 1 97.94 356 GLY B N 1
ATOM 6111 C CA . GLY B 1 356 ? -20.188 32.469 9.781 1 97.94 356 GLY B CA 1
ATOM 6112 C C . GLY B 1 356 ? -20.75 31.391 8.883 1 97.94 356 GLY B C 1
ATOM 61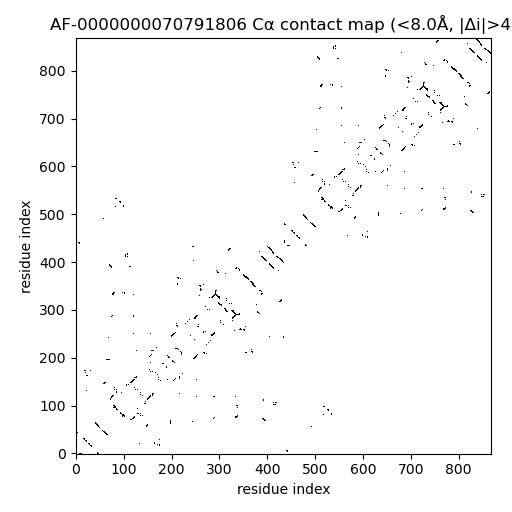13 O O . GLY B 1 356 ? -20.125 31.031 7.883 1 97.94 356 GLY B O 1
ATOM 6114 N N . VAL B 1 357 ? -21.781 30.781 9.344 1 98.12 357 VAL B N 1
ATOM 6115 C CA . VAL B 1 357 ? -22.453 29.75 8.555 1 98.12 357 VAL B CA 1
ATOM 6116 C C . VAL B 1 357 ? -23.953 30.016 8.531 1 98.12 357 VAL B C 1
ATOM 6118 O O . VAL B 1 357 ? -24.484 30.672 9.422 1 98.12 357 VAL B O 1
ATOM 6121 N N . GLY B 1 358 ? -24.594 29.531 7.469 1 97.5 358 GLY B N 1
ATOM 6122 C CA . GLY B 1 358 ? -26.047 29.578 7.398 1 97.5 358 GLY B CA 1
ATOM 6123 C C . GLY B 1 358 ? -26.719 28.422 8.117 1 97.5 358 GLY B C 1
ATOM 6124 O O . GLY B 1 358 ? -26.094 27.75 8.93 1 97.5 358 GLY B O 1
ATOM 6125 N N . ASP B 1 359 ? -28.047 28.328 7.824 1 96.69 359 ASP B N 1
ATOM 6126 C CA . ASP B 1 359 ? -28.812 27.203 8.359 1 96.69 359 ASP B CA 1
ATOM 6127 C C . ASP B 1 359 ? -28.422 25.891 7.676 1 96.69 359 ASP B C 1
ATOM 6129 O O . ASP B 1 359 ? -27.953 25.906 6.531 1 96.69 359 ASP B O 1
ATOM 6133 N N . PHE B 1 360 ? -28.578 24.875 8.461 1 95.19 360 PHE B N 1
ATOM 6134 C CA . PHE B 1 360 ? -28.297 23.562 7.906 1 95.19 360 PHE B CA 1
ATOM 6135 C C . PHE B 1 360 ? -29.031 23.359 6.594 1 95.19 360 PHE B C 1
ATOM 6137 O O . PHE B 1 360 ? -30.234 23.594 6.512 1 95.19 360 PHE B O 1
ATOM 6144 N N . ASP B 1 361 ? -28.328 22.984 5.59 1 94.69 361 ASP B N 1
ATOM 6145 C CA . ASP B 1 361 ? -28.891 22.672 4.273 1 94.69 361 ASP B CA 1
ATOM 6146 C C . ASP B 1 361 ? -28.891 21.172 4.023 1 94.69 361 ASP B C 1
ATOM 6148 O O . ASP B 1 361 ? -27.844 20.562 3.814 1 94.69 361 ASP B O 1
ATOM 6152 N N . PRO B 1 362 ? -30.047 20.547 3.963 1 92.19 362 PRO B N 1
ATOM 6153 C CA . PRO B 1 362 ? -30.109 19.109 3.775 1 92.19 362 PRO B CA 1
ATOM 6154 C C . PRO B 1 362 ? -29.547 18.656 2.43 1 92.19 362 PRO B C 1
ATOM 6156 O O . PRO B 1 362 ? -29.109 17.5 2.293 1 92.19 362 PRO B O 1
ATOM 6159 N N . ALA B 1 363 ? -29.547 19.5 1.467 1 91.25 363 ALA B N 1
ATOM 6160 C CA . ALA B 1 363 ? -29.062 19.156 0.135 1 91.25 363 ALA B CA 1
ATOM 6161 C C . ALA B 1 363 ? -27.562 18.875 0.154 1 91.25 363 ALA B C 1
ATOM 6163 O O . ALA B 1 363 ? -27.094 17.969 -0.536 1 91.25 363 ALA B O 1
ATOM 6164 N N . ILE B 1 364 ? -26.859 19.625 0.99 1 88.81 364 ILE B N 1
ATOM 6165 C CA . ILE B 1 364 ? -25.422 19.453 1.031 1 88.81 364 ILE B CA 1
ATOM 6166 C C . ILE B 1 364 ? -25 18.844 2.371 1 88.81 364 ILE B C 1
ATOM 6168 O O . ILE B 1 364 ? -23.828 18.594 2.609 1 88.81 364 ILE B O 1
ATOM 6172 N N . ARG B 1 365 ? -26.031 18.672 3.236 1 90.12 365 ARG B N 1
ATOM 6173 C CA . ARG B 1 365 ? -25.875 18.031 4.535 1 90.12 365 ARG B CA 1
ATOM 6174 C C . ARG B 1 365 ? -24.859 18.766 5.398 1 90.12 365 ARG B C 1
ATOM 6176 O O . ARG B 1 365 ? -24.031 18.141 6.062 1 90.12 365 ARG B O 1
ATOM 6183 N N . ARG B 1 366 ? -24.766 20.078 5.281 1 95.31 366 ARG B N 1
ATOM 6184 C CA . ARG B 1 366 ? -23.938 20.953 6.109 1 95.31 366 ARG B CA 1
ATOM 6185 C C . ARG B 1 366 ? -24.484 22.375 6.121 1 95.31 366 ARG B C 1
ATOM 6187 O O . ARG B 1 366 ? -25.406 22.703 5.371 1 95.31 366 ARG B O 1
ATOM 6194 N N . LYS B 1 367 ? -23.953 23.172 7.02 1 97.5 367 LYS B N 1
ATOM 6195 C CA . LYS B 1 367 ? -24.219 24.609 7.043 1 97.5 367 LYS B CA 1
ATOM 6196 C C . LYS B 1 367 ? -23.312 25.359 6.066 1 97.5 367 LYS B C 1
ATOM 6198 O O . LYS B 1 367 ? -22.094 25.266 6.152 1 97.5 367 LYS B O 1
ATOM 6203 N N . PRO B 1 368 ? -23.938 26.047 5.09 1 96.88 368 PRO B N 1
ATOM 6204 C CA . PRO B 1 368 ? -23.094 26.75 4.129 1 96.88 368 PRO B CA 1
ATOM 6205 C C . PRO B 1 368 ? -22.297 27.891 4.766 1 96.88 368 PRO B C 1
ATOM 6207 O O . PRO B 1 368 ? -22.797 28.594 5.637 1 96.88 368 PRO B O 1
ATOM 6210 N N . SER B 1 369 ? -21.125 28.094 4.328 1 97.38 369 SER B N 1
ATOM 6211 C CA . SER B 1 369 ? -20.25 29.156 4.836 1 97.38 369 SER B CA 1
ATOM 6212 C C . SER B 1 369 ? -20.703 30.516 4.32 1 97.38 369 SER B C 1
ATOM 6214 O O . SER B 1 369 ? -21.156 30.641 3.184 1 97.38 369 SER B O 1
ATOM 6216 N N . ILE B 1 370 ? -20.578 31.516 5.152 1 97.75 370 ILE B N 1
ATOM 6217 C CA . ILE B 1 370 ? -20.734 32.906 4.773 1 97.75 370 ILE B CA 1
ATOM 6218 C C . ILE B 1 370 ? -19.375 33.562 4.594 1 97.75 370 ILE B C 1
ATOM 6220 O O . ILE B 1 370 ? -18.562 33.594 5.523 1 97.75 370 ILE B O 1
ATOM 6224 N N . PHE B 1 371 ? -19.156 34.125 3.4 1 97.81 371 PHE B N 1
ATOM 6225 C CA . PHE B 1 371 ? -17.828 34.594 3.051 1 97.81 371 PHE B CA 1
ATOM 6226 C C . PHE B 1 371 ? -17.797 36.125 3 1 97.81 371 PHE B C 1
ATOM 6228 O O . PHE B 1 371 ? -18.781 36.75 2.619 1 97.81 371 PHE B O 1
ATOM 6235 N N . VAL B 1 372 ? -16.703 36.656 3.381 1 98.06 372 VAL B N 1
ATOM 6236 C CA . VAL B 1 372 ? -16.344 38.062 3.135 1 98.06 372 VAL B CA 1
ATOM 6237 C C . VAL B 1 372 ? -15.008 38.125 2.387 1 98.06 372 VAL B C 1
ATOM 6239 O O . VAL B 1 372 ? -14.047 37.469 2.773 1 98.06 372 VAL B O 1
ATOM 6242 N N . LEU B 1 373 ? -14.992 38.875 1.322 1 97.56 373 LEU B N 1
ATOM 6243 C CA . LEU B 1 373 ? -13.781 39 0.521 1 97.56 373 LEU B CA 1
ATOM 6244 C C . LEU B 1 373 ? -12.883 40.125 1.072 1 97.56 373 LEU B C 1
ATOM 6246 O O . LEU B 1 373 ? -13.367 41.156 1.48 1 97.56 373 LEU B O 1
ATOM 6250 N N . GLU B 1 374 ? -11.578 39.875 1.105 1 98.06 374 GLU B N 1
ATOM 6251 C CA . GLU B 1 374 ? -10.602 40.906 1.486 1 98.06 374 GLU B CA 1
ATOM 6252 C C . GLU B 1 374 ? -9.336 40.781 0.636 1 98.06 374 GLU B C 1
ATOM 6254 O O . GLU B 1 374 ? -9.141 39.812 -0.074 1 98.06 374 GLU B O 1
ATOM 6259 N N . ASP B 1 375 ? -8.523 41.906 0.637 1 97.31 375 ASP B N 1
ATOM 6260 C CA . ASP B 1 375 ? -7.176 41.812 0.088 1 97.31 375 ASP B CA 1
ATOM 6261 C C . ASP B 1 375 ? -6.281 40.938 0.971 1 97.31 375 ASP B C 1
ATOM 6263 O O . ASP B 1 375 ? -6.566 40.75 2.154 1 97.31 375 ASP B O 1
ATOM 6267 N N . ALA B 1 376 ? -5.27 40.375 0.416 1 98.19 376 ALA B N 1
ATOM 6268 C CA . ALA B 1 376 ? -4.355 39.5 1.149 1 98.19 376 ALA B CA 1
ATOM 6269 C C . ALA B 1 376 ? -2.941 40.062 1.157 1 98.19 376 ALA B C 1
ATOM 6271 O O . ALA B 1 376 ? -2.018 39.469 0.609 1 98.19 376 ALA B O 1
ATOM 6272 N N . PRO B 1 377 ? -2.725 41.219 1.821 1 97.19 377 PRO B N 1
ATOM 6273 C CA . PRO B 1 377 ? -1.38 41.781 1.84 1 97.19 377 PRO B CA 1
ATOM 6274 C C . PRO B 1 377 ? -0.348 40.875 2.488 1 97.19 377 PRO B C 1
ATOM 6276 O O . PRO B 1 377 ? 0.857 41.062 2.32 1 97.19 377 PRO B O 1
ATOM 6279 N N . TRP B 1 378 ? -0.832 39.875 3.156 1 97.88 378 TRP B N 1
ATOM 6280 C CA . TRP B 1 378 ? 0.022 38.938 3.904 1 97.88 378 TRP B CA 1
ATOM 6281 C C . TRP B 1 378 ? 0.607 37.875 2.986 1 97.88 378 TRP B C 1
ATOM 6283 O O . TRP B 1 378 ? 1.505 37.125 3.387 1 97.88 378 TRP B O 1
ATOM 6293 N N . SER B 1 379 ? 0.12 37.75 1.734 1 98.06 379 SER B N 1
ATOM 6294 C CA . SER B 1 379 ? 0.532 36.656 0.841 1 98.06 379 SER B CA 1
ATOM 6295 C C . SER B 1 379 ? 1.966 36.844 0.361 1 98.06 379 SER B C 1
ATOM 6297 O O . SER B 1 379 ? 2.289 37.875 -0.238 1 98.06 379 SER B O 1
ATOM 6299 N N . ALA B 1 380 ? 2.826 35.875 0.629 1 98.12 380 ALA B N 1
ATOM 6300 C CA . ALA B 1 380 ? 4.23 36 0.247 1 98.12 380 ALA B CA 1
ATOM 6301 C C . ALA B 1 380 ? 4.551 35.094 -0.934 1 98.12 380 ALA B C 1
ATOM 6303 O O . ALA B 1 380 ? 5.363 35.438 -1.795 1 98.12 380 ALA B O 1
ATOM 6304 N N . PHE B 1 381 ? 4.051 33.875 -0.961 1 98.19 381 PHE B N 1
ATOM 6305 C CA . PHE B 1 381 ? 4.336 32.906 -2.002 1 98.19 381 PHE B CA 1
ATOM 6306 C C . PHE B 1 381 ? 3.141 31.984 -2.221 1 98.19 381 PHE B C 1
ATOM 6308 O O . PHE B 1 381 ? 2.482 31.578 -1.263 1 98.19 381 PHE B O 1
ATOM 6315 N N . ARG B 1 382 ? 2.793 31.672 -3.414 1 97.88 382 ARG B N 1
ATOM 6316 C CA . ARG B 1 382 ? 1.74 30.75 -3.836 1 97.88 382 ARG B CA 1
ATOM 6317 C C . ARG B 1 382 ? 2.242 29.812 -4.93 1 97.88 382 ARG B C 1
ATOM 6319 O O . ARG B 1 382 ? 2.723 30.266 -5.969 1 97.88 382 ARG B O 1
ATOM 6326 N N . ASP B 1 383 ? 2.146 28.516 -4.695 1 98.06 383 ASP B N 1
ATOM 6327 C CA . ASP B 1 383 ? 2.551 27.578 -5.73 1 98.06 383 ASP B CA 1
ATOM 6328 C C . ASP B 1 383 ? 1.384 27.25 -6.66 1 98.06 383 ASP B C 1
ATOM 6330 O O . ASP B 1 383 ? 0.581 26.359 -6.363 1 98.06 383 ASP B O 1
ATOM 6334 N N . ARG B 1 384 ? 1.34 27.797 -7.82 1 97.12 384 ARG B N 1
ATOM 6335 C CA . ARG B 1 384 ? 0.252 27.609 -8.773 1 97.12 384 ARG B CA 1
ATOM 6336 C C . ARG B 1 384 ? 0.526 26.438 -9.703 1 97.12 384 ARG B C 1
ATOM 6338 O O . ARG B 1 384 ? -0.379 25.953 -10.391 1 97.12 384 ARG B O 1
ATOM 6345 N N . ASP B 1 385 ? 1.752 25.906 -9.648 1 96.88 385 ASP B N 1
ATOM 6346 C CA . ASP B 1 385 ? 2.188 24.984 -10.68 1 96.88 385 ASP B CA 1
ATOM 6347 C C . ASP B 1 385 ? 2.199 23.547 -10.164 1 96.88 385 ASP B C 1
ATOM 6349 O O . ASP B 1 385 ? 1.967 22.609 -10.922 1 96.88 385 ASP B O 1
ATOM 6353 N N . ASN B 1 386 ? 2.486 23.375 -8.953 1 97.25 386 ASN B N 1
ATOM 6354 C CA . ASN B 1 386 ? 2.674 22.047 -8.398 1 97.25 386 ASN B CA 1
ATOM 6355 C C . ASN B 1 386 ? 1.616 21.719 -7.352 1 97.25 386 ASN B C 1
ATOM 6357 O O . ASN B 1 386 ? 1.584 22.328 -6.285 1 97.25 386 ASN B O 1
ATOM 6361 N N . PRO B 1 387 ? 0.869 20.734 -7.57 1 96.5 387 PRO B N 1
ATOM 6362 C CA . PRO B 1 387 ? -0.252 20.453 -6.672 1 96.5 387 PRO B CA 1
ATOM 6363 C C . PRO B 1 387 ? 0.179 19.703 -5.406 1 96.5 387 PRO B C 1
ATOM 6365 O O . PRO B 1 387 ? -0.515 19.766 -4.387 1 96.5 387 PRO B O 1
ATOM 6368 N N . TYR B 1 388 ? 1.313 18.969 -5.477 1 97.94 388 TYR B N 1
ATOM 6369 C CA . TYR B 1 388 ? 1.688 18.094 -4.371 1 97.94 388 TYR B CA 1
ATOM 6370 C C . TYR B 1 388 ? 3.068 18.453 -3.838 1 97.94 388 TYR B C 1
ATOM 6372 O O . TYR B 1 388 ? 3.984 18.75 -4.609 1 97.94 388 TYR B O 1
ATOM 6380 N N . GLY B 1 389 ? 3.137 18.422 -2.49 1 98.56 389 GLY B N 1
ATOM 6381 C CA . GLY B 1 389 ? 4.43 18.719 -1.896 1 98.56 389 GLY B CA 1
ATOM 6382 C C . GLY B 1 389 ? 4.395 18.766 -0.38 1 98.56 389 GLY B C 1
ATOM 6383 O O . GLY B 1 389 ? 3.344 18.562 0.228 1 98.56 389 GLY B O 1
ATOM 6384 N N . PHE B 1 390 ? 5.562 18.906 0.225 1 98.81 390 PHE B N 1
ATOM 6385 C CA . PHE B 1 390 ? 5.785 19.031 1.661 1 98.81 390 PHE B CA 1
ATOM 6386 C C . PHE B 1 390 ? 6.922 20 1.949 1 98.81 390 PHE B C 1
ATOM 6388 O O . PHE B 1 390 ? 7.641 20.422 1.035 1 98.81 390 PHE B O 1
ATOM 6395 N N . VAL B 1 391 ? 7.043 20.391 3.203 1 98.94 391 VAL B N 1
ATOM 6396 C CA . VAL B 1 391 ? 8.133 21.281 3.592 1 98.94 391 VAL B CA 1
ATOM 6397 C C . VAL B 1 391 ? 9.07 20.562 4.559 1 98.94 391 VAL B C 1
ATOM 6399 O O . VAL B 1 391 ? 8.617 19.859 5.461 1 98.94 391 VAL B O 1
ATOM 6402 N N . ALA B 1 392 ? 10.352 20.703 4.324 1 98.88 392 ALA B N 1
ATOM 6403 C CA . ALA B 1 392 ? 11.383 20.281 5.273 1 98.88 392 ALA B CA 1
ATOM 6404 C C . ALA B 1 392 ? 11.922 21.484 6.051 1 98.88 392 ALA B C 1
ATOM 6406 O O . ALA B 1 392 ? 12.125 22.562 5.488 1 98.88 392 ALA B O 1
ATOM 6407 N N . PHE B 1 393 ? 12.086 21.266 7.312 1 98.94 393 PHE B N 1
ATOM 6408 C CA . PHE B 1 393 ? 12.602 22.297 8.211 1 98.94 393 PHE B CA 1
ATOM 6409 C C . PHE B 1 393 ? 13.906 21.844 8.852 1 98.94 393 PHE B C 1
ATOM 6411 O O . PHE B 1 393 ? 13.922 20.875 9.617 1 98.94 393 PHE B O 1
ATOM 6418 N N . ASP B 1 394 ? 14.977 22.516 8.594 1 98.81 394 ASP B N 1
ATOM 6419 C CA . ASP B 1 394 ? 16.281 22.25 9.195 1 98.81 394 ASP B CA 1
ATOM 6420 C C . ASP B 1 394 ? 16.594 23.25 10.305 1 98.81 394 ASP B C 1
ATOM 6422 O O . ASP B 1 394 ? 16.812 24.438 10.031 1 98.81 394 ASP B O 1
ATOM 6426 N N . VAL B 1 395 ? 16.641 22.766 11.484 1 98.69 395 VAL B N 1
ATOM 6427 C CA . VAL B 1 395 ? 16.938 23.625 12.633 1 98.69 395 VAL B CA 1
ATOM 6428 C C . VAL B 1 395 ? 18.453 23.703 12.852 1 98.69 395 VAL B C 1
ATOM 6430 O O . VAL B 1 395 ? 19.109 22.672 12.992 1 98.69 395 VAL B O 1
ATOM 6433 N N . ASP B 1 396 ? 18.953 24.844 12.844 1 98.31 396 ASP B N 1
ATOM 6434 C CA . ASP B 1 396 ? 20.312 25.156 13.25 1 98.31 396 ASP B CA 1
ATOM 6435 C C . ASP B 1 396 ? 20.344 25.906 14.578 1 98.31 396 ASP B C 1
ATOM 6437 O O . ASP B 1 396 ? 19.969 27.078 14.633 1 98.31 396 ASP B O 1
ATOM 6441 N N . PRO B 1 397 ? 20.812 25.281 15.625 1 96.69 397 PRO B N 1
ATOM 6442 C CA . PRO B 1 397 ? 20.766 25.906 16.953 1 96.69 397 PRO B CA 1
ATOM 6443 C C . PRO B 1 397 ? 21.656 27.141 17.047 1 96.69 397 PRO B C 1
ATOM 6445 O O . PRO B 1 397 ? 21.453 27.984 17.922 1 96.69 397 PRO B O 1
ATOM 6448 N N . GLY B 1 398 ? 22.547 27.172 16.156 1 96.12 398 GLY B N 1
ATOM 6449 C CA . GLY B 1 398 ? 23.484 28.281 16.25 1 96.12 398 GLY B CA 1
ATOM 6450 C C . GLY B 1 398 ? 24.406 28.203 17.438 1 96.12 398 GLY B C 1
ATOM 6451 O O . GLY B 1 398 ? 24.438 27.172 18.141 1 96.12 398 GLY B O 1
ATOM 6452 N N . GLN B 1 399 ? 25.234 29.328 17.625 1 95.06 399 GLN B N 1
ATOM 6453 C CA . GLN B 1 399 ? 26.203 29.391 18.719 1 95.06 399 GLN B CA 1
ATOM 6454 C C . GLN B 1 399 ? 25.641 30.172 19.906 1 95.06 399 GLN B C 1
ATOM 6456 O O . GLN B 1 399 ? 24.828 31.094 19.719 1 95.06 399 GLN B O 1
ATOM 6461 N N . PRO B 1 400 ? 26.109 29.797 21.109 1 92.75 400 PRO B N 1
ATOM 6462 C CA . PRO B 1 400 ? 25.672 30.609 22.25 1 92.75 400 PRO B CA 1
ATOM 6463 C C . PRO B 1 400 ? 25.953 32.094 22.062 1 92.75 400 PRO B C 1
ATOM 6465 O O . PRO B 1 400 ? 27.031 32.469 21.625 1 92.75 400 PRO B O 1
ATOM 6468 N N . GLY B 1 401 ? 24.984 32.844 22.297 1 92 401 GLY B N 1
ATOM 6469 C CA . GLY B 1 401 ? 25.125 34.312 22.141 1 92 401 GLY B CA 1
ATOM 6470 C C . GLY B 1 401 ? 24.859 34.781 20.734 1 92 401 GLY B C 1
ATOM 6471 O O . GLY B 1 401 ? 24.859 36 20.469 1 92 401 GLY B O 1
ATOM 6472 N N . GLY B 1 402 ? 24.594 33.875 19.875 1 95.81 402 GLY B N 1
ATOM 6473 C CA . GLY B 1 402 ? 24.328 34.219 18.484 1 95.81 402 GLY B CA 1
ATOM 6474 C C . GLY B 1 402 ? 22.875 34.031 18.078 1 95.81 402 GLY B C 1
ATOM 6475 O O . GLY B 1 402 ? 21.969 34.312 18.859 1 95.81 402 GLY B O 1
ATOM 6476 N N . THR B 1 403 ? 22.734 33.656 16.797 1 96.81 403 THR B N 1
ATOM 6477 C CA . THR B 1 403 ? 21.391 33.438 16.266 1 96.81 403 THR B CA 1
ATOM 6478 C C . THR B 1 403 ? 21.109 31.969 16.031 1 96.81 403 THR B C 1
ATOM 6480 O O . THR B 1 403 ? 22.047 31.172 15.883 1 96.81 403 THR B O 1
ATOM 6483 N N . THR B 1 404 ? 19.906 31.562 16.172 1 98.12 404 THR B N 1
ATOM 6484 C CA . THR B 1 404 ? 19.406 30.266 15.727 1 98.12 404 THR B CA 1
ATOM 6485 C C . THR B 1 404 ? 18.484 30.438 14.523 1 98.12 404 THR B C 1
ATOM 6487 O O . THR B 1 404 ? 17.984 31.531 14.258 1 98.12 404 THR B O 1
ATOM 6490 N N . SER B 1 405 ? 18.406 29.344 13.703 1 98.69 405 SER B N 1
ATOM 6491 C CA . SER B 1 405 ? 17.641 29.469 12.469 1 98.69 405 SER B CA 1
ATOM 6492 C C . SER B 1 405 ? 16.938 28.156 12.117 1 98.69 405 SER B C 1
ATOM 6494 O O . SER B 1 405 ? 17.328 27.094 12.602 1 98.69 405 SER B O 1
ATOM 6496 N N . ILE B 1 406 ? 15.867 28.25 11.367 1 98.88 406 ILE B N 1
ATOM 6497 C CA . ILE B 1 406 ? 15.195 27.156 10.688 1 98.88 406 ILE B CA 1
ATOM 6498 C C . ILE B 1 406 ? 15.172 27.406 9.18 1 98.88 406 ILE B C 1
ATOM 6500 O O . ILE B 1 406 ? 14.539 28.359 8.719 1 98.88 406 ILE B O 1
ATOM 6504 N N . LYS B 1 407 ? 15.883 26.609 8.43 1 98.88 407 LYS B N 1
ATOM 6505 C CA . LYS B 1 407 ? 15.781 26.656 6.973 1 98.88 407 LYS B CA 1
ATOM 6506 C C . LYS B 1 407 ? 14.633 25.797 6.473 1 98.88 407 LYS B C 1
ATOM 6508 O O . LYS B 1 407 ? 14.609 24.594 6.699 1 98.88 407 LYS B O 1
ATOM 6513 N N . ALA B 1 408 ? 13.688 26.453 5.801 1 98.88 408 ALA B N 1
ATOM 6514 C CA . ALA B 1 408 ? 12.523 25.766 5.262 1 98.88 408 ALA B CA 1
ATOM 6515 C C . ALA B 1 408 ? 12.648 25.562 3.752 1 98.88 408 ALA B C 1
ATOM 6517 O O . ALA B 1 408 ? 12.984 26.5 3.025 1 98.88 408 ALA B O 1
ATOM 6518 N N . THR B 1 409 ? 12.469 24.359 3.295 1 98.81 409 THR B N 1
ATOM 6519 C CA . THR B 1 409 ? 12.477 24.031 1.876 1 98.81 409 THR B CA 1
ATOM 6520 C C . THR B 1 409 ? 11.18 23.328 1.475 1 98.81 409 THR B C 1
ATOM 6522 O O . THR B 1 409 ? 10.859 22.25 1.984 1 98.81 409 THR B O 1
ATOM 6525 N N . TYR B 1 410 ? 10.422 24.031 0.6 1 98.81 410 TYR B N 1
ATOM 6526 C CA . TYR B 1 410 ? 9.25 23.391 0.019 1 98.81 410 TYR B CA 1
ATOM 6527 C C . TYR B 1 410 ? 9.625 22.547 -1.193 1 98.81 410 TYR B C 1
ATOM 6529 O O . TYR B 1 410 ? 10.156 23.062 -2.176 1 98.81 410 TYR B O 1
ATOM 6537 N N . TYR B 1 411 ? 9.352 21.219 -1.065 1 98.62 411 TYR B N 1
ATOM 6538 C CA . TYR B 1 411 ? 9.57 20.266 -2.148 1 98.62 411 TYR B CA 1
ATOM 6539 C C . TYR B 1 411 ? 8.25 19.906 -2.83 1 98.62 411 TYR B C 1
ATOM 6541 O O . TYR B 1 411 ? 7.32 19.438 -2.18 1 98.62 411 TYR B O 1
ATOM 6549 N N . ALA B 1 412 ? 8.211 20.156 -4.141 1 98.25 412 ALA B N 1
ATOM 6550 C CA . ALA B 1 412 ? 7.16 19.516 -4.93 1 98.25 412 ALA B CA 1
ATOM 6551 C C . ALA B 1 412 ? 7.473 18.047 -5.16 1 98.25 412 ALA B C 1
ATOM 6553 O O . ALA B 1 412 ? 8.625 17.672 -5.406 1 98.25 412 ALA B O 1
ATOM 6554 N N . VAL B 1 413 ? 6.438 17.234 -4.984 1 96.38 413 VAL B N 1
ATOM 6555 C CA . VAL B 1 413 ? 6.551 15.812 -5.332 1 96.38 413 VAL B CA 1
ATOM 6556 C C . VAL B 1 413 ? 6.148 15.602 -6.789 1 96.38 413 VAL B C 1
ATOM 6558 O O . VAL B 1 413 ? 4.992 15.82 -7.156 1 96.38 413 VAL B O 1
ATOM 6561 N N . THR B 1 414 ? 7.059 15.117 -7.648 1 89.31 414 THR B N 1
ATOM 6562 C CA . THR B 1 414 ? 6.84 15.172 -9.086 1 89.31 414 THR B CA 1
ATOM 6563 C C . THR B 1 414 ? 6.707 13.766 -9.672 1 89.31 414 THR B C 1
ATOM 6565 O O . THR B 1 414 ? 6.52 13.609 -10.875 1 89.31 414 THR B O 1
ATOM 6568 N N . GLY B 1 415 ? 6.82 12.711 -8.805 1 79.56 415 GLY B N 1
ATOM 6569 C CA . GLY B 1 415 ? 6.629 11.383 -9.375 1 79.56 415 GLY B CA 1
ATOM 6570 C C . GLY B 1 415 ? 6.973 10.266 -8.422 1 79.56 415 GLY B C 1
ATOM 6571 O O . GLY B 1 415 ? 7.188 10.5 -7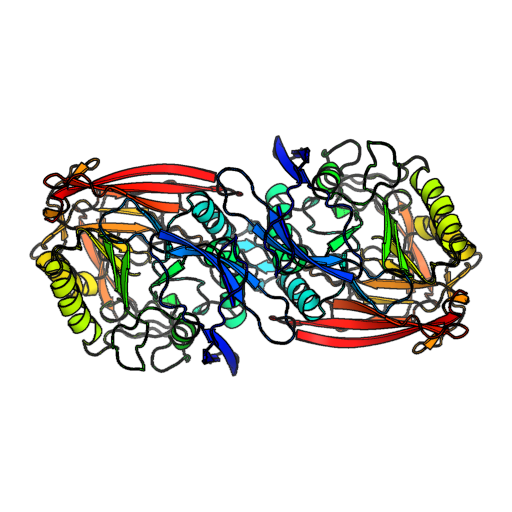.23 1 79.56 415 GLY B O 1
ATOM 6572 N N . PRO B 1 416 ? 6.965 9.031 -9.102 1 79.56 416 PRO B N 1
ATOM 6573 C CA . PRO B 1 416 ? 7.266 7.855 -8.281 1 79.56 416 PRO B CA 1
ATOM 6574 C C . PRO B 1 416 ? 8.688 7.875 -7.727 1 79.56 416 PRO B C 1
ATOM 6576 O O . PRO B 1 416 ? 9.523 8.656 -8.18 1 79.56 416 PRO B O 1
ATOM 6579 N N . PHE B 1 417 ? 9.008 7.133 -6.645 1 77.62 417 PHE B N 1
ATOM 6580 C CA . PHE B 1 417 ? 10.281 6.941 -5.961 1 77.62 417 PHE B CA 1
ATOM 6581 C C . PHE B 1 417 ? 10.75 8.242 -5.324 1 77.62 417 PHE B C 1
ATOM 6583 O O . PHE B 1 417 ? 11.953 8.477 -5.188 1 77.62 417 PHE B O 1
ATOM 6590 N N . GLY B 1 418 ? 9.766 9.242 -5.195 1 74 418 GLY B N 1
ATOM 6591 C CA . GLY B 1 418 ? 10.062 10.43 -4.41 1 74 418 GLY B CA 1
ATOM 6592 C C . GLY B 1 418 ? 10.781 11.508 -5.203 1 74 418 GLY B C 1
ATOM 6593 O O . GLY B 1 418 ? 11.648 12.203 -4.672 1 74 418 GLY B O 1
ATOM 6594 N N . GLY B 1 419 ? 10.57 11.539 -6.422 1 86.06 419 GLY B N 1
ATOM 6595 C CA . GLY B 1 419 ? 11.109 12.664 -7.176 1 86.06 419 GLY B CA 1
ATOM 6596 C C . GLY B 1 419 ? 10.734 14.008 -6.59 1 86.06 419 GLY B C 1
ATOM 6597 O O . GLY B 1 419 ? 9.562 14.266 -6.312 1 86.06 419 GLY B O 1
ATOM 6598 N N . LEU B 1 420 ? 11.758 14.875 -6.297 1 94.75 420 LEU B N 1
ATOM 6599 C CA . LEU B 1 420 ? 11.531 16.141 -5.598 1 94.75 420 LEU B CA 1
ATOM 6600 C C . LEU B 1 420 ? 12.094 17.297 -6.398 1 94.75 420 LEU B C 1
ATOM 6602 O O . LEU B 1 420 ? 13.133 17.172 -7.051 1 94.75 420 LEU B O 1
ATOM 6606 N N . THR B 1 421 ? 11.383 18.375 -6.375 1 96.75 421 THR B N 1
ATOM 6607 C CA . THR B 1 421 ? 11.844 19.656 -6.918 1 96.75 421 THR B CA 1
ATOM 6608 C C . THR B 1 421 ? 11.688 20.766 -5.887 1 96.75 421 THR B C 1
ATOM 6610 O O . THR B 1 421 ? 10.617 20.938 -5.301 1 96.75 421 THR B O 1
ATOM 6613 N N . VAL B 1 422 ? 12.766 21.5 -5.633 1 97.69 422 VAL B N 1
ATOM 6614 C CA . VAL B 1 422 ? 12.695 22.641 -4.727 1 97.69 422 VAL B CA 1
ATOM 6615 C C . VAL B 1 422 ? 11.922 23.781 -5.391 1 97.69 422 VAL B C 1
ATOM 6617 O O . VAL B 1 422 ? 12.25 24.188 -6.504 1 97.69 422 VAL B O 1
ATOM 6620 N N . ILE B 1 423 ? 10.938 24.25 -4.754 1 98.31 423 ILE B N 1
ATOM 6621 C CA . ILE B 1 423 ? 10.062 25.25 -5.344 1 98.31 423 ILE B CA 1
ATOM 6622 C C . ILE B 1 423 ? 10.188 26.562 -4.574 1 98.31 423 ILE B C 1
ATOM 6624 O O . ILE B 1 423 ? 10.195 27.641 -5.168 1 98.31 423 ILE B O 1
ATOM 6628 N N . ASP B 1 424 ? 10.219 26.484 -3.242 1 98.31 424 ASP B N 1
ATOM 6629 C CA . ASP B 1 424 ? 10.328 27.641 -2.346 1 98.31 424 ASP B CA 1
ATOM 6630 C C . ASP B 1 424 ? 11.312 27.359 -1.213 1 98.31 424 ASP B C 1
ATOM 6632 O O . ASP B 1 424 ? 11.445 26.219 -0.765 1 98.31 424 ASP B O 1
ATOM 6636 N N . GLN B 1 425 ? 12.086 28.359 -0.851 1 98.44 425 GLN B N 1
ATOM 6637 C CA . GLN B 1 425 ? 13.023 28.281 0.266 1 98.44 425 GLN B CA 1
ATOM 6638 C C . GLN B 1 425 ? 13.055 29.594 1.045 1 98.44 425 GLN B C 1
ATOM 6640 O O . GLN B 1 425 ? 13.047 30.672 0.452 1 98.44 425 GLN B O 1
ATOM 6645 N N . PHE B 1 426 ? 13.102 29.484 2.348 1 98.62 426 PHE B N 1
ATOM 6646 C CA . PHE B 1 426 ? 13.266 30.641 3.227 1 98.62 426 PHE B CA 1
ATOM 6647 C C . PHE B 1 426 ? 13.883 30.219 4.559 1 98.62 426 PHE B C 1
ATOM 6649 O O . PHE B 1 426 ? 13.898 29.047 4.898 1 98.62 426 PHE B O 1
ATOM 6656 N N . THR B 1 427 ? 14.438 31.141 5.277 1 98.81 427 THR B N 1
ATOM 6657 C CA . THR B 1 427 ? 15.055 30.875 6.57 1 98.81 427 THR B CA 1
ATOM 6658 C C . THR B 1 427 ? 14.453 31.766 7.652 1 98.81 427 THR B C 1
ATOM 6660 O O . THR B 1 427 ? 14.375 33 7.48 1 98.81 427 THR B O 1
ATOM 6663 N N . LEU B 1 428 ? 13.969 31.203 8.688 1 98.81 428 LEU B N 1
ATOM 6664 C CA . LEU B 1 428 ? 13.625 31.922 9.906 1 98.81 428 LEU B CA 1
ATOM 6665 C C . LEU B 1 428 ? 14.844 32.125 10.797 1 98.81 428 LEU B C 1
ATOM 6667 O O . LEU B 1 428 ? 15.664 31.203 10.938 1 98.81 428 LEU B O 1
ATOM 6671 N N . THR B 1 429 ? 14.992 33.25 11.352 1 98.31 429 THR B N 1
ATOM 6672 C CA . THR B 1 429 ? 16.125 33.531 12.234 1 98.31 429 THR B CA 1
ATOM 6673 C C . THR B 1 429 ? 15.664 34.312 13.461 1 98.31 429 THR B C 1
ATOM 6675 O O . THR B 1 429 ? 14.68 35.062 13.398 1 98.31 429 THR B O 1
ATOM 6678 N N . LYS B 1 430 ? 16.297 34.125 14.57 1 97.81 430 LYS B N 1
ATOM 6679 C CA . LYS B 1 430 ? 16.094 34.844 15.812 1 97.81 430 LYS B CA 1
ATOM 6680 C C . LYS B 1 430 ? 17.266 34.688 16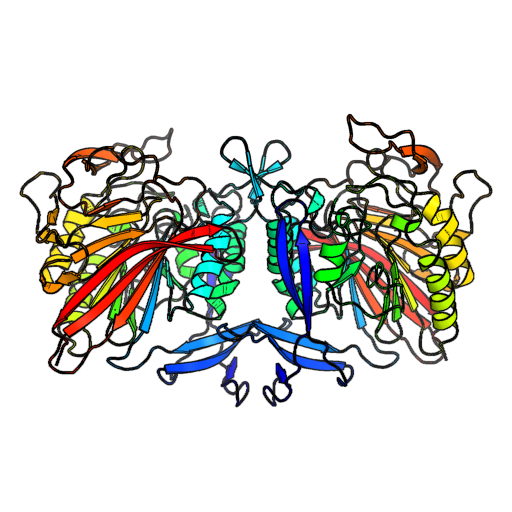.766 1 97.81 430 LYS B C 1
ATOM 6682 O O . LYS B 1 430 ? 18.109 33.812 16.562 1 97.81 430 LYS B O 1
ATOM 6687 N N . PRO B 1 431 ? 17.344 35.594 17.781 1 96.19 431 PRO B N 1
ATOM 6688 C CA . PRO B 1 431 ? 18.406 35.344 18.766 1 96.19 431 PRO B CA 1
ATOM 6689 C C . PRO B 1 431 ? 18.25 34.031 19.5 1 96.19 431 PRO B C 1
ATOM 6691 O O . PRO B 1 431 ? 17.125 33.625 19.859 1 96.19 431 PRO B O 1
ATOM 6694 N N . ARG B 1 432 ? 19.344 33.344 19.625 1 94.56 432 ARG B N 1
ATOM 6695 C CA . ARG B 1 432 ? 19.359 32.094 20.391 1 94.56 432 ARG B CA 1
ATOM 6696 C C . ARG B 1 432 ? 19.109 32.344 21.875 1 94.56 432 ARG B C 1
ATOM 6698 O O . ARG B 1 432 ? 19.609 33.344 22.422 1 94.56 432 ARG B O 1
ATOM 6705 N N . GLY B 1 433 ? 18.312 31.469 22.484 1 83.88 433 GLY B N 1
ATOM 6706 C CA . GLY B 1 433 ? 18.078 31.609 23.906 1 83.88 433 GLY B CA 1
ATOM 6707 C C . GLY B 1 433 ? 19.328 31.328 24.75 1 83.88 433 GLY B C 1
ATOM 6708 O O . GLY B 1 433 ? 20.266 30.703 24.281 1 83.88 433 GLY B O 1
ATOM 6709 N N . GLY B 1 434 ? 19.562 31.953 25.859 1 73.25 434 GLY B N 1
ATOM 6710 C CA . GLY B 1 434 ? 20.703 31.812 26.75 1 73.25 434 GLY B CA 1
ATOM 6711 C C . GLY B 1 434 ? 20.656 30.516 27.562 1 73.25 434 GLY B C 1
ATOM 6712 O O . GLY B 1 434 ? 19.609 29.891 27.672 1 73.25 434 GLY B O 1
#

InterPro domains:
  IPR004843 Calcineurin-like, phosphoesterase domain [PF00149] (116-294)
  IPR008963 Purple acid phosphatase-like, N-terminal [SSF49363] (3-57)
  IPR029052 Metallo-dependent phosphatase-like [G3DSA:3.60.21.10] (106-397)
  IPR029052 Metallo-dependent phosphatase-like [SSF56300] (70-352)
  IPR039331 Purple acid phosphatase-like [PTHR22953] (17-385)

Nearest PDB structures (foldseek):
  8brn-assembly1_C  TM=8.334E-01  e=2.500E-22  Phaseolus vulgaris
  6hwr-assembly1_D  TM=8.339E-01  e=6.794E-22  Phaseolus vulgaris
  1xzw-assembly1_A  TM=8.347E-01  e=1.376E-21  Ipomoea batatas
  6gja-assembly1_A  TM=6.902E-01  e=8.031E-21  Triticum aestivum
  7ov3-assembly1_A  TM=6.853E-01  e=7.107E-14  Sus scrofa

Organism: Mycobacterium bovis (strain ATCC BAA-935 / AF2122/97) (NCBI:txid233413)

Radius of gyration: 29.93 Å; Cα contacts (8 Å, |Δi|>4): 2421; chains: 2; bounding box: 57×94×68 Å

Foldseek 3Di:
DKDAPVPPDDDDFFWDWDWFQAPQVRDIDIDTDTDDDDDDAQGKMKDWDDDPPDDTDIFIAGHFHAFQDKFKEWEFEAQAACDFADDDPNDTHDQQQFHCLSLLVLLQRVVVPGQEYEYQENQHLLLRGPHSVVSVVRSCVSNCSRCRYHPYQYAYDQSCQHPPTADGRNVVVQRHDDDDALPADPSCTPNWDWDDHHQEIETEHECLQQFQDFDHLGRCHVVRVCRRLVSLLVVLVVSLVDLRHDAYEYRHAAAQADQFPPFDWHTLSCVVRPQVSCQVSQHQEYEYERAQFKFKFAFWHFFDPDLSRATDHPDQDFAEHASNRGYMYIHRHQNGGNDFRLQRGDPAAKTWYFNHFADQDPVVRTTHTDTDIDGRPGTRDGDSDARHWMKMWIWDLDDVQAKIKIKIWIWGQDDHSNDTDTDGIHMYMYTHRD/DKDAPVPPDDDDFFWDKDWFQAPQVRDIDIDTHTDDDDDDAQGKMKDWDDDPPDDTDIFMATHFHAFQDKFKEWEFEAQAACDFADDDPNDTHDQQQFHCLSLLVLLQRVVVPGQEYEYQENQHLLLRGPHSVVSVVRSCVSNCSRCRYHPYQYAYDQSCQHPPTADGRNVVVQRHDDDDALPADPSCTPNWDWDDHHQEIETEHECLQQFQDFDHLGRCHVVRVCRRLVSLLVVLVVSLVDLRHDAYEYRHAAAQADQFPPFDWHTLSCLPRPQVSCQVSQHQEYEYERAQFKFKFAFWHFFDPDLSRATDHPDQDFAEHASSRGYMYIHRHQNGGNDFRLQRGDPAAKTWYFNHFADQDVVVRTTHTDTDIDGRPGTRDGDSDARHWMKMWIWALDDVQAKIKIKIWIWGQDDHSNDTDTDGIHMYMDRHRD

Sequence (868 aa):
MLGTPTSGFGSVVVAETRSYRDAKSNTEVRVNHAHLTNLTPDTDYVYAAVHDGTTPELGTARTAPSGRKPLRFTSFGDQSTPALGRLADGRYVSDNIGSPFAGDITIAIERIAPLFNLINGDLCYANLAQDRIRTWSDWFDNNTRSARYRPWMPAAGNHENEVGNGPIGYDAYQTYFAVPDSGSSPQLRGLWYSFTAGSVRVISLHNDDVCYQDGGNSYVRGYSGGEQRRWLQAELANARRDSEIDWVVVCMHQTAISTADDNNGADLGIRQEWLPLFDQYQVDLVVCGHEHHYERSHPLRGALGTDTRTPIPVDTRSDLIDSTRGTVHLVIGGGGTSKPTNALLFPQPRCQVITGVGDFDPAIRRKPSIFVLEDAPWSAFRDRDNPYGFVAFDVDPGQPGGTTSIKATYYAVTGPFGGLTVIDQFTLTKPRGGMLGTPTSGFGSVVVAETRSYRDAKSNTEVRVNHAHLTNLTPDTDYVYAAVHDGTTPELGTARTAPSGRKPLRFTSFGDQSTPALGRLADGRYVSDNIGSPFAGDITIAIERIAPLFNLINGDLCYANLAQDRIRTWSDWFDNNTRSARYRPWMPAAGNHENEVGNGPIGYDAYQTYFAVPDSGSSPQLRGLWYSFTAGSVRVISLHNDDVCYQDGGNSYVRGYSGGEQRRWLQAELANARRDSEIDWVVVCMHQTAISTADDNNGADLGIRQEWLPLFDQYQVDLVVCGHEHHYERSHPLRGALGTDTRTPIPVDTRSDLIDSTRGTVHLVIGGGGTSKPTNALLFPQPRCQVITGVGDFDPAIRRKPSIFVLEDAPWSAFRDRDNPYGFVAFDVDPGQPGGTTSIKATYYAVTGPFGGLTVIDQFTLTKPRGG

Secondary structure (DSSP, 8-state):
-EEETTTEEEE--PPEEEEEE-TTT--EEEEEE----SPPTT-EEEEEE--TTSPPEEEEEEPPPSSS--EEEEEE-----SB--EEETTEEE-SS---THHHHHHHHHHHH--SEEEE-S--S-GGGSS-HHHHHHHHHHHHHHHHTTS-EEE---GGG--TTSSSSS-HHHHHH---------GGGTTSSEEEEETTEEEEE--GGGT-----SSS--TTTTTTHHHHHHHHHHHHHHH-TT--EEEEE-SS-S---BSSS--EEHHHHHHTHHHHHHTT--EEEE-SSSSEEEEPPEEEE-SSTT-PEEES---SSEEETTT-BEEEEE--SS-S---GGGB-SSSEEEEEEEE-S-BTTTTBPPEEEEEEE-TTEEEE-SS---EEEEEEEE---TTSEEEEEEEEEEEEEGGGEEEEEEEEEEEEEPP-/-EEETTTEEEE--PPEEEEEE-TTT--EEEEEE----SPPTT-EEEEEE--TTSPPEEEEEEPPPSSS--EEEEEE-----SB--EEETTEEE-SSS--THHHHHHHHHHHH--SEEEE-S--S-GGGSS-HHHHHHHHHHHHHHHHTTS-EEE---GGG--TTSSSSS-HHHHHH---------GGGTTSSEEEEETTEEEEE--GGGT-----SSS--TTTTTTHHHHHHHHHHHHHHH-TT--EEEEE-SS-S---BSSS--EEHHHHHHTHHHHHHTT--EEEE-SSSSEEEEPPEEEE-SSTT--EEES---SSEEETTT-BEEEEE--SS-S---GGGB-SSSEEEEEEEE-S-BTTTTBPPEEEEEEE-TTEEEE-SS---EEEEEEEE---TTSEEEEEEEEEEEEEGGGEEEEEEEEEEEEEPP-

pLDDT: mean 94.76, std 7.59, range [47.0, 98.94]

Solvent-accessible surface area (backbone atoms only — not comparable to full-atom values): 43057 Å² total; per-residue (Å²): 57,36,22,36,69,76,66,15,68,75,42,79,65,78,60,46,77,36,65,46,54,40,54,86,79,67,45,74,47,80,36,77,47,63,82,86,71,93,72,61,58,59,35,71,34,35,36,34,53,73,48,92,95,50,77,63,48,66,36,38,38,55,41,53,44,72,47,76,46,70,49,37,34,33,38,25,6,25,20,20,28,27,45,34,64,42,80,52,96,88,36,36,22,45,48,35,49,18,22,53,46,23,45,24,44,40,48,31,48,48,73,66,58,40,57,33,33,40,34,12,9,25,57,33,28,27,56,64,27,92,52,40,68,58,36,49,50,50,28,51,62,56,38,46,80,30,48,43,46,25,54,68,48,74,22,50,24,48,35,45,23,26,63,65,16,56,97,79,8,43,37,62,54,47,39,76,45,87,61,51,83,64,78,57,58,81,93,51,45,57,48,36,31,57,53,71,50,31,23,33,36,39,36,33,34,44,51,58,35,52,26,48,67,40,72,31,60,57,78,52,55,52,71,59,74,55,50,63,58,54,48,48,56,52,50,42,53,51,47,70,67,33,60,66,42,68,41,39,37,37,34,21,7,68,34,69,65,35,42,35,68,76,73,82,37,9,26,33,31,41,46,67,66,44,46,58,54,36,53,74,56,54,34,33,37,36,43,14,8,74,45,25,19,41,36,34,38,26,32,31,45,63,56,45,96,51,100,67,39,48,62,29,50,68,49,78,63,68,54,67,32,59,31,84,64,14,29,30,44,34,31,25,7,13,21,13,40,57,66,56,36,22,82,36,44,44,95,56,67,29,24,34,28,29,77,33,53,54,67,76,33,79,90,76,62,34,28,49,68,36,74,47,80,43,78,31,86,25,66,63,47,72,39,61,82,51,43,30,28,37,35,39,36,40,37,39,44,57,51,90,83,37,47,23,35,36,42,36,39,32,31,30,53,76,41,74,93,27,37,71,42,82,76,47,64,33,28,39,35,40,76,33,56,115,59,36,23,36,70,74,65,15,65,75,43,78,67,78,61,47,79,36,65,44,55,41,54,87,80,68,46,76,45,79,36,76,47,63,82,87,71,92,72,60,60,60,35,72,35,34,35,35,52,70,48,91,95,51,79,64,48,65,36,36,40,56,41,54,44,72,47,78,46,70,50,38,35,32,37,26,6,26,19,20,28,26,44,35,64,42,78,54,94,88,36,36,22,44,47,35,49,17,22,53,47,23,45,25,44,41,48,31,49,48,72,67,58,38,57,33,34,38,34,12,9,26,56,33,27,26,57,66,28,95,51,39,67,56,34,49,51,51,29,50,62,56,37,46,80,30,48,42,47,26,54,68,48,72,23,50,24,48,34,43,23,26,63,64,16,56,98,78,8,42,37,64,54,47,39,76,45,88,60,52,84,63,78,56,58,80,94,49,45,57,47,36,31,58,51,72,48,32,24,34,36,40,36,33,34,43,51,59,35,51,28,47,68,40,72,30,59,55,79,52,55,52,72,59,76,56,50,61,58,56,48,47,54,51,50,43,53,50,47,70,67,33,59,66,40,68,42,38,37,36,34,20,8,68,35,68,64,35,42,36,67,76,74,80,38,10,26,34,30,41,46,69,66,44,46,58,53,37,51,75,56,55,33,33,38,37,42,14,8,72,45,25,18,41,34,34,38,24,30,31,43,63,55,44,95,52,99,68,37,48,61,28,49,69,50,78,64,68,51,68,32,59,30,84,64,13,28,30,43,34,32,24,6,12,21,13,40,58,69,55,36,21,81,35,44,44,94,56,67,29,24,34,28,30,76,32,53,54,67,76,33,79,91,77,61,36,28,49,66,36,72,47,80,44,77,31,86,27,65,62,47,72,40,60,82,51,45,30,29,36,34,40,37,40,38,39,44,57,51,90,85,37,47,22,36,35,42,36,38,31,31,30,53,76,40,74,92,26,36,70,43,85,77,47,65,32,28,40,34,42,76,33,55,115